Protein 1N0X (pdb70)

Secondary structure (DSSP, 8-state):
--EEEEPPPEEE-TT--EEEEEEEESS-GGGS-EEEEEE-TTS--EEEEEE-TTT--EEE-TTTTTTEEEEEEGGGTEEEEEE-S--GGG-EEEEEEE-----TTS-TTTT-S--EE---EEEEE-S---B--EEEEE-----EEEEEEEEEEBSS--EEEEGGGTB-TTEEEPPPEE-TTS-EEEEEEEEE-GGGTTTS--EEEEEEGGGTEEEEEE----/--EEEEPPPEEE-TT--EEEEEEEESS-GGGS-EEEEEE-TTS--EEEEEE-TTT--EEE-GGGTTTEEEEEETTTTEEEEEE-S--GGG-EEEEEEE-----TTSPTTTT-S--EE---EEEEE-S---BPPEEEEE----EEEEEEEEEEEBSS--EEEEGGGTB-TTEEEPPPEE-TTS-EEEEEEEEEEGGGTTTS--EEEEEEGGGTEEEEEE------/---EEEE-SEEEE-TT--EEEEEEESS--TT--EEEEEE-TTS--EEEEETTTEEPTT--TTEEEEEETTEEEEEESS--GGG-EEEEEEE-STT---B---EEEEE----BPPEEEEEPPPHHHHTTTEEEEEEEEEEEBSS--EEEEEETTEEP-SSEEEEEPPPPTTT--EEEEEEEEEEHHHHHT--EEEEEEE-TT-SS-EEEEEESS--/---EEEE-SEEEE-TTS-EEEEEEESS--TT--EEEEEE-TTS--EEEEETTTEEPTT--TTEEEEEETTEEEEEESS--GGG-EEEEEEE-STT--EE---EEEEE----BPPEEEEEPPPHHHHHHTEEEEEEEEEEEBSS--EEEEEETTEEP-SSEEEEEPPPPTTT--EEEEEEEEEEHHHHHT--EEEEEEE-TT-SS-EEEEEETT--/----EEEETTTTEEEE----/--S-EEEETTTTEEEE---

Radius of gyration: 42.95 Å; Cα contacts (8 Å, |Δi|>4): 2392; chains: 6; bounding box: 89×122×101 Å

Sequence (915 aa):
EIVLTQSPGTLSLSPGERATFSCRSSHSIRSRRVAWYQHKPGQAPRLVIHGVSNRASGISDRFSGSGSGTDFTLTITRVEPEDFALYYCQVYGASSYTFGQGTKLERKRTVAAPSVFIFPPSDEQLKSGTASVVCLLNNFYPREAKVQWKVDNALQSGNSQESVTEQDSKDSTYSLSSTLTLSKADYEKHKVYACEVTHQGLRSPVTKSFNRGECQVQLVQSGAEVKKPGASVKVSCQASGYRFSNFVIHWVRQAPGQRFEWMGWINPYNGNKEFSAKFQDRVTFTADTSANTAYMELRSLRSADTAVYYCARVGPYSWDDSPQDNYYMDVWGKGTTVIVSSASTKGPSVFPLAPSSTAALGCLVKDYFPEPVTVSWNSGALTSGVHTFPAVLQSSGLYSLSSVVTVPSSSLGTQTYICNVNHKPSNTKVDKKVEPKEIVLTQSPGTLSLSPGERATFSCRSSHSIRSRRVAWYQHKPGQAPRLVIHGVSNRASGISDRFSGSGSGTDFTLTITRVEPEDFALYYCQVYGASSYTFGQGTKLERKRTVAAPSVFIFPPSDEQLKSGTASVVCLLNNFYPREAKVQWKVDNALQSGNSQESVTEQDSKDSTYSLSSTLTLSKADYEKHKVYACEVTHQGLRSPVTKSFNRGECQVQLVQSGAEVKKPGASVKVSCQASGYRFSNFVIHWVRQAPGQRFEWMGWINPYNGNKEFSAKFQDRVTFTADTSANTAYMELRSLRSADTAVYYCARVGPYSWDDSPQDNYYMDVWGKGTTVIVSSASTKGPSVFPLAPSGTAALGCLVKDYFPEPVTVSWNSGALTSGVHTFPAVLQSSGLYSLSSVVTVPSSSLGTQTYICNVNHKPSNTKVDKKVEPKSCHERSYMFSDLENRCIAAEKKHERSYMFSDLENRCIAAEK

Structure (mmCIF, N/CA/C/O backbone):
data_1N0X
#
_entry.id   1N0X
#
_cell.length_a   51.621
_cell.length_b   184.358
_cell.length_c   56.173
_cell.angle_alpha   90.00
_cell.angle_beta   103.05
_cell.angle_gamma   90.00
#
_symmetry.space_group_name_H-M   'P 1 21 1'
#
loop_
_entity.id
_entity.type
_entity.pdbx_description
1 polymer 'IMMUNOGLOBULIN LIGHT CHAIN'
2 polymer 'IMMUNOGLOBULIN HEAVY CHAIN'
3 polymer 'B2.1 peptide'
4 non-polymer GLYCEROL
5 non-polymer 'SULFATE ION'
6 non-polymer '3-CYCLOHEXYL-1-PROPYLSULFONIC ACID'
7 non-polymer 'POTASSIUM ION'
8 water water
#
loop_
_atom_site.group_PDB
_atom_site.id
_atom_site.type_symbol
_atom_site.label_atom_id
_atom_site.label_alt_id
_atom_site.label_comp_id
_atom_site.label_asym_id
_atom_site.label_entity_id
_atom_site.label_seq_id
_atom_site.pdbx_PDB_ins_code
_atom_site.Cartn_x
_atom_site.Cartn_y
_atom_site.Cartn_z
_atom_site.occupancy
_atom_site.B_iso_or_equiv
_atom_site.auth_seq_id
_atom_site.auth_comp_id
_atom_site.auth_asym_id
_atom_site.auth_atom_id
_atom_site.pdbx_PDB_model_num
ATOM 1 N N . GLU A 1 1 ? -4.398 101.131 25.990 1.00 44.70 1 GLU L N 1
ATOM 2 C CA . GLU A 1 1 ? -3.223 101.524 26.816 1.00 43.20 1 GLU L CA 1
ATOM 3 C C . GLU A 1 1 ? -2.154 102.176 25.952 1.00 41.74 1 GLU L C 1
ATOM 4 O O . GLU A 1 1 ? -2.026 101.865 24.766 1.00 42.27 1 GLU L O 1
ATOM 10 N N . ILE A 1 2 ? -1.393 103.092 26.542 1.00 37.52 2 ILE L N 1
ATOM 11 C CA . ILE A 1 2 ? -0.315 103.748 25.816 1.00 34.71 2 ILE L CA 1
ATOM 12 C C . ILE A 1 2 ? 0.889 102.813 25.893 1.00 36.66 2 ILE L C 1
ATOM 13 O O . ILE A 1 2 ? 1.197 102.277 26.958 1.00 39.09 2 ILE L O 1
ATOM 18 N N . VAL A 1 3 ? 1.561 102.608 24.766 1.00 36.42 3 VAL L N 1
ATOM 19 C CA . VAL A 1 3 ? 2.725 101.730 24.727 1.00 34.91 3 VAL L CA 1
ATOM 20 C C . VAL A 1 3 ? 3.987 102.506 24.380 1.00 33.43 3 VAL L C 1
ATOM 21 O O . VAL A 1 3 ? 4.036 103.219 23.376 1.00 33.52 3 VAL L O 1
ATOM 25 N N . LEU A 1 4 ? 5.005 102.371 25.225 1.00 31.15 4 LEU L N 1
ATOM 26 C CA . LEU A 1 4 ? 6.273 103.053 25.014 1.00 29.17 4 LEU L CA 1
ATOM 27 C C . LEU A 1 4 ? 7.371 102.081 24.615 1.00 31.48 4 LEU L C 1
ATOM 28 O O . LEU A 1 4 ? 7.580 101.061 25.272 1.00 31.74 4 LEU L O 1
ATOM 33 N N . THR A 1 5 ? 8.074 102.407 23.539 1.00 30.88 5 THR L N 1
ATOM 34 C CA . THR A 1 5 ? 9.159 101.565 23.061 1.00 32.21 5 THR L CA 1
ATOM 35 C C . THR A 1 5 ? 10.475 102.335 23.087 1.00 32.85 5 THR L C 1
ATOM 36 O O . THR A 1 5 ? 10.625 103.365 22.425 1.00 33.31 5 THR L O 1
ATOM 40 N N . GLN A 1 6 ? 11.425 101.835 23.868 1.00 32.16 6 GLN L N 1
ATOM 41 C CA . GLN A 1 6 ? 12.721 102.475 23.977 1.00 31.37 6 GLN L CA 1
ATOM 42 C C . GLN A 1 6 ? 13.763 101.843 23.064 1.00 34.43 6 GLN L C 1
ATOM 43 O O . GLN A 1 6 ? 13.747 100.637 22.813 1.00 34.40 6 GLN L O 1
ATOM 49 N N . SER A 1 7 ? 14.667 102.679 22.568 1.00 34.24 7 SER L N 1
ATOM 50 C CA . SER A 1 7 ? 15.734 102.241 21.685 1.00 36.68 7 SER L CA 1
ATOM 51 C C . SER A 1 7 ? 16.981 103.058 21.992 1.00 37.99 7 SER L C 1
ATOM 52 O O . SER A 1 7 ? 16.890 104.254 22.281 1.00 37.62 7 SER L O 1
ATOM 55 N N . PRO A 1 8 ? 18.159 102.413 21.980 1.00 36.11 8 PRO L N 1
ATOM 56 C CA . PRO A 1 8 ? 18.333 100.985 21.698 1.00 37.57 8 PRO L CA 1
ATOM 57 C C . PRO A 1 8 ? 18.179 100.177 22.991 1.00 35.69 8 PRO L C 1
ATOM 58 O O . PRO A 1 8 ? 17.920 100.744 24.053 1.00 37.81 8 PRO L O 1
ATOM 62 N N . GLY A 1 9 ? 18.334 98.860 22.905 1.00 35.11 9 GLY L N 1
ATOM 63 C CA . GLY A 1 9 ? 18.217 98.031 24.094 1.00 32.54 9 GLY L CA 1
ATOM 64 C C . GLY A 1 9 ? 19.386 98.267 25.033 1.00 33.96 9 GLY L C 1
ATOM 65 O O . GLY A 1 9 ? 19.227 98.322 26.257 1.00 33.92 9 GLY L O 1
ATOM 66 N N . THR A 1 10 ? 20.571 98.407 24.449 1.00 30.79 10 THR L N 1
ATOM 67 C CA . THR A 1 10 ? 21.788 98.651 25.211 1.00 33.16 10 THR L CA 1
ATOM 68 C C . THR A 1 10 ? 22.603 99.739 24.530 1.00 33.79 10 THR L C 1
ATOM 69 O O . THR A 1 10 ? 22.625 99.833 23.305 1.00 34.98 10 THR L O 1
ATOM 73 N N . LEU A 1 11 ? 23.260 100.571 25.331 1.00 32.47 11 LEU L N 1
ATOM 74 C CA . LEU A 1 11 ? 24.084 101.643 24.805 1.00 32.56 11 LEU L CA 1
ATOM 75 C C . LEU A 1 11 ? 25.462 101.511 25.447 1.00 34.36 11 LEU L C 1
ATOM 76 O O . LEU A 1 11 ? 25.631 101.780 26.635 1.00 35.32 11 LEU L O 1
ATOM 81 N N . SER A 1 12 ? 26.440 101.081 24.655 1.00 34.61 12 SER L N 1
ATOM 82 C CA . SER A 1 12 ? 27.801 100.896 25.146 1.00 35.78 12 SER L CA 1
ATOM 83 C C . SER A 1 12 ? 28.657 102.110 24.831 1.00 34.90 12 SER L C 1
ATOM 84 O O . SER A 1 12 ? 28.964 102.380 23.671 1.00 37.88 12 SER L O 1
ATOM 87 N N . LEU A 1 13 ? 29.054 102.836 25.870 1.00 31.25 13 LEU L N 1
ATOM 88 C CA . LEU A 1 13 ? 29.850 104.037 25.680 1.00 30.87 13 LEU L CA 1
ATOM 89 C C . LEU A 1 13 ? 30.969 104.176 26.691 1.00 32.07 13 LEU L C 1
ATOM 90 O O . LEU A 1 13 ? 30.921 103.595 27.776 1.00 30.06 13 LEU L O 1
ATOM 95 N N . SER A 1 14 ? 31.973 104.964 26.324 1.00 32.60 14 SER L N 1
ATOM 96 C CA . SER A 1 14 ? 33.108 105.228 27.191 1.00 36.22 14 SER L CA 1
ATOM 97 C C . SER A 1 14 ? 32.920 106.623 27.768 1.00 35.79 14 SER L C 1
ATOM 98 O O . SER A 1 14 ? 32.310 107.486 27.138 1.00 34.42 14 SER L O 1
ATOM 101 N N . PRO A 1 15 ? 33.430 106.859 28.985 1.00 35.26 15 PRO L N 1
ATOM 102 C CA . PRO A 1 15 ? 33.304 108.170 29.621 1.00 36.24 15 PRO L CA 1
ATOM 103 C C . PRO A 1 15 ? 33.715 109.280 28.663 1.00 36.81 15 PRO L C 1
ATOM 104 O O . PRO A 1 15 ? 34.717 109.161 27.955 1.00 36.27 15 PRO L O 1
ATOM 108 N N . GLY A 1 16 ? 32.933 110.354 28.643 1.00 36.09 16 GLY L N 1
ATOM 109 C CA . GLY A 1 16 ? 33.229 111.471 27.767 1.00 34.86 16 GLY L CA 1
ATOM 110 C C . GLY A 1 16 ? 32.330 111.505 26.546 1.00 33.89 16 GLY L C 1
ATOM 111 O O . GLY A 1 16 ? 32.083 112.572 25.990 1.00 36.16 16 GLY L O 1
ATOM 112 N N . GLU A 1 17 ? 31.834 110.342 26.131 1.00 33.28 17 GLU L N 1
ATOM 113 C CA . GLU A 1 17 ? 30.963 110.247 24.961 1.00 33.99 17 GLU L CA 1
ATOM 114 C C . GLU A 1 17 ? 29.552 110.765 25.196 1.00 35.28 17 GLU L C 1
ATOM 115 O O . GLU A 1 17 ? 29.093 110.879 26.335 1.00 33.04 17 GLU L O 1
ATOM 121 N N . ARG A 1 18 ? 28.864 111.047 24.094 1.00 33.56 18 ARG L N 1
ATOM 122 C CA . ARG A 1 18 ? 27.499 111.554 24.122 1.00 34.28 18 ARG L CA 1
ATOM 123 C C . ARG A 1 18 ? 26.526 110.385 24.088 1.00 34.64 18 ARG L C 1
ATOM 124 O O . ARG A 1 18 ? 26.676 109.468 23.281 1.00 34.24 18 ARG L O 1
ATOM 132 N N . ALA A 1 19 ? 25.534 110.419 24.971 1.00 33.41 19 ALA L N 1
ATOM 133 C CA . ALA A 1 19 ? 24.528 109.367 25.036 1.00 33.98 19 ALA L CA 1
ATOM 134 C C . ALA A 1 19 ? 23.177 109.911 24.592 1.00 34.49 19 ALA L C 1
ATOM 135 O O . ALA A 1 19 ? 22.740 110.961 25.052 1.00 29.98 19 ALA L O 1
ATOM 137 N N . THR A 1 20 ? 22.521 109.193 23.690 1.00 32.94 20 THR L N 1
ATOM 138 C CA . THR A 1 20 ? 21.211 109.605 23.208 1.00 33.52 20 THR L CA 1
ATOM 139 C C . THR A 1 20 ? 20.236 108.445 23.338 1.00 32.71 20 THR L C 1
ATOM 140 O O . THR A 1 20 ? 20.407 107.413 22.685 1.00 33.29 20 THR L O 1
ATOM 144 N N . PHE A 1 21 ? 19.226 108.611 24.192 1.00 29.91 21 PHE L N 1
ATOM 145 C CA . PHE A 1 21 ? 18.213 107.578 24.398 1.00 27.56 21 PHE L CA 1
ATOM 146 C C . PHE A 1 21 ? 16.924 107.952 23.675 1.00 29.17 21 PHE L C 1
ATOM 147 O O . PHE A 1 21 ? 16.484 109.102 23.735 1.00 28.48 21 PHE L O 1
ATOM 155 N N . SER A 1 22 ? 16.312 106.979 23.010 1.00 28.74 22 SER L N 1
ATOM 156 C CA . SER A 1 22 ? 15.068 107.228 22.296 1.00 33.12 22 SER L CA 1
ATOM 157 C C . SER A 1 22 ? 13.894 106.500 22.938 1.00 34.05 22 SER L C 1
ATOM 158 O O . SER A 1 22 ? 14.050 105.419 23.505 1.00 32.32 22 SER L O 1
ATOM 161 N N . CYS A 1 23 ? 12.718 107.112 22.846 1.00 33.92 23 CYS L N 1
ATOM 162 C CA . CYS A 1 23 ? 11.492 106.559 23.406 1.00 36.29 23 CYS L CA 1
ATOM 163 C C . CYS A 1 23 ? 10.337 106.921 22.476 1.00 35.92 23 CYS L C 1
ATOM 164 O O . CYS A 1 23 ? 10.050 108.101 22.264 1.00 36.61 23 CYS L O 1
ATOM 167 N N . ARG A 1 24 ? 9.687 105.904 21.917 1.00 36.41 24 ARG L N 1
ATOM 168 C CA . ARG A 1 24 ? 8.559 106.109 21.009 1.00 37.25 24 ARG L CA 1
ATOM 169 C C . ARG A 1 24 ? 7.246 105.705 21.675 1.00 36.44 24 ARG L C 1
ATOM 170 O O . ARG A 1 24 ? 7.145 104.628 22.262 1.00 35.63 24 ARG L O 1
ATOM 178 N N . SER A 1 25 ? 6.242 106.572 21.569 1.00 34.94 25 SER L N 1
ATOM 179 C CA . SER A 1 25 ? 4.931 106.327 22.161 1.00 34.97 25 SER L CA 1
ATOM 180 C C . SER A 1 25 ? 3.891 105.934 21.116 1.00 36.59 25 SER L C 1
ATOM 181 O O . SER A 1 25 ? 3.957 106.373 19.967 1.00 36.78 25 SER L O 1
ATOM 184 N N . SER A 1 26 ? 2.921 105.121 21.523 1.00 33.42 26 SER L N 1
ATOM 185 C CA . SER A 1 26 ? 1.865 104.695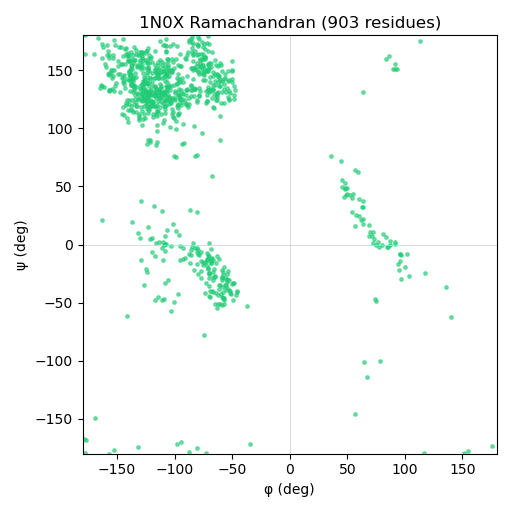 20.609 1.00 36.31 26 SER L CA 1
ATOM 186 C C . SER A 1 26 ? 0.852 105.824 20.425 1.00 38.70 26 SER L C 1
ATOM 187 O O . SER A 1 26 ? 0.216 105.942 19.378 1.00 36.48 26 SER L O 1
ATOM 190 N N . HIS A 1 27 ? 0.712 106.653 21.454 1.00 38.85 27 HIS L N 1
ATOM 191 C CA . HIS A 1 27 ? -0.216 107.773 21.420 1.00 37.60 27 HIS L CA 1
ATOM 192 C C . HIS A 1 27 ? 0.535 109.095 21.470 1.00 37.24 27 HIS L C 1
ATOM 193 O O . HIS A 1 27 ? 1.627 109.186 22.037 1.00 34.70 27 HIS L O 1
ATOM 200 N N . SER A 1 28 ? -0.061 110.123 20.879 1.00 34.89 28 SER L N 1
ATOM 201 C CA . SER A 1 28 ? 0.529 111.450 20.888 1.00 35.86 28 SER L CA 1
ATOM 202 C C . SER A 1 28 ? 0.396 111.978 22.313 1.00 31.94 28 SER L C 1
ATOM 203 O O . SER A 1 28 ? -0.690 111.953 22.881 1.00 33.25 28 SER L O 1
ATOM 206 N N . ILE A 1 29 A 1.496 112.444 22.897 1.00 30.33 28 ILE L N 1
ATOM 207 C CA . ILE A 1 29 A 1.460 112.955 24.263 1.00 29.66 28 ILE L CA 1
ATOM 208 C C . ILE A 1 29 A 1.369 114.484 24.277 1.00 30.64 28 ILE L C 1
ATOM 209 O O . ILE A 1 29 A 2.346 115.180 24.558 1.00 32.65 28 ILE L O 1
ATOM 214 N N . ARG A 1 30 ? 0.181 114.996 23.982 1.00 32.31 29 ARG L N 1
ATOM 215 C CA . ARG A 1 30 ? -0.050 116.437 23.930 1.00 34.41 29 ARG L CA 1
ATOM 216 C C . ARG A 1 30 ? 0.120 117.117 25.281 1.00 35.11 29 ARG L C 1
ATOM 217 O O . ARG A 1 30 ? 0.468 118.294 25.354 1.00 32.91 29 ARG L O 1
ATOM 225 N N . SER A 1 31 ? -0.132 116.369 26.348 1.00 32.35 30 SER L N 1
ATOM 226 C CA . SER A 1 31 ? -0.032 116.898 27.701 1.00 29.74 30 SER L CA 1
ATOM 227 C C . SER A 1 31 ? 1.410 117.138 28.124 1.00 27.75 30 SER L C 1
ATOM 228 O O . SER A 1 31 ? 1.668 117.871 29.074 1.00 28.00 30 SER L O 1
ATOM 231 N N . ARG A 1 32 ? 2.340 116.510 27.415 1.00 28.24 31 ARG L N 1
ATOM 232 C CA . ARG A 1 32 ? 3.764 116.615 27.716 1.00 29.46 31 ARG L CA 1
ATOM 233 C C . ARG A 1 32 ? 4.111 115.912 29.033 1.00 26.05 31 ARG L C 1
ATOM 234 O O . ARG A 1 32 ? 5.171 116.151 29.604 1.00 25.42 31 ARG L O 1
ATOM 242 N N . ARG A 1 33 ? 3.221 115.055 29.517 1.00 28.79 32 ARG L N 1
ATOM 243 C CA . ARG A 1 33 ? 3.492 114.334 30.756 1.00 25.63 32 ARG L CA 1
ATOM 244 C C . ARG A 1 33 ? 4.374 113.104 30.483 1.00 26.68 32 ARG L C 1
ATOM 245 O O . ARG A 1 33 ? 3.904 111.963 30.462 1.00 25.82 32 ARG L O 1
ATOM 253 N N . VAL A 1 34 ? 5.659 113.368 30.265 1.00 25.77 33 VAL L N 1
ATOM 254 C CA . VAL A 1 34 ? 6.660 112.340 29.994 1.00 24.73 33 VAL L CA 1
ATOM 255 C C . VAL A 1 34 ? 7.833 112.550 30.946 1.00 24.81 33 VAL L C 1
ATOM 256 O O . VAL A 1 34 ? 8.312 113.669 31.114 1.00 22.48 33 VAL L O 1
ATOM 260 N N . ALA A 1 35 ? 8.293 111.469 31.564 1.00 23.57 34 ALA L N 1
ATOM 261 C CA . ALA A 1 35 ? 9.406 111.544 32.501 1.00 24.21 34 ALA L CA 1
ATOM 262 C C . ALA A 1 35 ? 10.454 110.490 32.163 1.00 20.96 34 ALA L C 1
ATOM 263 O O . ALA A 1 35 ? 10.153 109.492 31.517 1.00 19.27 34 ALA L O 1
ATOM 265 N N . TRP A 1 36 ? 11.683 110.730 32.604 1.00 21.47 35 TRP L N 1
ATOM 266 C CA . TRP A 1 36 ? 12.782 109.794 32.398 1.00 22.31 35 TRP L CA 1
ATOM 267 C C . TRP A 1 36 ? 13.357 109.476 33.757 1.00 21.08 35 TRP L C 1
ATOM 268 O O . TRP A 1 36 ? 13.508 110.374 34.579 1.00 22.20 35 TRP L O 1
ATOM 279 N N . TYR A 1 37 ? 13.693 108.206 33.979 1.00 18.34 36 TYR L N 1
ATOM 280 C CA . TYR A 1 37 ? 14.261 107.783 35.260 1.00 21.72 36 TYR L CA 1
ATOM 281 C C . TYR A 1 37 ? 15.569 107.033 35.078 1.00 20.12 36 TYR L C 1
ATOM 282 O O . TYR A 1 37 ? 15.793 106.395 34.051 1.00 23.31 36 TYR L O 1
ATOM 291 N N . GLN A 1 38 ? 16.423 107.125 36.094 1.00 22.74 37 GLN L N 1
ATOM 292 C CA . GLN A 1 38 ? 17.713 106.448 36.107 1.00 19.96 37 GLN L CA 1
ATOM 293 C C . GLN A 1 38 ? 17.616 105.380 37.195 1.00 21.29 37 GLN L C 1
ATOM 294 O O . GLN A 1 38 ? 17.118 105.643 38.291 1.00 21.38 37 GLN L O 1
ATOM 300 N N . HIS A 1 39 ? 18.075 104.174 36.900 1.00 22.44 38 HIS L N 1
ATOM 301 C CA . HIS A 1 39 ? 18.015 103.126 37.904 1.00 23.75 38 HIS L CA 1
ATOM 302 C C . HIS A 1 39 ? 19.288 102.294 37.967 1.00 22.82 38 HIS L C 1
ATOM 303 O O . HIS A 1 39 ? 19.643 101.623 37.004 1.00 24.31 38 HIS L O 1
ATOM 310 N N . LYS A 1 40 ? 19.978 102.361 39.102 1.00 27.42 39 LYS L N 1
ATOM 311 C CA . LYS A 1 40 ? 21.192 101.582 39.302 1.00 29.92 39 LYS L CA 1
ATOM 312 C C . LYS A 1 40 ? 20.778 100.364 40.124 1.00 31.15 39 LYS L C 1
ATOM 313 O O . LYS A 1 40 ? 20.066 100.488 41.116 1.00 28.38 39 LYS L O 1
ATOM 319 N N . PRO A 1 41 ? 21.203 99.166 39.707 1.00 37.10 40 PRO L N 1
ATOM 320 C CA . PRO A 1 41 ? 20.840 97.954 40.446 1.00 38.20 40 PRO L CA 1
ATOM 321 C C . PRO A 1 41 ? 21.074 98.092 41.946 1.00 37.07 40 PRO L C 1
ATOM 322 O O . PRO A 1 41 ? 22.151 98.496 42.377 1.00 38.52 40 PRO L O 1
ATOM 326 N N . GLY A 1 42 ? 20.052 97.768 42.733 1.00 37.81 41 GLY L N 1
ATOM 327 C CA . GLY A 1 42 ? 20.171 97.851 44.179 1.00 36.85 41 GLY L CA 1
ATOM 328 C C . GLY A 1 42 ? 19.891 99.206 44.805 1.00 36.37 41 GLY L C 1
ATOM 329 O O . GLY A 1 42 ? 19.934 99.341 46.028 1.00 37.76 41 GLY L O 1
ATOM 330 N N . GLN A 1 43 ? 19.605 100.213 43.985 1.00 32.67 42 GLN L N 1
ATOM 331 C CA . GLN A 1 43 ? 19.329 101.551 44.505 1.00 30.98 42 GLN L CA 1
ATOM 332 C C . GLN A 1 43 ? 17.958 102.043 44.055 1.00 29.01 42 GLN L C 1
ATOM 333 O O . GLN A 1 43 ? 17.408 101.557 43.070 1.00 27.96 42 GLN L O 1
ATOM 339 N N . ALA A 1 44 ? 17.421 103.019 44.778 1.00 23.77 43 ALA L N 1
ATOM 340 C CA . ALA A 1 44 ? 16.118 103.577 44.452 1.00 23.89 43 ALA L CA 1
ATOM 341 C C . ALA A 1 44 ? 16.197 104.299 43.122 1.00 22.37 43 ALA L C 1
ATOM 342 O O . ALA A 1 44 ? 17.168 105.002 42.855 1.00 21.90 43 ALA L O 1
ATOM 344 N N . PRO A 1 45 ? 15.186 104.115 42.258 1.00 22.80 44 PRO L N 1
ATOM 345 C CA . PRO A 1 45 ? 15.225 104.808 40.969 1.00 21.57 44 PRO L CA 1
ATOM 346 C C . PRO A 1 45 ? 15.256 106.305 41.240 1.00 19.30 44 PRO L C 1
ATOM 347 O O . PRO A 1 45 ? 14.827 106.750 42.298 1.00 22.30 44 PRO L O 1
ATOM 351 N N . ARG A 1 46 ? 15.770 107.074 40.289 1.00 20.28 45 ARG L N 1
ATOM 352 C CA . ARG A 1 46 ? 15.858 108.512 40.451 1.00 20.99 45 ARG L CA 1
ATOM 353 C C . ARG A 1 46 ? 15.236 109.249 39.266 1.00 19.48 45 ARG L C 1
ATOM 354 O O . ARG A 1 46 ? 15.455 108.891 38.112 1.00 20.16 45 ARG L O 1
ATOM 362 N N . LEU A 1 47 ? 14.453 110.279 39.558 1.00 20.73 46 LEU L N 1
ATOM 363 C CA . LEU A 1 47 ? 13.836 111.061 38.494 1.00 22.19 46 LEU L CA 1
ATOM 364 C C . LEU A 1 47 ? 14.927 111.883 37.807 1.00 22.58 46 LEU L C 1
ATOM 365 O O . LEU A 1 47 ? 15.746 112.513 38.472 1.00 26.16 46 LEU L O 1
ATOM 370 N N . VAL A 1 48 ? 14.942 111.876 36.480 1.00 21.01 47 VAL L N 1
ATOM 371 C CA . VAL A 1 48 ? 15.935 112.643 35.739 1.00 22.23 47 VAL L CA 1
ATOM 372 C C . VAL A 1 48 ? 15.269 113.829 35.051 1.00 23.28 47 VAL L C 1
ATOM 373 O O . VAL A 1 48 ? 15.750 114.955 35.124 1.00 24.19 47 VAL L O 1
ATOM 377 N N . ILE A 1 49 ? 14.149 113.554 34.395 1.00 23.57 48 ILE L N 1
ATOM 378 C CA . ILE A 1 49 ? 13.398 114.567 33.666 1.00 23.32 48 ILE L CA 1
ATOM 379 C C . ILE A 1 49 ? 11.900 114.403 33.884 1.00 24.91 48 ILE L C 1
ATOM 380 O O . ILE A 1 49 ? 11.406 113.283 34.010 1.00 21.09 48 ILE L O 1
ATOM 385 N N . HIS A 1 50 ? 11.176 115.517 33.936 1.00 23.80 49 HIS L N 1
ATOM 386 C CA . HIS A 1 50 ? 9.725 115.457 34.043 1.00 24.61 49 HIS L CA 1
ATOM 387 C C . HIS A 1 50 ? 9.167 116.514 33.092 1.00 25.18 49 HIS L C 1
ATOM 388 O O . HIS A 1 50 ? 9.857 117.478 32.758 1.00 27.70 49 HIS L O 1
ATOM 395 N N . GLY A 1 51 ? 7.942 116.311 32.623 1.00 25.58 50 GLY L N 1
ATOM 396 C CA . GLY A 1 51 ? 7.343 117.265 31.705 1.00 27.58 50 GLY L CA 1
ATOM 397 C C . GLY A 1 51 ? 8.114 117.358 30.401 1.00 29.11 50 GLY L C 1
ATOM 398 O O . GLY A 1 51 ? 8.174 118.422 29.781 1.00 30.19 50 GLY L O 1
ATOM 399 N N . VAL A 1 52 ? 8.712 116.239 29.996 1.00 27.98 51 VAL L N 1
ATOM 400 C CA . VAL A 1 52 ? 9.493 116.144 28.762 1.00 25.92 51 VAL L CA 1
ATOM 401 C C . VAL A 1 52 ? 10.890 116.788 28.779 1.00 26.60 51 VAL L C 1
ATOM 402 O O . VAL A 1 52 ? 11.867 116.158 28.372 1.00 24.65 51 VAL L O 1
ATOM 406 N N . SER A 1 53 ? 10.996 118.028 29.250 1.00 27.40 52 SER L N 1
ATOM 407 C CA . SER A 1 53 ? 12.284 118.712 29.249 1.00 26.92 52 SER L CA 1
ATOM 408 C C . SER A 1 53 ? 12.729 119.374 30.549 1.00 28.02 52 SER L C 1
ATOM 409 O O . SER A 1 53 ? 13.759 120.043 30.568 1.00 31.45 52 SER L O 1
ATOM 412 N N . ASN A 1 54 ? 11.978 119.197 31.631 1.00 29.01 53 ASN L N 1
ATOM 413 C CA . ASN A 1 54 ? 12.361 119.811 32.900 1.00 26.16 53 ASN L CA 1
ATOM 414 C C . ASN A 1 54 ? 13.285 118.899 33.693 1.00 26.53 53 ASN L C 1
ATOM 415 O O . ASN A 1 54 ? 12.902 117.787 34.061 1.00 25.37 53 ASN L O 1
ATOM 420 N N . ARG A 1 55 ? 14.501 119.372 33.950 1.00 26.89 54 ARG L N 1
ATOM 421 C CA . ARG A 1 55 ? 15.473 118.602 34.721 1.00 29.74 54 ARG L CA 1
ATOM 422 C C . ARG A 1 55 ? 15.098 118.574 36.198 1.00 29.05 54 ARG L C 1
ATOM 423 O O . ARG A 1 55 ? 14.784 119.605 36.795 1.00 26.16 54 ARG L O 1
ATOM 431 N N . ALA A 1 56 ? 15.125 117.383 36.782 1.00 25.32 55 ALA L N 1
ATOM 432 C CA . ALA A 1 56 ? 14.796 117.216 38.185 1.00 29.68 55 ALA L CA 1
ATOM 433 C C . ALA A 1 56 ? 15.886 117.866 39.031 1.00 30.81 55 ALA L C 1
ATOM 434 O O . ALA A 1 56 ? 17.018 118.034 38.579 1.00 33.64 55 ALA L O 1
ATOM 436 N N . SER A 1 57 ? 15.540 118.243 40.254 1.00 34.89 56 SER L N 1
ATOM 437 C CA . SER A 1 57 ? 16.501 118.873 41.147 1.00 36.82 56 SER L CA 1
ATOM 438 C C . SER A 1 57 ? 17.722 117.980 41.345 1.00 37.62 56 SER L C 1
ATOM 439 O O . SER A 1 57 ? 17.601 116.760 41.486 1.00 37.93 56 SER L O 1
ATOM 442 N N . GLY A 1 58 ? 18.899 118.595 41.343 1.00 36.17 57 GLY L N 1
ATOM 443 C CA . GLY A 1 58 ? 20.125 117.845 41.537 1.00 37.40 57 GLY L CA 1
ATOM 444 C C . GLY A 1 58 ? 20.674 117.210 40.276 1.00 36.35 57 GLY L C 1
ATOM 445 O O . GLY A 1 58 ? 21.731 116.576 40.307 1.00 38.66 57 GLY L O 1
ATOM 446 N N . ILE A 1 59 ? 19.965 117.372 39.165 1.00 35.48 58 ILE L N 1
ATOM 447 C CA . ILE A 1 59 ? 20.408 116.796 37.900 1.00 33.77 58 ILE L CA 1
ATOM 448 C C . ILE A 1 59 ? 21.306 117.758 37.129 1.00 35.12 58 ILE L C 1
ATOM 449 O O . ILE A 1 59 ? 20.960 118.923 36.919 1.00 32.92 58 ILE L O 1
ATOM 454 N N . SER A 1 60 ? 22.464 117.257 36.711 1.00 35.16 59 SER L N 1
ATOM 455 C CA . SER A 1 60 ? 23.432 118.049 35.963 1.00 36.46 59 SER L CA 1
ATOM 456 C C . SER A 1 60 ? 22.864 118.515 34.633 1.00 36.03 59 SER L C 1
ATOM 457 O O . SER A 1 60 ? 21.968 117.885 34.075 1.00 33.55 59 SER L O 1
ATOM 460 N N . ASP A 1 61 ? 23.394 119.627 34.132 1.00 36.74 60 ASP L N 1
ATOM 461 C CA . ASP A 1 61 ? 22.955 120.177 32.861 1.00 36.44 60 ASP L CA 1
ATOM 462 C C . ASP A 1 61 ? 23.369 119.273 31.705 1.00 35.44 60 ASP L C 1
ATOM 463 O O . ASP A 1 61 ? 22.850 119.406 30.596 1.00 35.39 60 ASP L O 1
ATOM 468 N N . ARG A 1 62 ? 24.300 118.354 31.949 1.00 32.44 61 ARG L N 1
ATOM 469 C CA . ARG A 1 62 ? 24.720 117.459 30.875 1.00 30.28 61 ARG L CA 1
ATOM 470 C C . ARG A 1 62 ? 23.546 116.585 30.441 1.00 29.63 61 ARG L C 1
ATOM 471 O O . ARG A 1 62 ? 23.571 115.983 29.367 1.00 28.56 61 ARG L O 1
ATOM 479 N N . PHE A 1 63 ? 22.509 116.538 31.275 1.00 28.67 62 PHE L N 1
ATOM 480 C CA . PHE A 1 63 ? 21.304 115.774 30.965 1.00 28.34 62 PHE L CA 1
ATOM 481 C C . PHE A 1 63 ? 20.263 116.732 30.408 1.00 28.15 62 PHE L C 1
ATOM 482 O O . PHE A 1 63 ? 20.100 117.835 30.917 1.00 30.26 62 PHE L O 1
ATOM 490 N N . SER A 1 64 ? 19.554 116.311 29.370 1.00 29.33 63 SER L N 1
ATOM 491 C CA . SER A 1 64 ? 18.529 117.160 28.790 1.00 30.88 63 SER L CA 1
ATOM 492 C C . SER A 1 64 ? 17.483 116.306 28.093 1.00 31.56 63 SER L C 1
ATOM 493 O O . SER A 1 64 ? 17.812 115.373 27.357 1.00 30.57 63 SER L O 1
ATOM 496 N N . GLY A 1 65 ? 16.220 116.628 28.343 1.00 29.53 64 GLY L N 1
ATOM 497 C CA . GLY A 1 65 ? 15.135 115.891 27.730 1.00 28.88 64 GLY L CA 1
ATOM 498 C C . GLY A 1 65 ? 14.479 116.732 26.659 1.00 30.88 64 GLY L C 1
ATOM 499 O O . GLY A 1 65 ? 14.386 117.954 26.790 1.00 28.80 64 GLY L O 1
ATOM 500 N N . SER A 1 66 ? 14.021 116.084 25.597 1.00 28.79 65 SER L N 1
ATOM 501 C CA . SER A 1 66 ? 13.377 116.800 24.508 1.00 32.24 65 SER L CA 1
ATOM 502 C C . SER A 1 66 ? 12.394 115.905 23.778 1.00 32.07 65 SER L C 1
ATOM 503 O O . SER A 1 66 ? 12.176 114.754 24.160 1.00 28.88 65 SER L O 1
ATOM 506 N N . GLY A 1 67 ? 11.794 116.444 22.724 1.00 33.05 66 GLY L N 1
ATOM 507 C CA . GLY A 1 67 ? 10.842 115.672 21.952 1.00 34.96 66 GLY L CA 1
ATOM 508 C C . GLY A 1 67 ? 9.444 116.248 21.984 1.00 36.35 66 GLY L C 1
ATOM 509 O O . GLY A 1 67 ? 9.195 117.273 22.615 1.00 37.09 66 GLY L O 1
ATOM 510 N N . SER A 1 68 ? 8.529 115.575 21.296 1.00 37.10 67 SER L N 1
ATOM 511 C CA . SER A 1 68 ? 7.141 115.999 21.225 1.00 35.40 67 SER L CA 1
ATOM 512 C C . SER A 1 68 ? 6.362 114.979 20.411 1.00 34.79 67 SER L C 1
ATOM 513 O O . SER A 1 68 ? 6.949 114.163 19.705 1.00 33.96 67 SER L O 1
ATOM 516 N N . GLY A 1 69 ? 5.039 115.026 20.520 1.00 34.45 68 GLY L N 1
ATOM 517 C CA . GLY A 1 69 ? 4.206 114.103 19.774 1.00 37.64 68 GLY L CA 1
ATOM 518 C C . GLY A 1 69 ? 4.372 112.642 20.145 1.00 38.26 68 GLY L C 1
ATOM 519 O O . GLY A 1 69 ? 3.828 112.184 21.153 1.00 41.71 68 GLY L O 1
ATOM 520 N N . THR A 1 70 ? 5.125 111.913 19.327 1.00 37.43 69 THR L N 1
ATOM 521 C CA . THR A 1 70 ? 5.353 110.485 19.540 1.00 38.52 69 THR L CA 1
ATOM 522 C C . THR A 1 70 ? 6.818 110.122 19.788 1.00 35.52 69 THR L C 1
ATOM 523 O O . THR A 1 70 ? 7.129 108.987 20.158 1.00 35.84 69 THR L O 1
ATOM 527 N N . ASP A 1 71 ? 7.717 111.078 19.592 1.00 34.11 70 ASP L N 1
ATOM 528 C CA . ASP A 1 71 ? 9.140 110.814 19.775 1.00 36.40 70 ASP L CA 1
ATOM 529 C C . ASP A 1 71 ? 9.779 111.678 20.853 1.00 36.17 70 ASP L C 1
ATOM 530 O O . ASP A 1 71 ? 9.794 112.905 20.755 1.00 35.04 70 ASP L O 1
ATOM 535 N N . PHE A 1 72 ? 10.320 111.024 21.876 1.00 32.19 71 PHE L N 1
ATOM 536 C CA . PHE A 1 72 ? 10.963 111.729 22.975 1.00 29.70 71 PHE L CA 1
ATOM 537 C C . PHE A 1 72 ? 12.398 111.248 23.145 1.00 28.65 71 PHE L C 1
ATOM 538 O O . PHE A 1 72 ? 12.703 110.085 22.882 1.00 28.90 71 PHE L O 1
ATOM 546 N N . THR A 1 73 ? 13.273 112.142 23.596 1.00 29.81 72 THR L N 1
ATOM 547 C CA . THR A 1 73 ? 14.685 111.812 23.745 1.00 29.23 72 THR L CA 1
ATOM 548 C C . THR A 1 73 ? 15.361 112.311 25.020 1.00 29.10 72 THR L C 1
ATOM 549 O O . THR A 1 73 ? 15.071 113.401 25.514 1.00 28.46 72 THR L O 1
ATOM 553 N N . LEU A 1 74 ? 16.278 111.496 25.541 1.00 27.57 73 LEU L N 1
ATOM 554 C CA . LEU A 1 74 ? 17.065 111.855 26.717 1.00 28.13 73 LEU L CA 1
ATOM 555 C C . LEU A 1 74 ? 18.500 111.907 26.208 1.00 27.71 73 LEU L C 1
ATOM 556 O O . LEU A 1 74 ? 18.962 110.971 25.549 1.00 29.04 73 LEU L O 1
ATOM 561 N N . THR A 1 75 ? 19.205 112.993 26.502 1.00 26.11 74 THR L N 1
ATOM 562 C CA . THR A 1 75 ? 20.577 113.150 26.040 1.00 29.22 74 THR L CA 1
ATOM 563 C C . THR A 1 75 ? 21.543 113.498 27.165 1.00 29.86 74 THR L C 1
ATOM 564 O O . THR A 1 75 ? 21.224 114.304 28.033 1.00 30.93 74 THR L O 1
ATOM 568 N N . ILE A 1 76 ? 22.716 112.869 27.148 1.00 30.01 75 ILE L N 1
ATOM 569 C CA . ILE A 1 76 ? 23.769 113.146 28.120 1.00 29.15 75 ILE L CA 1
ATOM 570 C C . ILE A 1 76 ? 24.922 113.641 27.251 1.00 29.90 75 ILE L C 1
ATOM 571 O O . ILE A 1 76 ? 25.471 112.881 26.455 1.00 33.24 75 ILE L O 1
ATOM 576 N N . THR A 1 77 ? 25.274 114.916 27.381 1.00 32.44 76 THR L N 1
ATOM 577 C CA . THR A 1 77 ? 26.344 115.486 26.570 1.00 34.97 76 THR L CA 1
ATOM 578 C C . THR A 1 77 ? 27.673 114.763 26.750 1.00 34.34 76 THR L C 1
ATOM 579 O O . THR A 1 77 ? 28.304 114.361 25.776 1.00 35.19 76 THR L O 1
ATOM 583 N N . ARG A 1 78 ? 28.098 114.609 27.999 1.00 32.82 77 ARG L N 1
ATOM 584 C CA . ARG A 1 78 ? 29.352 113.925 28.298 1.00 33.71 77 ARG L CA 1
ATOM 585 C C . ARG A 1 78 ? 29.115 112.884 29.381 1.00 30.82 77 ARG L C 1
ATOM 586 O O . ARG A 1 78 ? 28.883 113.224 30.538 1.00 29.35 77 ARG L O 1
ATOM 594 N N . VAL A 1 79 ? 29.171 111.613 28.995 1.00 30.27 78 VAL L N 1
ATOM 595 C CA . VAL A 1 79 ? 28.956 110.523 29.933 1.00 28.60 78 VAL L CA 1
ATOM 596 C C . VAL A 1 79 ? 30.018 110.474 31.029 1.00 30.24 78 VAL L C 1
ATOM 597 O O . VAL A 1 79 ? 31.218 110.524 30.759 1.00 29.98 78 VAL L O 1
ATOM 601 N N . GLU A 1 80 ? 29.557 110.411 32.273 1.00 28.82 79 GLU L N 1
ATOM 602 C CA . GLU A 1 80 ? 30.442 110.322 33.429 1.00 30.87 79 GLU L CA 1
ATOM 603 C C . GLU A 1 80 ? 30.278 108.908 33.990 1.00 29.64 79 GLU L C 1
ATOM 604 O O . GLU A 1 80 ? 29.223 108.299 33.843 1.00 31.20 79 GLU L O 1
ATOM 610 N N . PRO A 1 81 ? 31.316 108.368 34.645 1.00 32.63 80 PRO L N 1
ATOM 611 C CA . PRO A 1 81 ? 31.191 107.012 35.191 1.00 31.67 80 PRO L CA 1
ATOM 612 C C . PRO A 1 81 ? 29.972 106.795 36.082 1.00 34.28 80 PRO L C 1
ATOM 613 O O . PRO A 1 81 ? 29.422 105.690 36.137 1.00 33.43 80 PRO L O 1
ATOM 617 N N . GLU A 1 82 ? 29.544 107.853 36.766 1.00 31.79 81 GLU L N 1
ATOM 618 C CA . GLU A 1 82 ? 28.394 107.779 37.661 1.00 32.20 81 GLU L CA 1
ATOM 619 C C . GLU A 1 82 ? 27.070 107.631 36.909 1.00 31.99 81 GLU L C 1
ATOM 620 O O . GLU A 1 82 ? 26.039 107.332 37.515 1.00 30.75 81 GLU L O 1
ATOM 626 N N . ASP A 1 83 ? 27.110 107.832 35.593 1.00 27.77 82 ASP L N 1
ATOM 627 C CA . ASP A 1 83 ? 25.915 107.759 34.756 1.00 27.48 82 ASP L CA 1
ATOM 628 C C . ASP A 1 83 ? 25.537 106.376 34.241 1.00 26.53 82 ASP L C 1
ATOM 629 O O . ASP A 1 83 ? 24.420 106.177 33.769 1.00 25.33 82 ASP L O 1
ATOM 634 N N . PHE A 1 84 ? 26.460 105.428 34.316 1.00 26.59 83 PHE L N 1
ATOM 635 C CA . PHE A 1 84 ? 26.163 104.057 33.823 1.00 25.87 83 PHE L CA 1
ATOM 636 C C . PHE A 1 84 ? 25.046 103.478 34.641 1.00 26.15 83 PHE L C 1
ATOM 637 O O . PHE A 1 84 ? 25.057 103.488 35.882 1.00 29.56 83 PHE L O 1
ATOM 645 N N . ALA A 1 85 ? 24.147 103.074 33.940 1.00 25.99 84 ALA L N 1
ATOM 646 C CA . ALA A 1 85 ? 22.944 102.542 34.525 1.00 26.37 84 ALA L CA 1
ATOM 647 C C . ALA A 1 85 ? 22.044 101.856 33.527 1.00 24.24 84 ALA L C 1
ATOM 648 O O . ALA A 1 85 ? 22.115 102.050 32.325 1.00 27.66 84 ALA L O 1
ATOM 650 N N . LEU A 1 86 ? 20.565 102.095 34.117 1.00 25.64 85 LEU L N 1
ATOM 651 C CA . LEU A 1 86 ? 19.345 101.797 33.384 1.00 25.87 85 LEU L CA 1
ATOM 652 C C . LEU A 1 86 ? 18.544 103.092 33.299 1.00 27.65 85 LEU L C 1
ATOM 653 O O . LEU A 1 86 ? 18.428 103.822 34.285 1.00 26.46 85 LEU L O 1
ATOM 658 N N . TYR A 1 87 ? 17.994 103.368 32.122 1.00 23.77 86 TYR L N 1
ATOM 659 C CA . TYR A 1 87 ? 17.192 104.564 31.908 1.00 24.16 86 TYR L CA 1
ATOM 660 C C . TYR A 1 87 ? 15.826 104.172 31.354 1.00 25.24 86 TYR L C 1
ATOM 661 O O . TYR A 1 87 ? 15.728 103.385 30.407 1.00 26.16 86 TYR L O 1
ATOM 670 N N . TYR A 1 88 ? 14.776 104.723 31.961 1.00 21.37 87 TYR L N 1
ATOM 671 C CA . TYR A 1 88 ? 13.400 104.433 31.577 1.00 20.43 87 TYR L CA 1
ATOM 672 C C . TYR A 1 88 ? 12.577 105.684 31.285 1.00 22.27 87 TYR L C 1
ATOM 673 O O . TYR A 1 88 ? 12.746 106.700 31.944 1.00 22.63 87 TYR L O 1
ATOM 682 N N . CYS A 1 89 ? 11.678 105.598 30.307 1.00 22.97 88 CYS L N 1
ATOM 683 C CA . CYS A 1 89 ? 10.790 106.715 30.013 1.00 24.17 88 CYS L CA 1
ATOM 684 C C . CYS A 1 89 ? 9.421 106.274 30.494 1.00 25.33 88 CYS L C 1
ATOM 685 O O . CYS A 1 89 ? 9.145 105.075 30.603 1.00 24.60 88 CYS L O 1
ATOM 688 N N . GLN A 1 90 ? 8.566 107.234 30.810 1.00 22.29 89 GLN L N 1
ATOM 689 C CA . GLN A 1 90 ? 7.239 106.905 31.297 1.00 21.87 89 GLN L CA 1
ATOM 690 C C . GLN A 1 90 ? 6.266 108.036 31.012 1.00 20.33 89 GLN L C 1
ATOM 691 O O . GLN A 1 90 ? 6.664 109.193 30.923 1.00 21.59 89 GLN L O 1
ATOM 697 N N . VAL A 1 91 ? 5.000 107.682 30.830 1.00 22.61 90 VAL L N 1
ATOM 698 C CA . VAL A 1 91 ? 3.965 108.687 30.676 1.00 23.67 90 VAL L CA 1
ATOM 699 C C . VAL A 1 91 ? 3.208 108.589 31.994 1.00 24.65 90 VAL L C 1
ATOM 700 O O . VAL A 1 91 ? 3.107 107.513 32.582 1.00 26.06 90 VAL L O 1
ATOM 704 N N . TYR A 1 92 ? 2.699 109.711 32.482 1.00 21.23 91 TYR L N 1
ATOM 705 C CA . TYR A 1 92 ? 1.985 109.706 33.745 1.00 21.99 91 TYR L CA 1
ATOM 706 C C . TYR A 1 92 ? 0.788 110.648 33.713 1.00 24.10 91 TYR L C 1
ATOM 707 O O . TYR A 1 92 ? 0.636 111.438 32.779 1.00 25.41 91 TYR L O 1
ATOM 716 N N . GLY A 1 93 ? -0.055 110.546 34.738 1.00 26.22 92 GLY L N 1
ATOM 717 C CA . GLY A 1 93 ? -1.237 111.388 34.834 1.00 26.40 92 GLY L CA 1
ATOM 718 C C . GLY A 1 93 ? -2.417 110.859 34.039 1.00 24.24 92 GLY L C 1
ATOM 719 O O . GLY A 1 93 ? -2.250 110.057 33.119 1.00 24.98 92 GLY L O 1
ATOM 720 N N . ALA A 1 94 ? -3.613 111.308 34.401 1.00 27.85 93 ALA L N 1
ATOM 721 C CA . ALA A 1 94 ? -4.840 110.912 33.711 1.00 27.78 93 ALA L CA 1
ATOM 722 C C . ALA A 1 94 ? -4.999 109.414 33.471 1.00 29.11 93 ALA L C 1
ATOM 723 O O . ALA A 1 94 ? -5.320 108.989 32.363 1.00 29.01 93 ALA L O 1
ATOM 725 N N . SER A 1 95 ? -4.766 108.612 34.504 1.00 29.27 94 SER L N 1
ATOM 726 C CA . SER A 1 95 ? -4.922 107.162 34.400 1.00 30.68 94 SER L CA 1
ATOM 727 C C . SER A 1 95 ? -4.021 106.419 33.406 1.00 31.87 94 SER L C 1
ATOM 728 O O . SER A 1 95 ? -4.356 105.310 32.986 1.00 32.62 94 SER L O 1
ATOM 731 N N . SER A 1 96 ? -2.894 107.017 33.026 1.00 28.76 95 SER L N 1
ATOM 732 C CA . SER A 1 96 ? -1.943 106.373 32.114 1.00 30.32 95 SER L CA 1
ATOM 733 C C . SER A 1 96 ? -0.547 106.492 32.718 1.00 31.12 95 SER L C 1
ATOM 734 O O . SER A 1 96 ? 0.041 107.576 32.716 1.00 32.67 95 SER L O 1
ATOM 737 N N . TYR A 1 97 ? -0.019 105.377 33.220 1.00 28.86 96 TYR L N 1
ATOM 738 C CA . TYR A 1 97 ? 1.298 105.365 33.864 1.00 26.25 96 TYR L CA 1
ATOM 739 C C . TYR A 1 97 ? 2.263 104.292 33.359 1.00 29.25 96 TYR L C 1
ATOM 740 O O . TYR A 1 97 ? 3.038 103.732 34.142 1.00 32.79 96 TYR L O 1
ATOM 749 N N . THR A 1 98 ? 2.242 104.027 32.059 1.00 29.06 97 THR L N 1
ATOM 750 C CA . THR A 1 98 ? 3.096 103.004 31.463 1.00 28.19 97 THR L CA 1
ATOM 751 C C . THR A 1 98 ? 4.558 103.419 31.318 1.00 25.85 97 THR L C 1
ATOM 752 O O . THR A 1 98 ? 4.868 104.585 31.087 1.00 22.90 97 THR L O 1
ATOM 756 N N . PHE A 1 99 ? 5.459 102.447 31.457 1.00 22.47 98 PHE L N 1
ATOM 757 C CA . PHE A 1 99 ? 6.893 102.702 31.330 1.00 20.75 98 PHE L CA 1
ATOM 758 C C . PHE A 1 99 ? 7.449 102.011 30.080 1.00 22.65 98 PHE L C 1
ATOM 759 O O . PHE A 1 99 ? 6.854 101.061 29.572 1.00 21.60 98 PHE L O 1
ATOM 767 N N . GLY A 1 100 ? 8.595 102.490 29.600 1.00 23.76 99 GLY L N 1
ATOM 768 C CA . GLY A 1 100 ? 9.243 101.856 28.464 1.00 27.96 99 GLY L CA 1
ATOM 769 C C . GLY A 1 100 ? 9.982 100.656 29.042 1.00 26.50 99 GLY L C 1
ATOM 770 O O . GLY A 1 100 ? 10.038 100.523 30.264 1.00 25.38 99 GLY L O 1
ATOM 771 N N . GLN A 1 101 ? 10.559 99.795 28.204 1.00 28.29 100 GLN L N 1
ATOM 772 C CA . GLN A 1 101 ? 11.254 98.614 28.722 1.00 28.70 100 GLN L CA 1
ATOM 773 C C . GLN A 1 101 ? 12.651 98.930 29.240 1.00 30.03 100 GLN L C 1
ATOM 774 O O . GLN A 1 101 ? 13.314 98.074 29.835 1.00 28.50 100 GLN L O 1
ATOM 780 N N . GLY A 1 102 ? 13.090 100.163 29.003 1.00 28.84 101 GLY L N 1
ATOM 781 C CA . GLY A 1 102 ? 14.391 100.598 29.470 1.00 31.05 101 GLY L CA 1
ATOM 782 C C . GLY A 1 102 ? 15.552 100.410 28.518 1.00 29.22 101 GLY L C 1
ATOM 783 O O . GLY A 1 102 ? 15.528 99.553 27.634 1.00 30.65 101 GLY L O 1
ATOM 784 N N . THR A 1 103 ? 16.574 101.236 28.708 1.00 29.23 102 THR L N 1
ATOM 785 C CA . THR A 1 103 ? 17.792 101.175 27.913 1.00 29.27 102 THR L CA 1
ATOM 786 C C . THR A 1 103 ? 18.949 101.121 28.893 1.00 29.36 102 THR L C 1
ATOM 787 O O . THR A 1 103 ? 19.034 101.934 29.812 1.00 25.08 102 THR L O 1
ATOM 791 N N . LYS A 1 104 ? 19.832 100.149 28.707 1.00 29.44 103 LYS L N 1
ATOM 792 C CA . LYS A 1 104 ? 20.973 100.007 29.591 1.00 27.43 103 LYS L CA 1
ATOM 793 C C . LYS A 1 104 ? 22.167 100.806 29.074 1.00 27.97 103 LYS L C 1
ATOM 794 O O . LYS A 1 104 ? 22.624 100.598 27.950 1.00 30.92 103 LYS L O 1
ATOM 800 N N . LEU A 1 105 ? 22.651 101.743 29.883 1.00 29.64 104 LEU L N 1
ATOM 801 C CA . LEU A 1 105 ? 23.826 102.513 29.504 1.00 28.05 104 LEU L CA 1
ATOM 802 C C . LEU A 1 105 ? 24.981 101.743 30.117 1.00 27.62 104 LEU L C 1
ATOM 803 O O . LEU A 1 105 ? 25.203 101.798 31.330 1.00 24.63 104 LEU L O 1
ATOM 808 N N . GLU A 1 106 ? 25.694 101.007 29.269 1.00 28.57 105 GLU L N 1
ATOM 809 C CA . GLU A 1 106 ? 26.820 100.172 29.683 1.00 32.63 105 GLU L CA 1
ATOM 810 C C . GLU A 1 106 ? 28.168 100.773 29.302 1.00 31.93 105 GLU L C 1
ATOM 811 O O . GLU A 1 106 ? 28.307 101.392 28.247 1.00 32.68 105 GLU L O 1
ATOM 817 N N . ARG A 1 107 ? 29.171 100.563 30.149 1.00 32.19 106 ARG L N 1
ATOM 818 C CA . ARG A 1 107 ? 30.497 101.101 29.883 1.00 30.03 106 ARG L CA 1
ATOM 819 C C . ARG A 1 107 ? 31.285 100.247 28.904 1.00 30.70 106 ARG L C 1
ATOM 820 O O . ARG A 1 107 ? 31.509 99.058 29.133 1.00 28.02 106 ARG L O 1
ATOM 828 N N . LYS A 1 108 ? 31.711 100.862 27.807 1.00 30.75 107 LYS L N 1
ATOM 829 C CA . LYS A 1 108 ? 32.478 100.141 26.809 1.00 33.40 107 LYS L CA 1
ATOM 830 C C . LYS A 1 108 ? 33.952 100.109 27.189 1.00 34.09 107 LYS L C 1
ATOM 831 O O . LYS A 1 108 ? 34.491 101.069 27.734 1.00 34.70 107 LYS L O 1
ATOM 837 N N . ARG A 1 109 ? 34.587 98.978 26.917 1.00 32.74 108 ARG L N 1
ATOM 838 C CA . ARG A 1 109 ? 36.001 98.791 27.193 1.00 30.01 108 ARG L CA 1
ATOM 839 C C . ARG A 1 109 ? 36.517 97.922 26.067 1.00 31.28 108 ARG L C 1
ATOM 840 O O . ARG A 1 109 ? 35.744 97.494 25.216 1.00 29.93 108 ARG L O 1
ATOM 848 N N . THR A 1 110 ? 37.818 97.665 26.063 1.00 31.41 109 THR L N 1
ATOM 849 C CA . THR A 1 110 ? 38.431 96.825 25.041 1.00 33.13 109 THR L CA 1
ATOM 850 C C . THR A 1 110 ? 37.886 95.406 25.167 1.00 33.07 109 THR L C 1
ATOM 851 O O . THR A 1 110 ? 37.588 94.949 26.270 1.00 31.54 109 THR L O 1
ATOM 855 N N . VAL A 1 111 ? 37.761 94.710 24.043 1.00 32.10 110 VAL L N 1
ATOM 856 C CA . VAL A 1 111 ? 37.268 93.341 24.074 1.00 32.09 110 VAL L CA 1
ATOM 857 C C . VAL A 1 111 ? 38.214 92.503 24.923 1.00 30.82 110 VAL L C 1
ATOM 858 O O . VAL A 1 111 ? 39.429 92.709 24.899 1.00 32.76 110 VAL L O 1
ATOM 862 N N . ALA A 1 112 ? 37.649 91.573 25.687 1.00 29.95 111 ALA L N 1
ATOM 863 C CA . ALA A 1 112 ? 38.433 90.686 26.533 1.00 28.83 111 ALA L CA 1
ATOM 864 C C . ALA A 1 112 ? 37.823 89.293 26.441 1.00 31.96 111 ALA L C 1
ATOM 865 O O . ALA A 1 112 ? 36.630 89.108 26.679 1.00 27.60 111 ALA L O 1
ATOM 867 N N . ALA A 1 113 ? 38.644 88.319 26.069 1.00 31.57 112 ALA L N 1
ATOM 868 C CA . ALA A 1 113 ? 38.182 86.945 25.943 1.00 31.25 112 ALA L CA 1
ATOM 869 C C . ALA A 1 113 ? 37.978 86.363 27.329 1.00 26.98 112 ALA L C 1
ATOM 870 O O . ALA A 1 113 ? 38.650 86.741 28.284 1.00 28.74 112 ALA L O 1
ATOM 872 N N . PRO A 1 114 ? 37.031 85.432 27.463 1.00 28.94 113 PRO L N 1
ATOM 873 C CA . PRO A 1 114 ? 36.802 84.841 28.778 1.00 28.42 113 PRO L CA 1
ATOM 874 C C . PRO A 1 114 ? 37.826 83.770 29.115 1.00 29.50 113 PRO L C 1
ATOM 875 O O . PRO A 1 114 ? 38.341 83.099 28.229 1.00 30.77 113 PRO L O 1
ATOM 879 N N . SER A 1 115 ? 38.137 83.639 30.396 1.00 28.10 114 SER L N 1
ATOM 880 C CA . SER A 1 115 ? 39.029 82.587 30.853 1.00 30.94 114 SER L CA 1
ATOM 881 C C . SER A 1 115 ? 37.990 81.503 31.148 1.00 27.46 114 SER L C 1
ATOM 882 O O . SER A 1 115 ? 37.060 81.747 31.905 1.00 29.04 114 SER L O 1
ATOM 885 N N . VAL A 1 116 ? 38.127 80.325 30.545 1.00 27.18 115 VAL L N 1
ATOM 886 C CA . VAL A 1 116 ? 37.144 79.258 30.759 1.00 26.30 115 VAL L CA 1
ATOM 887 C C . VAL A 1 116 ? 37.616 78.126 31.672 1.00 26.25 115 VAL L C 1
ATOM 888 O O . VAL A 1 116 ? 38.754 77.673 31.569 1.00 27.87 115 VAL L O 1
ATOM 892 N N . PHE A 1 117 ? 36.732 77.682 32.565 1.00 24.20 116 PHE L N 1
ATOM 893 C CA . PHE A 1 117 ? 37.031 76.596 33.498 1.00 23.70 116 PHE L CA 1
ATOM 894 C C . PHE A 1 117 ? 35.856 75.632 33.619 1.00 24.12 116 PHE L C 1
ATOM 895 O O . PHE A 1 117 ? 34.706 76.055 33.665 1.00 25.10 116 PHE L O 1
ATOM 903 N N . ILE A 1 118 ? 36.140 74.336 33.670 1.00 22.98 117 ILE L N 1
ATOM 904 C CA . ILE A 1 118 ? 35.071 73.363 33.819 1.00 24.53 117 ILE L CA 1
ATOM 905 C C . ILE A 1 118 ? 35.280 72.576 35.111 1.00 23.78 117 ILE L C 1
ATOM 906 O O . ILE A 1 118 ? 36.410 72.222 35.475 1.00 24.72 117 ILE L O 1
ATOM 911 N N . PHE A 1 119 ? 34.181 72.319 35.809 1.00 20.97 118 PHE L N 1
ATOM 912 C CA . PHE A 1 119 ? 34.209 71.601 37.077 1.00 24.34 118 PHE L CA 1
ATOM 913 C C . PHE A 1 119 ? 33.341 70.356 37.055 1.00 24.45 118 PHE L C 1
ATOM 914 O O . PHE A 1 119 ? 32.175 70.410 36.654 1.00 22.79 118 PHE L O 1
ATOM 922 N N . PRO A 1 120 ? 33.893 69.212 37.486 1.00 22.69 119 PRO L N 1
ATOM 923 C CA . PRO A 1 120 ? 33.080 67.990 37.489 1.00 23.68 119 PRO L CA 1
ATOM 924 C C . PRO A 1 120 ? 32.245 67.996 38.757 1.00 23.43 119 PRO L C 1
ATOM 925 O O . PRO A 1 120 ? 32.503 68.778 39.677 1.00 27.49 119 PRO L O 1
ATOM 929 N N . PRO A 1 121 ? 31.231 67.125 38.834 1.00 25.76 120 PRO L N 1
ATOM 930 C CA . PRO A 1 121 ? 30.413 67.099 40.045 1.00 27.11 120 PRO L CA 1
ATOM 931 C C . PRO A 1 121 ? 31.246 66.497 41.170 1.00 30.57 120 PRO L C 1
ATOM 932 O O . PRO A 1 121 ? 32.147 65.690 40.914 1.00 26.75 120 PRO L O 1
ATOM 936 N N . SER A 1 122 ? 30.962 66.892 42.405 1.00 28.96 121 SER L N 1
ATOM 937 C CA . SER A 1 122 ? 31.700 66.369 43.543 1.00 31.96 121 SER L CA 1
ATOM 938 C C . SER A 1 122 ? 31.179 64.975 43.873 1.00 34.27 121 SER L C 1
ATOM 939 O O . SER A 1 122 ? 30.033 64.650 43.567 1.00 31.09 121 SER L O 1
ATOM 942 N N . ASP A 1 123 ? 32.014 64.140 44.481 1.00 36.34 122 ASP L N 1
ATOM 943 C CA . ASP A 1 123 ? 31.561 62.801 44.835 1.00 37.26 122 ASP L CA 1
ATOM 944 C C . ASP A 1 123 ? 30.489 62.948 45.900 1.00 36.52 122 ASP L C 1
ATOM 945 O O . ASP A 1 123 ? 29.566 62.140 45.991 1.00 38.66 122 ASP L O 1
ATOM 950 N N . GLU A 1 124 ? 30.615 64.005 46.696 1.00 36.96 123 GLU L N 1
ATOM 951 C CA . GLU A 1 124 ? 29.659 64.293 47.754 1.00 36.07 123 GLU L CA 1
ATOM 952 C C . GLU A 1 124 ? 28.267 64.453 47.152 1.00 33.39 123 GLU L C 1
ATOM 953 O O . GLU A 1 124 ? 27.293 63.912 47.671 1.00 32.97 123 GLU L O 1
ATOM 959 N N . GLN A 1 125 ? 28.176 65.201 46.056 1.00 32.10 124 GLN L N 1
ATOM 960 C CA . GLN A 1 125 ? 26.890 65.409 45.401 1.00 30.51 124 GLN L CA 1
ATOM 961 C C . GLN A 1 125 ? 26.397 64.123 44.742 1.00 31.12 124 GLN L C 1
ATOM 962 O O . GLN A 1 125 ? 25.228 63.760 44.869 1.00 33.23 124 GLN L O 1
ATOM 968 N N . LEU A 1 126 ? 27.291 63.433 44.042 1.00 32.91 125 LEU L N 1
ATOM 969 C CA . LEU A 1 126 ? 26.926 62.191 43.368 1.00 38.12 125 LEU L CA 1
ATOM 970 C C . LEU A 1 126 ? 26.284 61.178 44.309 1.00 40.61 125 LEU L C 1
ATOM 971 O O . LEU A 1 126 ? 25.513 60.322 43.875 1.00 41.04 125 LEU L O 1
ATOM 976 N N . LYS A 1 127 ? 26.597 61.283 45.595 1.00 42.37 126 LYS L N 1
ATOM 977 C CA . LYS A 1 127 ? 26.055 60.363 46.586 1.00 44.21 126 LYS L CA 1
ATOM 978 C C . LYS A 1 127 ? 24.575 60.581 46.874 1.00 45.19 126 LYS L C 1
ATOM 979 O O . LYS A 1 127 ? 23.964 59.786 47.588 1.00 44.99 126 LYS L O 1
ATOM 985 N N . SER A 1 128 ? 23.991 61.644 46.323 1.00 42.48 127 SER L N 1
ATOM 986 C CA . SER A 1 128 ? 22.579 61.915 46.569 1.00 41.72 127 SER L CA 1
ATOM 987 C C . SER A 1 128 ? 21.653 61.728 45.369 1.00 41.46 127 SER L C 1
ATOM 988 O O . SER A 1 128 ? 20.435 61.874 45.498 1.00 43.07 127 SER L O 1
ATOM 991 N N . GLY A 1 129 ? 22.217 61.408 44.207 1.00 38.69 128 GLY L N 1
ATOM 992 C CA . GLY A 1 129 ? 21.377 61.177 43.043 1.00 40.84 128 GLY L CA 1
ATOM 993 C C . GLY A 1 129 ? 21.529 62.085 41.838 1.00 40.39 128 GLY L C 1
ATOM 994 O O . GLY A 1 129 ? 21.205 61.682 40.721 1.00 39.98 128 GLY L O 1
ATOM 995 N N . THR A 1 130 ? 22.012 63.306 42.044 1.00 40.37 129 THR L N 1
ATOM 996 C CA . THR A 1 130 ? 22.176 64.234 40.931 1.00 38.28 129 THR L CA 1
ATOM 997 C C . THR A 1 130 ? 23.621 64.673 40.729 1.00 35.81 129 THR L C 1
ATOM 998 O O . THR A 1 130 ? 24.436 64.618 41.649 1.00 34.17 129 THR L O 1
ATOM 1002 N N . ALA A 1 131 ? 23.926 65.103 39.509 1.00 31.55 130 ALA L N 1
ATOM 1003 C CA . ALA A 1 131 ? 25.259 65.563 39.153 1.00 28.65 130 ALA L CA 1
ATOM 1004 C C . ALA A 1 131 ? 25.196 66.927 38.474 1.00 27.62 130 ALA L C 1
ATOM 1005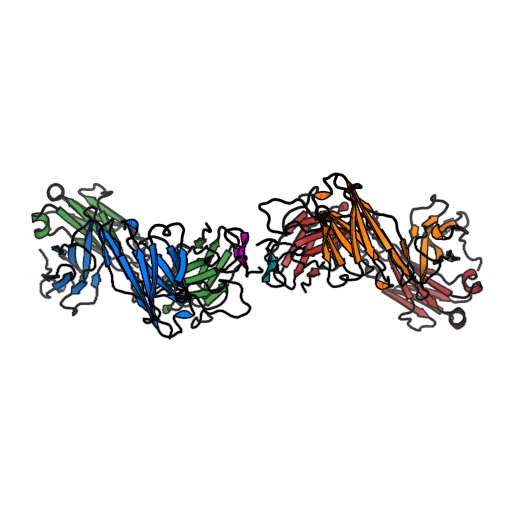 O O . ALA A 1 131 ? 24.505 67.097 37.468 1.00 27.41 130 ALA L O 1
ATOM 1007 N N . SER A 1 132 ? 25.925 67.890 39.027 1.00 26.16 131 SER L N 1
ATOM 1008 C CA . SER A 1 132 ? 25.971 69.234 38.466 1.00 23.16 131 SER L CA 1
ATOM 1009 C C . SER A 1 132 ? 27.337 69.453 37.834 1.00 23.52 131 SER L C 1
ATOM 1010 O O . SER A 1 132 ? 28.359 69.308 38.498 1.00 23.51 131 SER L O 1
ATOM 1013 N N . VAL A 1 133 ? 27.356 69.790 36.552 1.00 22.46 132 VAL L N 1
ATOM 1014 C CA . VAL A 1 133 ? 28.608 70.062 35.874 1.00 21.51 132 VAL L CA 1
ATOM 1015 C C . VAL A 1 133 ? 28.613 71.565 35.651 1.00 21.81 132 VAL L C 1
ATOM 1016 O O . VAL A 1 133 ? 27.689 72.113 35.052 1.00 26.37 132 VAL L O 1
ATOM 1020 N N . VAL A 1 134 ? 29.657 72.228 36.131 1.00 20.82 133 VAL L N 1
ATOM 1021 C CA . VAL A 1 134 ? 29.737 73.681 36.018 1.00 21.00 133 VAL L CA 1
ATOM 1022 C C . VAL A 1 134 ? 30.818 74.219 35.097 1.00 22.82 133 VAL L C 1
ATOM 1023 O O . VAL A 1 134 ? 31.948 73.731 35.092 1.00 21.83 133 VAL L O 1
ATOM 1027 N N . CYS A 1 135 ? 30.455 75.240 34.321 1.00 21.30 134 CYS L N 1
ATOM 1028 C CA . CYS A 1 135 ? 31.383 75.882 33.405 1.00 25.32 134 CYS L CA 1
ATOM 1029 C C . CYS A 1 135 ? 31.470 77.347 33.797 1.00 26.91 134 CYS L C 1
ATOM 1030 O O . CYS A 1 135 ? 30.445 77.993 34.015 1.00 25.23 134 CYS L O 1
ATOM 1033 N N . LEU A 1 136 ? 32.692 77.864 33.886 1.00 27.76 135 LEU L N 1
ATOM 1034 C CA . LEU A 1 136 ? 32.917 79.252 34.263 1.00 26.24 135 LEU L CA 1
ATOM 1035 C C . LEU A 1 136 ? 33.584 80.062 33.153 1.00 27.92 135 LEU L C 1
ATOM 1036 O O . LEU A 1 136 ? 34.582 79.635 32.579 1.00 25.81 135 LEU L O 1
ATOM 1041 N N . LEU A 1 137 ? 33.004 81.221 32.845 1.00 24.18 136 LEU L N 1
ATOM 1042 C CA . LEU A 1 137 ? 33.538 82.143 31.843 1.00 23.76 136 LEU L CA 1
ATOM 1043 C C . LEU A 1 137 ? 33.906 83.361 32.667 1.00 26.70 136 LEU L C 1
ATOM 1044 O O . LEU A 1 137 ? 33.030 84.070 33.164 1.00 23.22 136 LEU L O 1
ATOM 1049 N N . ASN A 1 138 ? 35.203 83.600 32.803 1.00 24.34 137 ASN L N 1
ATOM 1050 C CA . ASN A 1 138 ? 35.704 84.679 33.637 1.00 28.84 137 ASN L CA 1
ATOM 1051 C C . ASN A 1 138 ? 36.139 85.959 32.932 1.00 27.14 137 ASN L C 1
ATOM 1052 O O . ASN A 1 138 ? 36.785 85.930 31.882 1.00 25.92 137 ASN L O 1
ATOM 1057 N N . ASN A 1 139 ? 35.748 87.080 33.532 1.00 26.56 138 ASN L N 1
ATOM 1058 C CA . ASN A 1 139 ? 36.093 88.419 33.062 1.00 25.93 138 ASN L CA 1
ATOM 1059 C C . ASN A 1 139 ? 36.169 88.640 31.559 1.00 26.89 138 ASN L C 1
ATOM 1060 O O . ASN A 1 139 ? 37.257 88.758 31.004 1.00 29.28 138 ASN L O 1
ATOM 1065 N N . PHE A 1 140 ? 35.018 88.731 30.901 1.00 23.27 139 PHE L N 1
ATOM 1066 C CA . PHE A 1 140 ? 35.006 88.952 29.470 1.00 24.15 139 PHE L CA 1
ATOM 1067 C C . PHE A 1 140 ? 34.204 90.185 29.073 1.00 24.51 139 PHE L C 1
ATOM 1068 O O . PHE A 1 140 ? 33.465 90.752 29.875 1.00 23.93 139 PHE L O 1
ATOM 1076 N N . TYR A 1 141 ? 34.378 90.600 27.827 1.00 24.54 140 TYR L N 1
ATOM 1077 C CA . TYR A 1 141 ? 33.668 91.747 27.288 1.00 28.02 140 TYR L CA 1
ATOM 1078 C C . TYR A 1 141 ? 33.775 91.672 25.770 1.00 29.49 140 TYR L C 1
ATOM 1079 O O . TYR A 1 141 ? 34.839 91.374 25.234 1.00 34.04 140 TYR L O 1
ATOM 1088 N N . PRO A 1 142 ? 32.668 91.927 25.054 1.00 30.16 141 PRO L N 1
ATOM 1089 C CA . PRO A 1 142 ? 31.346 92.275 25.579 1.00 29.58 141 PRO L CA 1
ATOM 1090 C C . PRO A 1 142 ? 30.581 91.131 26.245 1.00 28.90 141 PRO L C 1
ATOM 1091 O O . PRO A 1 142 ? 31.055 89.993 26.313 1.00 24.39 141 PRO L O 1
ATOM 1095 N N . ARG A 1 143 ? 29.380 91.450 26.716 1.00 27.74 142 ARG L N 1
ATOM 1096 C CA . ARG A 1 143 ? 28.518 90.502 27.414 1.00 28.03 142 ARG L CA 1
ATOM 1097 C C . ARG A 1 143 ? 28.092 89.283 26.601 1.00 27.09 142 ARG L C 1
ATOM 1098 O O . ARG A 1 143 ? 27.944 88.198 27.147 1.00 28.11 142 ARG L O 1
ATOM 1106 N N . GLU A 1 144 ? 27.884 89.465 25.303 1.00 29.18 143 GLU L N 1
ATOM 1107 C CA . GLU A 1 144 ? 27.452 88.370 24.444 1.00 30.71 143 GLU L CA 1
ATOM 1108 C C . GLU A 1 144 ? 28.421 87.192 24.482 1.00 29.88 143 GLU L C 1
ATOM 1109 O O . GLU A 1 144 ? 29.590 87.338 24.171 1.00 27.58 143 GLU L O 1
ATOM 1115 N N . ALA A 1 145 ? 27.919 86.026 24.869 1.00 28.28 144 ALA L N 1
ATOM 1116 C CA . ALA A 1 145 ? 28.738 84.823 24.935 1.00 29.11 144 ALA L CA 1
ATOM 1117 C C . ALA A 1 145 ? 27.821 83.619 24.803 1.00 27.74 144 ALA L C 1
ATOM 1118 O O . ALA A 1 145 ? 26.665 83.657 25.229 1.00 26.82 144 ALA L O 1
ATOM 1120 N N . LYS A 1 146 ? 28.332 82.557 24.197 1.00 26.81 145 LYS L N 1
ATOM 1121 C CA . LYS A 1 146 ? 27.547 81.348 24.020 1.00 30.22 145 LYS L CA 1
ATOM 1122 C C . LYS A 1 146 ? 28.270 80.154 24.609 1.00 26.71 145 LYS L C 1
ATOM 1123 O O . LYS A 1 146 ? 29.455 79.959 24.363 1.00 29.16 145 LYS L O 1
ATOM 1129 N N . VAL A 1 147 ? 27.552 79.368 25.399 1.00 26.87 146 VAL L N 1
ATOM 1130 C CA . VAL A 1 147 ? 28.115 78.171 26.003 1.00 27.32 146 VAL L CA 1
ATOM 1131 C C . VAL A 1 147 ? 27.365 76.979 25.437 1.00 28.46 146 VAL L C 1
ATOM 1132 O O . VAL A 1 147 ? 26.134 76.966 25.399 1.00 27.27 146 VAL L O 1
ATOM 1136 N N . GLN A 1 148 ? 28.110 75.987 24.977 1.00 27.60 147 GLN L N 1
ATOM 1137 C CA . GLN A 1 148 ? 27.497 74.787 24.438 1.00 29.06 147 GLN L CA 1
ATOM 1138 C C . GLN A 1 148 ? 28.048 73.601 25.210 1.00 26.64 147 GLN L C 1
ATOM 1139 O O . GLN A 1 148 ? 29.261 73.427 25.309 1.00 26.38 147 GLN L O 1
ATOM 1145 N N . TRP A 1 149 ? 27.153 72.805 25.782 1.00 27.16 148 TRP L N 1
ATOM 1146 C CA . TRP A 1 149 ? 27.560 71.626 26.531 1.00 23.47 148 TRP L CA 1
ATOM 1147 C C . TRP A 1 149 ? 27.505 70.395 25.648 1.00 23.49 148 TRP L C 1
ATOM 1148 O O . TRP A 1 149 ? 26.577 70.237 24.860 1.00 22.07 148 TRP L O 1
ATOM 1159 N N . LYS A 1 150 ? 28.499 69.525 25.793 1.00 25.29 149 LYS L N 1
ATOM 1160 C CA . LYS A 1 150 ? 28.546 68.278 25.041 1.00 26.91 149 LYS L CA 1
ATOM 1161 C C . LYS A 1 150 ? 28.943 67.139 25.970 1.00 26.30 149 LYS L C 1
ATOM 1162 O O . LYS A 1 150 ? 29.833 67.288 26.801 1.00 24.67 149 LYS L O 1
ATOM 1168 N N . VAL A 1 151 ? 28.255 66.011 25.844 1.00 25.45 150 VAL L N 1
ATOM 1169 C CA . VAL A 1 151 ? 28.555 64.829 26.646 1.00 21.65 150 VAL L CA 1
ATOM 1170 C C . VAL A 1 151 ? 28.798 63.749 25.596 1.00 27.86 150 VAL L C 1
ATOM 1171 O O . VAL A 1 151 ? 27.899 63.417 24.824 1.00 25.09 150 VAL L O 1
ATOM 1175 N N . ASP A 1 152 ? 30.025 63.232 25.562 1.00 27.91 151 ASP L N 1
ATOM 1176 C CA . ASP A 1 152 ? 30.435 62.237 24.579 1.00 30.93 151 ASP L CA 1
ATOM 1177 C C . ASP A 1 152 ? 30.042 62.701 23.178 1.00 30.78 151 ASP L C 1
ATOM 1178 O O . ASP A 1 152 ? 29.533 61.932 22.361 1.00 30.58 151 ASP L O 1
ATOM 1183 N N . ASN A 1 153 ? 30.285 63.988 22.936 1.00 28.87 152 ASN L N 1
ATOM 1184 C CA . ASN A 1 153 ? 30.020 64.656 21.665 1.00 29.56 152 ASN L CA 1
ATOM 1185 C C . ASN A 1 153 ? 28.556 64.964 21.365 1.00 27.35 152 ASN L C 1
ATOM 1186 O O . ASN A 1 153 ? 28.239 65.534 20.320 1.00 29.86 152 ASN L O 1
ATOM 1191 N N . ALA A 1 154 ? 27.667 64.592 22.275 1.00 24.28 153 ALA L N 1
ATOM 1192 C CA . ALA A 1 154 ? 26.245 64.859 22.095 1.00 25.30 153 ALA L CA 1
ATOM 1193 C C . ALA A 1 154 ? 25.928 66.249 22.645 1.00 23.69 153 ALA L C 1
ATOM 1194 O O . ALA A 1 154 ? 26.161 66.530 23.822 1.00 21.64 153 ALA L O 1
ATOM 1196 N N . LEU A 1 155 ? 25.418 67.118 21.783 1.00 22.52 154 LEU L N 1
ATOM 1197 C CA . LEU A 1 155 ? 25.062 68.477 22.182 1.00 23.97 154 LEU L CA 1
ATOM 1198 C C . LEU A 1 155 ? 23.881 68.436 23.146 1.00 25.73 154 LEU L C 1
ATOM 1199 O O . LEU A 1 155 ? 22.847 67.847 22.849 1.00 23.02 154 LEU L O 1
ATOM 1204 N N . GLN A 1 156 ? 24.045 69.069 24.302 1.00 20.35 155 GLN L N 1
ATOM 1205 C CA . GLN A 1 156 ? 23.004 69.108 25.316 1.00 20.98 155 GLN L CA 1
ATOM 1206 C C . GLN A 1 156 ? 22.094 70.309 25.092 1.00 23.20 155 GLN L C 1
ATOM 1207 O O . GLN A 1 156 ? 22.565 71.420 24.866 1.00 24.94 155 GLN L O 1
ATOM 1213 N N . SER A 1 157 ? 20.789 70.086 25.147 1.00 23.05 156 SER L N 1
ATOM 1214 C CA . SER A 1 157 ? 19.856 71.183 24.950 1.00 24.35 156 SER L CA 1
ATOM 1215 C C . SER A 1 157 ? 18.655 71.052 25.866 1.00 24.06 156 SER L C 1
ATOM 1216 O O . SER A 1 157 ? 17.937 70.055 25.821 1.00 24.56 156 SER L O 1
ATOM 1219 N N . GLY A 1 158 ? 18.459 72.059 26.713 1.00 24.46 157 GLY L N 1
ATOM 1220 C CA . GLY A 1 158 ? 17.330 72.052 27.622 1.00 19.85 157 GLY L CA 1
ATOM 1221 C C . GLY A 1 158 ? 17.632 71.673 29.058 1.00 23.96 157 GLY L C 1
ATOM 1222 O O . GLY A 1 158 ? 16.761 71.800 29.912 1.00 26.05 157 GLY L O 1
ATOM 1223 N N . ASN A 1 159 ? 18.850 71.218 29.345 1.00 20.84 158 ASN L N 1
ATOM 1224 C CA . ASN A 1 159 ? 19.171 70.805 30.708 1.00 20.19 158 ASN L CA 1
ATOM 1225 C C . ASN A 1 159 ? 20.272 71.596 31.394 1.00 22.85 158 ASN L C 1
ATOM 1226 O O . ASN A 1 159 ? 21.029 71.055 32.200 1.00 19.11 158 ASN L O 1
ATOM 1231 N N . SER A 1 160 ? 20.363 72.882 31.084 1.00 19.48 159 SER L N 1
ATOM 1232 C CA . SER A 1 160 ? 21.379 73.713 31.723 1.00 19.63 159 SER L CA 1
ATOM 1233 C C . SER A 1 160 ? 20.782 75.071 32.037 1.00 22.79 159 SER L C 1
ATOM 1234 O O . SER A 1 160 ? 19.779 75.464 31.449 1.00 22.87 159 SER L O 1
ATOM 1237 N N . GLN A 1 161 ? 21.395 75.779 32.975 1.00 20.50 160 GLN L N 1
ATOM 1238 C CA . GLN A 1 161 ? 20.949 77.113 33.357 1.00 20.86 160 GLN L CA 1
ATOM 1239 C C . GLN A 1 161 ? 22.206 77.941 33.552 1.00 22.69 160 GLN L C 1
ATOM 1240 O O . GLN A 1 161 ? 23.243 77.418 33.972 1.00 21.28 160 GLN L O 1
ATOM 1246 N N . GLU A 1 162 ? 22.136 79.223 33.235 1.00 21.86 161 GLU L N 1
ATOM 1247 C CA . GLU A 1 162 ? 23.306 80.067 33.406 1.00 21.89 161 GLU L CA 1
ATOM 1248 C C . GLU A 1 162 ? 22.902 81.368 34.065 1.00 22.52 161 GLU L C 1
ATOM 1249 O O . GLU A 1 162 ? 21.728 81.746 34.045 1.00 20.25 161 GLU L O 1
ATOM 1255 N N . SER A 1 163 ? 23.883 82.030 34.670 1.00 21.87 162 SER L N 1
ATOM 1256 C CA . SER A 1 163 ? 23.677 83.292 35.364 1.00 23.60 162 SER L CA 1
ATOM 1257 C C . SER A 1 163 ? 24.859 84.180 35.005 1.00 23.83 162 SER L C 1
ATOM 1258 O O . SER A 1 163 ? 25.964 83.687 34.812 1.00 19.82 162 SER L O 1
ATOM 1261 N N . VAL A 1 164 ? 24.634 85.488 34.920 1.00 22.23 163 VAL L N 1
ATOM 1262 C CA . VAL A 1 164 ? 25.711 86.404 34.573 1.00 22.52 163 VAL L CA 1
ATOM 1263 C C . VAL A 1 164 ? 25.803 87.530 35.596 1.00 25.53 163 VAL L C 1
ATOM 1264 O O . VAL A 1 164 ? 24.788 88.067 36.029 1.00 24.14 163 VAL L O 1
ATOM 1268 N N . THR A 1 165 ? 27.022 87.882 35.985 1.00 21.01 164 THR L N 1
ATOM 1269 C CA . THR A 1 165 ? 27.222 88.947 36.956 1.00 23.63 164 THR L CA 1
ATOM 1270 C C . THR A 1 165 ? 26.947 90.300 36.305 1.00 23.43 164 THR L C 1
ATOM 1271 O O . THR A 1 165 ? 26.925 90.417 35.082 1.00 22.18 164 THR L O 1
ATOM 1275 N N . GLU A 1 166 ? 26.721 91.321 37.126 1.00 25.73 165 GLU L N 1
ATOM 1276 C CA . GLU A 1 166 ? 26.510 92.658 36.592 1.00 27.32 165 GLU L CA 1
ATOM 1277 C C . GLU A 1 166 ? 27.889 93.103 36.136 1.00 27.20 165 GLU L C 1
ATOM 1278 O O . GLU A 1 166 ? 28.893 92.544 36.574 1.00 26.15 165 GLU L O 1
ATOM 1284 N N . GLN A 1 167 ? 27.952 94.092 35.255 1.00 23.92 166 GLN L N 1
ATOM 1285 C CA . GLN A 1 167 ? 29.242 94.568 34.783 1.00 25.09 166 GLN L CA 1
ATOM 1286 C C . GLN A 1 167 ? 30.065 95.044 35.977 1.00 27.35 166 GLN L C 1
ATOM 1287 O O . GLN A 1 167 ? 29.581 95.794 36.826 1.00 25.15 166 GLN L O 1
ATOM 1293 N N . ASP A 1 168 ? 31.309 94.585 36.043 1.00 26.51 167 ASP L N 1
ATOM 1294 C CA . ASP A 1 168 ? 32.199 94.942 37.139 1.00 28.32 167 ASP L CA 1
ATOM 1295 C C . ASP A 1 168 ? 32.463 96.443 37.113 1.00 27.67 167 ASP L C 1
ATOM 1296 O O . ASP A 1 168 ? 32.843 96.994 36.084 1.00 30.72 167 ASP L O 1
ATOM 1301 N N . SER A 1 169 ? 32.250 97.099 38.249 1.00 32.49 168 SER L N 1
ATOM 1302 C CA . SER A 1 169 ? 32.446 98.543 38.349 1.00 35.41 168 SER L CA 1
ATOM 1303 C C . SER A 1 169 ? 33.904 98.964 38.249 1.00 36.28 168 SER L C 1
ATOM 1304 O O . SER A 1 169 ? 34.195 100.139 38.024 1.00 36.91 168 SER L O 1
ATOM 1307 N N . LYS A 1 170 ? 34.818 98.012 38.420 1.00 34.29 169 LYS L N 1
ATOM 1308 C CA . LYS A 1 170 ? 36.245 98.308 38.361 1.00 35.87 169 LYS L CA 1
ATOM 1309 C C . LYS A 1 170 ? 36.914 98.023 37.023 1.00 35.85 169 LYS L C 1
ATOM 1310 O O . LYS A 1 170 ? 37.733 98.818 36.566 1.00 36.02 169 LYS L O 1
ATOM 1316 N N . ASP A 1 171 ? 36.590 96.896 36.392 1.00 32.92 170 ASP L N 1
ATOM 1317 C CA . ASP A 1 171 ? 37.213 96.580 35.111 1.00 31.97 170 ASP L CA 1
ATOM 1318 C C . ASP A 1 171 ? 36.235 96.434 33.947 1.00 27.24 170 ASP L C 1
ATOM 1319 O O . ASP A 1 171 ? 36.630 96.076 32.846 1.00 28.31 170 ASP L O 1
ATOM 1324 N N . SER A 1 172 ? 34.964 96.720 34.208 1.00 28.67 171 SER L N 1
ATOM 1325 C CA . SER A 1 172 ? 33.913 96.676 33.193 1.00 26.83 171 SER L CA 1
ATOM 1326 C C . SER A 1 172 ? 33.716 95.344 32.471 1.00 24.64 171 SER L C 1
ATOM 1327 O O . SER A 1 172 ? 33.224 95.311 31.345 1.00 23.62 171 SER L O 1
ATOM 1330 N N . THR A 1 173 ? 34.090 94.245 33.110 1.00 22.57 172 THR L N 1
ATOM 1331 C CA . THR A 1 173 ? 33.920 92.943 32.479 1.00 20.93 172 THR L CA 1
ATOM 1332 C C . THR A 1 173 ? 32.727 92.213 33.080 1.00 23.53 172 THR L C 1
ATOM 1333 O O . THR A 1 173 ? 32.169 92.633 34.094 1.00 22.84 172 THR L O 1
ATOM 1337 N N . TYR A 1 174 ? 32.364 91.106 32.442 1.00 20.75 173 TYR L N 1
ATOM 1338 C CA . TYR A 1 174 ? 31.270 90.252 32.873 1.00 23.13 173 TYR L CA 1
ATOM 1339 C C . TYR A 1 174 ? 31.840 88.866 33.138 1.00 23.17 173 TYR L C 1
ATOM 1340 O O . TYR A 1 174 ? 32.936 88.533 32.677 1.00 24.99 173 TYR L O 1
ATOM 1349 N N . SER A 1 175 ? 31.099 88.068 33.895 1.00 23.71 174 SER L N 1
ATOM 1350 C CA . SER A 1 175 ? 31.488 86.689 34.178 1.00 21.10 174 SER L CA 1
ATOM 1351 C C . SER A 1 175 ? 30.202 85.890 34.074 1.00 22.76 174 SER L C 1
ATOM 1352 O O . SER A 1 175 ? 29.121 86.413 34.332 1.00 19.63 174 SER L O 1
ATOM 1355 N N . LEU A 1 176 ? 30.310 84.628 33.693 1.00 23.37 175 LEU L N 1
ATOM 1356 C CA . LEU A 1 176 ? 29.120 83.807 33.529 1.00 23.27 175 LEU L CA 1
ATOM 1357 C C . LEU A 1 176 ? 29.333 82.415 34.083 1.00 23.53 175 LEU L C 1
ATOM 1358 O O . LEU A 1 176 ? 30.435 81.885 34.026 1.00 23.74 175 LEU L O 1
ATOM 1363 N N . SER A 1 177 ? 28.274 81.827 34.625 1.00 22.29 176 SER L N 1
ATOM 1364 C CA . SER A 1 177 ? 28.354 80.475 35.154 1.00 23.00 176 SER L CA 1
ATOM 1365 C C . SER A 1 177 ? 27.212 79.674 34.555 1.00 22.53 176 SER L C 1
ATOM 1366 O O . SER A 1 177 ? 26.065 80.122 34.563 1.00 22.50 176 SER L O 1
ATOM 1369 N N . SER A 1 178 ? 27.532 78.500 34.016 1.00 20.88 177 SER L N 1
ATOM 1370 C CA . SER A 1 178 ? 26.522 77.628 33.415 1.00 23.73 177 SER L CA 1
ATOM 1371 C C . SER A 1 178 ? 26.555 76.294 34.141 1.00 23.92 177 SER L C 1
ATOM 1372 O O . SER A 1 178 ? 27.629 75.749 34.378 1.00 22.48 177 SER L O 1
ATOM 1375 N N . THR A 1 179 ? 25.390 75.778 34.514 1.00 17.78 178 THR L N 1
ATOM 1376 C CA . THR A 1 179 ? 25.334 74.504 35.202 1.00 21.14 178 THR L CA 1
ATOM 1377 C C . THR A 1 179 ? 24.537 73.490 34.397 1.00 21.61 178 THR L C 1
ATOM 1378 O O . THR A 1 179 ? 23.381 73.726 34.060 1.00 21.38 178 THR L O 1
ATOM 1382 N N . LEU A 1 180 ? 25.176 72.369 34.082 1.00 20.81 179 LEU L N 1
ATOM 1383 C CA . LEU A 1 180 ? 24.538 71.286 33.346 1.00 23.39 179 LEU L CA 1
ATOM 1384 C C . LEU A 1 180 ? 24.074 70.301 34.402 1.00 24.20 179 LEU L C 1
ATOM 1385 O O . LEU A 1 180 ? 24.862 69.868 35.240 1.00 25.29 179 LEU L O 1
ATOM 1390 N N . THR A 1 181 ? 22.799 69.934 34.360 1.00 24.05 180 THR L N 1
ATOM 1391 C CA . THR A 1 181 ? 22.261 69.015 35.345 1.00 26.23 180 THR L CA 1
ATOM 1392 C C . THR A 1 181 ? 21.937 67.647 34.765 1.00 28.05 180 THR L C 1
ATOM 1393 O O . THR A 1 181 ? 21.265 67.541 33.739 1.00 23.20 180 THR L O 1
ATOM 1397 N N . LEU A 1 182 ? 22.426 66.607 35.439 1.00 28.16 181 LEU L N 1
ATOM 1398 C CA . LEU A 1 182 ? 22.212 65.221 35.031 1.00 28.99 181 LEU L CA 1
ATOM 1399 C C . LEU A 1 182 ? 21.934 64.345 36.246 1.00 31.62 181 LEU L C 1
ATOM 1400 O O . LEU A 1 182 ? 22.287 64.694 37.373 1.00 29.39 181 LEU L O 1
ATOM 1405 N N . SER A 1 183 ? 21.297 63.201 36.018 1.00 28.55 182 SER L N 1
ATOM 1406 C CA . SER A 1 183 ? 21.038 62.282 37.115 1.00 27.15 182 SER L CA 1
ATOM 1407 C C . SER A 1 183 ? 22.371 61.585 37.337 1.00 24.20 182 SER L C 1
ATOM 1408 O O . SER A 1 183 ? 23.219 61.568 36.445 1.00 26.72 182 SER L O 1
ATOM 1411 N N . LYS A 1 184 ? 22.559 61.014 38.518 1.00 29.80 183 LYS L N 1
ATOM 1412 C CA . LYS A 1 184 ? 23.796 60.302 38.813 1.00 30.60 183 LYS L CA 1
ATOM 1413 C C . LYS A 1 184 ? 23.968 59.159 37.818 1.00 28.82 183 LYS L C 1
ATOM 1414 O O . LYS A 1 184 ? 25.058 58.927 37.315 1.00 28.59 183 LYS L O 1
ATOM 1420 N N . ALA A 1 185 ? 22.878 58.452 37.538 1.00 30.55 184 ALA L N 1
ATOM 1421 C CA . ALA A 1 185 ? 22.918 57.326 36.612 1.00 32.94 184 ALA L CA 1
ATOM 1422 C C . ALA A 1 185 ? 23.441 57.718 35.235 1.00 31.86 184 ALA L C 1
ATOM 1423 O O . ALA A 1 185 ? 24.314 57.047 34.696 1.00 35.28 184 ALA L O 1
ATOM 1425 N N . ASP A 1 186 ? 22.923 58.805 34.665 1.00 33.11 185 ASP L N 1
ATOM 1426 C CA . ASP A 1 186 ? 23.381 59.240 33.347 1.00 32.46 185 ASP L CA 1
ATOM 1427 C C . ASP A 1 186 ? 24.829 59.706 33.333 1.00 32.86 185 ASP L C 1
ATOM 1428 O O . ASP A 1 186 ? 25.572 59.406 32.398 1.00 32.72 185 ASP L O 1
ATOM 1433 N N . TYR A 1 187 ? 25.230 60.444 34.363 1.00 31.31 186 TYR L N 1
ATOM 1434 C CA . TYR A 1 187 ? 26.594 60.944 34.447 1.00 34.08 186 TYR L CA 1
ATOM 1435 C C . TYR A 1 187 ? 27.613 59.805 34.380 1.00 35.26 186 TYR L C 1
ATOM 1436 O O . TYR A 1 187 ? 28.603 59.891 33.656 1.00 36.51 186 TYR L O 1
ATOM 1445 N N . GLU A 1 188 ? 27.368 58.743 35.141 1.00 39.87 187 GLU L N 1
ATOM 1446 C CA . GLU A 1 188 ? 28.269 57.592 35.174 1.00 42.40 187 GLU L CA 1
ATOM 1447 C C . GLU A 1 188 ? 28.275 56.803 33.867 1.00 41.83 187 GLU L C 1
ATOM 1448 O O . GLU A 1 188 ? 29.153 55.972 33.645 1.00 41.96 187 GLU L O 1
ATOM 1454 N N . LYS A 1 189 ? 27.292 57.064 33.012 1.00 43.23 188 LYS L N 1
ATOM 1455 C CA . LYS A 1 189 ? 27.168 56.371 31.734 1.00 43.44 188 LYS L CA 1
ATOM 1456 C C . LYS A 1 189 ? 27.993 56.998 30.616 1.00 42.12 188 LYS L C 1
ATOM 1457 O O . LYS A 1 189 ? 28.118 56.422 29.533 1.00 42.90 188 LYS L O 1
ATOM 1463 N N . HIS A 1 190 ? 28.558 58.172 30.871 1.00 37.44 189 HIS L N 1
ATOM 1464 C CA . HIS A 1 190 ? 29.343 58.850 29.850 1.00 33.79 189 HIS L CA 1
ATOM 1465 C C . HIS A 1 190 ? 30.745 59.226 30.294 1.00 33.51 189 HIS L C 1
ATOM 1466 O O . HIS A 1 190 ? 31.023 59.341 31.485 1.00 32.25 189 HIS L O 1
ATOM 1473 N N . LYS A 1 191 ? 31.616 59.435 29.314 1.00 33.00 190 LYS L N 1
ATOM 1474 C CA . LYS A 1 191 ? 33.019 59.735 29.563 1.00 35.29 190 LYS L CA 1
ATOM 1475 C C . LYS A 1 191 ? 33.483 61.179 29.410 1.00 32.26 190 LYS L C 1
ATOM 1476 O O . LYS A 1 191 ? 34.028 61.760 30.347 1.00 32.73 190 LYS L O 1
ATOM 1482 N N . VAL A 1 192 ? 33.281 61.750 28.228 1.00 31.94 191 VAL L N 1
ATOM 1483 C CA . VAL A 1 192 ? 33.740 63.103 27.957 1.00 30.90 191 VAL L CA 1
ATOM 1484 C C . VAL A 1 192 ? 32.710 64.206 28.171 1.00 30.19 191 VAL L C 1
ATOM 1485 O O . VAL A 1 192 ? 31.664 64.233 27.521 1.00 25.22 191 VAL L O 1
ATOM 1489 N N . TYR A 1 193 ? 33.038 65.118 29.083 1.00 28.01 192 TYR L N 1
ATOM 1490 C CA . TYR A 1 193 ? 32.192 66.258 29.418 1.00 27.46 192 TYR L CA 1
ATOM 1491 C C . TYR A 1 193 ? 32.899 67.516 28.952 1.00 28.34 192 TYR L C 1
ATOM 1492 O O . TYR A 1 193 ? 34.000 67.820 29.407 1.00 27.57 192 TYR L O 1
ATOM 1501 N N . ALA A 1 194 ? 32.274 68.244 28.035 1.00 27.54 193 ALA L N 1
ATOM 1502 C CA . ALA A 1 194 ? 32.897 69.437 27.503 1.00 24.41 193 ALA L CA 1
ATOM 1503 C C . ALA A 1 194 ? 32.005 70.670 27.520 1.00 26.57 193 ALA L C 1
ATOM 1504 O O . ALA A 1 194 ? 30.781 70.576 27.476 1.00 25.83 193 ALA L O 1
ATOM 1506 N N . CYS A 1 195 ? 32.658 71.824 27.588 1.00 27.97 194 CYS L N 1
ATOM 1507 C CA . CYS A 1 195 ? 32.003 73.122 27.586 1.00 30.18 194 CYS L CA 1
ATOM 1508 C C . CYS A 1 195 ? 32.671 73.916 26.471 1.00 29.51 194 CYS L C 1
ATOM 1509 O O . CYS A 1 195 ? 33.858 74.241 26.557 1.00 32.98 194 CYS L O 1
ATOM 1512 N N . GLU A 1 196 ? 31.924 74.203 25.413 1.00 28.67 195 GLU L N 1
ATOM 1513 C CA . GLU A 1 196 ? 32.463 74.964 24.298 1.00 30.20 195 GLU L CA 1
ATOM 1514 C C . GLU A 1 196 ? 31.947 76.385 24.386 1.00 27.59 195 GLU L C 1
ATOM 1515 O O . GLU A 1 196 ? 30.744 76.606 24.440 1.00 28.54 195 GLU L O 1
ATOM 1521 N N . VAL A 1 197 ? 32.860 77.347 24.377 1.00 29.32 196 VAL L N 1
ATOM 1522 C CA . VAL A 1 197 ? 32.493 78.752 24.482 1.00 28.85 196 VAL L CA 1
ATOM 1523 C C . VAL A 1 197 ? 32.785 79.567 23.225 1.00 30.33 196 VAL L C 1
ATOM 1524 O O . VAL A 1 197 ? 33.873 79.489 22.653 1.00 29.22 196 VAL L O 1
ATOM 1528 N N . THR A 1 198 ? 31.799 80.352 22.809 1.00 28.54 197 THR L N 1
ATOM 1529 C CA . THR A 1 198 ? 31.931 81.215 21.645 1.00 30.37 197 THR L CA 1
ATOM 1530 C C . THR A 1 198 ? 31.856 82.656 22.145 1.00 30.09 197 THR L C 1
ATOM 1531 O O . THR A 1 198 ? 30.945 83.014 22.887 1.00 29.01 197 THR L O 1
ATOM 1535 N N . HIS A 1 199 ? 32.831 83.470 21.758 1.00 30.69 198 HIS L N 1
ATOM 1536 C CA . HIS A 1 199 ? 32.873 84.870 22.163 1.00 32.46 198 HIS L CA 1
ATOM 1537 C C . HIS A 1 199 ? 33.667 85.678 21.138 1.00 36.22 198 HIS L C 1
ATOM 1538 O O . HIS A 1 199 ? 34.582 85.157 20.497 1.00 37.79 198 HIS L O 1
ATOM 1545 N N . GLN A 1 200 ? 33.315 86.951 20.988 1.00 36.37 199 GLN L N 1
ATOM 1546 C CA . GLN A 1 200 ? 33.984 87.830 20.034 1.00 37.77 199 GLN L CA 1
ATOM 1547 C C . GLN A 1 200 ? 35.489 87.925 20.289 1.00 37.36 199 GLN L C 1
ATOM 1548 O O . GLN A 1 200 ? 36.263 88.231 19.383 1.00 39.96 199 GLN L O 1
ATOM 1554 N N . GLY A 1 201 ? 35.900 87.658 21.523 1.00 35.31 200 GLY L N 1
ATOM 1555 C CA . GLY A 1 201 ? 37.310 87.729 21.865 1.00 37.32 200 GLY L CA 1
ATOM 1556 C C . GLY A 1 201 ? 38.083 86.467 21.530 1.00 40.17 200 GLY L C 1
ATOM 1557 O O . GLY A 1 201 ? 39.283 86.383 21.799 1.00 37.63 200 GLY L O 1
ATOM 1558 N N . LEU A 1 202 ? 37.393 85.487 20.949 1.00 43.01 201 LEU L N 1
ATOM 1559 C CA . LEU A 1 202 ? 37.994 84.211 20.561 1.00 45.97 201 LEU L CA 1
ATOM 1560 C C . LEU A 1 202 ? 37.765 83.990 19.066 1.00 49.41 201 LEU L C 1
ATOM 1561 O O . LEU A 1 202 ? 36.628 83.797 18.633 1.00 49.47 201 LEU L O 1
ATOM 1566 N N . ARG A 1 203 ? 38.838 84.009 18.279 1.00 53.70 202 ARG L N 1
ATOM 1567 C CA . ARG A 1 203 ? 38.722 83.818 16.833 1.00 55.48 202 ARG L CA 1
ATOM 1568 C C . ARG A 1 203 ? 38.301 82.395 16.477 1.00 54.54 202 ARG L C 1
ATOM 1569 O O . ARG A 1 203 ? 38.082 82.072 15.310 1.00 53.67 202 ARG L O 1
ATOM 1577 N N . SER A 1 204 ? 38.193 81.551 17.497 1.00 52.90 203 SER L N 1
ATOM 1578 C CA . SER A 1 204 ? 37.777 80.163 17.331 1.00 50.67 203 SER L CA 1
ATOM 1579 C C . SER A 1 204 ? 37.216 79.677 18.662 1.00 47.51 203 SER L C 1
ATOM 1580 O O . SER A 1 204 ? 37.817 79.899 19.714 1.00 44.88 203 SER L O 1
ATOM 1583 N N . PRO A 1 205 ? 36.050 79.014 18.634 1.00 43.88 204 PRO L N 1
ATOM 1584 C CA . PRO A 1 205 ? 35.423 78.506 19.857 1.00 42.08 204 PRO L CA 1
ATOM 1585 C C . PRO A 1 205 ? 36.403 77.755 20.750 1.00 40.00 204 PRO L C 1
ATOM 1586 O O . PRO A 1 205 ? 37.168 76.914 20.282 1.00 41.48 204 PRO L O 1
ATOM 1590 N N . VAL A 1 206 ? 36.373 78.072 22.039 1.00 38.62 205 VAL L N 1
ATOM 1591 C CA . VAL A 1 206 ? 37.252 77.437 23.015 1.00 35.95 205 VAL L CA 1
ATOM 1592 C C . VAL A 1 206 ? 36.536 76.300 23.729 1.00 36.87 205 VAL L C 1
ATOM 1593 O O . VAL A 1 206 ? 35.435 76.476 24.246 1.00 37.61 205 VAL L O 1
ATOM 1597 N N . THR A 1 207 ? 37.163 75.130 23.756 1.00 34.86 206 THR L N 1
ATOM 1598 C CA . THR A 1 207 ? 36.566 73.983 24.421 1.00 33.33 206 THR L CA 1
ATOM 1599 C C . THR A 1 207 ? 37.385 73.550 25.623 1.00 33.76 206 THR L C 1
ATOM 1600 O O . THR A 1 207 ? 38.609 73.437 25.550 1.00 35.40 206 THR L O 1
ATOM 1604 N N . LYS A 1 208 ? 36.694 73.329 26.732 1.00 29.57 207 LYS L N 1
ATOM 1605 C CA . LYS A 1 208 ? 37.306 72.862 27.968 1.00 31.55 207 LYS L CA 1
ATOM 1606 C C . LYS A 1 208 ? 36.550 71.592 28.317 1.00 33.62 207 LYS L C 1
ATOM 1607 O O . LYS A 1 208 ? 35.330 71.535 28.167 1.00 32.55 207 LYS L O 1
ATOM 1613 N N . SER A 1 209 ? 37.258 70.570 28.778 1.00 33.76 208 SER L N 1
ATOM 1614 C CA . SER A 1 209 ? 36.586 69.327 29.103 1.00 35.12 208 SER L CA 1
ATOM 1615 C C . SER A 1 209 ? 37.367 68.455 30.060 1.00 34.40 208 SER L C 1
ATOM 1616 O O . SER A 1 209 ? 38.514 68.742 30.391 1.00 32.55 208 SER L O 1
ATOM 1619 N N . PHE A 1 210 ? 36.716 67.391 30.509 1.00 32.39 209 PHE L N 1
ATOM 1620 C CA . PHE A 1 210 ? 37.330 66.426 31.405 1.00 32.06 209 PHE L CA 1
ATOM 1621 C C . PHE A 1 210 ? 36.737 65.050 31.140 1.00 31.80 209 PHE L C 1
ATOM 1622 O O . PHE A 1 210 ? 35.613 64.928 30.650 1.00 30.75 209 PHE L O 1
ATOM 1630 N N . ASN A 1 211 ? 37.509 64.017 31.446 1.00 32.36 210 ASN L N 1
ATOM 1631 C CA . ASN A 1 211 ? 37.056 62.642 31.279 1.00 35.53 210 ASN L CA 1
ATOM 1632 C C . ASN A 1 211 ? 36.623 62.173 32.660 1.00 36.97 210 ASN L C 1
ATOM 1633 O O . ASN A 1 211 ? 37.398 62.248 33.613 1.00 37.78 210 ASN L O 1
ATOM 1638 N N . ARG A 1 212 ? 35.387 61.704 32.778 1.00 39.27 211 ARG L N 1
ATOM 1639 C CA . ARG A 1 212 ? 34.894 61.231 34.063 1.00 45.09 211 ARG L CA 1
ATOM 1640 C C . ARG A 1 212 ? 35.869 60.186 34.588 1.00 52.80 211 ARG L C 1
ATOM 1641 O O . ARG A 1 212 ? 36.508 59.483 33.808 1.00 51.27 211 ARG L O 1
ATOM 1649 N N . GLY A 1 213 ? 35.986 60.090 35.908 1.00 62.01 212 GLY L N 1
ATOM 1650 C CA . GLY A 1 213 ? 36.899 59.124 36.488 1.00 73.92 212 GLY L CA 1
ATOM 1651 C C . GLY A 1 213 ? 38.333 59.614 36.438 1.00 81.93 212 GLY L C 1
ATOM 1652 O O . GLY A 1 213 ? 38.744 60.421 37.271 1.00 83.54 212 GLY L O 1
ATOM 1653 N N . GLU A 1 214 ? 39.096 59.134 35.459 1.00 90.21 213 GLU L N 1
ATOM 1654 C CA . GLU A 1 214 ? 40.491 59.538 35.321 1.00 98.47 213 GLU L CA 1
ATOM 1655 C C . GLU A 1 214 ? 40.627 61.042 35.105 1.00 101.92 213 GLU L C 1
ATOM 1656 O O . GLU A 1 214 ? 40.618 61.523 33.972 1.00 102.51 213 GLU L O 1
ATOM 1662 N N . CYS A 1 215 ? 40.753 61.780 36.204 1.00 105.48 214 CYS L N 1
ATOM 1663 C CA . CYS A 1 215 ? 40.895 63.231 36.150 1.00 108.76 214 CYS L CA 1
ATOM 1664 C C . CYS A 1 215 ? 39.838 63.862 35.247 1.00 109.93 214 CYS L C 1
ATOM 1665 O O . CYS A 1 215 ? 40.220 64.516 34.253 1.00 110.70 214 CYS L O 1
ATOM 1669 N N . GLN B 2 1 ? 16.237 115.781 53.904 1.00 42.74 1 GLN H N 1
ATOM 1670 C CA . GLN B 2 1 ? 15.561 115.895 52.579 1.00 43.09 1 GLN H CA 1
ATOM 1671 C C . GLN B 2 1 ? 14.377 114.928 52.519 1.00 39.86 1 GLN H C 1
ATOM 1672 O O . GLN B 2 1 ? 14.036 114.290 53.513 1.00 40.38 1 GLN H O 1
ATOM 1678 N N . VAL B 2 2 ? 13.741 114.829 51.358 1.00 37.96 2 VAL H N 1
ATOM 1679 C CA . VAL B 2 2 ? 12.602 113.933 51.198 1.00 35.77 2 VAL H CA 1
ATOM 1680 C C . VAL B 2 2 ? 13.071 112.478 51.196 1.00 31.75 2 VAL H C 1
ATOM 1681 O O . VAL B 2 2 ? 13.913 112.095 50.391 1.00 35.20 2 VAL H O 1
ATOM 1685 N N . GLN B 2 3 ? 12.529 111.679 52.108 1.00 31.45 3 GLN H N 1
ATOM 1686 C CA . GLN B 2 3 ? 12.891 110.267 52.216 1.00 33.20 3 GLN H CA 1
ATOM 1687 C C . GLN B 2 3 ? 11.675 109.354 52.365 1.00 28.10 3 GLN H C 1
ATOM 1688 O O . GLN B 2 3 ? 10.670 109.728 52.958 1.00 27.73 3 GLN H O 1
ATOM 1694 N N . LEU B 2 4 ? 11.793 108.145 51.830 1.00 29.21 4 LEU H N 1
ATOM 1695 C CA . LEU B 2 4 ? 10.740 107.136 51.901 1.00 27.02 4 LEU H CA 1
ATOM 1696 C C . LEU B 2 4 ? 11.424 105.845 52.320 1.00 25.95 4 LEU H C 1
ATOM 1697 O O . LEU B 2 4 ? 12.241 105.334 51.575 1.00 31.63 4 LEU H O 1
ATOM 1702 N N . VAL B 2 5 ? 11.107 105.336 53.509 1.00 27.49 5 VAL H N 1
ATOM 1703 C CA . VAL B 2 5 ? 11.712 104.096 54.001 1.00 26.37 5 VAL H CA 1
ATOM 1704 C C . VAL B 2 5 ? 10.675 102.984 53.958 1.00 23.43 5 VAL H C 1
ATOM 1705 O O . VAL B 2 5 ? 9.597 103.110 54.528 1.00 22.76 5 VAL H O 1
ATOM 1709 N N . GLN B 2 6 ? 11.004 101.898 53.271 1.00 24.46 6 GLN H N 1
ATOM 1710 C CA . GLN B 2 6 ? 10.073 100.790 53.137 1.00 24.29 6 GLN H CA 1
ATOM 1711 C C . GLN B 2 6 ? 10.401 99.630 54.058 1.00 25.64 6 GLN H C 1
ATOM 1712 O O . GLN B 2 6 ? 11.529 99.504 54.528 1.00 26.67 6 GLN H O 1
ATOM 1718 N N . SER B 2 7 ? 9.402 98.792 54.309 1.00 24.21 7 SER H N 1
ATOM 1719 C CA . SER B 2 7 ? 9.563 97.629 55.167 1.00 25.64 7 SER H CA 1
ATOM 1720 C C . SER B 2 7 ? 10.417 96.560 54.489 1.00 24.97 7 SER H C 1
ATOM 1721 O O . SER B 2 7 ? 10.664 96.623 53.288 1.00 25.82 7 SER H O 1
ATOM 1724 N N . GLY B 2 8 ? 10.860 95.575 55.268 1.00 28.53 8 GLY H N 1
ATOM 1725 C CA . GLY B 2 8 ? 11.722 94.527 54.743 1.00 27.76 8 GLY H CA 1
ATOM 1726 C C . GLY B 2 8 ? 11.130 93.458 53.841 1.00 28.66 8 GLY H C 1
ATOM 1727 O O . GLY B 2 8 ? 9.914 93.317 53.729 1.00 28.40 8 GLY H O 1
ATOM 1728 N N . ALA B 2 9 ? 12.017 92.693 53.209 1.00 26.86 9 ALA H N 1
ATOM 1729 C CA . ALA B 2 9 ? 11.637 91.625 52.289 1.00 28.00 9 ALA H CA 1
ATOM 1730 C C . ALA B 2 9 ? 10.600 90.676 52.869 1.00 27.81 9 ALA H C 1
ATOM 1731 O O . ALA B 2 9 ? 10.556 90.442 54.079 1.00 27.62 9 ALA H O 1
ATOM 1733 N N . GLU B 2 10 ? 9.768 90.122 51.994 1.00 25.25 10 GLU H N 1
ATOM 1734 C CA . GLU B 2 10 ? 8.725 89.199 52.417 1.00 23.77 10 GLU H CA 1
ATOM 1735 C C . GLU B 2 10 ? 8.722 87.943 51.557 1.00 22.81 10 GLU H C 1
ATOM 1736 O O . GLU B 2 10 ? 9.170 87.958 50.412 1.00 21.16 10 GLU H O 1
ATOM 1742 N N . VAL B 2 11 ? 8.241 86.847 52.134 1.00 23.02 11 VAL H N 1
ATOM 1743 C CA . VAL B 2 11 ? 8.137 85.584 51.421 1.00 24.26 11 VAL H CA 1
ATOM 1744 C C . VAL B 2 11 ? 6.746 85.060 51.754 1.00 22.80 11 VAL H C 1
ATOM 1745 O O . VAL B 2 11 ? 6.388 84.928 52.925 1.00 23.60 11 VAL H O 1
ATOM 1749 N N . LYS B 2 12 ? 5.959 84.768 50.728 1.00 22.34 12 LYS H N 1
ATOM 1750 C CA . LYS B 2 12 ? 4.590 84.313 50.944 1.00 25.63 12 LYS H CA 1
ATOM 1751 C C . LYS B 2 12 ? 4.222 83.131 50.065 1.00 22.32 12 LYS H C 1
ATOM 1752 O O . LYS B 2 12 ? 4.852 82.884 49.034 1.00 26.54 12 LYS H O 1
ATOM 1758 N N . LYS B 2 13 ? 3.196 82.398 50.480 1.00 23.47 13 LYS H N 1
ATOM 1759 C CA . LYS B 2 13 ? 2.725 81.264 49.706 1.00 24.54 13 LYS H CA 1
ATOM 1760 C C . LYS B 2 13 ? 1.587 81.788 48.836 1.00 25.44 13 LYS H C 1
ATOM 1761 O O . LYS B 2 13 ? 0.945 82.771 49.186 1.00 25.63 13 LYS H O 1
ATOM 1767 N N . PRO B 2 14 ? 1.337 81.153 47.685 1.00 24.88 14 PRO H N 1
ATOM 1768 C CA . PRO B 2 14 ? 0.249 81.618 46.812 1.00 26.15 14 PRO H CA 1
ATOM 1769 C C . PRO B 2 14 ? -1.084 81.616 47.567 1.00 25.87 14 PRO H C 1
ATOM 1770 O O . PRO B 2 14 ? -1.347 80.727 48.376 1.00 26.56 14 PRO H O 1
ATOM 1774 N N . GLY B 2 15 ? -1.924 82.610 47.304 1.00 27.86 15 GLY H N 1
ATOM 1775 C CA . GLY B 2 15 ? -3.203 82.683 47.982 1.00 28.75 15 GLY H CA 1
ATOM 1776 C C . GLY B 2 15 ? -3.174 83.576 49.207 1.00 28.77 15 GLY H C 1
ATOM 1777 O O . GLY B 2 15 ? -4.213 84.069 49.651 1.00 29.27 15 GLY H O 1
ATOM 1778 N N . ALA B 2 16 ? -1.986 83.796 49.762 1.00 25.36 16 ALA H N 1
ATOM 1779 C CA . ALA B 2 16 ? -1.848 84.643 50.948 1.00 27.05 16 ALA H CA 1
ATOM 1780 C C . ALA B 2 16 ? -1.858 86.121 50.571 1.00 26.83 16 ALA H C 1
ATOM 1781 O O . ALA B 2 16 ? -2.052 86.470 49.411 1.00 24.06 16 ALA H O 1
ATOM 1783 N N . SER B 2 17 ? -1.642 86.985 51.558 1.00 23.78 17 SER H N 1
ATOM 1784 C CA . SER B 2 17 ? -1.597 88.424 51.301 1.00 25.98 17 SER H CA 1
ATOM 1785 C C . SER B 2 17 ? -0.323 88.992 51.906 1.00 26.92 17 SER H C 1
ATOM 1786 O O . SER B 2 17 ? 0.288 88.366 52.775 1.00 28.27 17 SER H O 1
ATOM 1789 N N . VAL B 2 18 ? 0.076 90.171 51.442 1.00 22.85 18 VAL H N 1
ATOM 1790 C CA . VAL B 2 18 ? 1.276 90.827 51.938 1.00 25.05 18 VAL H CA 1
ATOM 1791 C C . VAL B 2 18 ? 0.998 92.313 52.124 1.00 25.59 18 VAL H C 1
ATOM 1792 O O . VAL B 2 18 ? 0.269 92.919 51.339 1.00 21.24 18 VAL H O 1
ATOM 1796 N N . LYS B 2 19 ? 1.563 92.894 53.174 1.00 26.15 19 LYS H N 1
ATOM 1797 C CA . LYS B 2 19 ? 1.375 94.314 53.436 1.00 25.01 19 LYS H CA 1
ATOM 1798 C C . LYS B 2 19 ? 2.743 94.980 53.550 1.00 28.07 19 LYS H C 1
ATOM 1799 O O . LYS B 2 19 ? 3.570 94.608 54.387 1.00 27.38 19 LYS H O 1
ATOM 1805 N N . VAL B 2 20 ? 2.982 95.947 52.673 1.00 23.97 20 VAL H N 1
ATOM 1806 C CA . VAL B 2 20 ? 4.242 96.686 52.640 1.00 24.56 20 VAL H CA 1
ATOM 1807 C C . VAL B 2 20 ? 3.999 98.093 53.158 1.00 26.71 20 VAL H C 1
ATOM 1808 O O . VAL B 2 20 ? 2.965 98.695 52.859 1.00 23.52 20 VAL H O 1
ATOM 1812 N N . SER B 2 21 ? 4.947 98.611 53.935 1.00 25.10 21 SER H N 1
ATOM 1813 C CA . SER B 2 21 ? 4.824 99.950 54.494 1.00 25.91 21 SER H CA 1
ATOM 1814 C C . SER B 2 21 ? 5.836 100.887 53.851 1.00 26.19 21 SER H C 1
ATOM 1815 O O . SER B 2 21 ? 6.880 100.464 53.365 1.00 23.95 21 SER H O 1
ATOM 1818 N N . CYS B 2 22 ? 5.509 102.170 53.859 1.00 24.05 22 CYS H N 1
ATOM 1819 C CA . CYS B 2 22 ? 6.356 103.194 53.273 1.00 25.04 22 CYS H CA 1
ATOM 1820 C C . CYS B 2 22 ? 6.260 104.388 54.207 1.00 27.03 22 CYS H C 1
ATOM 1821 O O . CYS B 2 22 ? 5.215 105.039 54.287 1.00 23.58 22 CYS H O 1
ATOM 1824 N N . GLN B 2 23 ? 7.342 104.656 54.935 1.00 28.08 23 GLN H N 1
ATOM 1825 C CA . GLN B 2 23 ? 7.363 105.770 55.875 1.00 26.89 23 GLN H CA 1
ATOM 1826 C C . GLN B 2 23 ? 8.112 106.969 55.307 1.00 25.70 23 GLN H C 1
ATOM 1827 O O . GLN B 2 23 ? 9.283 106.869 54.926 1.00 24.18 23 GLN H O 1
ATOM 1833 N N . ALA B 2 24 ? 7.429 108.108 55.282 1.00 23.76 24 ALA H N 1
ATOM 1834 C CA . ALA B 2 24 ? 7.990 109.332 54.735 1.00 26.62 24 ALA H CA 1
ATOM 1835 C C . ALA B 2 24 ? 8.499 110.301 55.786 1.00 29.42 24 ALA H C 1
ATOM 1836 O O . ALA B 2 24 ? 8.013 110.325 56.918 1.00 27.12 24 ALA H O 1
ATOM 1838 N N . SER B 2 25 ? 9.486 111.096 55.389 1.00 28.82 25 SER H N 1
ATOM 1839 C CA . SER B 2 25 ? 10.066 112.113 56.255 1.00 30.81 25 SER H CA 1
ATOM 1840 C C . SER B 2 25 ? 10.638 113.214 55.373 1.00 31.70 25 SER H C 1
ATOM 1841 O O . SER B 2 25 ? 10.830 113.019 54.171 1.00 29.79 25 SER H O 1
ATOM 1844 N N . GLY B 2 26 ? 10.892 114.378 55.960 1.00 28.09 26 GLY H N 1
ATOM 1845 C CA . GLY B 2 26 ? 11.471 115.459 55.189 1.00 29.34 26 GLY H CA 1
ATOM 1846 C C . GLY B 2 26 ? 10.502 116.361 54.456 1.00 28.74 26 GLY H C 1
ATOM 1847 O O . GLY B 2 26 ? 10.928 117.262 53.737 1.00 30.50 26 GLY H O 1
ATOM 1848 N N . TYR B 2 27 ? 9.205 116.129 54.620 1.00 28.81 27 TYR H N 1
ATOM 1849 C CA . TYR B 2 27 ? 8.206 116.966 53.964 1.00 31.31 27 TYR H CA 1
ATOM 1850 C C . TYR B 2 27 ? 6.847 116.764 54.621 1.00 31.96 27 TYR H C 1
ATOM 1851 O O . TYR B 2 27 ? 6.695 115.885 55.466 1.00 33.94 27 TYR H O 1
ATOM 1860 N N . ARG B 2 28 ? 5.865 117.577 54.235 1.00 35.04 28 ARG H N 1
ATOM 1861 C CA . ARG B 2 28 ? 4.516 117.467 54.791 1.00 35.48 28 ARG H CA 1
ATOM 1862 C C . ARG B 2 28 ? 3.787 116.275 54.171 1.00 35.39 28 ARG H C 1
ATOM 1863 O O . ARG B 2 28 ? 3.200 116.380 53.094 1.00 33.37 28 ARG H O 1
ATOM 1871 N N . PHE B 2 29 ? 3.825 115.145 54.872 1.00 33.32 29 PHE H N 1
ATOM 1872 C CA . PHE B 2 29 ? 3.208 113.901 54.416 1.00 32.99 29 PHE H CA 1
ATOM 1873 C C . PHE B 2 29 ? 1.788 114.017 53.854 1.00 32.72 29 PHE H C 1
ATOM 1874 O O . PHE B 2 29 ? 1.460 113.366 52.864 1.00 29.53 29 PHE H O 1
ATOM 1882 N N . SER B 2 30 ? 0.950 114.844 54.468 1.00 31.66 30 SER H N 1
ATOM 1883 C CA . SER B 2 30 ? -0.427 114.990 54.009 1.00 33.97 30 SER H CA 1
ATOM 1884 C C . SER B 2 30 ? -0.618 115.844 52.759 1.00 30.96 30 SER H C 1
ATOM 1885 O O . SER B 2 30 ? -1.723 115.915 52.221 1.00 34.19 30 SER H O 1
ATOM 1888 N N . ASN B 2 31 ? 0.449 116.477 52.284 1.00 30.95 31 ASN H N 1
ATOM 1889 C CA . ASN B 2 31 ? 0.359 117.334 51.101 1.00 29.63 31 ASN H CA 1
ATOM 1890 C C . ASN B 2 31 ? 0.734 116.670 49.774 1.00 30.60 31 ASN H C 1
ATOM 1891 O O . ASN B 2 31 ? 0.649 117.305 48.724 1.00 31.06 31 ASN H O 1
ATOM 1896 N N . PHE B 2 32 ? 1.131 115.401 49.802 1.00 26.56 32 PHE H N 1
ATOM 1897 C CA . PHE B 2 32 ? 1.546 114.735 48.565 1.00 23.06 32 PHE H CA 1
ATOM 1898 C C . PHE B 2 32 ? 0.962 113.346 48.333 1.00 24.93 32 PHE H C 1
ATOM 1899 O O . PHE B 2 32 ? 0.929 112.514 49.238 1.00 25.09 32 PHE H O 1
ATOM 1907 N N . VAL B 2 33 ? 0.509 113.095 47.109 1.00 21.82 33 VAL H N 1
ATOM 1908 C CA . VAL B 2 33 ? -0.022 111.777 46.771 1.00 22.11 33 VAL H CA 1
ATOM 1909 C C . VAL B 2 33 ? 1.155 110.801 46.719 1.00 20.37 33 VAL H C 1
ATOM 1910 O O . VAL B 2 33 ? 2.290 111.199 46.464 1.00 20.31 33 VAL H O 1
ATOM 1914 N N . ILE B 2 34 ? 0.873 109.524 46.953 1.00 18.51 34 ILE H N 1
ATOM 1915 C CA . ILE B 2 34 ? 1.889 108.482 46.933 1.00 20.55 34 ILE H CA 1
ATOM 1916 C C . ILE B 2 34 ? 1.504 107.389 45.947 1.00 20.90 34 ILE H C 1
ATOM 1917 O O . ILE B 2 34 ? 0.405 106.833 46.030 1.00 23.12 34 ILE H O 1
ATOM 1922 N N . HIS B 2 35 ? 2.418 107.088 45.027 1.00 20.48 35 HIS H N 1
ATOM 1923 C CA . HIS B 2 35 ? 2.221 106.037 44.028 1.00 20.88 35 HIS H CA 1
ATOM 1924 C C . HIS B 2 35 ? 2.845 104.731 44.500 1.00 23.08 35 HIS H C 1
ATOM 1925 O O . HIS B 2 35 ? 3.795 104.739 45.285 1.00 21.57 35 HIS H O 1
ATOM 1932 N N . TRP B 2 36 ? 2.307 103.620 44.009 1.00 20.08 36 TRP H N 1
ATOM 1933 C CA . TRP B 2 36 ? 2.861 102.297 44.285 1.00 20.37 36 TRP H CA 1
ATOM 1934 C C . TRP B 2 36 ? 3.122 101.688 42.915 1.00 19.19 36 TRP H C 1
ATOM 1935 O O . TRP B 2 36 ? 2.234 101.656 42.064 1.00 19.82 36 TRP H O 1
ATOM 1946 N N . VAL B 2 37 ? 4.347 101.214 42.712 1.00 18.31 37 VAL H N 1
ATOM 1947 C CA . VAL B 2 37 ? 4.777 100.647 41.437 1.00 18.88 37 VAL H CA 1
ATOM 1948 C C . VAL B 2 37 ? 5.616 99.412 41.723 1.00 22.16 37 VAL H C 1
ATOM 1949 O O . VAL B 2 37 ? 6.340 99.363 42.716 1.00 23.69 37 VAL H O 1
ATOM 1953 N N . ARG B 2 38 ? 5.524 98.407 40.868 1.00 19.21 38 ARG H N 1
ATOM 1954 C CA . ARG B 2 38 ? 6.331 97.215 41.107 1.00 18.84 38 ARG H CA 1
ATOM 1955 C C . ARG B 2 38 ? 7.111 96.837 39.870 1.00 20.87 38 ARG H C 1
ATOM 1956 O O . ARG B 2 38 ? 6.846 97.338 38.779 1.00 21.43 38 ARG H O 1
ATOM 1964 N N . GLN B 2 39 ? 8.105 95.973 40.050 1.00 19.48 39 GLN H N 1
ATOM 1965 C CA . GLN B 2 39 ? 8.866 95.491 38.918 1.00 19.25 39 GLN H CA 1
ATOM 1966 C C . GLN B 2 39 ? 9.261 94.053 39.166 1.00 19.59 39 GLN H C 1
ATOM 1967 O O . GLN B 2 39 ? 10.050 93.755 40.069 1.00 20.81 39 GLN H O 1
ATOM 1973 N N . ALA B 2 40 ? 8.684 93.168 38.366 1.00 22.60 40 ALA H N 1
ATOM 1974 C CA . ALA B 2 40 ? 8.959 91.742 38.446 1.00 26.50 40 ALA H CA 1
ATOM 1975 C C . ALA B 2 40 ? 10.206 91.469 37.627 1.00 29.04 40 ALA H C 1
ATOM 1976 O O . ALA B 2 40 ? 10.494 92.182 36.669 1.00 29.83 40 ALA H O 1
ATOM 1978 N N . PRO B 2 41 ? 10.965 90.425 37.987 1.00 32.72 41 PRO H N 1
ATOM 1979 C CA . PRO B 2 41 ? 12.190 90.080 37.259 1.00 34.28 41 PRO H CA 1
ATOM 1980 C C . PRO B 2 41 ? 11.952 89.943 35.758 1.00 32.88 41 PRO H C 1
ATOM 1981 O O . PRO B 2 41 ? 11.082 89.187 35.323 1.00 30.44 41 PRO H O 1
ATOM 1985 N N . GLY B 2 42 ? 12.720 90.694 34.974 1.00 34.01 42 GLY H N 1
ATOM 1986 C CA . GLY B 2 42 ? 12.590 90.637 33.529 1.00 35.02 42 GLY H CA 1
ATOM 1987 C C . GLY B 2 42 ? 11.399 91.385 32.961 1.00 36.00 42 GLY H C 1
ATOM 1988 O O . GLY B 2 42 ? 11.223 91.428 31.744 1.00 36.35 42 GLY H O 1
ATOM 1989 N N . GLN B 2 43 ? 10.579 91.975 33.827 1.00 33.68 43 GLN H N 1
ATOM 1990 C CA . GLN B 2 43 ? 9.405 92.711 33.367 1.00 32.11 43 GLN H CA 1
ATOM 1991 C C . GLN B 2 43 ? 9.562 94.222 33.516 1.00 30.18 43 GLN H C 1
ATOM 1992 O O . GLN B 2 43 ? 10.479 94.702 34.182 1.00 26.31 43 GLN H O 1
ATOM 1998 N N . ARG B 2 44 ? 8.663 94.965 32.876 1.00 28.33 44 ARG H N 1
ATOM 1999 C CA . ARG B 2 44 ? 8.683 96.422 32.936 1.00 26.10 44 ARG H CA 1
ATOM 2000 C C . ARG B 2 44 ? 8.093 96.903 34.255 1.00 26.74 44 ARG H C 1
ATOM 2001 O O . ARG B 2 44 ? 7.300 96.195 34.875 1.00 24.05 44 ARG H O 1
ATOM 2009 N N . PHE B 2 45 ? 8.481 98.102 34.684 1.00 22.81 45 PHE H N 1
ATOM 2010 C CA . PHE B 2 45 ? 7.908 98.671 35.898 1.00 26.05 45 PHE H CA 1
ATOM 2011 C C . PHE B 2 45 ? 6.409 98.673 35.635 1.00 25.27 45 PHE H C 1
ATOM 2012 O O . PHE B 2 45 ? 5.975 98.932 34.512 1.00 28.17 45 PHE H O 1
ATOM 2020 N N . GLU B 2 46 ? 5.630 98.399 36.672 1.00 23.16 46 GLU H N 1
ATOM 2021 C CA . GLU B 2 46 ? 4.185 98.322 36.554 1.00 26.21 46 GLU H CA 1
ATOM 2022 C C . GLU B 2 46 ? 3.473 99.144 37.629 1.00 24.91 46 GLU H C 1
ATOM 2023 O O . GLU B 2 46 ? 3.526 98.812 38.804 1.00 22.20 46 GLU H O 1
ATOM 2029 N N . TRP B 2 47 ? 2.808 100.223 37.220 1.00 25.09 47 TRP H N 1
ATOM 2030 C CA . TRP B 2 47 ? 2.075 101.082 38.152 1.00 24.59 47 TRP H CA 1
ATOM 2031 C C . TRP B 2 47 ? 0.872 100.348 38.759 1.00 24.24 47 TRP H C 1
ATOM 2032 O O . TRP B 2 47 ? 0.106 99.700 38.043 1.00 24.77 47 TRP H O 1
ATOM 2043 N N . MET B 2 48 ? 0.695 100.455 40.074 1.00 21.05 48 MET H N 1
ATOM 2044 C CA . MET B 2 48 ? -0.412 99.779 40.742 1.00 21.99 48 MET H CA 1
ATOM 2045 C C . MET B 2 48 ? -1.540 100.714 41.162 1.00 22.94 48 MET H C 1
ATOM 2046 O O . MET B 2 48 ? -2.692 100.307 41.215 1.00 22.37 48 MET H O 1
ATOM 2051 N N . GLY B 2 49 ? -1.201 101.962 41.467 1.00 20.16 49 GLY H N 1
ATOM 2052 C CA . GLY B 2 49 ? -2.208 102.921 41.885 1.00 19.66 49 GLY H CA 1
ATOM 2053 C C . GLY B 2 49 ? -1.626 103.979 42.801 1.00 22.78 49 GLY H C 1
ATOM 2054 O O . GLY B 2 49 ? -0.425 103.980 43.071 1.00 21.29 49 GLY H O 1
ATOM 2055 N N . TRP B 2 50 ? -2.459 104.905 43.262 1.00 22.83 50 TRP H N 1
ATOM 2056 C CA . TRP B 2 50 ? -1.973 105.926 44.173 1.00 22.41 50 TRP H CA 1
ATOM 2057 C C . TRP B 2 50 ? -2.979 106.205 45.265 1.00 22.72 50 TRP H C 1
ATOM 2058 O O . TRP B 2 50 ? -4.151 105.831 45.160 1.00 22.12 50 TRP H O 1
ATOM 2069 N N . ILE B 2 51 ? -2.503 106.827 46.337 1.00 24.01 51 ILE H N 1
ATOM 2070 C CA . ILE B 2 51 ? -3.366 107.182 47.442 1.00 25.26 51 ILE H CA 1
ATOM 2071 C C . ILE B 2 51 ? -3.034 108.584 47.923 1.00 26.39 51 ILE H C 1
ATOM 2072 O O . ILE B 2 51 ? -1.873 108.997 47.920 1.00 23.32 51 ILE H O 1
ATOM 2077 N N . ASN B 2 52 ? -4.072 109.321 48.298 1.00 25.74 52 ASN H N 1
ATOM 2078 C CA . ASN B 2 52 ? -3.914 110.666 48.820 1.00 25.85 52 ASN H CA 1
ATOM 2079 C C . ASN B 2 52 ? -3.992 110.441 50.327 1.00 24.22 52 ASN H C 1
ATOM 2080 O O . ASN B 2 52 ? -5.065 110.185 50.854 1.00 22.37 52 ASN H O 1
ATOM 2085 N N . PRO B 2 53 A -2.854 110.523 51.031 1.00 24.78 52 PRO H N 1
ATOM 2086 C CA . PRO B 2 53 A -2.829 110.310 52.485 1.00 27.45 52 PRO H CA 1
ATOM 2087 C C . PRO B 2 53 A -3.728 111.228 53.303 1.00 28.86 52 PRO H C 1
ATOM 2088 O O . PRO B 2 53 A -4.167 110.872 54.399 1.00 29.94 52 PRO H O 1
ATOM 2092 N N . TYR B 2 54 ? -4.006 112.408 52.771 1.00 29.10 53 TYR H N 1
ATOM 2093 C CA . TYR B 2 54 ? -4.850 113.363 53.477 1.00 31.97 53 TYR H CA 1
ATOM 2094 C C . TYR B 2 54 ? -6.288 112.896 53.668 1.00 33.21 53 TYR H C 1
ATOM 2095 O O . TYR B 2 54 ? -6.815 112.939 54.781 1.00 34.68 53 TYR H O 1
ATOM 2104 N N . ASN B 2 55 ? -6.919 112.462 52.578 1.00 32.07 54 ASN H N 1
ATOM 2105 C CA . ASN B 2 55 ? -8.313 112.025 52.619 1.00 32.16 54 ASN H CA 1
ATOM 2106 C C . ASN B 2 55 ? -8.554 110.555 52.285 1.00 31.49 54 ASN H C 1
ATOM 2107 O O . ASN B 2 55 ? -9.697 110.097 52.256 1.00 34.89 54 ASN H O 1
ATOM 2112 N N . GLY B 2 56 ? -7.490 109.813 52.018 1.00 31.92 55 GLY H N 1
ATOM 2113 C CA . GLY B 2 56 ? -7.664 108.408 51.702 1.00 31.77 55 GLY H CA 1
ATOM 2114 C C . GLY B 2 56 ? -8.170 108.141 50.297 1.00 31.08 55 GLY H C 1
ATOM 2115 O O . GLY B 2 56 ? -8.413 106.989 49.935 1.00 31.43 55 GLY H O 1
ATOM 2116 N N . ASN B 2 57 ? -8.346 109.190 49.503 1.00 29.51 56 ASN H N 1
ATOM 2117 C CA . ASN B 2 57 ? -8.796 109.008 48.125 1.00 31.26 56 ASN H CA 1
ATOM 2118 C C . ASN B 2 57 ? -7.728 108.233 47.355 1.00 29.42 56 ASN H C 1
ATOM 2119 O O . ASN B 2 57 ? -6.552 108.271 47.705 1.00 27.69 56 ASN H O 1
ATOM 2124 N N . LYS B 2 58 ? -8.129 107.538 46.299 1.00 30.21 57 LYS H N 1
ATOM 2125 C CA . LYS B 2 58 ? -7.166 106.769 45.536 1.00 31.30 57 LYS H CA 1
ATOM 2126 C C . LYS B 2 58 ? -7.626 106.382 44.145 1.00 29.47 57 LYS H C 1
ATOM 2127 O O . LYS B 2 58 ? -8.789 106.553 43.782 1.00 27.93 57 LYS H O 1
ATOM 2133 N N . GLU B 2 59 ? -6.678 105.873 43.370 1.00 26.85 58 GLU H N 1
ATOM 2134 C CA . GLU B 2 59 ? -6.932 105.413 42.019 1.00 24.07 58 GLU H CA 1
ATOM 2135 C C . GLU B 2 59 ? -6.161 104.117 41.869 1.00 27.08 58 GLU H C 1
ATOM 2136 O O . GLU B 2 59 ? -5.037 103.997 42.366 1.00 24.04 58 GLU H O 1
ATOM 2142 N N . PHE B 2 60 ? -6.758 103.153 41.178 1.00 24.16 59 PHE H N 1
ATOM 2143 C CA . PHE B 2 60 ? -6.114 101.865 40.981 1.00 25.14 59 PHE H CA 1
ATOM 2144 C C . PHE B 2 60 ? -5.963 101.519 39.513 1.00 28.14 59 PHE H C 1
ATOM 2145 O O . PHE B 2 60 ? -6.753 101.949 38.670 1.00 23.73 59 PHE H O 1
ATOM 2153 N N . SER B 2 61 ? -4.929 100.741 39.222 1.00 22.64 60 SER H N 1
ATOM 2154 C CA . SER B 2 61 ? -4.697 100.244 37.880 1.00 26.69 60 SER H CA 1
ATOM 2155 C C . SER B 2 61 ? -5.768 99.163 37.752 1.00 26.04 60 SER H C 1
ATOM 2156 O O . SER B 2 61 ? -6.093 98.496 38.737 1.00 22.35 60 SER H O 1
ATOM 2159 N N . ALA B 2 62 ? -6.313 98.984 36.557 1.00 28.12 61 ALA H N 1
ATOM 2160 C CA . ALA B 2 62 ? -7.346 97.973 36.350 1.00 28.62 61 ALA H CA 1
ATOM 2161 C C . ALA B 2 62 ? -6.833 96.583 36.723 1.00 28.04 61 ALA H C 1
ATOM 2162 O O . ALA B 2 62 ? -7.590 95.730 37.183 1.00 30.18 61 ALA H O 1
ATOM 2164 N N . LYS B 2 63 ? -5.535 96.371 36.546 1.00 26.33 62 LYS H N 1
ATOM 2165 C CA . LYS B 2 63 ? -4.919 95.082 36.841 1.00 30.19 62 LYS H CA 1
ATOM 2166 C C . LYS B 2 63 ? -4.908 94.673 38.313 1.00 28.60 62 LYS H C 1
ATOM 2167 O O . LYS B 2 63 ? -4.922 93.482 38.620 1.00 32.47 62 LYS H O 1
ATOM 2173 N N . PHE B 2 64 ? -4.891 95.643 39.221 1.00 26.13 63 PHE H N 1
ATOM 2174 C CA . PHE B 2 64 ? -4.852 95.327 40.650 1.00 28.02 63 PHE H CA 1
ATOM 2175 C C . PHE B 2 64 ? -6.031 95.830 41.477 1.00 25.83 63 PHE H C 1
ATOM 2176 O O . PHE B 2 64 ? -6.143 95.508 42.660 1.00 26.57 63 PHE H O 1
ATOM 2184 N N . GLN B 2 65 ? -6.917 96.606 40.866 1.00 25.20 64 GLN H N 1
ATOM 2185 C CA . GLN B 2 65 ? -8.047 97.174 41.590 1.00 28.39 64 GLN H CA 1
ATOM 2186 C C . GLN B 2 65 ? -8.853 96.185 42.429 1.00 30.33 64 GLN H C 1
ATOM 2187 O O . GLN B 2 65 ? -9.367 96.545 43.484 1.00 29.72 64 GLN H O 1
ATOM 2193 N N . ASP B 2 66 ? -8.957 94.940 41.972 1.00 28.19 65 ASP H N 1
ATOM 2194 C CA . ASP B 2 66 ? -9.739 93.939 42.695 1.00 33.64 65 ASP H CA 1
ATOM 2195 C C . ASP B 2 66 ? -9.038 93.280 43.884 1.00 31.53 65 ASP H C 1
ATOM 2196 O O . ASP B 2 66 ? -9.699 92.666 44.727 1.00 30.86 65 ASP H O 1
ATOM 2201 N N . ARG B 2 67 ? -7.715 93.385 43.969 1.00 27.05 66 ARG H N 1
ATOM 2202 C CA . ARG B 2 67 ? -7.031 92.738 45.088 1.00 26.42 66 ARG H CA 1
ATOM 2203 C C . ARG B 2 67 ? -5.935 93.536 45.779 1.00 25.63 66 ARG H C 1
ATOM 2204 O O . ARG B 2 67 ? -5.097 92.967 46.470 1.00 27.13 66 ARG H O 1
ATOM 2212 N N . VAL B 2 68 ? -5.933 94.849 45.604 1.00 23.50 67 VAL H N 1
ATOM 2213 C CA . VAL B 2 68 ? -4.924 95.655 46.280 1.00 26.23 67 VAL H CA 1
ATOM 2214 C C . VAL B 2 68 ? -5.658 96.662 47.156 1.00 28.59 67 VAL H C 1
ATOM 2215 O O . VAL B 2 68 ? -6.728 97.157 46.787 1.00 28.90 67 VAL H O 1
ATOM 2219 N N . THR B 2 69 ? -5.092 96.938 48.327 1.00 29.17 68 THR H N 1
ATOM 2220 C CA . THR B 2 69 ? -5.682 97.875 49.270 1.00 28.75 68 THR H CA 1
ATOM 2221 C C . THR B 2 69 ? -4.650 98.923 49.684 1.00 30.69 68 THR H C 1
ATOM 2222 O O . THR B 2 69 ? -3.544 98.585 50.103 1.00 29.03 68 THR H O 1
ATOM 2226 N N . PHE B 2 70 ? -5.016 100.194 49.551 1.00 27.49 69 PHE H N 1
ATOM 2227 C CA . PHE B 2 70 ? -4.132 101.292 49.913 1.00 27.60 69 PHE H CA 1
ATOM 2228 C C . PHE B 2 70 ? -4.667 101.979 51.166 1.00 27.31 69 PHE H C 1
ATOM 2229 O O . PHE B 2 70 ? -5.856 102.291 51.253 1.00 25.15 69 PHE H O 1
ATOM 2237 N N . THR B 2 71 ? -3.793 102.194 52.141 1.00 24.13 70 THR H N 1
ATOM 2238 C CA . THR B 2 71 ? -4.178 102.874 53.373 1.00 26.66 70 THR H CA 1
ATOM 2239 C C . THR B 2 71 ? -3.052 103.803 53.808 1.00 27.52 70 THR H C 1
ATOM 2240 O O . THR B 2 71 ? -1.922 103.699 53.330 1.00 25.99 70 THR H O 1
ATOM 2244 N N . ALA B 2 72 ? -3.364 104.719 54.714 1.00 28.40 71 ALA H N 1
ATOM 2245 C CA . ALA B 2 72 ? -2.361 105.641 55.203 1.00 29.69 71 ALA H CA 1
ATOM 2246 C C . ALA B 2 72 ? -2.620 105.998 56.657 1.00 33.39 71 ALA H C 1
ATOM 2247 O O . ALA B 2 72 ? -3.769 106.060 57.101 1.00 31.99 71 ALA H O 1
ATOM 2249 N N . ASP B 2 73 ? -1.535 106.216 57.392 1.00 34.51 72 ASP H N 1
ATOM 2250 C CA . ASP B 2 73 ? -1.600 106.582 58.799 1.00 34.77 72 ASP H CA 1
ATOM 2251 C C . ASP B 2 73 ? -0.848 107.898 58.926 1.00 34.77 72 ASP H C 1
ATOM 2252 O O . ASP B 2 73 ? 0.360 107.908 59.160 1.00 36.24 72 ASP H O 1
ATOM 2257 N N . THR B 2 74 ? -1.563 109.005 58.768 1.00 35.52 73 THR H N 1
ATOM 2258 C CA . THR B 2 74 ? -0.944 110.322 58.838 1.00 40.80 73 THR H CA 1
ATOM 2259 C C . THR B 2 74 ? -0.192 110.601 60.134 1.00 40.84 73 THR H C 1
ATOM 2260 O O . THR B 2 74 ? 0.839 111.272 60.119 1.00 43.70 73 THR H O 1
ATOM 2264 N N . SER B 2 75 ? -0.690 110.086 61.253 1.00 42.58 74 SER H N 1
ATOM 2265 C CA . SER B 2 75 ? -0.020 110.313 62.530 1.00 43.19 74 SER H CA 1
ATOM 2266 C C . SER B 2 75 ? 1.342 109.631 62.566 1.00 43.03 74 SER H C 1
ATOM 2267 O O . SER B 2 75 ? 2.156 109.903 63.445 1.00 46.52 74 SER H O 1
ATOM 2270 N N . ALA B 2 76 ? 1.590 108.747 61.606 1.00 41.10 75 ALA H N 1
ATOM 2271 C CA . ALA B 2 76 ? 2.861 108.035 61.540 1.00 39.73 75 ALA H CA 1
ATOM 2272 C C . ALA B 2 76 ? 3.569 108.293 60.216 1.00 37.59 75 ALA H C 1
ATOM 2273 O O . ALA B 2 76 ? 4.618 107.708 59.942 1.00 37.68 75 ALA H O 1
ATOM 2275 N N . ASN B 2 77 ? 2.990 109.175 59.404 1.00 36.84 76 ASN H N 1
ATOM 2276 C CA . ASN B 2 77 ? 3.546 109.513 58.099 1.00 34.71 76 ASN H CA 1
ATOM 2277 C C . ASN B 2 77 ? 3.884 108.245 57.323 1.00 31.63 76 ASN H C 1
ATOM 2278 O O . ASN B 2 77 ? 4.928 108.159 56.678 1.00 31.47 76 ASN H O 1
ATOM 2283 N N . THR B 2 78 ? 2.988 107.265 57.381 1.00 31.07 77 THR H N 1
ATOM 2284 C CA . THR B 2 78 ? 3.212 105.998 56.696 1.00 31.05 77 THR H CA 1
ATOM 2285 C C . THR B 2 78 ? 2.061 105.616 55.769 1.00 28.82 77 THR H C 1
ATOM 2286 O O . THR B 2 78 ? 0.890 105.826 56.089 1.00 28.98 77 THR H O 1
ATOM 2290 N N . ALA B 2 79 ? 2.411 105.064 54.610 1.00 29.17 78 ALA H N 1
ATOM 2291 C CA . ALA B 2 79 ? 1.427 104.611 53.633 1.00 26.05 78 ALA H CA 1
ATOM 2292 C C . ALA B 2 79 ? 1.598 103.100 53.529 1.00 23.19 78 ALA H C 1
ATOM 2293 O O . ALA B 2 79 ? 2.714 102.594 53.653 1.00 22.94 78 ALA H O 1
ATOM 2295 N N . TYR B 2 80 ? 0.502 102.382 53.308 1.00 24.15 79 TYR H N 1
ATOM 2296 C CA . TYR B 2 80 ? 0.562 100.931 53.202 1.00 23.98 79 TYR H CA 1
ATOM 2297 C C . TYR B 2 80 ? -0.086 100.410 51.935 1.00 24.00 79 TYR H C 1
ATOM 2298 O O . TYR B 2 80 ? -1.061 100.975 51.445 1.00 24.71 79 TYR H O 1
ATOM 2307 N N . MET B 2 81 ? 0.460 99.314 51.426 1.00 21.90 80 MET H N 1
ATOM 2308 C CA . MET B 2 81 ? -0.063 98.664 50.234 1.00 22.94 80 MET H CA 1
ATOM 2309 C C . MET B 2 81 ? -0.242 97.198 50.612 1.00 22.19 80 MET H C 1
ATOM 2310 O O . MET B 2 81 ? 0.698 96.556 51.069 1.00 24.60 80 MET H O 1
ATOM 2315 N N . GLU B 2 82 ? -1.455 96.681 50.461 1.00 24.06 81 GLU H N 1
ATOM 2316 C CA . GLU B 2 82 ? -1.704 95.280 50.769 1.00 24.55 81 GLU H CA 1
ATOM 2317 C C . GLU B 2 82 ? -2.187 94.609 49.497 1.00 27.86 81 GLU H C 1
ATOM 2318 O O . GLU B 2 82 ? -3.167 95.037 48.891 1.00 31.00 81 GLU H O 1
ATOM 2324 N N . LEU B 2 83 ? -1.475 93.572 49.077 1.00 26.34 82 LEU H N 1
ATOM 2325 C CA . LEU B 2 83 ? -1.845 92.839 47.874 1.00 24.99 82 LEU H CA 1
ATOM 2326 C C . LEU B 2 83 ? -2.324 91.470 48.340 1.00 23.63 82 LEU H C 1
ATOM 2327 O O . LEU B 2 83 ? -1.623 90.772 49.077 1.00 22.28 82 LEU H O 1
ATOM 2332 N N . ARG B 2 84 A -3.525 91.103 47.907 1.00 22.61 82 ARG H N 1
ATOM 2333 C CA . ARG B 2 84 A -4.152 89.849 48.302 1.00 19.86 82 ARG H CA 1
ATOM 2334 C C . ARG B 2 84 A -4.187 88.795 47.200 1.00 21.95 82 ARG H C 1
ATOM 2335 O O . ARG B 2 84 A -3.865 89.077 46.047 1.00 21.10 82 ARG H O 1
ATOM 2343 N N . SER B 2 85 B -4.580 87.577 47.572 1.00 24.20 82 SER H N 1
ATOM 2344 C CA . SER B 2 85 B -4.676 86.463 46.625 1.00 23.96 82 SER H CA 1
ATOM 2345 C C . SER B 2 85 B -3.398 86.391 45.797 1.00 24.11 82 SER H C 1
ATOM 2346 O O . SER B 2 85 B -3.430 86.368 44.567 1.00 22.47 82 SER H O 1
ATOM 2349 N N . LEU B 2 86 C -2.266 86.350 46.491 1.00 21.94 82 LEU H N 1
ATOM 2350 C CA . LEU B 2 86 C -0.967 86.328 45.843 1.00 22.66 82 LEU H CA 1
ATOM 2351 C C . LEU B 2 86 C -0.727 85.144 44.933 1.00 23.44 82 LEU H C 1
ATOM 2352 O O . LEU B 2 86 C -1.115 84.011 45.236 1.00 21.03 82 LEU H O 1
ATOM 2357 N N . ARG B 2 87 ? -0.078 85.431 43.810 1.00 21.21 83 ARG H N 1
ATOM 2358 C CA . ARG B 2 87 ? 0.265 84.422 42.818 1.00 27.22 83 ARG H CA 1
ATOM 2359 C C . ARG B 2 87 ? 1.754 84.542 42.495 1.00 27.38 83 ARG H C 1
ATOM 2360 O O . ARG B 2 87 ? 2.391 85.549 42.831 1.00 24.20 83 ARG H O 1
ATOM 2368 N N . SER B 2 88 ? 2.307 83.522 41.842 1.00 28.15 84 SER H N 1
ATOM 2369 C CA . SER B 2 88 ? 3.728 83.510 41.494 1.00 28.25 84 SER H CA 1
ATOM 2370 C C . SER B 2 88 ? 4.194 84.771 40.780 1.00 31.33 84 SER H C 1
ATOM 2371 O O . SER B 2 88 ? 5.262 85.302 41.082 1.00 27.80 84 SER H O 1
ATOM 2374 N N . ALA B 2 89 ? 3.387 85.246 39.838 1.00 29.87 85 ALA H N 1
ATOM 2375 C CA . ALA B 2 89 ? 3.710 86.444 39.069 1.00 28.77 85 ALA H CA 1
ATOM 2376 C C . ALA B 2 89 ? 3.835 87.693 39.931 1.00 27.79 85 ALA H C 1
ATOM 2377 O O . ALA B 2 89 ? 4.299 88.732 39.458 1.00 27.86 85 ALA H O 1
ATOM 2379 N N . ASP B 2 90 ? 3.406 87.606 41.186 1.00 23.88 86 ASP H N 1
ATOM 2380 C CA . ASP B 2 90 ? 3.500 88.749 42.080 1.00 24.68 86 ASP H CA 1
ATOM 2381 C C . ASP B 2 90 ? 4.891 88.869 42.699 1.00 25.74 86 ASP H C 1
ATOM 2382 O O . ASP B 2 90 ? 5.164 89.804 43.455 1.00 26.02 86 ASP H O 1
ATOM 2387 N N . THR B 2 91 ? 5.765 87.915 42.391 1.00 21.37 87 THR H N 1
ATOM 2388 C CA . THR B 2 91 ? 7.135 87.974 42.901 1.00 20.40 87 THR H CA 1
ATOM 2389 C C . THR B 2 91 ? 7.784 89.191 42.240 1.00 18.57 87 THR H C 1
ATOM 2390 O O . THR B 2 91 ? 7.901 89.253 41.020 1.00 19.88 87 THR H O 1
ATOM 2394 N N . ALA B 2 92 ? 8.195 90.167 43.039 1.00 19.23 88 ALA H N 1
ATOM 2395 C CA . ALA B 2 92 ? 8.770 91.376 42.464 1.00 21.24 88 ALA H CA 1
ATOM 2396 C C . ALA B 2 92 ? 9.221 92.358 43.533 1.00 17.98 88 ALA H C 1
ATOM 2397 O O . ALA B 2 92 ? 9.080 92.106 44.719 1.00 22.14 88 ALA H O 1
ATOM 2399 N N . VAL B 2 93 ? 9.761 93.489 43.088 1.00 21.80 89 VAL H N 1
ATOM 2400 C CA . VAL B 2 93 ? 10.172 94.543 44.003 1.00 19.22 89 VAL H CA 1
ATOM 2401 C C . VAL B 2 93 ? 9.044 95.570 43.966 1.00 20.36 89 VAL H C 1
ATOM 2402 O O . VAL B 2 93 ? 8.641 96.016 42.888 1.00 17.38 89 VAL H O 1
ATOM 2406 N N . TYR B 2 94 ? 8.516 95.919 45.137 1.00 18.42 90 TYR H N 1
ATOM 2407 C CA . TYR B 2 94 ? 7.435 96.892 45.234 1.00 19.91 90 TYR H CA 1
ATOM 2408 C C . TYR B 2 94 ? 7.965 98.219 45.755 1.00 21.65 90 TYR H C 1
ATOM 2409 O O . TYR B 2 94 ? 8.567 98.282 46.822 1.00 21.33 90 TYR H O 1
ATOM 2418 N N . TYR B 2 95 ? 7.725 99.284 44.998 1.00 21.72 91 TYR H N 1
ATOM 2419 C CA . TYR B 2 95 ? 8.204 100.608 45.376 1.00 19.17 91 TYR H CA 1
ATOM 2420 C C . TYR B 2 95 ? 7.081 101.599 45.654 1.00 21.37 91 TYR H C 1
ATOM 2421 O O . TYR B 2 95 ? 5.998 101.504 45.079 1.00 17.84 91 TYR H O 1
ATOM 2430 N N . CYS B 2 96 ? 7.352 102.557 46.535 1.00 23.62 92 CYS H N 1
ATOM 2431 C CA . CYS B 2 96 ? 6.394 103.626 46.775 1.00 21.36 92 CYS H CA 1
ATOM 2432 C C . CYS B 2 96 ? 7.134 104.845 46.256 1.00 21.34 92 CYS H C 1
ATOM 2433 O O . CYS B 2 96 ? 8.360 104.905 46.326 1.00 21.19 92 CYS H O 1
ATOM 2436 N N . ALA B 2 97 ? 6.406 105.809 45.715 1.00 19.78 93 ALA H N 1
ATOM 2437 C CA . ALA B 2 97 ? 7.049 107.009 45.210 1.00 21.36 93 ALA H CA 1
ATOM 2438 C C . ALA B 2 97 ? 6.141 108.197 45.451 1.00 21.14 93 ALA H C 1
ATOM 2439 O O . ALA B 2 97 ? 4.931 108.089 45.292 1.00 22.73 93 ALA H O 1
ATOM 2441 N N . ARG B 2 98 ? 6.723 109.328 45.846 1.00 19.35 94 ARG H N 1
ATOM 2442 C CA . ARG B 2 98 ? 5.935 110.532 46.090 1.00 20.34 94 ARG H CA 1
ATOM 2443 C C . ARG B 2 98 ? 5.817 111.347 44.800 1.00 20.75 94 ARG H C 1
ATOM 2444 O O . ARG B 2 98 ? 6.751 111.388 44.006 1.00 19.64 94 ARG H O 1
ATOM 2452 N N . VAL B 2 99 ? 4.673 111.995 44.594 1.00 21.37 95 VAL H N 1
ATOM 2453 C CA . VAL B 2 99 ? 4.494 112.814 43.403 1.00 21.90 95 VAL H CA 1
ATOM 2454 C C . VAL B 2 99 ? 5.308 114.090 43.605 1.00 23.97 95 VAL H C 1
ATOM 2455 O O . VAL B 2 99 ? 5.860 114.323 44.686 1.00 23.89 95 VAL H O 1
ATOM 2459 N N . GLY B 2 100 ? 5.393 114.910 42.565 1.00 24.54 96 GLY H N 1
ATOM 2460 C CA . GLY B 2 100 ? 6.159 116.139 42.675 1.00 23.50 96 GLY H CA 1
ATOM 2461 C C . GLY B 2 100 ? 5.361 117.307 43.217 1.00 22.88 96 GLY H C 1
ATOM 2462 O O . GLY B 2 100 ? 4.166 117.188 43.464 1.00 22.06 96 GLY H O 1
ATOM 2463 N N . PRO B 2 101 ? 6.014 118.457 43.435 1.00 23.11 97 PRO H N 1
ATOM 2464 C CA . PRO B 2 101 ? 5.323 119.637 43.950 1.00 24.70 97 PRO H CA 1
ATOM 2465 C C . PRO B 2 101 ? 4.532 120.232 42.789 1.00 26.47 97 PRO H C 1
ATOM 2466 O O . PRO B 2 101 ? 4.642 119.754 41.666 1.00 23.75 97 PRO H O 1
ATOM 2470 N N . TYR B 2 102 ? 3.733 121.257 43.048 1.00 28.51 98 TYR H N 1
ATOM 2471 C CA . TYR B 2 102 ? 2.967 121.866 41.970 1.00 30.47 98 TYR H CA 1
ATOM 2472 C C . TYR B 2 102 ? 2.924 123.376 42.122 1.00 30.99 98 TYR H C 1
ATOM 2473 O O . TYR B 2 102 ? 3.215 123.904 43.193 1.00 29.19 98 TYR H O 1
ATOM 2482 N N . SER B 2 103 ? 2.569 124.056 41.037 1.00 29.23 99 SER H N 1
ATOM 2483 C CA . SER B 2 103 ? 2.441 125.512 41.023 1.00 31.79 99 SER H CA 1
ATOM 2484 C C . SER B 2 103 ? 0.960 125.814 40.809 1.00 30.75 99 SER H C 1
ATOM 2485 O O . SER B 2 103 ? 0.247 125.034 40.176 1.00 29.09 99 SER H O 1
ATOM 2488 N N . TRP B 2 104 ? 0.498 126.951 41.319 1.00 29.16 100 TRP H N 1
ATOM 2489 C CA . TRP B 2 104 ? -0.911 127.306 41.208 1.00 25.06 100 TRP H CA 1
ATOM 2490 C C . TRP B 2 104 ? -1.464 127.305 39.790 1.00 25.83 100 TRP H C 1
ATOM 2491 O O . TRP B 2 104 ? -2.645 127.028 39.587 1.00 25.73 100 TRP H O 1
ATOM 2502 N N . ASP B 2 105 A -0.617 127.591 38.808 1.00 26.30 100 ASP H N 1
ATOM 2503 C CA . ASP B 2 105 A -1.084 127.649 37.427 1.00 29.75 100 ASP H CA 1
ATOM 2504 C C . ASP B 2 105 A -0.854 126.417 36.555 1.00 30.36 100 ASP H C 1
ATOM 2505 O O . ASP B 2 105 A -1.039 126.477 35.339 1.00 30.56 100 ASP H O 1
ATOM 2510 N N . ASP B 2 106 B -0.464 125.298 37.160 1.00 29.41 100 ASP H N 1
ATOM 2511 C CA . ASP B 2 106 B -0.252 124.075 36.383 1.00 26.77 100 ASP H CA 1
ATOM 2512 C C . ASP B 2 106 B -1.605 123.447 36.092 1.00 26.64 100 ASP H C 1
ATOM 2513 O O . ASP B 2 106 B -2.632 123.958 36.526 1.00 24.18 100 ASP H O 1
ATOM 2518 N N . SER B 2 107 C -1.608 122.351 35.338 1.00 25.05 100 SER H N 1
ATOM 2519 C CA . SER B 2 107 C -2.841 121.629 35.051 1.00 2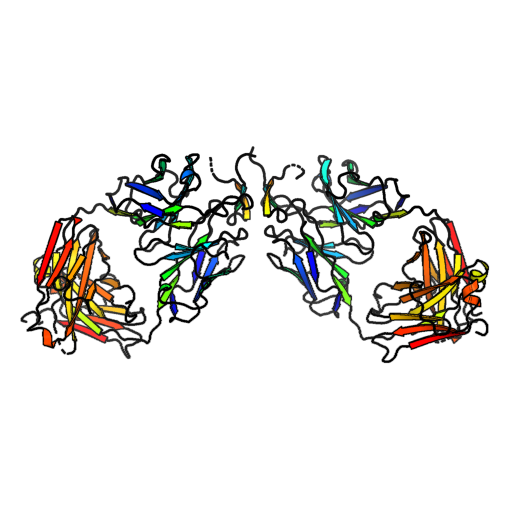4.85 100 SER H CA 1
ATOM 2520 C C . SER B 2 107 C -2.869 120.449 36.028 1.00 23.66 100 SER H C 1
ATOM 2521 O O . SER B 2 107 C -1.833 120.060 36.566 1.00 22.57 100 SER H O 1
ATOM 2524 N N . PRO B 2 108 D -4.054 119.877 36.277 1.00 22.88 100 PRO H N 1
ATOM 2525 C CA . PRO B 2 108 D -4.195 118.746 37.200 1.00 21.97 100 PRO H CA 1
ATOM 2526 C C . PRO B 2 108 D -3.100 117.570 36.817 1.00 23.30 100 PRO H C 1
ATOM 2527 O O . PRO B 2 108 D -3.232 117.196 35.645 1.00 21.60 100 PRO H O 1
ATOM 2531 N N . GLN B 2 109 E -2.632 117.012 37.819 1.00 19.64 100 GLN H N 1
ATOM 2532 C CA . GLN B 2 109 E -1.746 115.864 37.641 1.00 19.63 100 GLN H CA 1
ATOM 2533 C C . GLN B 2 109 E -0.482 116.056 36.788 1.00 22.17 100 GLN H C 1
ATOM 2534 O O . GLN B 2 109 E 0.166 115.084 36.384 1.00 21.48 100 GLN H O 1
ATOM 2540 N N . ASP B 2 110 F -0.115 117.310 36.539 1.00 18.98 100 ASP H N 1
ATOM 2541 C CA . ASP B 2 110 F 1.108 117.621 35.793 1.00 20.15 100 ASP H CA 1
ATOM 2542 C C . ASP B 2 110 F 2.280 117.132 36.657 1.00 21.58 100 ASP H C 1
ATOM 2543 O O . ASP B 2 110 F 3.350 116.801 36.154 1.00 21.61 100 ASP H O 1
ATOM 2548 N N . ASN B 2 111 G 2.045 117.096 37.967 1.00 21.77 100 ASN H N 1
ATOM 2549 C CA . ASN B 2 111 G 3.061 116.708 38.941 1.00 20.88 100 ASN H CA 1
ATOM 2550 C C . ASN B 2 111 G 2.993 115.242 39.355 1.00 24.81 100 ASN H C 1
ATOM 2551 O O . ASN B 2 111 G 3.706 114.827 40.268 1.00 23.08 100 ASN H O 1
ATOM 2556 N N . TYR B 2 112 H 2.155 114.457 38.686 1.00 20.20 100 TYR H N 1
ATOM 2557 C CA . TYR B 2 112 H 1.998 113.061 39.072 1.00 21.25 100 TYR H CA 1
ATOM 2558 C C . TYR B 2 112 H 3.043 112.064 38.597 1.00 20.28 100 TYR H C 1
ATOM 2559 O O . TYR B 2 112 H 2.754 110.879 38.423 1.00 24.03 100 TYR H O 1
ATOM 2568 N N . TYR B 2 113 I 4.262 112.541 38.385 1.00 20.65 100 TYR H N 1
ATOM 2569 C CA . TYR B 2 113 I 5.351 111.653 38.009 1.00 21.44 100 TYR H CA 1
ATOM 2570 C C . TYR B 2 113 I 5.886 111.098 39.334 1.00 22.70 100 TYR H C 1
ATOM 2571 O O . TYR B 2 113 I 5.370 111.445 40.398 1.00 18.25 100 TYR H O 1
ATOM 2580 N N . MET B 2 114 J 6.890 110.228 39.273 1.00 21.16 100 MET H N 1
ATOM 2581 C CA . MET B 2 114 J 7.470 109.641 40.488 1.00 24.02 100 MET H CA 1
ATOM 2582 C C . MET B 2 114 J 8.658 110.504 40.895 1.00 19.58 100 MET H C 1
ATOM 2583 O O . MET B 2 114 J 9.798 110.212 40.530 1.00 21.70 100 MET H O 1
ATOM 2588 N N . ASP B 2 115 ? 8.381 111.557 41.659 1.00 24.57 101 ASP H N 1
ATOM 2589 C CA . ASP B 2 115 ? 9.398 112.511 42.100 1.00 22.72 101 ASP H CA 1
ATOM 2590 C C . ASP B 2 115 ? 10.518 111.903 42.947 1.00 20.95 101 ASP H C 1
ATOM 2591 O O . ASP B 2 115 ? 11.690 112.116 42.663 1.00 22.13 101 ASP H O 1
ATOM 2596 N N . VAL B 2 116 ? 10.157 111.155 43.984 1.00 22.53 102 VAL H N 1
ATOM 2597 C CA . VAL B 2 116 ? 11.158 110.526 44.851 1.00 20.83 102 VAL H CA 1
ATOM 2598 C C . VAL B 2 116 ? 10.711 109.093 45.118 1.00 18.66 102 VAL H C 1
ATOM 2599 O O . VAL B 2 116 ? 9.559 108.864 45.468 1.00 20.75 102 VAL H O 1
ATOM 2603 N N . TRP B 2 117 ? 11.625 108.141 44.948 1.00 17.99 103 TRP H N 1
ATOM 2604 C CA . TRP B 2 117 ? 11.307 106.727 45.144 1.00 22.82 103 TRP H CA 1
ATOM 2605 C C . TRP B 2 117 ? 11.896 106.109 46.406 1.00 23.04 103 TRP H C 1
ATOM 2606 O O . TRP B 2 117 ? 12.957 106.518 46.873 1.00 21.75 103 TRP H O 1
ATOM 2617 N N . GLY B 2 118 ? 11.212 105.092 46.921 1.00 25.22 104 GLY H N 1
ATOM 2618 C CA . GLY B 2 118 ? 11.712 104.358 48.068 1.00 25.02 104 GLY H CA 1
ATOM 2619 C C . GLY B 2 118 ? 12.640 103.340 47.427 1.00 24.39 104 GLY H C 1
ATOM 2620 O O . GLY B 2 118 ? 12.614 103.189 46.209 1.00 20.18 104 GLY H O 1
ATOM 2621 N N . LYS B 2 119 ? 13.454 102.629 48.201 1.00 22.81 105 LYS H N 1
ATOM 2622 C CA . LYS B 2 119 ? 14.366 101.680 47.580 1.00 23.12 105 LYS H CA 1
ATOM 2623 C C . LYS B 2 119 ? 13.729 100.350 47.201 1.00 25.07 105 LYS H C 1
ATOM 2624 O O . LYS B 2 119 ? 14.377 99.491 46.600 1.00 23.46 105 LYS H O 1
ATOM 2630 N N . GLY B 2 120 ? 12.455 100.199 47.536 1.00 24.83 106 GLY H N 1
ATOM 2631 C CA . GLY B 2 120 ? 11.743 98.985 47.188 1.00 23.85 106 GLY H CA 1
ATOM 2632 C C . GLY B 2 120 ? 11.770 97.878 48.218 1.00 26.96 106 GLY H C 1
ATOM 2633 O O . GLY B 2 120 ? 12.709 97.754 49.000 1.00 25.30 106 GLY H O 1
ATOM 2634 N N . THR B 2 121 ? 10.717 97.071 48.211 1.00 24.34 107 THR H N 1
ATOM 2635 C CA . THR B 2 121 ? 10.595 95.940 49.117 1.00 25.05 107 THR H CA 1
ATOM 2636 C C . THR B 2 121 ? 10.443 94.699 48.243 1.00 25.54 107 THR H C 1
ATOM 2637 O O . THR B 2 121 ? 9.611 94.672 47.339 1.00 21.72 107 THR H O 1
ATOM 2641 N N . THR B 2 122 ? 11.255 93.682 48.504 1.00 23.43 108 THR H N 1
ATOM 2642 C CA . THR B 2 122 ? 11.188 92.452 47.734 1.00 25.33 108 THR H CA 1
ATOM 2643 C C . THR B 2 122 ? 10.118 91.542 48.312 1.00 26.05 108 THR H C 1
ATOM 2644 O O . THR B 2 122 ? 10.035 91.358 49.530 1.00 22.54 108 THR H O 1
ATOM 2648 N N . VAL B 2 123 ? 9.283 90.999 47.432 1.00 24.63 109 VAL H N 1
ATOM 2649 C CA . VAL B 2 123 ? 8.234 90.078 47.840 1.00 24.06 109 VAL H CA 1
ATOM 2650 C C . VAL B 2 123 ? 8.380 88.830 46.995 1.00 22.62 109 VAL H C 1
ATOM 2651 O O . VAL B 2 123 ? 8.394 88.904 45.768 1.00 23.28 109 VAL H O 1
ATOM 2655 N N . ILE B 2 124 ? 8.506 87.683 47.651 1.00 22.23 110 ILE H N 1
ATOM 2656 C CA . ILE B 2 124 ? 8.625 86.425 46.938 1.00 19.35 110 ILE H CA 1
ATOM 2657 C C . ILE B 2 124 ? 7.367 85.604 47.181 1.00 16.94 110 ILE H C 1
ATOM 2658 O O . ILE B 2 124 ? 6.932 85.454 48.328 1.00 21.31 110 ILE H O 1
ATOM 2663 N N . VAL B 2 125 ? 6.772 85.084 46.110 1.00 17.91 111 VAL H N 1
ATOM 2664 C CA . VAL B 2 125 ? 5.571 84.265 46.256 1.00 16.98 111 VAL H CA 1
ATOM 2665 C C . VAL B 2 125 ? 5.900 82.908 45.667 1.00 18.00 111 VAL H C 1
ATOM 2666 O O . VAL B 2 125 ? 6.214 82.790 44.484 1.00 21.54 111 VAL H O 1
ATOM 2670 N N . SER B 2 126 ? 5.829 81.881 46.501 1.00 21.38 112 SER H N 1
ATOM 2671 C CA . SER B 2 126 ? 6.159 80.542 46.054 1.00 24.80 112 SER H CA 1
ATOM 2672 C C . SER B 2 126 ? 5.553 79.504 46.982 1.00 25.55 112 SER H C 1
ATOM 2673 O O . SER B 2 126 ? 5.322 79.762 48.161 1.00 23.01 112 SER H O 1
ATOM 2676 N N . SER B 2 127 ? 5.285 78.326 46.441 1.00 27.67 113 SER H N 1
ATOM 2677 C CA . SER B 2 127 ? 4.723 77.264 47.257 1.00 30.17 113 SER H CA 1
ATOM 2678 C C . SER B 2 127 ? 5.862 76.507 47.944 1.00 31.44 113 SER H C 1
ATOM 2679 O O . SER B 2 127 ? 5.625 75.612 48.753 1.00 31.42 113 SER H O 1
ATOM 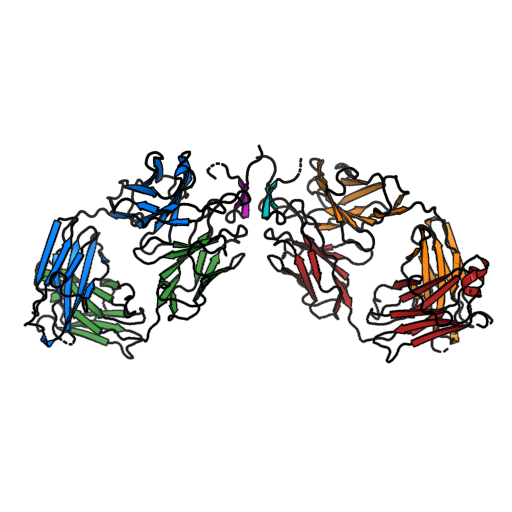2682 N N . ALA B 2 128 ? 7.101 76.869 47.620 1.00 27.76 114 ALA H N 1
ATOM 2683 C CA . ALA B 2 128 ? 8.258 76.210 48.225 1.00 30.39 114 ALA H CA 1
ATOM 2684 C C . ALA B 2 128 ? 8.310 76.492 49.726 1.00 30.84 114 ALA H C 1
ATOM 2685 O O . ALA B 2 128 ? 7.715 77.458 50.209 1.00 32.68 114 ALA H O 1
ATOM 2687 N N . SER B 2 129 ? 9.018 75.638 50.458 1.00 31.67 115 SER H N 1
ATOM 2688 C CA . SER B 2 129 ? 9.172 75.784 51.903 1.00 30.65 115 SER H CA 1
ATOM 2689 C C . SER B 2 129 ? 10.642 76.076 52.235 1.00 27.73 115 SER H C 1
ATOM 2690 O O . SER B 2 129 ? 11.537 75.712 51.475 1.00 27.68 115 SER H O 1
ATOM 2693 N N . THR B 2 130 ? 10.878 76.738 53.361 1.00 27.65 116 THR H N 1
ATOM 2694 C CA . THR B 2 130 ? 12.237 77.087 53.773 1.00 31.27 116 THR H CA 1
ATOM 2695 C C . THR B 2 130 ? 13.134 75.856 53.817 1.00 31.70 116 THR H C 1
ATOM 2696 O O . THR B 2 130 ? 12.737 74.806 54.321 1.00 32.16 116 THR H O 1
ATOM 2700 N N . LYS B 2 131 ? 14.339 75.985 53.272 1.00 31.52 117 LYS H N 1
ATOM 2701 C CA . LYS B 2 131 ? 15.280 74.870 53.242 1.00 29.54 117 LYS H CA 1
ATOM 2702 C C . LYS B 2 131 ? 16.717 75.369 53.132 1.00 30.46 117 LYS H C 1
ATOM 2703 O O . LYS B 2 131 ? 17.020 76.235 52.311 1.00 24.21 117 LYS H O 1
ATOM 2709 N N . GLY B 2 132 ? 17.594 74.812 53.966 1.00 28.07 118 GLY H N 1
ATOM 2710 C CA . GLY B 2 132 ? 18.993 75.195 53.953 1.00 28.01 118 GLY H CA 1
ATOM 2711 C C . GLY B 2 132 ? 19.707 74.608 52.754 1.00 28.18 118 GLY H C 1
ATOM 2712 O O . GLY B 2 132 ? 19.322 73.553 52.263 1.00 29.04 118 GLY H O 1
ATOM 2713 N N . PRO B 2 133 ? 20.766 75.263 52.263 1.00 26.79 119 PRO H N 1
ATOM 2714 C CA . PRO B 2 133 ? 21.485 74.744 51.103 1.00 28.11 119 PRO H CA 1
ATOM 2715 C C . PRO B 2 133 ? 22.464 73.616 51.402 1.00 30.82 119 PRO H C 1
ATOM 2716 O O . PRO B 2 133 ? 22.827 73.377 52.555 1.00 28.91 119 PRO H O 1
ATOM 2720 N N . SER B 2 134 ? 22.866 72.927 50.341 1.00 30.15 120 SER H N 1
ATOM 2721 C CA . SER B 2 134 ? 23.872 71.879 50.413 1.00 32.10 120 SER H CA 1
ATOM 2722 C C . SER B 2 134 ? 25.046 72.585 49.738 1.00 32.05 120 SER H C 1
ATOM 2723 O O . SER B 2 134 ? 24.870 73.204 48.692 1.00 30.27 120 SER H O 1
ATOM 2726 N N . VAL B 2 135 ? 26.230 72.528 50.334 1.00 27.70 121 VAL H N 1
ATOM 2727 C CA . VAL B 2 135 ? 27.381 73.194 49.738 1.00 27.07 121 VAL H CA 1
ATOM 2728 C C . VAL B 2 135 ? 28.358 72.181 49.160 1.00 27.67 121 VAL H C 1
ATOM 2729 O O . VAL B 2 135 ? 28.895 71.352 49.886 1.00 26.38 121 VAL H O 1
ATOM 2733 N N . PHE B 2 136 ? 28.587 72.259 47.853 1.00 24.05 122 PHE H N 1
ATOM 2734 C CA . PHE B 2 136 ? 29.485 71.341 47.176 1.00 26.72 122 PHE H CA 1
ATOM 2735 C C . PHE B 2 136 ? 30.710 72.050 46.634 1.00 27.01 122 PHE H C 1
ATOM 2736 O O . PHE B 2 136 ? 30.641 73.189 46.178 1.00 26.42 122 PHE H O 1
ATOM 2744 N N . PRO B 2 137 ? 31.859 71.370 46.662 1.00 25.84 123 PRO H N 1
ATOM 2745 C CA . PRO B 2 137 ? 33.073 71.993 46.157 1.00 25.40 123 PRO H CA 1
ATOM 2746 C C . PRO B 2 137 ? 33.153 72.008 44.638 1.00 26.84 123 PRO H C 1
ATOM 2747 O O . PRO B 2 137 ? 32.619 71.125 43.959 1.00 26.67 123 PRO H O 1
ATOM 2751 N N . LEU B 2 138 ? 33.795 73.044 44.116 1.00 24.77 124 LEU H N 1
ATOM 2752 C CA . LEU B 2 138 ? 34.053 73.167 42.688 1.00 23.41 124 LEU H CA 1
ATOM 2753 C C . LEU B 2 138 ? 35.584 73.086 42.706 1.00 27.11 124 LEU H C 1
ATOM 2754 O O . LEU B 2 138 ? 36.279 74.091 42.835 1.00 24.70 124 LEU H O 1
ATOM 2759 N N . ALA B 2 139 ? 36.092 71.859 42.629 1.00 29.03 125 ALA H N 1
ATOM 2760 C CA . ALA B 2 139 ? 37.526 71.588 42.698 1.00 32.16 125 ALA H CA 1
ATOM 2761 C C . ALA B 2 139 ? 38.395 72.090 41.556 1.00 36.15 125 ALA H C 1
ATOM 2762 O O . ALA B 2 139 ? 38.079 71.900 40.385 1.00 39.09 125 ALA H O 1
ATOM 2764 N N . PRO B 2 140 ? 39.527 72.729 41.894 1.00 42.26 126 PRO H N 1
ATOM 2765 C CA . PRO B 2 140 ? 40.484 73.274 40.928 1.00 47.29 126 PRO H CA 1
ATOM 2766 C C . PRO B 2 140 ? 41.380 72.171 40.368 1.00 52.66 126 PRO H C 1
ATOM 2767 O O . PRO B 2 140 ? 41.372 71.045 40.868 1.00 53.22 126 PRO H O 1
ATOM 2771 N N . SER B 2 141 ? 42.156 72.501 39.341 1.00 59.81 127 SER H N 1
ATOM 2772 C CA . SER B 2 141 ? 43.065 71.537 38.726 1.00 66.19 127 SER H CA 1
ATOM 2773 C C . SER B 2 141 ? 44.121 72.231 37.866 1.00 69.23 127 SER H C 1
ATOM 2774 O O . SER B 2 141 ? 44.722 71.612 36.985 1.00 71.57 127 SER H O 1
ATOM 2777 N N . SER B 2 142 ? 44.342 73.516 38.127 1.00 71.69 128 SER H N 1
ATOM 2778 C CA . SER B 2 142 ? 45.323 74.295 37.377 1.00 75.04 128 SER H CA 1
ATOM 2779 C C . SER B 2 142 ? 44.930 74.399 35.906 1.00 76.27 128 SER H C 1
ATOM 2780 O O . SER B 2 142 ? 44.812 75.495 35.359 1.00 76.97 128 SER H O 1
ATOM 2783 N N . THR B 2 149 ? 45.796 81.278 35.349 1.00 45.39 137 THR H N 1
ATOM 2784 C CA . THR B 2 149 ? 45.706 80.908 36.756 1.00 43.80 137 THR H CA 1
ATOM 2785 C C . THR B 2 149 ? 44.743 79.738 36.925 1.00 41.23 137 THR H C 1
ATOM 2786 O O . THR B 2 149 ? 44.297 79.145 35.946 1.00 43.03 137 THR H O 1
ATOM 2790 N N . ALA B 2 150 ? 44.428 79.408 38.172 1.00 36.69 138 ALA H N 1
ATOM 2791 C CA . ALA B 2 150 ? 43.508 78.319 38.455 1.00 35.98 138 ALA H CA 1
ATOM 2792 C C . ALA B 2 150 ? 42.196 78.905 38.962 1.00 35.00 138 ALA H C 1
ATOM 2793 O O . ALA B 2 150 ? 42.096 80.105 39.209 1.00 33.90 138 ALA H O 1
ATOM 2795 N N . ALA B 2 151 ? 41.184 78.059 39.106 1.00 32.23 139 ALA H N 1
ATOM 2796 C CA . ALA B 2 151 ? 39.893 78.516 39.593 1.00 30.87 139 ALA H CA 1
ATOM 2797 C C . ALA B 2 151 ? 39.243 77.427 40.429 1.00 28.64 139 ALA H C 1
ATOM 2798 O O . ALA B 2 151 ? 39.393 76.241 40.145 1.00 27.29 139 ALA H O 1
ATOM 2800 N N . LEU B 2 152 ? 38.549 77.843 41.479 1.00 26.79 140 LEU H N 1
ATOM 2801 C CA . LEU B 2 152 ? 37.852 76.925 42.370 1.00 27.61 140 LEU H CA 1
ATOM 2802 C C . LEU B 2 152 ? 36.618 77.650 42.895 1.00 28.03 140 LEU H C 1
ATOM 2803 O O . LEU B 2 152 ? 36.462 78.849 42.675 1.00 26.59 140 LEU H O 1
ATOM 2808 N N . GLY B 2 153 ? 35.730 76.930 43.571 1.00 26.85 141 GLY H N 1
ATOM 2809 C CA . GLY B 2 153 ? 34.535 77.569 44.080 1.00 25.76 141 GLY H CA 1
ATOM 2810 C C . GLY B 2 153 ? 33.644 76.656 44.889 1.00 24.56 141 GLY H C 1
ATOM 2811 O O . GLY B 2 153 ? 34.038 75.550 45.266 1.00 24.07 141 GLY H O 1
ATOM 2812 N N . CYS B 2 154 ? 32.433 77.128 45.161 1.00 23.30 142 CYS H N 1
ATOM 2813 C CA . CYS B 2 154 ? 31.461 76.364 45.920 1.00 25.23 142 CYS H CA 1
ATOM 2814 C C . CYS B 2 154 ? 30.095 76.453 45.263 1.00 25.74 142 CYS H C 1
ATOM 2815 O O . CYS B 2 154 ? 29.685 77.519 44.807 1.00 21.68 142 CYS H O 1
ATOM 2818 N N . LEU B 2 155 ? 29.404 75.321 45.202 1.00 23.62 143 LEU H N 1
ATOM 2819 C CA . LEU B 2 155 ? 28.062 75.271 44.631 1.00 26.72 143 LEU H CA 1
ATOM 2820 C C . LEU B 2 155 ? 27.096 75.235 45.804 1.00 26.72 143 LEU H C 1
ATOM 2821 O O . LEU B 2 155 ? 27.083 74.279 46.578 1.00 27.01 143 LEU H O 1
ATOM 2826 N N . VAL B 2 156 ? 26.310 76.299 45.952 1.00 23.59 144 VAL H N 1
ATOM 2827 C CA . VAL B 2 156 ? 25.335 76.387 47.025 1.00 22.10 144 VAL H CA 1
ATOM 2828 C C . VAL B 2 156 ? 24.024 76.000 46.361 1.00 25.71 144 VAL H C 1
ATOM 2829 O O . VAL B 2 156 ? 23.383 76.816 45.695 1.00 21.35 144 VAL H O 1
ATOM 2833 N N . LYS B 2 157 ? 23.634 74.747 46.562 1.00 27.33 145 LYS H N 1
ATOM 2834 C CA . LYS B 2 157 ? 22.455 74.202 45.907 1.00 27.88 145 LYS H CA 1
ATOM 2835 C C . LYS B 2 157 ? 21.230 73.847 46.740 1.00 28.34 145 LYS H C 1
ATOM 2836 O O . LYS B 2 157 ? 21.324 73.440 47.898 1.00 30.50 145 LYS H O 1
ATOM 2842 N N . ASP B 2 158 ? 20.072 74.004 46.103 1.00 25.13 146 ASP H N 1
ATOM 2843 C CA . ASP B 2 158 ? 18.772 73.683 46.683 1.00 25.23 146 ASP H CA 1
ATOM 2844 C C . ASP B 2 158 ? 18.387 74.348 47.993 1.00 25.51 146 ASP H C 1
ATOM 2845 O O . ASP B 2 158 ? 18.203 73.676 49.011 1.00 23.51 146 ASP H O 1
ATOM 2850 N N . TYR B 2 159 ? 18.245 75.667 47.970 1.00 22.56 147 TYR H N 1
ATOM 2851 C CA . TYR B 2 159 ? 17.833 76.385 49.160 1.00 21.54 147 TYR H CA 1
ATOM 2852 C C . TYR B 2 159 ? 16.651 77.271 48.817 1.00 20.84 147 TYR H C 1
ATOM 2853 O O . TYR B 2 159 ? 16.390 77.555 47.647 1.00 21.50 147 TYR H O 1
ATOM 2862 N N . PHE B 2 160 ? 15.944 77.696 49.854 1.00 22.58 148 PHE H N 1
ATOM 2863 C CA . PHE B 2 160 ? 14.803 78.595 49.706 1.00 21.77 148 PHE H CA 1
ATOM 2864 C C . PHE B 2 160 ? 14.534 79.223 51.058 1.00 22.54 148 PHE H C 1
ATOM 2865 O O . PHE B 2 160 ? 14.539 78.538 52.069 1.00 23.30 148 PHE H O 1
ATOM 2873 N N . PRO B 2 161 ? 14.290 80.541 51.096 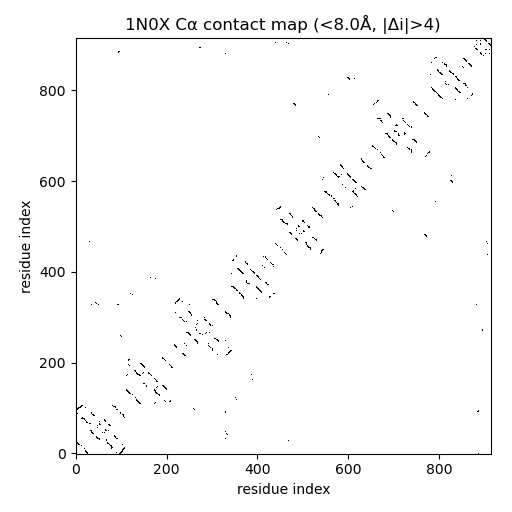1.00 22.86 149 PRO H N 1
ATOM 2874 C CA . PRO B 2 161 ? 14.264 81.446 49.947 1.00 25.38 149 PRO H CA 1
ATOM 2875 C C . PRO B 2 161 ? 15.602 82.172 49.832 1.00 26.86 149 PRO H C 1
ATOM 2876 O O . PRO B 2 161 ? 16.559 81.846 50.533 1.00 23.45 149 PRO H O 1
ATOM 2880 N N . GLU B 2 162 ? 15.673 83.148 48.937 1.00 26.29 150 GLU H N 1
ATOM 2881 C CA . GLU B 2 162 ? 16.882 83.941 48.830 1.00 28.69 150 GLU H CA 1
ATOM 2882 C C . GLU B 2 162 ? 16.800 84.821 50.072 1.00 30.69 150 GLU H C 1
ATOM 2883 O O . GLU B 2 162 ? 15.721 84.987 50.638 1.00 32.48 150 GLU H O 1
ATOM 2889 N N . PRO B 2 163 ? 17.928 85.397 50.515 1.00 31.40 151 PRO H N 1
ATOM 2890 C CA . PRO B 2 163 ? 19.249 85.254 49.910 1.00 30.10 151 PRO H CA 1
ATOM 2891 C C . PRO B 2 163 ? 20.177 84.375 50.740 1.00 30.00 151 PRO H C 1
ATOM 2892 O O . PRO B 2 163 ? 19.831 83.912 51.827 1.00 29.34 151 PRO H O 1
ATOM 2896 N N . VAL B 2 164 ? 21.367 84.166 50.202 1.00 31.48 152 VAL H N 1
ATOM 2897 C CA . VAL B 2 164 ? 22.409 83.409 50.871 1.00 30.22 152 VAL H CA 1
ATOM 2898 C C . VAL B 2 164 ? 23.631 84.295 50.668 1.00 29.68 152 VAL H C 1
ATOM 2899 O O . VAL B 2 164 ? 23.751 84.958 49.634 1.00 28.60 152 VAL H O 1
ATOM 2903 N N . THR B 2 165 ? 24.515 84.340 51.656 1.00 27.09 153 THR H N 1
ATOM 2904 C CA . THR B 2 165 ? 25.722 85.147 51.533 1.00 27.38 153 THR H CA 1
ATOM 2905 C C . THR B 2 165 ? 26.922 84.219 51.439 1.00 26.78 153 THR H C 1
ATOM 2906 O O . THR B 2 165 ? 26.946 83.174 52.082 1.00 26.51 153 THR H O 1
ATOM 2910 N N . VAL B 2 166 ? 27.903 84.592 50.624 1.00 25.30 154 VAL H N 1
ATOM 2911 C CA . VAL B 2 166 ? 29.112 83.789 50.477 1.00 26.43 154 VAL H CA 1
ATOM 2912 C C . VAL B 2 166 ? 30.358 84.668 50.523 1.00 29.11 154 VAL H C 1
ATOM 2913 O O . VAL B 2 166 ? 30.452 85.671 49.812 1.00 28.74 154 VAL H O 1
ATOM 2917 N N . SER B 2 167 ? 31.304 84.299 51.382 1.00 26.67 156 SER H N 1
ATOM 2918 C CA . SER B 2 167 ? 32.564 85.023 51.491 1.00 26.31 156 SER H CA 1
ATOM 2919 C C . SER B 2 167 ? 33.658 83.966 51.408 1.00 26.06 156 SER H C 1
ATOM 2920 O O . SER B 2 167 ? 33.376 82.772 51.548 1.00 23.60 156 SER H O 1
ATOM 2923 N N . TRP B 2 168 ? 34.889 84.392 51.143 1.00 22.54 157 TRP H N 1
ATOM 2924 C CA . TRP B 2 168 ? 35.998 83.451 51.062 1.00 23.00 157 TRP H CA 1
ATOM 2925 C C . TRP B 2 168 ? 37.026 83.746 52.147 1.00 24.96 157 TRP H C 1
ATOM 2926 O O . TRP B 2 168 ? 37.363 84.904 52.401 1.00 22.27 157 TRP H O 1
ATOM 2937 N N . ASN B 2 169 ? 37.509 82.684 52.784 1.00 26.10 162 ASN H N 1
ATOM 2938 C CA . ASN B 2 169 ? 38.477 82.798 53.868 1.00 29.19 162 ASN H CA 1
ATOM 2939 C C . ASN B 2 169 ? 38.069 83.890 54.852 1.00 31.40 162 ASN H C 1
ATOM 2940 O O . ASN B 2 169 ? 38.862 84.765 55.200 1.00 33.95 162 ASN H O 1
ATOM 2945 N N . SER B 2 170 ? 36.812 83.828 55.283 1.00 33.07 163 SER H N 1
ATOM 2946 C CA . SER B 2 170 ? 36.259 84.780 56.241 1.00 36.22 163 SER H CA 1
ATOM 2947 C C . SER B 2 170 ? 36.290 86.232 55.776 1.00 38.30 163 SER H C 1
ATOM 2948 O O . SER B 2 170 ? 36.282 87.152 56.596 1.00 39.43 163 SER H O 1
ATOM 2951 N N . GLY B 2 171 ? 36.319 86.441 54.465 1.00 37.32 164 GLY H N 1
ATOM 2952 C CA . GLY B 2 171 ? 36.343 87.796 53.950 1.00 39.62 164 GLY H CA 1
ATOM 2953 C C . GLY B 2 171 ? 37.745 88.283 53.639 1.00 39.53 164 GLY H C 1
ATOM 2954 O O . GLY B 2 171 ? 37.917 89.351 53.049 1.00 40.08 164 GLY H O 1
ATOM 2955 N N . ALA B 2 172 ? 38.749 87.504 54.031 1.00 37.69 165 ALA H N 1
ATOM 2956 C CA . ALA B 2 172 ? 40.134 87.871 53.774 1.00 36.53 165 ALA H CA 1
ATOM 2957 C C . ALA B 2 172 ? 40.460 87.775 52.284 1.00 34.58 165 ALA H C 1
ATOM 2958 O O . ALA B 2 172 ? 41.321 88.496 51.783 1.00 34.28 165 ALA H O 1
ATOM 2960 N N . LEU B 2 173 ? 39.778 86.881 51.573 1.00 32.30 166 LEU H N 1
ATOM 2961 C CA . LEU B 2 173 ? 40.013 86.722 50.140 1.00 30.02 166 LEU H CA 1
ATOM 2962 C C . LEU B 2 173 ? 38.902 87.404 49.345 1.00 30.48 166 LEU H C 1
ATOM 2963 O O . LEU B 2 173 ? 37.753 86.967 49.375 1.00 27.50 166 LEU H O 1
ATOM 2968 N N . THR B 2 174 ? 39.246 88.479 48.640 1.00 29.69 167 THR H N 1
ATOM 2969 C CA . THR B 2 174 ? 38.263 89.209 47.848 1.00 30.71 167 THR H CA 1
ATOM 2970 C C . THR B 2 174 ? 38.687 89.304 46.391 1.00 29.68 167 THR H C 1
ATOM 2971 O O . THR B 2 174 ? 37.854 89.460 45.500 1.00 31.42 167 THR H O 1
ATOM 2975 N N . SER B 2 175 ? 39.988 89.198 46.151 1.00 28.07 168 SER H N 1
ATOM 2976 C CA . SER B 2 175 ? 40.517 89.268 44.801 1.00 27.75 168 SER H CA 1
ATOM 2977 C C . SER B 2 175 ? 40.111 88.045 43.989 1.00 29.33 168 SER H C 1
ATOM 2978 O O . SER B 2 175 ? 40.213 86.917 44.470 1.00 29.01 168 SER H O 1
ATOM 2981 N N . GLY B 2 176 ? 39.650 88.284 42.763 1.00 28.27 169 GLY H N 1
ATOM 2982 C CA . GLY B 2 176 ? 39.249 87.203 41.878 1.00 29.35 169 GLY H CA 1
ATOM 2983 C C . GLY B 2 176 ? 37.941 86.505 42.205 1.00 30.14 169 GLY H C 1
ATOM 2984 O O . GLY B 2 176 ? 37.579 85.531 41.546 1.00 32.74 169 GLY H O 1
ATOM 2985 N N . VAL B 2 177 ? 37.234 87.002 43.214 1.00 25.10 171 VAL H N 1
ATOM 2986 C CA . VAL B 2 177 ? 35.965 86.424 43.649 1.00 23.74 171 VAL H CA 1
ATOM 2987 C C . VAL B 2 177 ? 34.748 86.858 42.830 1.00 26.09 171 VAL H C 1
ATOM 2988 O O . VAL B 2 177 ? 34.572 88.032 42.532 1.00 22.66 171 VAL H O 1
ATOM 2992 N N . HIS B 2 178 ? 33.912 85.894 42.463 1.00 25.57 172 HIS H N 1
ATOM 2993 C CA . HIS B 2 178 ? 32.688 86.182 41.724 1.00 27.10 172 HIS H CA 1
ATOM 2994 C C . HIS B 2 178 ? 31.566 85.323 42.271 1.00 26.65 172 HIS H C 1
ATOM 2995 O O . HIS B 2 178 ? 31.626 84.096 42.190 1.00 27.22 172 HIS H O 1
ATOM 3002 N N . THR B 2 179 ? 30.555 85.957 42.852 1.00 26.33 173 THR H N 1
ATOM 3003 C CA . THR B 2 179 ? 29.407 85.217 43.360 1.00 22.80 173 THR H CA 1
ATOM 3004 C C . THR B 2 179 ? 28.259 85.537 42.408 1.00 25.38 173 THR H C 1
ATOM 3005 O O . THR B 2 179 ? 27.839 86.688 42.274 1.00 25.52 173 THR H O 1
ATOM 3009 N N . PHE B 2 180 ? 27.774 84.499 41.735 1.00 21.86 174 PHE H N 1
ATOM 3010 C CA . PHE B 2 180 ? 26.725 84.637 40.731 1.00 21.26 174 PHE H CA 1
ATOM 3011 C C . PHE B 2 180 ? 25.301 84.735 41.229 1.00 21.79 174 PHE H C 1
ATOM 3012 O O . PHE B 2 180 ? 24.974 84.305 42.337 1.00 21.48 174 PHE H O 1
ATOM 3020 N N . PRO B 2 181 ? 24.426 85.344 40.413 1.00 22.88 175 PRO H N 1
ATOM 3021 C CA . PRO B 2 181 ? 23.018 85.481 40.779 1.00 24.10 175 PRO H CA 1
ATOM 3022 C C . PRO B 2 181 ? 22.442 84.072 40.832 1.00 24.16 175 PRO H C 1
ATOM 3023 O O . PRO B 2 181 ? 22.785 83.225 40.009 1.00 24.66 175 PRO H O 1
ATOM 3027 N N . ALA B 2 182 ? 21.579 83.805 41.797 1.00 22.21 176 ALA H N 1
ATOM 3028 C CA . ALA B 2 182 ? 21.001 82.472 41.897 1.00 24.08 176 ALA H CA 1
ATOM 3029 C C . ALA B 2 182 ? 20.031 82.220 40.742 1.00 28.23 176 ALA H C 1
ATOM 3030 O O . ALA B 2 182 ? 19.454 83.159 40.189 1.00 25.11 176 ALA H O 1
ATOM 3032 N N . VAL B 2 183 ? 19.889 80.956 40.360 1.00 29.31 177 VAL H N 1
ATOM 3033 C CA . VAL B 2 183 ? 18.955 80.574 39.310 1.00 29.06 177 VAL H CA 1
ATOM 3034 C C . VAL B 2 183 ? 17.906 79.748 40.032 1.00 28.37 177 VAL H C 1
ATOM 3035 O O . VAL B 2 183 ? 18.224 79.024 40.974 1.00 28.43 177 VAL H O 1
ATOM 3039 N N . LEU B 2 184 ? 16.652 79.878 39.612 1.00 28.28 178 LEU H N 1
ATOM 3040 C CA . LEU B 2 184 ? 15.562 79.139 40.235 1.00 28.70 178 LEU H CA 1
ATOM 3041 C C . LEU B 2 184 ? 15.328 77.854 39.453 1.00 28.53 178 LEU H C 1
ATOM 3042 O O . LEU B 2 184 ? 15.122 77.885 38.239 1.00 31.14 178 LEU H O 1
ATOM 3047 N N . GLN B 2 185 ? 15.364 76.725 40.150 1.00 30.18 179 GLN H N 1
ATOM 3048 C CA . GLN B 2 185 ? 15.162 75.428 39.513 1.00 31.56 179 GLN H CA 1
ATOM 3049 C C . GLN B 2 185 ? 13.684 75.038 39.467 1.00 31.65 179 GLN H C 1
ATOM 3050 O O . GLN B 2 185 ? 12.853 75.645 40.147 1.00 27.81 179 GLN H O 1
ATOM 3056 N N . SER B 2 186 ? 13.370 74.024 38.661 1.00 35.04 180 SER H N 1
ATOM 3057 C CA . SER B 2 186 ? 11.999 73.535 38.503 1.00 37.89 180 SER H CA 1
ATOM 3058 C C . SER B 2 186 ? 11.435 73.088 39.841 1.00 35.30 180 SER H C 1
ATOM 3059 O O . SER B 2 186 ? 10.223 73.127 40.072 1.00 36.16 180 SER H O 1
ATOM 3062 N N . SER B 2 187 ? 12.327 72.656 40.719 1.00 32.00 182 SER H N 1
ATOM 3063 C CA . SER B 2 187 ? 11.933 72.187 42.038 1.00 27.80 182 SER H CA 1
ATOM 3064 C C . SER B 2 187 ? 11.421 73.322 42.897 1.00 26.99 182 SER H C 1
ATOM 3065 O O . SER B 2 187 ? 10.842 73.084 43.955 1.00 27.06 182 SER H O 1
ATOM 3068 N N . GLY B 2 188 ? 11.648 74.554 42.450 1.00 25.68 183 GLY H N 1
ATOM 3069 C CA . GLY B 2 188 ? 11.224 75.708 43.221 1.00 24.89 183 GLY H CA 1
ATOM 3070 C C . GLY B 2 188 ? 12.342 76.152 44.156 1.00 23.96 183 GLY H C 1
ATOM 3071 O O . GLY B 2 188 ? 12.189 77.109 44.915 1.00 24.95 183 GLY H O 1
ATOM 3072 N N . LEU B 2 189 ? 13.471 75.449 44.100 1.00 25.15 184 LEU H N 1
ATOM 3073 C CA . LEU B 2 189 ? 14.622 75.764 44.947 1.00 23.32 184 LEU H CA 1
ATOM 3074 C C . LEU B 2 189 ? 15.689 76.513 44.165 1.00 22.56 184 LEU H C 1
ATOM 3075 O O . LEU B 2 189 ? 15.847 76.316 42.953 1.00 22.51 184 LEU H O 1
ATOM 3080 N N . TYR B 2 190 ? 16.422 77.379 44.859 1.00 25.03 185 TYR H N 1
ATOM 3081 C CA . TYR B 2 190 ? 17.477 78.147 44.212 1.00 22.82 185 TYR H CA 1
ATOM 3082 C C . TYR B 2 190 ? 18.817 77.422 44.235 1.00 24.13 185 TYR H C 1
ATOM 3083 O O . TYR B 2 190 ? 19.025 76.474 44.997 1.00 22.43 185 TYR H O 1
ATOM 3092 N N . SER B 2 191 ? 19.718 77.890 43.381 1.00 24.24 186 SER H N 1
ATOM 3093 C CA . SER B 2 191 ? 21.059 77.346 43.288 1.00 26.12 186 SER H CA 1
ATOM 3094 C C . SER B 2 191 ? 21.963 78.475 42.822 1.00 26.76 186 SER H C 1
ATOM 3095 O O . SER B 2 191 ? 21.573 79.283 41.976 1.00 26.25 186 SER H O 1
ATOM 3098 N N . LEU B 2 192 ? 23.152 78.572 43.406 1.00 21.53 187 LEU H N 1
ATOM 3099 C CA . LEU B 2 192 ? 24.083 79.596 42.975 1.00 24.31 187 LEU H CA 1
ATOM 3100 C C . LEU B 2 192 ? 25.491 79.094 43.159 1.00 24.81 187 LEU H C 1
ATOM 3101 O O . LEU B 2 192 ? 25.733 78.188 43.957 1.00 23.42 187 LEU H O 1
ATOM 3106 N N . SER B 2 193 ? 26.413 79.688 42.412 1.00 23.59 188 SER H N 1
ATOM 3107 C CA . SER B 2 193 ? 27.814 79.317 42.498 1.00 24.33 188 SER H CA 1
ATOM 3108 C C . SER B 2 193 ? 28.634 80.545 42.852 1.00 24.84 188 SER H C 1
ATOM 3109 O O . SER B 2 193 ? 28.258 81.671 42.531 1.00 20.28 188 SER H O 1
ATOM 3112 N N . SER B 2 194 ? 29.735 80.313 43.555 1.00 21.68 189 SER H N 1
ATOM 3113 C CA . SER B 2 194 ? 30.659 81.372 43.934 1.00 21.31 189 SER H CA 1
ATOM 3114 C C . SER B 2 194 ? 32.024 80.817 43.557 1.00 23.68 189 SER H C 1
ATOM 3115 O O . SER B 2 194 ? 32.382 79.706 43.965 1.00 24.12 189 SER H O 1
ATOM 3118 N N . VAL B 2 195 ? 32.768 81.572 42.755 1.00 21.01 190 VAL H N 1
ATOM 3119 C CA . VAL B 2 195 ? 34.082 81.143 42.310 1.00 23.95 190 VAL H CA 1
ATOM 3120 C C . VAL B 2 195 ? 35.170 82.146 42.670 1.00 27.13 190 VAL H C 1
ATOM 3121 O O . VAL B 2 195 ? 34.893 83.273 43.090 1.00 27.58 190 VAL H O 1
ATOM 3125 N N . VAL B 2 196 ? 36.412 81.713 42.500 1.00 27.09 191 VAL H N 1
ATOM 3126 C CA . VAL B 2 196 ? 37.562 82.558 42.767 1.00 25.88 191 VAL H CA 1
ATOM 3127 C C . VAL B 2 196 ? 38.757 82.033 41.974 1.00 27.23 191 VAL H C 1
ATOM 3128 O O . VAL B 2 196 ? 39.019 80.828 41.949 1.00 26.85 191 VAL H O 1
ATOM 3132 N N . THR B 2 197 ? 39.446 82.935 41.282 1.00 27.21 192 THR H N 1
ATOM 3133 C CA . THR B 2 197 ? 40.621 82.567 40.512 1.00 27.22 192 THR H CA 1
ATOM 3134 C C . THR B 2 197 ? 41.784 82.713 41.482 1.00 28.89 192 THR H C 1
ATOM 3135 O O . THR B 2 197 ? 41.891 83.708 42.205 1.00 24.84 192 THR H O 1
ATOM 3139 N N . VAL B 2 198 ? 42.647 81.712 41.500 1.00 27.78 193 VAL H N 1
ATOM 3140 C CA . VAL B 2 198 ? 43.760 81.691 42.432 1.00 30.20 193 VAL H CA 1
ATOM 3141 C C . VAL B 2 198 ? 45.057 81.234 41.773 1.00 29.69 193 VAL H C 1
ATOM 3142 O O . VAL B 2 198 ? 45.035 80.628 40.701 1.00 26.83 193 VAL H O 1
ATOM 3146 N N . PRO B 2 199 ? 46.210 81.559 42.388 1.00 30.21 194 PRO H N 1
ATOM 3147 C CA . PRO B 2 199 ? 47.481 81.129 41.801 1.00 29.60 194 PRO H CA 1
ATOM 3148 C C . PRO B 2 199 ? 47.529 79.603 41.781 1.00 29.99 194 PRO H C 1
ATOM 3149 O O . PRO B 2 199 ? 47.249 78.953 42.792 1.00 27.08 194 PRO H O 1
ATOM 3153 N N . SER B 2 200 ? 47.883 79.036 40.633 1.00 30.02 195 SER H N 1
ATOM 3154 C CA . SER B 2 200 ? 47.960 77.589 40.506 1.00 33.57 195 SER H CA 1
ATOM 3155 C C . SER B 2 200 ? 48.937 76.997 41.523 1.00 35.04 195 SER H C 1
ATOM 3156 O O . SER B 2 200 ? 48.702 75.925 42.071 1.00 34.61 195 SER H O 1
ATOM 3159 N N . SER B 2 201 ? 50.024 77.713 41.784 1.00 36.30 196 SER H N 1
ATOM 3160 C CA . SER B 2 201 ? 51.038 77.253 42.724 1.00 38.56 196 SER H CA 1
ATOM 3161 C C . SER B 2 201 ? 50.596 77.263 44.186 1.00 38.45 196 SER H C 1
ATOM 3162 O O . SER B 2 201 ? 51.293 76.726 45.045 1.00 37.68 196 SER H O 1
ATOM 3165 N N . SER B 2 202 ? 49.446 77.869 44.475 1.00 34.69 197 SER H N 1
ATOM 3166 C CA . SER B 2 202 ? 48.957 77.915 45.850 1.00 34.07 197 SER H CA 1
ATOM 3167 C C . SER B 2 202 ? 48.053 76.728 46.180 1.00 33.63 197 SER H C 1
ATOM 3168 O O . SER B 2 202 ? 47.735 76.490 47.342 1.00 29.27 197 SER H O 1
ATOM 3171 N N . LEU B 2 203 ? 47.638 75.981 45.161 1.00 33.22 198 LEU H N 1
ATOM 3172 C CA . LEU B 2 203 ? 46.774 74.831 45.395 1.00 34.93 198 LEU H CA 1
ATOM 3173 C C . LEU B 2 203 ? 47.527 73.807 46.229 1.00 39.21 198 LEU H C 1
ATOM 3174 O O . LEU B 2 203 ? 48.616 73.381 45.857 1.00 41.58 198 LEU H O 1
ATOM 3179 N N . GLY B 2 204 ? 46.948 73.425 47.361 1.00 43.43 199 GLY H N 1
ATOM 3180 C CA . GLY B 2 204 ? 47.592 72.447 48.219 1.00 47.98 199 GLY H CA 1
ATOM 3181 C C . GLY B 2 204 ? 48.405 73.058 49.345 1.00 48.92 199 GLY H C 1
ATOM 3182 O O . GLY B 2 204 ? 48.782 72.361 50.288 1.00 51.92 199 GLY H O 1
ATOM 3183 N N . THR B 2 205 ? 48.682 74.355 49.254 1.00 49.00 200 THR H N 1
ATOM 3184 C CA . THR B 2 205 ? 49.457 75.037 50.286 1.00 48.06 200 THR H CA 1
ATOM 3185 C C . THR B 2 205 ? 48.592 76.072 50.999 1.00 44.47 200 THR H C 1
ATOM 3186 O O . THR B 2 205 ? 48.601 76.171 52.224 1.00 43.93 200 THR H O 1
ATOM 3190 N N . GLN B 2 206 ? 47.843 76.841 50.219 1.00 40.79 203 GLN H N 1
ATOM 3191 C CA . GLN B 2 206 ? 46.962 77.864 50.765 1.00 35.34 203 GLN H CA 1
ATOM 3192 C C . GLN B 2 206 ? 45.570 77.283 50.954 1.00 35.02 203 GLN H C 1
ATOM 3193 O O . GLN B 2 206 ? 45.017 76.676 50.038 1.00 33.96 203 GLN H O 1
ATOM 3199 N N . THR B 2 207 ? 45.002 77.470 52.140 1.00 30.24 205 THR H N 1
ATOM 3200 C CA . THR B 2 207 ? 43.671 76.958 52.416 1.00 30.41 205 THR H CA 1
ATOM 3201 C C . THR B 2 207 ? 42.618 77.916 51.870 1.00 27.97 205 THR H C 1
ATOM 3202 O O . THR B 2 207 ? 42.720 79.130 52.048 1.00 28.95 205 THR H O 1
ATOM 3206 N N . TYR B 2 208 ? 41.627 77.357 51.182 1.00 26.40 206 TYR H N 1
ATOM 3207 C CA . TYR B 2 208 ? 40.527 78.126 50.602 1.00 23.96 206 TYR H CA 1
ATOM 3208 C C . TYR B 2 208 ? 39.218 77.595 51.173 1.00 22.95 206 TYR H C 1
ATOM 3209 O O . TYR B 2 208 ? 38.867 76.427 50.988 1.00 25.29 206 TYR H O 1
ATOM 3218 N N . ILE B 2 209 ? 38.514 78.462 51.889 1.00 23.74 207 ILE H N 1
ATOM 3219 C CA . ILE B 2 209 ? 37.260 78.099 52.526 1.00 25.94 207 ILE H CA 1
ATOM 3220 C C . ILE B 2 209 ? 36.150 79.069 52.143 1.00 24.91 207 ILE H C 1
ATOM 3221 O O . ILE B 2 209 ? 36.306 80.285 52.264 1.00 23.03 207 ILE H O 1
ATOM 3226 N N . CYS B 2 210 ? 35.036 78.534 51.659 1.00 25.48 208 CYS H N 1
ATOM 3227 C CA . CYS B 2 210 ? 33.915 79.391 51.315 1.00 24.64 208 CYS H CA 1
ATOM 3228 C C . CYS B 2 210 ? 32.993 79.376 52.521 1.00 23.71 208 CYS H C 1
ATOM 3229 O O . CYS B 2 210 ? 32.646 78.312 53.041 1.00 24.79 208 CYS H O 1
ATOM 3232 N N . ASN B 2 211 ? 32.623 80.567 52.979 1.00 20.77 209 ASN H N 1
ATOM 3233 C CA . ASN B 2 211 ? 31.756 80.716 54.134 1.00 20.56 209 ASN H CA 1
ATOM 3234 C C . ASN B 2 211 ? 30.349 81.014 53.641 1.00 20.19 209 ASN H C 1
ATOM 3235 O O . ASN B 2 211 ? 30.089 82.091 53.114 1.00 21.94 209 ASN H O 1
ATOM 3240 N N . VAL B 2 212 ? 29.451 80.052 53.812 1.00 20.31 210 VAL H N 1
ATOM 3241 C CA . VAL B 2 212 ? 28.074 80.208 53.360 1.00 23.28 210 VAL H CA 1
ATOM 3242 C C . VAL B 2 212 ? 27.111 80.418 54.521 1.00 23.03 210 VAL H C 1
ATOM 3243 O O . VAL B 2 212 ? 27.141 79.687 55.512 1.00 27.21 210 VAL H O 1
ATOM 3247 N N . ASN B 2 213 ? 26.252 81.424 54.391 1.00 24.50 211 ASN H N 1
ATOM 3248 C CA . ASN B 2 213 ? 25.267 81.719 55.423 1.00 25.96 211 ASN H CA 1
ATOM 3249 C C . ASN B 2 213 ? 23.905 81.938 54.776 1.00 26.92 211 ASN H C 1
ATOM 3250 O O . ASN B 2 213 ? 23.762 82.788 53.900 1.00 27.12 211 ASN H O 1
ATOM 3255 N N . HIS B 2 214 ? 22.929 81.144 55.206 1.00 26.91 212 HIS H N 1
ATOM 3256 C CA . HIS B 2 214 ? 21.555 81.228 54.727 1.00 27.30 212 HIS H CA 1
ATOM 3257 C C . HIS B 2 214 ? 20.727 81.486 55.979 1.00 24.87 212 HIS H C 1
ATOM 3258 O O . HIS B 2 214 ? 20.249 80.554 56.621 1.00 30.43 212 HIS H O 1
ATOM 3265 N N . LYS B 2 215 ? 20.576 82.760 56.323 1.00 28.57 213 LYS H N 1
ATOM 3266 C CA . LYS B 2 215 ? 19.845 83.162 57.521 1.00 30.44 213 LYS H CA 1
ATOM 3267 C C . LYS B 2 215 ? 18.415 82.647 57.653 1.00 31.60 213 LYS H C 1
ATOM 3268 O O . LYS B 2 215 ? 17.992 82.276 58.747 1.00 33.18 213 LYS H O 1
ATOM 3274 N N . PRO B 2 216 ? 17.652 82.605 56.544 1.00 33.74 214 PRO H N 1
ATOM 3275 C CA . PRO B 2 216 ? 16.273 82.115 56.625 1.00 32.59 214 PRO H CA 1
ATOM 3276 C C . PRO B 2 216 ? 16.143 80.743 57.292 1.00 34.78 214 PRO H C 1
ATOM 3277 O O . PRO B 2 216 ? 15.206 80.508 58.055 1.00 36.96 214 PRO H O 1
ATOM 3281 N N . SER B 2 217 ? 17.083 79.843 57.011 1.00 34.66 215 SER H N 1
ATOM 3282 C CA . SER B 2 217 ? 17.051 78.501 57.595 1.00 34.36 215 SER H CA 1
ATOM 3283 C C . SER B 2 217 ? 18.114 78.309 58.675 1.00 35.42 215 SER H C 1
ATOM 3284 O O . SER B 2 217 ? 18.369 77.182 59.098 1.00 33.98 215 SER H O 1
ATOM 3287 N N . ASN B 2 218 ? 18.724 79.403 59.121 1.00 35.35 216 ASN H N 1
ATOM 3288 C CA . ASN B 2 218 ? 19.776 79.336 60.134 1.00 38.86 216 ASN H CA 1
ATOM 3289 C C . ASN B 2 218 ? 20.798 78.262 59.776 1.00 39.33 216 ASN H C 1
ATOM 3290 O O . ASN B 2 218 ? 21.155 77.419 60.606 1.00 40.42 216 ASN H O 1
ATOM 3295 N N . THR B 2 219 ? 21.257 78.298 58.530 1.00 36.51 217 THR H N 1
ATOM 3296 C CA . THR B 2 219 ? 22.237 77.340 58.034 1.00 34.32 217 THR H CA 1
ATOM 3297 C C . THR B 2 219 ? 23.550 78.029 57.686 1.00 33.84 217 THR H C 1
ATOM 3298 O O . THR B 2 219 ? 23.603 78.855 56.776 1.00 32.12 217 THR H O 1
ATOM 3302 N N . LYS B 2 220 ? 24.602 77.696 58.427 1.00 31.58 218 LYS H N 1
ATOM 3303 C CA . LYS B 2 220 ? 25.927 78.257 58.178 1.00 28.79 218 LYS H CA 1
ATOM 3304 C C . LYS B 2 220 ? 26.875 77.099 57.938 1.00 27.78 218 LYS H C 1
ATOM 3305 O O . LYS B 2 220 ? 26.883 76.130 58.694 1.00 26.65 218 LYS H O 1
ATOM 3311 N N . VAL B 2 221 ? 27.653 77.199 56.868 1.00 26.70 219 VAL H N 1
ATOM 3312 C CA . VAL B 2 221 ? 28.610 76.168 56.500 1.00 28.93 219 VAL H CA 1
ATOM 3313 C C . VAL B 2 221 ? 29.925 76.792 56.047 1.00 31.57 219 VAL H C 1
ATOM 3314 O O . VAL B 2 221 ? 29.933 77.781 55.317 1.00 29.15 219 VAL H O 1
ATOM 3318 N N . ASP B 2 222 ? 31.032 76.208 56.499 1.00 30.92 220 ASP H N 1
ATOM 3319 C CA . ASP B 2 222 ? 32.367 76.652 56.118 1.00 31.98 220 ASP H CA 1
ATOM 3320 C C . ASP B 2 222 ? 32.985 75.447 55.416 1.00 30.77 220 ASP H C 1
ATOM 3321 O O . ASP B 2 222 ? 33.272 74.439 56.054 1.00 31.24 220 ASP H O 1
ATOM 3326 N N . LYS B 2 223 ? 33.173 75.540 54.104 1.00 25.49 221 LYS H N 1
ATOM 3327 C CA . LYS B 2 223 ? 33.726 74.412 53.365 1.00 29.48 221 LYS H CA 1
ATOM 3328 C C . LYS B 2 223 ? 35.072 74.663 52.702 1.00 28.58 221 LYS H C 1
ATOM 3329 O O . LYS B 2 223 ? 35.253 75.627 51.962 1.00 22.82 221 LYS H O 1
ATOM 3335 N N . LYS B 2 224 ? 36.016 73.769 52.972 1.00 27.88 222 LYS H N 1
ATOM 3336 C CA . LYS B 2 224 ? 37.346 73.865 52.400 1.00 28.21 222 LYS H CA 1
ATOM 3337 C C . LYS B 2 224 ? 37.331 73.249 51.010 1.00 26.59 222 LYS H C 1
ATOM 3338 O O . LYS B 2 224 ? 36.883 72.116 50.823 1.00 28.98 222 LYS H O 1
ATOM 3344 N N . VAL B 2 225 ? 37.817 74.000 50.033 1.00 24.27 225 VAL H N 1
ATOM 3345 C CA . VAL B 2 225 ? 37.856 73.518 48.668 1.00 24.52 225 VAL H CA 1
ATOM 3346 C C . VAL B 2 225 ? 39.289 73.208 48.290 1.00 30.43 225 VAL H C 1
ATOM 3347 O O . VAL B 2 225 ? 40.156 74.080 48.327 1.00 29.82 225 VAL H O 1
ATOM 3351 N N . GLU B 2 226 ? 39.536 71.955 47.939 1.00 33.94 226 GLU H N 1
ATOM 3352 C CA . GLU B 2 226 ? 40.872 71.535 47.556 1.00 43.06 226 GLU H CA 1
ATOM 3353 C C . GLU B 2 226 ? 40.787 70.511 46.434 1.00 45.51 226 GLU H C 1
ATOM 3354 O O . GLU B 2 226 ? 39.768 69.841 46.273 1.00 44.90 226 GLU H O 1
ATOM 3360 N N . PRO B 2 227 ? 41.854 70.385 45.632 1.00 50.08 227 PRO H N 1
ATOM 3361 C CA . PRO B 2 227 ? 41.882 69.431 44.519 1.00 54.81 227 PRO H CA 1
ATOM 3362 C C . PRO B 2 227 ? 41.461 68.030 44.957 1.00 58.87 227 PRO H C 1
ATOM 3363 O O . PRO B 2 227 ? 41.539 67.698 46.139 1.00 58.81 227 PRO H O 1
ATOM 3367 N N . LYS B 2 228 ? 41.012 67.219 44.004 1.00 64.61 228 LYS H N 1
ATOM 3368 C CA . LYS B 2 228 ? 40.581 65.853 44.296 1.00 71.20 228 LYS H CA 1
ATOM 3369 C C . LYS B 2 228 ? 41.749 65.011 44.812 1.00 72.71 228 LYS H C 1
ATOM 3370 O O . LYS B 2 228 ? 42.194 64.097 44.085 1.00 74.32 228 LYS H O 1
ATOM 3376 N N . GLU C 1 1 ? -5.276 135.852 21.814 1.00 46.84 1 GLU M N 1
ATOM 3377 C CA . GLU C 1 1 ? -3.870 136.324 21.912 1.00 42.99 1 GLU M CA 1
ATOM 3378 C C . GLU C 1 1 ? -2.962 135.590 20.932 1.00 38.78 1 GLU M C 1
ATOM 3379 O O . GLU C 1 1 ? -1.830 136.002 20.710 1.00 40.06 1 GLU M O 1
ATOM 3385 N N . ILE C 1 2 ? -3.448 134.496 20.352 1.00 35.16 2 ILE M N 1
ATOM 3386 C CA . ILE C 1 2 ? -2.638 133.751 19.398 1.00 30.88 2 ILE M CA 1
ATOM 3387 C C . ILE C 1 2 ? -2.408 134.621 18.167 1.00 30.05 2 ILE M C 1
ATOM 3388 O O . ILE C 1 2 ? -3.344 135.192 17.614 1.00 34.04 2 ILE M O 1
ATOM 3393 N N . VAL C 1 3 ? -1.155 134.735 17.756 1.00 30.40 3 VAL M N 1
ATOM 3394 C CA . VAL C 1 3 ? -0.813 135.531 16.591 1.00 28.38 3 VAL M CA 1
ATOM 3395 C C . VAL C 1 3 ? -0.156 134.618 15.572 1.00 30.10 3 VAL M C 1
ATOM 3396 O O . VAL C 1 3 ? 0.770 133.877 15.895 1.00 25.39 3 VAL M O 1
ATOM 3400 N N . LEU C 1 4 ? -0.650 134.660 14.340 1.00 30.70 4 LEU M N 1
ATOM 3401 C CA . LEU C 1 4 ? -0.096 133.833 13.282 1.00 28.42 4 LEU M CA 1
ATOM 3402 C C . LEU C 1 4 ? 0.617 134.723 12.283 1.00 28.94 4 LEU M C 1
ATOM 3403 O O . LEU C 1 4 ? 0.066 135.723 11.827 1.00 24.64 4 LEU M O 1
ATOM 3408 N N . THR C 1 5 ? 1.846 134.357 11.952 1.00 26.72 5 THR M N 1
ATOM 3409 C CA . THR C 1 5 ? 2.639 135.134 11.010 1.00 27.73 5 THR M CA 1
ATOM 3410 C C . THR C 1 5 ? 3.000 134.256 9.835 1.00 26.79 5 THR M C 1
ATOM 3411 O O . THR C 1 5 ? 3.646 133.223 9.995 1.00 27.36 5 THR M O 1
ATOM 3415 N N . GLN C 1 6 ? 2.569 134.665 8.648 1.00 24.29 6 GLN M N 1
ATOM 3416 C CA . GLN C 1 6 ? 2.857 133.899 7.451 1.00 23.08 6 GLN M CA 1
ATOM 3417 C C . GLN C 1 6 ? 4.062 134.438 6.697 1.00 26.17 6 GLN M C 1
ATOM 3418 O O . GLN C 1 6 ? 4.401 135.612 6.800 1.00 27.28 6 GLN M O 1
ATOM 3424 N N . SER C 1 7 ? 4.710 133.560 5.942 1.00 26.65 7 SER M N 1
ATOM 3425 C CA . SER C 1 7 ? 5.875 133.944 5.155 1.00 28.38 7 SER M CA 1
ATOM 3426 C C . SER C 1 7 ? 6.022 132.942 4.022 1.00 28.14 7 SER M C 1
ATOM 3427 O O . SER C 1 7 ? 5.697 131.768 4.177 1.00 28.70 7 SER M O 1
ATOM 3430 N N . PRO C 1 8 ? 6.496 133.399 2.855 1.00 28.55 8 PRO M N 1
ATOM 3431 C CA . PRO C 1 8 ? 6.873 134.785 2.570 1.00 27.87 8 PRO M CA 1
ATOM 3432 C C . PRO C 1 8 ? 5.615 135.590 2.274 1.00 29.96 8 PRO M C 1
ATOM 3433 O O . PRO C 1 8 ? 4.514 135.037 2.279 1.00 29.98 8 PRO M O 1
ATOM 3437 N N . GLY C 1 9 ? 5.774 136.886 2.023 1.00 29.08 9 GLY M N 1
ATOM 3438 C CA . GLY C 1 9 ? 4.624 137.718 1.720 1.00 26.34 9 GLY M CA 1
ATOM 3439 C C . GLY C 1 9 ? 4.083 137.349 0.349 1.00 25.71 9 GLY M C 1
ATOM 3440 O O . GLY C 1 9 ? 2.873 137.350 0.111 1.00 26.01 9 GLY M O 1
ATOM 3441 N N . THR C 1 10 ? 4.992 137.015 -0.554 1.00 26.78 10 THR M N 1
ATOM 3442 C CA . THR C 1 10 ? 4.618 136.638 -1.911 1.00 26.43 10 THR M CA 1
ATOM 3443 C C . THR C 1 10 ? 5.515 135.523 -2.418 1.00 27.79 10 THR M C 1
ATOM 3444 O O . THR C 1 10 ? 6.733 135.561 -2.235 1.00 28.18 10 THR M O 1
ATOM 3448 N N . LEU C 1 11 ? 4.900 134.520 -3.034 1.00 23.67 11 LEU M N 1
ATOM 3449 C CA . LEU C 1 11 ? 5.631 133.404 -3.620 1.00 27.48 11 LEU M CA 1
ATOM 3450 C C . LEU C 1 11 ? 5.450 133.552 -5.119 1.00 23.78 11 LEU M C 1
ATOM 3451 O O . LEU C 1 11 ? 4.326 133.590 -5.600 1.00 26.79 11 LEU M O 1
ATOM 3456 N N . SER C 1 12 ? 6.551 133.644 -5.850 1.00 21.47 12 SER M N 1
ATOM 3457 C CA . SER C 1 12 ? 6.495 133.784 -7.306 1.00 23.13 12 SER M CA 1
ATOM 3458 C C . SER C 1 12 ? 6.972 132.483 -7.931 1.00 22.77 12 SER M C 1
ATOM 3459 O O . SER C 1 12 ? 8.165 132.180 -7.907 1.00 25.69 12 SER M O 1
ATOM 3462 N N . LEU C 1 13 ? 6.046 131.718 -8.495 1.00 22.27 13 LEU M N 1
ATOM 3463 C CA . LEU C 1 13 ? 6.402 130.434 -9.093 1.00 23.53 13 LEU M CA 1
ATOM 3464 C C . LEU C 1 13 ? 5.725 130.208 -10.432 1.00 24.67 13 LEU M C 1
ATOM 3465 O O . LEU C 1 13 ? 4.675 130.783 -10.712 1.00 25.58 13 LEU M O 1
ATOM 3470 N N . SER C 1 14 ? 6.338 129.361 -11.252 1.00 25.81 14 SER M N 1
ATOM 3471 C CA . SER C 1 14 ? 5.789 129.012 -12.554 1.00 24.33 14 SER M CA 1
ATOM 3472 C C . SER C 1 14 ? 5.130 127.643 -12.401 1.00 26.82 14 SER M C 1
ATOM 3473 O O . SER C 1 14 ? 5.473 126.879 -11.498 1.00 28.53 14 SER M O 1
ATOM 3476 N N . PRO C 1 15 ? 4.171 127.313 -13.274 1.00 26.10 15 PRO M N 1
ATOM 3477 C CA . PRO C 1 15 ? 3.520 126.005 -13.147 1.00 26.89 15 PRO M CA 1
ATOM 3478 C C . PRO C 1 15 ? 4.524 124.851 -13.124 1.00 26.30 15 PRO M C 1
ATOM 3479 O O . PRO C 1 15 ? 5.521 124.867 -13.845 1.00 25.09 15 PRO M O 1
ATOM 3483 N N . GLY C 1 16 ? 4.263 123.859 -12.278 1.00 27.31 16 GLY M N 1
ATOM 3484 C CA . GLY C 1 16 ? 5.159 122.723 -12.187 1.00 27.73 16 GLY M CA 1
ATOM 3485 C C . GLY C 1 16 ? 6.112 122.782 -11.013 1.00 28.92 16 GLY M C 1
ATOM 3486 O O . GLY C 1 16 ? 6.672 121.764 -10.625 1.00 29.66 16 GLY M O 1
ATOM 3487 N N . GLU C 1 17 ? 6.315 123.969 -10.449 1.00 28.61 17 GLU M N 1
ATOM 3488 C CA . GLU C 1 17 ? 7.211 124.112 -9.306 1.00 27.96 17 GLU M CA 1
ATOM 3489 C C . GLU C 1 17 ? 6.461 123.796 -8.014 1.00 28.81 17 GLU M C 1
ATOM 3490 O O . GLU C 1 17 ? 5.232 123.716 -8.003 1.00 31.33 17 GLU M O 1
ATOM 3496 N N . ARG C 1 18 ? 7.200 123.596 -6.928 1.00 30.00 18 ARG M N 1
ATOM 3497 C CA . ARG C 1 18 ? 6.576 123.307 -5.646 1.00 31.62 18 ARG M CA 1
ATOM 3498 C C . ARG C 1 18 ? 6.439 124.569 -4.805 1.00 28.81 18 ARG M C 1
ATOM 3499 O O . ARG C 1 18 ? 7.375 125.355 -4.697 1.00 27.35 18 ARG M O 1
ATOM 3507 N N . ALA C 1 19 ? 5.262 124.756 -4.217 1.00 29.23 19 ALA M N 1
ATOM 3508 C CA . ALA C 1 19 ? 5.002 125.917 -3.374 1.00 28.71 19 ALA M CA 1
ATOM 3509 C C . ALA C 1 19 ? 4.978 125.497 -1.912 1.00 26.60 19 ALA M C 1
ATOM 3510 O O . ALA C 1 19 ? 4.287 124.553 -1.542 1.00 28.96 19 ALA M O 1
ATOM 3512 N N . THR C 1 20 ? 5.747 126.193 -1.087 1.00 29.16 20 THR M N 1
ATOM 3513 C CA . THR C 1 20 ? 5.778 125.901 0.338 1.00 30.02 20 THR M CA 1
ATOM 3514 C C . THR C 1 20 ? 5.415 127.174 1.101 1.00 28.43 20 THR M C 1
ATOM 3515 O O . THR C 1 20 ? 6.112 128.186 1.001 1.00 29.11 20 THR M O 1
ATOM 3519 N N . PHE C 1 21 ? 4.313 127.119 1.846 1.00 28.85 21 PHE M N 1
ATOM 3520 C CA . PHE C 1 21 ? 3.841 128.261 2.630 1.00 29.47 21 PHE M CA 1
ATOM 3521 C C . PHE C 1 21 ? 4.138 128.047 4.107 1.00 27.41 21 PHE M C 1
ATOM 3522 O O . PHE C 1 21 ? 3.891 126.970 4.636 1.00 28.44 21 PHE M O 1
ATOM 3530 N N . SER C 1 22 ? 4.639 129.081 4.770 1.00 31.71 22 SER M N 1
ATOM 3531 C CA . SER C 1 22 ? 4.955 128.985 6.191 1.00 31.62 22 SER M CA 1
ATOM 3532 C C . SER C 1 22 ? 4.002 129.790 7.062 1.00 30.51 22 SER M C 1
ATOM 3533 O O . SER C 1 22 ? 3.548 130.868 6.683 1.00 27.96 22 SER M O 1
ATOM 3536 N N . CYS C 1 23 ? 3.713 129.252 8.242 1.00 29.78 23 CYS M N 1
ATOM 3537 C CA . CYS C 1 23 ? 2.820 129.894 9.197 1.00 31.07 23 CYS M CA 1
ATOM 3538 C C . CYS C 1 23 ? 3.442 129.658 10.562 1.00 31.37 23 CYS M C 1
ATOM 3539 O O . CYS C 1 23 ? 3.579 128.518 10.996 1.00 29.94 23 CYS M O 1
ATOM 3542 N N . ARG C 1 24 ? 3.843 130.740 11.215 1.00 34.17 24 ARG M N 1
ATOM 3543 C CA . ARG C 1 24 ? 4.459 130.667 12.533 1.00 35.28 24 ARG M CA 1
ATOM 3544 C C . ARG C 1 24 ? 3.460 131.157 13.564 1.00 34.65 24 ARG M C 1
ATOM 3545 O O . ARG C 1 24 ? 2.913 132.248 13.432 1.00 33.76 24 ARG M O 1
ATOM 3553 N N . SER C 1 25 ? 3.227 130.347 14.592 1.00 33.53 25 SER M N 1
ATOM 3554 C CA . SER C 1 25 ? 2.296 130.709 15.646 1.00 31.65 25 SER M CA 1
ATOM 3555 C C . SER C 1 25 ? 3.044 131.157 16.897 1.00 33.18 25 SER M C 1
ATOM 3556 O O . SER C 1 25 ? 4.146 130.678 17.178 1.00 30.58 25 SER M O 1
ATOM 3559 N N . SER C 1 26 ? 2.443 132.079 17.641 1.00 30.16 26 SER M N 1
ATOM 3560 C CA . SER C 1 26 ? 3.049 132.573 18.872 1.00 33.94 26 SER M CA 1
ATOM 3561 C C . SER C 1 26 ? 2.868 131.555 20.004 1.00 33.27 26 SER M C 1
ATOM 3562 O O . SER C 1 26 ? 3.618 131.555 20.982 1.00 32.67 26 SER M O 1
ATOM 3565 N N . HIS C 1 27 ? 1.863 130.698 19.862 1.00 33.69 27 HIS M N 1
ATOM 3566 C CA . HIS C 1 27 ? 1.553 129.682 20.866 1.00 33.56 27 HIS M CA 1
ATOM 3567 C C . HIS C 1 27 ? 1.531 128.299 20.241 1.00 36.97 27 HIS M C 1
ATOM 3568 O O . HIS C 1 27 ? 0.878 128.091 19.217 1.00 36.92 27 HIS M O 1
ATOM 3575 N N . SER C 1 28 ? 2.237 127.351 20.849 1.00 34.67 28 SER M N 1
ATOM 3576 C CA . SER C 1 28 ? 2.251 125.991 20.326 1.00 35.11 28 SER M CA 1
ATOM 3577 C C . SER C 1 28 ? 0.806 125.506 20.215 1.00 34.62 28 SER M C 1
ATOM 3578 O O . SER C 1 28 ? 0.018 125.648 21.153 1.00 35.25 28 SER M O 1
ATOM 3581 N N . ILE C 1 29 A 0.458 124.946 19.063 1.00 32.80 28 ILE M N 1
ATOM 3582 C CA . ILE C 1 29 A -0.899 124.469 18.831 1.00 31.23 28 ILE M CA 1
ATOM 3583 C C . ILE C 1 29 A -0.972 122.956 19.007 1.00 35.32 28 ILE M C 1
ATOM 3584 O O . ILE C 1 29 A -1.041 122.207 18.032 1.00 32.94 28 ILE M O 1
ATOM 3589 N N . ARG C 1 30 ? -0.965 122.513 20.258 1.00 33.30 29 ARG M N 1
ATOM 3590 C CA . ARG C 1 30 ? -1.016 121.092 20.570 1.00 35.21 29 ARG M CA 1
ATOM 3591 C C . ARG C 1 30 ? -2.327 120.427 20.163 1.00 34.97 29 ARG M C 1
ATOM 3592 O O . ARG C 1 30 ? -2.387 119.209 19.991 1.00 35.28 29 ARG M O 1
ATOM 3600 N N . SER C 1 31 ? -3.370 121.231 20.000 1.00 34.42 30 SER M N 1
ATOM 3601 C CA . SER C 1 31 ? -4.687 120.733 19.616 1.00 35.01 30 SER M CA 1
ATOM 3602 C C . SER C 1 31 ? -4.768 120.341 18.138 1.00 33.67 30 SER M C 1
ATOM 3603 O O . SER C 1 31 ? -5.703 119.665 17.720 1.00 33.72 30 SER M O 1
ATOM 3606 N N . ARG C 1 32 ? -3.800 120.786 17.348 1.00 32.87 31 ARG M N 1
ATOM 3607 C CA . ARG C 1 32 ? -3.786 120.473 15.922 1.00 32.91 31 ARG M CA 1
ATOM 3608 C C . ARG C 1 32 ? -4.877 121.237 15.170 1.00 28.03 31 ARG M C 1
ATOM 3609 O O . ARG C 1 32 ? -5.104 120.994 13.984 1.00 28.68 31 ARG M O 1
ATOM 3617 N N . ARG C 1 33 ? -5.557 122.156 15.848 1.00 24.79 32 ARG M N 1
ATOM 3618 C CA . ARG C 1 33 ? -6.610 122.916 15.194 1.00 27.14 32 ARG M CA 1
ATOM 3619 C C . ARG C 1 33 ? -6.019 124.053 14.366 1.00 26.17 32 ARG M C 1
ATOM 3620 O O . ARG C 1 33 ? -6.033 125.214 14.776 1.00 22.34 32 ARG M O 1
ATOM 3628 N N . VAL C 1 34 ? -5.483 123.690 13.201 1.00 25.24 33 VAL M N 1
ATOM 3629 C CA . VAL C 1 34 ? -4.879 124.641 12.272 1.00 25.96 33 VAL M CA 1
ATOM 3630 C C . VAL C 1 34 ? -5.465 124.386 10.885 1.00 26.54 33 VAL M C 1
ATOM 3631 O O . VAL C 1 34 ? -5.561 123.240 10.454 1.00 25.00 33 VAL M O 1
ATOM 3635 N N . ALA C 1 35 ? -5.870 125.445 10.191 1.00 25.31 34 ALA M N 1
ATOM 3636 C CA . ALA C 1 35 ? -6.440 125.278 8.855 1.00 26.80 34 ALA M CA 1
ATOM 3637 C C . ALA C 1 35 ? -5.804 126.205 7.829 1.00 27.32 34 ALA M C 1
ATOM 3638 O O . ALA C 1 35 ? -5.199 127.219 8.178 1.00 26.47 34 ALA M O 1
ATOM 3640 N N . TRP C 1 36 ? -5.933 125.835 6.557 1.00 27.51 35 TRP M N 1
ATOM 3641 C CA . TRP C 1 36 ? -5.416 126.653 5.466 1.00 22.04 35 TRP M CA 1
ATOM 3642 C C . TRP C 1 36 ? -6.551 126.906 4.489 1.00 21.69 35 TRP M C 1
ATOM 3643 O O . TRP C 1 36 ? -7.362 126.015 4.222 1.00 20.92 35 TRP M O 1
ATOM 3654 N N . TYR C 1 37 ? -6.606 128.125 3.958 1.00 21.24 36 TYR M N 1
ATOM 3655 C CA . TYR C 1 37 ? -7.644 128.494 3.005 1.00 20.35 36 TYR M CA 1
ATOM 3656 C C . TYR C 1 37 ? -7.046 129.115 1.753 1.00 20.95 36 TYR M C 1
ATOM 3657 O O . TYR C 1 37 ? -5.950 129.669 1.779 1.00 19.79 36 TYR M O 1
ATOM 3666 N N . GLN C 1 38 ? -7.795 129.009 0.663 1.00 20.00 37 GLN M N 1
ATOM 3667 C CA . GLN C 1 38 ? -7.412 129.559 -0.631 1.00 19.81 37 GLN M CA 1
ATOM 3668 C C . GLN C 1 38 ? -8.456 130.617 -0.963 1.00 22.07 37 GLN M C 1
ATOM 3669 O O . GLN C 1 38 ? -9.651 130.374 -0.809 1.00 18.72 37 GLN M O 1
ATOM 3675 N N . HIS C 1 39 ? -8.022 131.788 -1.420 1.00 22.40 38 HIS M N 1
ATOM 3676 C CA . HIS C 1 39 ? -8.984 132.830 -1.754 1.00 23.79 38 HIS M CA 1
ATOM 3677 C C . HIS C 1 39 ? -8.621 133.539 -3.040 1.00 24.20 38 HIS M C 1
ATOM 3678 O O . HIS C 1 39 ? -7.561 134.155 -3.131 1.00 23.22 38 HIS M O 1
ATOM 3685 N N . LYS C 1 40 ? -9.510 133.454 -4.023 1.00 25.79 39 LYS M N 1
ATOM 3686 C CA . LYS C 1 40 ? -9.305 134.111 -5.308 1.00 28.57 39 LYS M CA 1
ATOM 3687 C C . LYS C 1 40 ? -10.250 135.306 -5.369 1.00 30.84 39 LYS M C 1
ATOM 3688 O O . LYS C 1 40 ? -11.346 135.261 -4.821 1.00 29.04 39 LYS M O 1
ATOM 3694 N N . PRO C 1 41 ? -9.837 136.388 -6.049 1.00 36.00 40 PRO M N 1
ATOM 3695 C CA . PRO C 1 41 ? -10.650 137.605 -6.181 1.00 36.98 40 PRO M CA 1
ATOM 3696 C C . PRO C 1 41 ? -12.097 137.362 -6.612 1.00 37.47 40 PRO M C 1
ATOM 3697 O O . PRO C 1 41 ? -12.356 136.717 -7.630 1.00 38.09 40 PRO M O 1
ATOM 3701 N N . GLY C 1 42 ? -13.036 137.874 -5.821 1.00 38.10 41 GLY M N 1
ATOM 3702 C CA . GLY C 1 42 ? -14.446 137.733 -6.145 1.00 37.03 41 GLY M CA 1
ATOM 3703 C C . GLY C 1 42 ? -15.058 136.358 -5.969 1.00 37.77 41 GLY M C 1
ATOM 3704 O O . GLY C 1 42 ? -16.182 136.122 -6.411 1.00 41.52 41 GLY M O 1
ATOM 3705 N N . GLN C 1 43 ? -14.332 135.445 -5.334 1.00 34.33 42 GLN M N 1
ATOM 3706 C CA . GLN C 1 43 ? -14.847 134.100 -5.113 1.00 32.27 42 GLN M CA 1
ATOM 3707 C C . GLN C 1 43 ? -14.840 133.804 -3.615 1.00 28.25 42 GLN M C 1
ATOM 3708 O O . GLN C 1 43 ? -14.088 134.414 -2.861 1.00 28.01 42 GLN M O 1
ATOM 3714 N N . ALA C 1 44 ? -15.683 132.877 -3.185 1.00 29.41 43 ALA M N 1
ATOM 3715 C CA . ALA C 1 44 ? -15.740 132.528 -1.774 1.00 28.36 43 ALA M CA 1
ATOM 3716 C C . ALA C 1 44 ? -14.457 131.808 -1.385 1.00 27.39 43 ALA M C 1
ATOM 3717 O O . ALA C 1 44 ? -13.939 130.994 -2.147 1.00 25.83 43 ALA M O 1
ATOM 3719 N N . PRO C 1 45 ? -13.913 132.111 -0.196 1.00 25.56 44 PRO M N 1
ATOM 3720 C CA . PRO C 1 45 ? -12.685 131.428 0.207 1.00 26.51 44 PRO M CA 1
ATOM 3721 C C . PRO C 1 45 ? -12.975 129.929 0.238 1.00 25.96 44 PRO M C 1
ATOM 3722 O O . PRO C 1 45 ? -14.119 129.523 0.405 1.00 25.45 44 PRO M O 1
ATOM 3726 N N . ARG C 1 46 ? -11.945 129.115 0.070 1.00 27.60 45 ARG M N 1
ATOM 3727 C CA . ARG C 1 46 ? -12.138 127.678 0.076 1.00 27.58 45 ARG M CA 1
ATOM 3728 C C . ARG C 1 46 ? -11.195 126.992 1.046 1.00 24.96 45 ARG M C 1
ATOM 3729 O O . ARG C 1 46 ? -10.004 127.292 1.086 1.00 20.91 45 ARG M O 1
ATOM 3737 N N . LEU C 1 47 ? -11.734 126.062 1.825 1.00 26.25 46 LEU M N 1
ATOM 3738 C CA . LEU C 1 47 ? -10.924 125.325 2.781 1.00 25.74 46 LEU M CA 1
ATOM 3739 C C . LEU C 1 47 ? -10.022 124.369 2.011 1.00 25.19 46 LEU M C 1
ATOM 3740 O O . LEU C 1 47 ? -10.480 123.665 1.107 1.00 28.66 46 LEU M O 1
ATOM 3745 N N . VAL C 1 48 ? -8.745 124.348 2.368 1.00 22.34 47 VAL M N 1
ATOM 3746 C CA . VAL C 1 48 ? -7.784 123.461 1.718 1.00 27.98 47 VAL M CA 1
ATOM 3747 C C . VAL C 1 48 ? -7.324 122.355 2.668 1.00 29.14 47 VAL M C 1
ATOM 3748 O O . VAL C 1 48 ? -7.293 121.174 2.307 1.00 26.58 47 VAL M O 1
ATOM 3752 N N . ILE C 1 49 ? -6.962 122.755 3.882 1.00 27.39 48 ILE M N 1
ATOM 3753 C CA . ILE C 1 49 ? -6.473 121.827 4.899 1.00 27.91 48 ILE M CA 1
ATOM 3754 C C . ILE C 1 49 ? -7.087 122.154 6.254 1.00 27.04 48 ILE M C 1
ATOM 3755 O O . ILE C 1 49 ? -7.253 123.321 6.588 1.00 23.40 48 ILE M O 1
ATOM 3760 N N . HIS C 1 50 ? -7.419 121.124 7.030 1.00 24.62 49 HIS M N 1
ATOM 3761 C CA . HIS C 1 50 ? -7.955 121.322 8.372 1.00 24.59 49 HIS M CA 1
ATOM 3762 C C . HIS C 1 50 ? -7.291 120.314 9.302 1.00 27.36 49 HIS M C 1
ATOM 3763 O O . HIS C 1 50 ? -6.832 119.269 8.853 1.00 26.25 49 HIS M O 1
ATOM 3770 N N . GLY C 1 51 ? -7.223 120.635 10.593 1.00 27.31 50 GLY M N 1
ATOM 3771 C CA . GLY C 1 51 ? -6.600 119.729 11.542 1.00 25.07 50 GLY M CA 1
ATOM 3772 C C . GLY C 1 51 ? -5.126 119.539 11.238 1.00 28.41 50 GLY M C 1
ATOM 3773 O O . GLY C 1 51 ? -4.565 118.462 11.458 1.00 25.86 50 GLY M O 1
ATOM 3774 N N . VAL C 1 52 ? -4.513 120.595 10.712 1.00 25.34 51 VAL M N 1
ATOM 3775 C CA . VAL C 1 52 ? -3.099 120.615 10.356 1.00 24.96 51 VAL M CA 1
ATOM 3776 C C . VAL C 1 52 ? -2.689 119.838 9.099 1.00 28.14 51 VAL M C 1
ATOM 3777 O O . VAL C 1 52 ? -1.962 120.363 8.256 1.00 27.10 51 VAL M O 1
ATOM 3781 N N . SER C 1 53 ? -3.160 118.601 8.969 1.00 27.35 52 SER M N 1
ATOM 3782 C CA . SER C 1 53 ? -2.770 117.759 7.847 1.00 28.68 52 SER M CA 1
ATOM 3783 C C . SER C 1 53 ? -3.883 117.047 7.089 1.00 29.43 52 SER M C 1
ATOM 3784 O O . SER C 1 53 ? -3.602 116.188 6.255 1.00 32.21 52 SER M O 1
ATOM 3787 N N . ASN C 1 54 ? -5.137 117.385 7.364 1.00 31.19 53 ASN M N 1
ATOM 3788 C CA . ASN C 1 54 ? -6.247 116.728 6.680 1.00 34.35 53 ASN M CA 1
ATOM 3789 C C . ASN C 1 54 ? -6.756 117.533 5.488 1.00 36.24 53 ASN M C 1
ATOM 3790 O O . ASN C 1 54 ? -7.194 118.672 5.641 1.00 35.34 53 ASN M O 1
ATOM 3795 N N . ARG C 1 55 ? -6.706 116.938 4.302 1.00 38.83 54 ARG M N 1
ATOM 3796 C CA . ARG C 1 55 ? -7.178 117.616 3.098 1.00 37.58 54 ARG M CA 1
ATOM 3797 C C . ARG C 1 55 ? -8.696 117.732 3.098 1.00 38.22 54 ARG M C 1
ATOM 3798 O O . ARG C 1 55 ? -9.402 116.775 3.418 1.00 38.12 54 ARG M O 1
ATOM 3806 N N . ALA C 1 56 ? -9.196 118.911 2.744 1.00 33.97 55 ALA M N 1
ATOM 3807 C CA . ALA C 1 56 ? -10.633 119.135 2.695 1.00 34.81 55 ALA M CA 1
ATOM 3808 C C . ALA C 1 56 ? -11.225 118.363 1.519 1.00 37.83 55 ALA M C 1
ATOM 3809 O O . ALA C 1 56 ? -10.491 117.795 0.710 1.00 33.74 55 ALA M O 1
ATOM 3811 N N . SER C 1 57 ? -12.550 118.342 1.425 1.00 40.73 56 SER M N 1
ATOM 3812 C CA . SER C 1 57 ? -13.217 117.625 0.348 1.00 44.61 56 SER M CA 1
ATOM 3813 C C . SER C 1 57 ? -13.004 118.300 -1.001 1.00 44.80 56 SER M C 1
ATOM 3814 O O . SER C 1 57 ? -12.957 119.530 -1.096 1.00 46.31 56 SER M O 1
ATOM 3817 N N . GLY C 1 58 ? -12.873 117.483 -2.042 1.00 45.44 57 GLY M N 1
ATOM 3818 C CA . GLY C 1 58 ? -12.679 118.008 -3.381 1.00 46.08 57 GLY M CA 1
ATOM 3819 C C . GLY C 1 58 ? -11.324 118.652 -3.590 1.00 45.44 57 GLY M C 1
ATOM 3820 O O . GLY C 1 58 ? -11.093 119.300 -4.610 1.00 46.34 57 GLY M O 1
ATOM 3821 N N . ILE C 1 59 ? -10.425 118.472 -2.628 1.00 42.59 58 ILE M N 1
ATOM 3822 C CA . ILE C 1 59 ? -9.088 119.046 -2.718 1.00 40.03 58 ILE M CA 1
ATOM 3823 C C . ILE C 1 59 ? -8.080 118.058 -3.287 1.00 41.57 58 ILE M C 1
ATOM 3824 O O . ILE C 1 59 ? -7.926 116.944 -2.784 1.00 42.27 58 ILE M O 1
ATOM 3829 N N . SER C 1 60 ? -7.390 118.484 -4.338 1.00 43.44 59 SER M N 1
ATOM 3830 C CA . SER C 1 60 ? -6.387 117.659 -4.999 1.00 46.18 59 SER M CA 1
ATOM 3831 C C . SER C 1 60 ? -5.315 117.192 -4.022 1.00 45.90 59 SER M C 1
ATOM 3832 O O . SER C 1 60 ? -4.966 117.904 -3.080 1.00 46.93 59 SER M O 1
ATOM 3835 N N . ASP C 1 61 ? -4.791 115.993 -4.250 1.00 45.42 60 ASP M N 1
ATOM 3836 C CA . ASP C 1 61 ? -3.748 115.453 -3.389 1.00 44.13 60 ASP M CA 1
ATOM 3837 C C . ASP C 1 61 ? -2.439 116.212 -3.588 1.00 40.69 60 ASP M C 1
ATOM 3838 O O . ASP C 1 61 ? -1.423 115.891 -2.970 1.00 36.29 60 ASP M O 1
ATOM 3843 N N . ARG C 1 62 ? -2.471 117.222 -4.456 1.00 37.20 61 ARG M N 1
ATOM 3844 C CA . ARG C 1 62 ? -1.296 118.050 -4.714 1.00 35.15 61 ARG M CA 1
ATOM 3845 C C . ARG C 1 62 ? -1.093 118.990 -3.532 1.00 32.28 61 ARG M C 1
ATOM 3846 O O . ARG C 1 62 ? -0.018 119.571 -3.368 1.00 31.45 61 ARG M O 1
ATOM 3854 N N . PHE C 1 63 ? -2.144 119.150 -2.728 1.00 33.48 62 PHE M N 1
ATOM 3855 C CA . PHE C 1 63 ? -2.106 120.013 -1.549 1.00 33.31 62 PHE M CA 1
ATOM 3856 C C . PHE C 1 63 ? -1.896 119.167 -0.304 1.00 33.90 62 PHE M C 1
ATOM 3857 O O . PHE C 1 63 ? -2.609 118.189 -0.089 1.00 35.13 62 PHE M O 1
ATOM 3865 N N . SER C 1 64 ? -0.932 119.547 0.524 1.00 32.96 63 SER M N 1
ATOM 3866 C CA . SER C 1 64 ? -0.676 118.801 1.749 1.00 32.55 63 SER M CA 1
ATOM 3867 C C . SER C 1 64 ? -0.268 119.731 2.884 1.00 31.45 63 SER M C 1
ATOM 3868 O O . SER C 1 64 ? 0.510 120.666 2.689 1.00 30.86 63 SER M O 1
ATOM 3871 N N . GLY C 1 65 ? -0.805 119.466 4.070 1.00 28.70 64 GLY M N 1
ATOM 3872 C CA . GLY C 1 65 ? -0.479 120.280 5.226 1.00 29.79 64 GLY M CA 1
ATOM 3873 C C . GLY C 1 65 ? 0.419 119.513 6.174 1.00 33.00 64 GLY M C 1
ATOM 3874 O O . GLY C 1 65 ? 0.339 118.288 6.252 1.00 32.48 64 GLY M O 1
ATOM 3875 N N . SER C 1 66 ? 1.282 120.219 6.893 1.00 33.39 65 SER M N 1
ATOM 3876 C CA . SER C 1 66 ? 2.174 119.553 7.830 1.00 35.91 65 SER M CA 1
ATOM 3877 C C . SER C 1 66 ? 2.653 120.503 8.916 1.00 34.42 65 SER M C 1
ATOM 3878 O O . SER C 1 66 ? 2.283 121.677 8.942 1.00 31.87 65 SER M O 1
ATOM 3881 N N . GLY C 1 67 ? 3.475 119.987 9.820 1.00 34.01 66 GLY M N 1
ATOM 3882 C CA . GLY C 1 67 ? 3.984 120.819 10.888 1.00 33.53 66 GLY M CA 1
ATOM 3883 C C . GLY C 1 67 ? 3.461 120.411 12.249 1.00 36.18 66 GLY M C 1
ATOM 3884 O O . GLY C 1 67 ? 2.616 119.519 12.369 1.00 37.60 66 GLY M O 1
ATOM 3885 N N . SER C 1 68 ? 3.969 121.074 13.279 1.00 35.94 67 SER M N 1
ATOM 3886 C CA . SER C 1 68 ? 3.568 120.794 14.649 1.00 37.64 67 SER M CA 1
ATOM 3887 C C . SER C 1 68 ? 4.145 121.876 15.541 1.00 36.44 67 SER M C 1
ATOM 3888 O O . SER C 1 68 ? 5.053 122.605 15.138 1.00 37.47 67 SER M O 1
ATOM 3891 N N . GLY C 1 69 ? 3.621 121.975 16.755 1.00 31.74 68 GLY M N 1
ATOM 3892 C CA . GLY C 1 69 ? 4.108 122.982 17.674 1.00 32.89 68 GLY M CA 1
ATOM 3893 C C . GLY C 1 69 ? 3.782 124.390 17.217 1.00 31.80 68 GLY M C 1
ATOM 3894 O O . GLY C 1 69 ? 2.618 124.775 17.146 1.00 30.49 68 GLY M O 1
ATOM 3895 N N . THR C 1 70 ? 4.815 125.154 16.886 1.00 32.48 69 THR M N 1
ATOM 3896 C CA . THR C 1 70 ? 4.634 126.536 16.464 1.00 34.38 69 THR M CA 1
ATOM 3897 C C . THR C 1 70 ? 4.875 126.781 14.974 1.00 35.26 69 THR M C 1
ATOM 3898 O O . THR C 1 70 ? 4.775 127.916 14.511 1.00 38.18 69 THR M O 1
ATOM 3902 N N . ASP C 1 71 ? 5.201 125.734 14.226 1.00 35.06 70 ASP M N 1
ATOM 3903 C CA . ASP C 1 71 ? 5.462 125.905 12.800 1.00 35.04 70 ASP M CA 1
ATOM 3904 C C . ASP C 1 71 ? 4.626 124.988 11.932 1.00 33.33 70 ASP M C 1
ATOM 3905 O O . ASP C 1 71 ? 4.613 123.771 12.112 1.00 34.47 70 ASP M O 1
ATOM 3910 N N . PHE C 1 72 ? 3.925 125.585 10.977 1.00 28.42 71 PHE M N 1
ATOM 3911 C CA . PHE C 1 72 ? 3.072 124.826 10.090 1.00 26.68 71 PHE M CA 1
ATOM 3912 C C . PHE C 1 72 ? 3.369 125.171 8.645 1.00 27.36 71 PHE M C 1
ATOM 3913 O O . PHE C 1 72 ? 3.807 126.284 8.337 1.00 26.66 71 PHE M O 1
ATOM 3921 N N . THR C 1 73 ? 3.138 124.200 7.773 1.00 27.25 72 THR M N 1
ATOM 3922 C CA . THR C 1 73 ? 3.414 124.358 6.356 1.00 29.50 72 THR M CA 1
ATOM 3923 C C . THR C 1 73 ? 2.305 123.842 5.451 1.00 29.70 72 THR M C 1
ATOM 3924 O O . THR C 1 73 ? 1.659 122.837 5.740 1.00 30.78 72 THR M O 1
ATOM 3928 N N . LEU C 1 74 ? 2.088 124.554 4.351 1.00 26.71 73 LEU M N 1
ATOM 3929 C CA . LEU C 1 74 ? 1.117 124.143 3.355 1.00 26.19 73 LEU M CA 1
ATOM 3930 C C . LEU C 1 74 ? 1.985 123.926 2.128 1.00 26.65 73 LEU M C 1
ATOM 3931 O O . LEU C 1 74 ? 2.777 124.792 1.768 1.00 25.21 73 LEU M O 1
ATOM 3936 N N . THR C 1 75 ? 1.859 122.772 1.489 1.00 28.33 74 THR M N 1
ATOM 3937 C CA . THR C 1 75 ? 2.682 122.519 0.324 1.00 28.24 74 THR M CA 1
ATOM 3938 C C . THR C 1 75 ? 1.869 122.133 -0.893 1.00 28.55 74 THR M C 1
ATOM 3939 O O . THR C 1 75 ? 0.896 121.387 -0.795 1.00 29.76 74 THR M O 1
ATOM 3943 N N . ILE C 1 76 ? 2.259 122.683 -2.038 1.00 28.19 75 ILE M N 1
ATOM 3944 C CA . ILE C 1 76 ? 1.611 122.366 -3.298 1.00 31.74 75 ILE M CA 1
ATOM 3945 C C . ILE C 1 76 ? 2.718 121.680 -4.096 1.00 36.14 75 ILE M C 1
ATOM 3946 O O . ILE C 1 76 ? 3.573 122.339 -4.682 1.00 36.06 75 ILE M O 1
ATOM 3951 N N . THR C 1 77 ? 2.709 120.349 -4.084 1.00 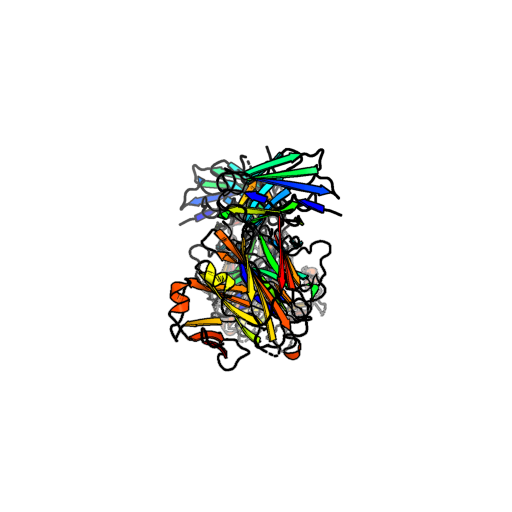38.28 76 THR M N 1
ATOM 3952 C CA . THR C 1 77 ? 3.719 119.549 -4.776 1.00 38.43 76 THR M CA 1
ATOM 3953 C C . THR C 1 77 ? 4.136 120.168 -6.102 1.00 36.51 76 THR M C 1
ATOM 3954 O O . THR C 1 77 ? 5.324 120.365 -6.363 1.00 38.40 76 THR M O 1
ATOM 3958 N N . ARG C 1 78 ? 3.152 120.460 -6.941 1.00 35.45 77 ARG M N 1
ATOM 3959 C CA . ARG C 1 78 ? 3.401 121.081 -8.235 1.00 36.39 77 ARG M CA 1
ATOM 3960 C C . ARG C 1 78 ? 2.295 122.093 -8.482 1.00 34.03 77 ARG M C 1
ATOM 3961 O O . ARG C 1 78 ? 1.114 121.760 -8.436 1.00 37.45 77 ARG M O 1
ATOM 3969 N N . VAL C 1 79 ? 2.682 123.337 -8.728 1.00 32.14 78 VAL M N 1
ATOM 3970 C CA . VAL C 1 79 ? 1.715 124.398 -8.962 1.00 30.62 78 VAL M CA 1
ATOM 3971 C C . VAL C 1 79 ? 1.042 124.321 -10.333 1.00 30.54 78 VAL M C 1
ATOM 3972 O O . VAL C 1 79 ? 1.673 123.975 -11.329 1.00 33.22 78 VAL M O 1
ATOM 3976 N N . GLU C 1 80 ? -0.247 124.640 -10.366 1.00 31.99 79 GLU M N 1
ATOM 3977 C CA . GLU C 1 80 ? -1.023 124.667 -11.600 1.00 32.95 79 GLU M CA 1
ATOM 3978 C C . GLU C 1 80 ? -1.620 126.067 -11.712 1.00 33.93 79 GLU M C 1
ATOM 3979 O O . GLU C 1 80 ? -1.765 126.761 -10.704 1.00 32.47 79 GLU M O 1
ATOM 3985 N N . PRO C 1 81 ? -1.972 126.502 -12.935 1.00 30.98 80 PRO M N 1
ATOM 3986 C CA . PRO C 1 81 ? -2.553 127.830 -13.177 1.00 31.52 80 PRO M CA 1
ATOM 3987 C C . PRO C 1 81 ? -3.725 128.164 -12.260 1.00 30.72 80 PRO M C 1
ATOM 3988 O O . PRO C 1 81 ? -3.924 129.317 -11.875 1.00 31.00 80 PRO M O 1
ATOM 3992 N N . GLU C 1 82 ? -4.499 127.149 -11.910 1.00 30.01 81 GLU M N 1
ATOM 3993 C CA . GLU C 1 82 ? -5.648 127.341 -11.044 1.00 30.50 81 GLU M CA 1
ATOM 3994 C C . GLU C 1 82 ? -5.254 127.623 -9.588 1.00 27.70 81 GLU M C 1
ATOM 3995 O O . GLU C 1 82 ? -6.094 128.046 -8.793 1.00 29.43 81 GLU M O 1
ATOM 4001 N N . ASP C 1 83 ? -3.985 127.406 -9.250 1.00 26.18 82 ASP M N 1
ATOM 4002 C CA . ASP C 1 83 ? -3.511 127.597 -7.876 1.00 26.80 82 ASP M CA 1
ATOM 4003 C C . ASP C 1 83 ? -3.146 129.010 -7.456 1.00 25.64 82 ASP M C 1
ATOM 4004 O O . ASP C 1 83 ? -3.120 129.313 -6.263 1.00 25.16 82 ASP M O 1
ATOM 4009 N N . PHE C 1 84 ? -2.841 129.866 -8.422 1.00 24.31 83 PHE M N 1
ATOM 4010 C CA . PHE C 1 84 ? -2.480 131.240 -8.108 1.00 22.32 83 PHE M CA 1
ATOM 4011 C C . PHE C 1 84 ? -3.626 131.910 -7.378 1.00 22.15 83 PHE M C 1
ATOM 4012 O O . PHE C 1 84 ? -4.759 131.966 -7.870 1.00 23.63 83 PHE M O 1
ATOM 4020 N N . ALA C 1 85 ? -3.317 132.389 -6.174 1.00 22.02 84 ALA M N 1
ATOM 4021 C CA . ALA C 1 85 ? -4.304 133.007 -5.307 1.00 20.10 84 ALA M CA 1
ATOM 4022 C C . ALA C 1 85 ? -3.653 133.341 -3.969 1.00 21.93 84 ALA M C 1
ATOM 4023 O O . ALA C 1 85 ? -2.442 133.209 -3.802 1.00 21.98 84 ALA M O 1
ATOM 4025 N N . LEU C 1 86 ? -4.470 133.782 -3.022 1.00 21.56 85 LEU M N 1
ATOM 4026 C CA . LEU C 1 86 ? -3.988 134.092 -1.680 1.00 24.05 85 LEU M CA 1
ATOM 4027 C C . LEU C 1 86 ? -4.233 132.865 -0.807 1.00 22.70 85 LEU M C 1
ATOM 4028 O O . LEU C 1 86 ? -5.247 132.189 -0.954 1.00 22.79 85 LEU M O 1
ATOM 4033 N N . TYR C 1 87 ? -3.300 132.578 0.094 1.00 21.71 86 TYR M N 1
ATOM 4034 C CA . TYR C 1 87 ? -3.444 131.448 0.999 1.00 21.71 86 TYR M CA 1
ATOM 4035 C C . TYR C 1 87 ? -3.280 131.950 2.420 1.00 19.91 86 TYR M C 1
ATOM 4036 O O . TYR C 1 87 ? -2.346 132.684 2.717 1.00 23.19 86 TYR M O 1
ATOM 4045 N N . TYR C 1 88 ? -4.208 131.548 3.281 1.00 19.68 87 TYR M N 1
ATOM 4046 C CA . TYR C 1 88 ? -4.216 131.950 4.685 1.00 20.06 87 TYR M CA 1
ATOM 4047 C C . TYR C 1 88 ? -4.227 130.750 5.623 1.00 21.82 87 TYR M C 1
ATOM 4048 O O . TYR C 1 88 ? -4.836 129.727 5.313 1.00 23.06 87 TYR M O 1
ATOM 4057 N N . CYS C 1 89 ? -3.560 130.884 6.767 1.00 21.47 88 CYS M N 1
ATOM 4058 C CA . CYS C 1 89 ? -3.586 129.837 7.779 1.00 25.33 88 CYS M CA 1
ATOM 4059 C C . CYS C 1 89 ? -4.476 130.413 8.876 1.00 25.45 88 CYS M C 1
ATOM 4060 O O . CYS C 1 89 ? -4.675 131.627 8.941 1.00 21.64 88 CYS M O 1
ATOM 4063 N N . GLN C 1 90 ? -5.023 129.550 9.723 1.00 25.08 89 GLN M N 1
ATOM 4064 C CA . GLN C 1 90 ? -5.914 130.000 10.779 1.00 25.92 89 GLN M CA 1
ATOM 4065 C C . GLN C 1 90 ? -5.961 128.986 11.910 1.00 26.26 89 GLN M C 1
ATOM 4066 O O . GLN C 1 90 ? -5.814 127.792 11.672 1.00 26.92 89 GLN M O 1
ATOM 4072 N N . VAL C 1 91 ? -6.141 129.469 13.136 1.00 25.53 90 VAL M N 1
ATOM 4073 C CA . VAL C 1 91 ? -6.317 128.570 14.266 1.00 23.41 90 VAL M CA 1
ATOM 4074 C C . VAL C 1 91 ? -7.798 128.728 14.603 1.00 23.58 90 VAL M C 1
ATOM 4075 O O . VAL C 1 91 ? -8.376 129.802 14.425 1.00 25.08 90 VAL M O 1
ATOM 4079 N N . TYR C 1 92 ? -8.427 127.660 15.067 1.00 19.61 91 TYR M N 1
ATOM 4080 C CA . TYR C 1 92 ? -9.840 127.723 15.391 1.00 20.66 91 TYR M CA 1
ATOM 4081 C C . TYR C 1 92 ? -10.153 126.885 16.624 1.00 23.11 91 TYR M C 1
ATOM 4082 O O . TYR C 1 92 ? -9.314 126.111 17.084 1.00 26.23 91 TYR M O 1
ATOM 4091 N N . GLY C 1 93 ? -11.360 127.064 17.148 1.00 24.38 92 GLY M N 1
ATOM 4092 C CA . GLY C 1 93 ? -11.804 126.321 18.314 1.00 27.60 92 GLY M CA 1
ATOM 4093 C C . GLY C 1 93 ? -11.416 126.942 19.643 1.00 28.30 92 GLY M C 1
ATOM 4094 O O . GLY C 1 93 ? -10.528 127.792 19.716 1.00 27.43 92 GLY M O 1
ATOM 4095 N N . ALA C 1 94 ? -12.094 126.507 20.698 1.00 31.30 93 ALA M N 1
ATOM 4096 C CA . ALA C 1 94 ? -11.831 126.980 22.051 1.00 31.32 93 ALA M CA 1
ATOM 4097 C C . ALA C 1 94 ? -11.724 128.493 22.172 1.00 33.04 93 ALA M C 1
ATOM 4098 O O . ALA C 1 94 ? -10.856 129.003 22.875 1.00 34.15 93 ALA M O 1
ATOM 4100 N N . SER C 1 95 ? -12.600 129.208 21.473 1.00 33.22 94 SER M N 1
ATOM 4101 C CA . SER C 1 95 ? -12.632 130.667 21.534 1.00 33.46 94 SER M CA 1
ATOM 4102 C C . SER C 1 95 ? -11.448 131.396 20.905 1.00 34.11 94 SER M C 1
ATOM 4103 O O . SER C 1 95 ? -11.329 132.615 21.031 1.00 32.36 94 SER M O 1
ATOM 4106 N N . SER C 1 96 ? -10.571 130.660 20.234 1.00 31.82 95 SER M N 1
ATOM 4107 C CA . SER C 1 96 ? -9.421 131.273 19.587 1.00 30.37 95 SER M CA 1
ATOM 4108 C C . SER C 1 96 ? -9.502 131.114 18.079 1.00 30.38 95 SER M C 1
ATOM 4109 O O . SER C 1 96 ? -9.235 130.042 17.541 1.00 27.16 95 SER M O 1
ATOM 4112 N N . TYR C 1 97 ? -9.882 132.196 17.408 1.00 28.71 96 TYR M N 1
ATOM 4113 C CA . TYR C 1 97 ? -10.005 132.207 15.962 1.00 29.25 96 TYR M CA 1
ATOM 4114 C C . TYR C 1 97 ? -9.225 133.394 15.443 1.00 29.54 96 TYR M C 1
ATOM 4115 O O . TYR C 1 97 ? -9.679 134.536 15.540 1.00 32.24 96 TYR M O 1
ATOM 4124 N N . THR C 1 98 ? -8.045 133.125 14.908 1.00 25.62 97 THR M N 1
ATOM 4125 C CA . THR C 1 98 ? -7.211 134.180 14.360 1.00 27.51 97 THR M CA 1
ATOM 4126 C C . THR C 1 98 ? -6.592 133.699 13.055 1.00 25.15 97 THR M C 1
ATOM 4127 O O . THR C 1 98 ? -6.272 132.516 12.908 1.00 23.55 97 THR M O 1
ATOM 4131 N N . PHE C 1 99 ? -6.436 134.618 12.106 1.00 24.74 98 PHE M N 1
ATOM 4132 C CA . PHE C 1 99 ? -5.877 134.296 10.795 1.00 23.62 98 PHE M CA 1
ATOM 4133 C C . PHE C 1 99 ? -4.504 134.902 10.56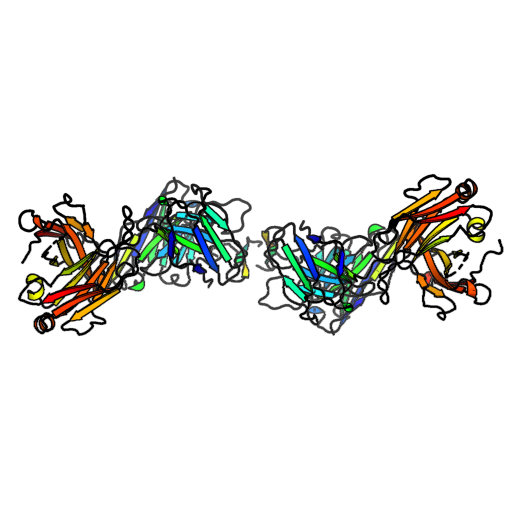0 1.00 26.04 98 PHE M C 1
ATOM 4134 O O . PHE C 1 99 ? -4.142 135.906 11.174 1.00 25.36 98 PHE M O 1
ATOM 4142 N N . GLY C 1 100 ? -3.757 134.298 9.640 1.00 25.15 99 GLY M N 1
ATOM 4143 C CA . GLY C 1 100 ? -2.459 134.832 9.271 1.00 23.17 99 GLY M CA 1
ATOM 4144 C C . GLY C 1 100 ? -2.751 135.976 8.304 1.00 22.85 99 GLY M C 1
ATOM 4145 O O . GLY C 1 100 ? -3.900 136.139 7.895 1.00 22.53 99 GLY M O 1
ATOM 4146 N N . GLN C 1 101 ? -1.745 136.765 7.932 1.00 20.20 100 GLN M N 1
ATOM 4147 C CA . GLN C 1 101 ? -1.974 137.890 7.025 1.00 22.88 100 GLN M CA 1
ATOM 4148 C C . GLN C 1 101 ? -2.053 137.464 5.568 1.00 24.90 100 GLN M C 1
ATOM 4149 O O . GLN C 1 101 ? -2.362 138.277 4.693 1.00 22.29 100 GLN M O 1
ATOM 4155 N N . GLY C 1 102 ? -1.773 136.188 5.317 1.00 20.00 101 GLY M N 1
ATOM 4156 C CA . GLY C 1 102 ? -1.834 135.665 3.965 1.00 22.70 101 GLY M CA 1
ATOM 4157 C C . GLY C 1 102 ? -0.560 135.742 3.147 1.00 22.10 101 GLY M C 1
ATOM 4158 O O . GLY C 1 102 ? 0.282 136.625 3.337 1.00 21.94 101 GLY M O 1
ATOM 4159 N N . THR C 1 103 ? -0.421 134.790 2.231 1.00 22.34 102 THR M N 1
ATOM 4160 C CA . THR C 1 103 ? 0.716 134.719 1.329 1.00 21.50 102 THR M CA 1
ATOM 4161 C C . THR C 1 103 ? 0.127 134.692 -0.068 1.00 20.33 102 THR M C 1
ATOM 4162 O O . THR C 1 103 ? -0.774 133.907 -0.342 1.00 20.38 102 THR M O 1
ATOM 4166 N N . LYS C 1 104 ? 0.635 135.543 -0.946 1.00 21.68 103 LYS M N 1
ATOM 4167 C CA . LYS C 1 104 ? 0.140 135.567 -2.314 1.00 21.54 103 LYS M CA 1
ATOM 4168 C C . LYS C 1 104 ? 1.000 134.675 -3.195 1.00 20.92 103 LYS M C 1
ATOM 4169 O O . LYS C 1 104 ? 2.220 134.837 -3.266 1.00 21.93 103 LYS M O 1
ATOM 4175 N N . LEU C 1 105 ? 0.370 133.701 -3.838 1.00 20.90 104 LEU M N 1
ATOM 4176 C CA . LEU C 1 105 ? 1.095 132.840 -4.751 1.00 22.75 104 LEU M CA 1
ATOM 4177 C C . LEU C 1 105 ? 0.828 133.465 -6.115 1.00 19.13 104 LEU M C 1
ATOM 4178 O O . LEU C 1 105 ? -0.306 133.463 -6.587 1.00 22.88 104 LEU M O 1
ATOM 4183 N N . GLU C 1 106 ? 1.861 134.036 -6.729 1.00 23.41 105 GLU M N 1
ATOM 4184 C CA . GLU C 1 106 ? 1.694 134.663 -8.039 1.00 21.04 105 GLU M CA 1
ATOM 4185 C C . GLU C 1 106 ? 2.538 133.945 -9.071 1.00 21.94 105 GLU M C 1
ATOM 4186 O O . GLU C 1 106 ? 3.415 133.151 -8.723 1.00 23.44 105 GLU M O 1
ATOM 4192 N N . ARG C 1 107 ? 2.274 134.222 -10.345 1.00 22.52 106 ARG M N 1
ATOM 4193 C CA . ARG C 1 107 ? 2.977 133.538 -11.419 1.00 22.27 106 ARG M CA 1
ATOM 4194 C C . ARG C 1 107 ? 4.263 134.166 -11.925 1.00 23.60 106 ARG M C 1
ATOM 4195 O O . ARG C 1 107 ? 4.286 135.303 -12.400 1.00 22.46 106 ARG M O 1
ATOM 4203 N N . LYS C 1 108 ? 5.341 133.395 -11.832 1.00 21.17 107 LYS M N 1
ATOM 4204 C CA . LYS C 1 108 ? 6.641 133.848 -12.290 1.00 21.07 107 LYS M CA 1
ATOM 4205 C C . LYS C 1 108 ? 6.712 133.817 -13.814 1.00 21.61 107 LYS M C 1
ATOM 4206 O O . LYS C 1 108 ? 6.164 132.921 -14.455 1.00 22.60 107 LYS M O 1
ATOM 4212 N N . ARG C 1 109 ? 7.365 134.825 -14.382 1.00 20.19 108 ARG M N 1
ATOM 4213 C CA . ARG C 1 109 ? 7.586 134.920 -15.823 1.00 21.65 108 ARG M CA 1
ATOM 4214 C C . ARG C 1 109 ? 8.863 135.732 -15.985 1.00 23.45 108 ARG M C 1
ATOM 4215 O O . ARG C 1 109 ? 9.421 136.196 -14.991 1.00 22.31 108 ARG M O 1
ATOM 4223 N N . THR C 1 110 ? 9.336 135.900 -17.218 1.00 24.45 109 THR M N 1
ATOM 4224 C CA . THR C 1 110 ? 10.548 136.681 -17.449 1.00 23.39 109 THR M CA 1
ATOM 4225 C C . THR C 1 110 ? 10.282 138.152 -17.142 1.00 24.82 109 THR M C 1
ATOM 4226 O O . THR C 1 110 ? 9.145 138.624 -17.242 1.00 26.01 109 THR M O 1
ATOM 4230 N N . VAL C 1 111 ? 11.335 138.867 -16.764 1.00 25.38 110 VAL M N 1
ATOM 4231 C CA . VAL C 1 111 ? 11.227 140.282 -16.440 1.00 27.10 110 VAL M CA 1
ATOM 4232 C C . VAL C 1 111 ? 10.730 141.067 -17.648 1.00 27.00 110 VAL M C 1
ATOM 4233 O O . VAL C 1 111 ? 11.168 140.835 -18.780 1.00 25.39 110 VAL M O 1
ATOM 4237 N N . ALA C 1 112 ? 9.797 141.985 -17.407 1.00 23.70 111 ALA M N 1
ATOM 4238 C CA . ALA C 1 112 ? 9.245 142.796 -18.478 1.00 24.25 111 ALA M CA 1
ATOM 4239 C C . ALA C 1 112 ? 9.190 144.240 -18.011 1.00 23.44 111 ALA M C 1
ATOM 4240 O O . ALA C 1 112 ? 8.545 144.546 -17.011 1.00 22.12 111 ALA M O 1
ATOM 4242 N N . ALA C 1 113 ? 9.870 145.122 -18.732 1.00 25.25 112 ALA M N 1
ATOM 4243 C CA . ALA C 1 113 ? 9.884 146.532 -18.368 1.00 22.76 112 ALA M CA 1
ATOM 4244 C C . ALA C 1 113 ? 8.543 147.151 -18.727 1.00 24.18 112 ALA M C 1
ATOM 4245 O O . ALA C 1 113 ? 7.896 146.744 -19.685 1.00 24.16 112 ALA M O 1
ATOM 4247 N N . PRO C 1 114 ? 8.103 148.151 -17.956 1.00 22.56 113 PRO M N 1
ATOM 4248 C CA . PRO C 1 114 ? 6.815 148.769 -18.272 1.00 21.88 113 PRO M CA 1
ATOM 4249 C C . PRO C 1 114 ? 6.918 149.851 -19.335 1.00 25.31 113 PRO M C 1
ATOM 4250 O O . PRO C 1 114 ? 7.955 150.499 -19.474 1.00 22.61 113 PRO M O 1
ATOM 4254 N N . SER C 1 115 ? 5.843 150.024 -20.095 1.00 23.76 114 SER M N 1
ATOM 4255 C CA . SER C 1 115 ? 5.778 151.098 -21.075 1.00 24.12 114 SER M CA 1
ATOM 4256 C C . SER C 1 115 ? 5.121 152.190 -20.231 1.00 23.27 114 SER M C 1
ATOM 4257 O O . SER C 1 115 ? 4.091 151.945 -19.602 1.00 26.00 114 SER M O 1
ATOM 4260 N N . VAL C 1 116 ? 5.713 153.379 -20.216 1.00 19.60 115 VAL M N 1
ATOM 4261 C CA . VAL C 1 116 ? 5.211 154.491 -19.409 1.00 19.86 115 VAL M CA 1
ATOM 4262 C C . VAL C 1 116 ? 4.536 155.575 -20.239 1.00 21.71 115 VAL M C 1
ATOM 4263 O O . VAL C 1 116 ? 5.001 155.922 -21.323 1.00 24.17 115 VAL M O 1
ATOM 4267 N N . PHE C 1 117 ? 3.440 156.106 -19.712 1.00 20.82 116 PHE M N 1
ATOM 4268 C CA . PHE C 1 117 ? 2.674 157.153 -20.380 1.00 21.37 116 PHE M CA 1
ATOM 4269 C C . PHE C 1 117 ? 2.234 158.174 -19.335 1.00 20.12 116 PHE M C 1
ATOM 4270 O O . PHE C 1 117 ? 1.888 157.813 -18.216 1.00 23.33 116 PHE M O 1
ATOM 4278 N N . ILE C 1 118 ? 2.256 159.455 -19.690 1.00 21.94 117 ILE M N 1
ATOM 4279 C CA . ILE C 1 118 ? 1.813 160.479 -18.752 1.00 19.17 117 ILE M CA 1
ATOM 4280 C C . ILE C 1 118 ? 0.670 161.248 -19.417 1.00 22.14 117 ILE M C 1
ATOM 4281 O O . ILE C 1 118 ? 0.717 161.520 -20.621 1.00 22.62 117 ILE M O 1
ATOM 4286 N N . PHE C 1 119 ? -0.359 161.562 -18.633 1.00 18.73 118 PHE M N 1
ATOM 4287 C CA . PHE C 1 119 ? -1.540 162.280 -19.116 1.00 19.95 118 PHE M CA 1
ATOM 4288 C C . PHE C 1 119 ? -1.813 163.545 -18.310 1.00 19.84 118 PHE M C 1
ATOM 4289 O O . PHE C 1 119 ? -2.000 163.488 -17.092 1.00 20.22 118 PHE M O 1
ATOM 4297 N N . PRO C 1 120 ? -1.854 164.707 -18.976 1.00 23.93 119 PRO M N 1
ATOM 4298 C CA . PRO C 1 120 ? -2.121 165.960 -18.263 1.00 21.32 119 PRO M CA 1
ATOM 4299 C C . PRO C 1 120 ? -3.610 166.021 -17.935 1.00 22.04 119 PRO M C 1
ATOM 4300 O O . PRO C 1 120 ? -4.405 165.272 -18.507 1.00 22.91 119 PRO M O 1
ATOM 4304 N N . PRO C 1 121 ? -4.010 166.903 -17.010 1.00 23.63 120 PRO M N 1
ATOM 4305 C CA . PRO C 1 121 ? -5.437 166.995 -16.691 1.00 24.91 120 PRO M CA 1
ATOM 4306 C C . PRO C 1 121 ? -6.151 167.536 -17.927 1.00 27.32 120 PRO M C 1
ATOM 4307 O O . PRO C 1 121 ? -5.575 168.315 -18.690 1.00 23.93 120 PRO M O 1
ATOM 4311 N N . SER C 1 122 ? -7.397 167.126 -18.127 1.00 23.49 121 SER M N 1
ATOM 4312 C CA . SER C 1 122 ? -8.159 167.574 -19.288 1.00 25.36 121 SER M CA 1
ATOM 4313 C C . SER C 1 122 ? -8.740 168.962 -19.071 1.00 27.06 121 SER M C 1
ATOM 4314 O O . SER C 1 122 ? -9.029 169.350 -17.939 1.00 22.95 121 SER M O 1
ATOM 4317 N N . ASP C 1 123 ? -8.905 169.715 -20.156 1.00 28.54 122 ASP M N 1
ATOM 4318 C CA . ASP C 1 123 ? -9.497 171.045 -20.060 1.00 33.15 122 ASP M CA 1
ATOM 4319 C C . ASP C 1 123 ? -10.839 170.902 -19.348 1.00 31.47 122 ASP M C 1
ATOM 4320 O O . ASP C 1 123 ? -11.229 171.753 -18.548 1.00 29.39 122 ASP M O 1
ATOM 4325 N N . GLU C 1 124 ? -11.538 169.808 -19.642 1.00 33.30 123 GLU M N 1
ATOM 4326 C CA . GLU C 1 124 ? -12.838 169.542 -19.037 1.00 34.75 123 GLU M CA 1
ATOM 4327 C C . GLU C 1 124 ? -12.762 169.508 -17.512 1.00 32.05 123 GLU M C 1
ATOM 4328 O O . GLU C 1 124 ? -13.535 170.185 -16.838 1.00 29.79 123 GLU M O 1
ATOM 4334 N N . GLN C 1 125 ? -11.834 168.726 -16.965 1.00 29.96 124 GLN M N 1
ATOM 4335 C CA . GLN C 1 125 ? -11.702 168.640 -15.512 1.00 26.68 124 GLN M CA 1
ATOM 4336 C C . GLN C 1 125 ? -11.303 169.988 -14.934 1.00 26.30 124 GLN M C 1
ATOM 4337 O O . GLN C 1 125 ? -11.806 170.397 -13.890 1.00 28.83 124 GLN M O 1
ATOM 4343 N N . LEU C 1 126 ? -10.382 170.667 -15.606 1.00 29.30 125 LEU M N 1
ATOM 4344 C CA . LEU C 1 126 ? -9.939 171.972 -15.139 1.00 32.16 125 LEU M CA 1
ATOM 4345 C C . LEU C 1 126 ? -11.130 172.924 -15.149 1.00 35.29 125 LEU M C 1
ATOM 4346 O O . LEU C 1 126 ? -11.337 173.677 -14.202 1.00 39.73 125 LEU M O 1
ATOM 4351 N N . LYS C 1 127 ? -11.926 172.876 -16.213 1.00 40.59 126 LYS M N 1
ATOM 4352 C CA . LYS C 1 127 ? -13.100 173.736 -16.295 1.00 43.74 126 LYS M CA 1
ATOM 4353 C C . LYS C 1 127 ? -14.047 173.423 -15.146 1.00 44.88 126 LYS M C 1
ATOM 4354 O O . LYS C 1 127 ? -14.705 174.316 -14.614 1.00 46.53 126 LYS M O 1
ATOM 4360 N N . SER C 1 128 ? -14.110 172.149 -14.767 1.00 46.00 127 SER M N 1
ATOM 4361 C CA . SER C 1 128 ? -14.988 171.718 -13.685 1.00 43.85 127 SER M CA 1
ATOM 4362 C C . SER C 1 128 ? -14.462 172.033 -12.284 1.00 42.47 127 SER M C 1
ATOM 4363 O O . SER C 1 128 ? -15.214 171.938 -11.318 1.00 45.86 127 SER M O 1
ATOM 4366 N N . GLY C 1 129 ? -13.185 172.392 -12.153 1.00 40.91 128 GLY M N 1
ATOM 4367 C CA . GLY C 1 129 ? -12.685 172.719 -10.824 1.00 42.04 128 GLY M CA 1
ATOM 4368 C C . GLY C 1 129 ? -11.344 172.226 -10.295 1.00 43.49 128 GLY M C 1
ATOM 4369 O O . GLY C 1 129 ? -10.686 172.967 -9.564 1.00 43.98 128 GLY M O 1
ATOM 4370 N N . THR C 1 130 ? -10.928 171.002 -10.620 1.00 43.08 129 THR M N 1
ATOM 4371 C CA . THR C 1 130 ? -9.646 170.494 -10.115 1.00 40.02 129 THR M CA 1
ATOM 4372 C C . THR C 1 130 ? -8.745 169.861 -11.181 1.00 33.52 129 THR M C 1
ATOM 4373 O O . THR C 1 130 ? -9.050 169.907 -12.367 1.00 27.61 129 THR M O 1
ATOM 4377 N N . ALA C 1 131 ? -7.627 169.278 -10.755 1.00 32.62 130 ALA M N 1
ATOM 4378 C CA . ALA C 1 131 ? -6.690 168.685 -11.701 1.00 28.01 130 ALA M CA 1
ATOM 4379 C C . ALA C 1 131 ? -6.090 167.348 -11.279 1.00 28.68 130 ALA M C 1
ATOM 4380 O O . ALA C 1 131 ? -5.606 167.189 -10.157 1.00 27.60 130 ALA M O 1
ATOM 4382 N N . SER C 1 132 ? -6.117 166.392 -12.199 1.00 21.44 131 SER M N 1
ATOM 4383 C CA . SER C 1 132 ? -5.548 165.071 -11.947 1.00 21.08 131 SER M CA 1
ATOM 4384 C C . SER C 1 132 ? -4.500 164.762 -13.010 1.00 20.26 131 SER M C 1
ATOM 4385 O O . SER C 1 132 ? -4.782 164.850 -14.208 1.00 23.28 131 SER M O 1
ATOM 4388 N N . VAL C 1 133 ? -3.292 164.404 -12.582 1.00 21.50 132 VAL M N 1
ATOM 4389 C CA . VAL C 1 133 ? -2.233 164.049 -13.522 1.00 18.87 132 VAL M CA 1
ATOM 4390 C C . VAL C 1 133 ? -2.070 162.542 -13.386 1.00 19.52 132 VAL M C 1
ATOM 4391 O O . VAL C 1 133 ? -1.904 162.031 -12.283 1.00 19.78 132 VAL M O 1
ATOM 4395 N N . VAL C 1 134 ? -2.110 161.835 -14.510 1.00 19.22 133 VAL M N 1
ATOM 4396 C CA . VAL C 1 134 ? -2.031 160.376 -14.482 1.00 20.77 133 VAL M CA 1
ATOM 4397 C C . VAL C 1 134 ? -0.812 159.797 -15.183 1.00 21.11 133 VAL M C 1
ATOM 4398 O O . VAL C 1 134 ? -0.443 160.220 -16.278 1.00 20.12 133 VAL M O 1
ATOM 4402 N N . CYS C 1 135 ? -0.187 158.821 -14.536 1.00 18.14 134 CYS M N 1
ATOM 4403 C CA . CYS C 1 135 ? 0.972 158.153 -15.105 1.00 20.75 134 CYS M CA 1
ATOM 4404 C C . CYS C 1 135 ? 0.596 156.681 -15.159 1.00 21.01 134 CYS M C 1
ATOM 4405 O O . CYS C 1 135 ? 0.132 156.113 -14.164 1.00 21.46 134 CYS M O 1
ATOM 4408 N N . LEU C 1 136 ? 0.777 156.080 -16.328 1.00 19.49 135 LEU M N 1
ATOM 4409 C CA . LEU C 1 136 ? 0.459 154.673 -16.531 1.00 17.71 135 LEU M CA 1
ATOM 4410 C C . LEU C 1 136 ? 1.721 153.869 -16.789 1.00 19.00 135 LEU M C 1
ATOM 4411 O O . LEU C 1 136 ? 2.564 154.276 -17.577 1.00 20.64 135 LEU M O 1
ATOM 4416 N N . LEU C 1 137 ? 1.833 152.731 -16.103 1.00 20.05 136 LEU M N 1
ATOM 4417 C CA . LEU C 1 137 ? 2.944 151.791 -16.260 1.00 19.04 136 LEU M CA 1
ATOM 4418 C C . LEU C 1 137 ? 2.221 150.569 -16.784 1.00 19.25 136 LEU M C 1
ATOM 4419 O O . LEU C 1 137 ? 1.434 149.958 -16.066 1.00 19.19 136 LEU M O 1
ATOM 4424 N N . ASN C 1 138 ? 2.490 150.222 -18.036 1.00 18.46 137 ASN M N 1
ATOM 4425 C CA . ASN C 1 138 ? 1.787 149.133 -18.690 1.00 20.34 137 ASN M CA 1
ATOM 4426 C C . ASN C 1 138 ? 2.559 147.837 -18.918 1.00 19.22 137 ASN M C 1
ATOM 4427 O O . ASN C 1 138 ? 3.713 147.847 -19.342 1.00 19.67 137 ASN M O 1
ATOM 4432 N N . ASN C 1 139 ? 1.878 146.729 -18.639 1.00 19.56 138 ASN M N 1
ATOM 4433 C CA . ASN C 1 139 ? 2.389 145.381 -18.834 1.00 19.95 138 ASN M CA 1
ATOM 4434 C C . ASN C 1 139 ? 3.823 145.130 -18.380 1.00 20.95 138 ASN M C 1
ATOM 4435 O O . ASN C 1 139 ? 4.719 144.931 -19.198 1.00 23.37 138 ASN M O 1
ATOM 4440 N N . PHE C 1 140 ? 4.036 145.102 -17.069 1.00 19.40 139 PHE M N 1
ATOM 4441 C CA . PHE C 1 140 ? 5.368 144.860 -16.542 1.00 18.27 139 PHE M CA 1
ATOM 4442 C C . PHE C 1 140 ? 5.417 143.683 -15.570 1.00 17.86 139 PHE M C 1
ATOM 4443 O O . PHE C 1 140 ? 4.384 143.183 -15.119 1.00 18.12 139 PHE M O 1
ATOM 4451 N N . TYR C 1 141 ? 6.631 143.237 -15.278 1.00 18.59 140 TYR M N 1
ATOM 4452 C CA . TYR C 1 141 ? 6.854 142.130 -14.347 1.00 19.07 140 TYR M CA 1
ATOM 4453 C C . TYR C 1 141 ? 8.321 142.150 -13.944 1.00 20.63 140 TYR M C 1
ATOM 4454 O O . TYR C 1 141 ? 9.191 142.337 -14.794 1.00 22.77 140 TYR M O 1
ATOM 4463 N N . PRO C 1 142 ? 8.620 141.942 -12.648 1.00 21.94 141 PRO M N 1
ATOM 4464 C CA . PRO C 1 142 ? 7.709 141.697 -11.525 1.00 23.32 141 PRO M CA 1
ATOM 4465 C C . PRO C 1 142 ? 6.883 142.898 -11.094 1.00 23.78 141 PRO M C 1
ATOM 4466 O O . PRO C 1 142 ? 7.008 143.990 -11.644 1.00 21.01 141 PRO M O 1
ATOM 4470 N N . ARG C 1 143 ? 6.046 142.682 -10.087 1.00 23.10 142 ARG M N 1
ATOM 4471 C CA . ARG C 1 143 ? 5.156 143.714 -9.572 1.00 25.07 142 ARG M CA 1
ATOM 4472 C C . ARG C 1 143 ? 5.841 144.950 -8.992 1.00 26.23 142 ARG M C 1
ATOM 4473 O O . ARG C 1 143 ? 5.352 146.066 -9.162 1.00 25.22 142 ARG M O 1
ATOM 4481 N N . GLU C 1 144 ? 6.958 144.747 -8.301 1.00 25.32 143 GLU M N 1
ATOM 4482 C CA . GLU C 1 144 ? 7.693 145.847 -7.682 1.00 26.87 143 GLU M CA 1
ATOM 4483 C C . GLU C 1 144 ? 8.010 146.963 -8.674 1.00 25.65 143 GLU M C 1
ATOM 4484 O O . GLU C 1 144 ? 8.610 146.725 -9.716 1.00 26.81 143 GLU M O 1
ATOM 4490 N N . ALA C 1 145 ? 7.589 148.181 -8.348 1.00 26.74 144 ALA M N 1
ATOM 4491 C CA . ALA C 1 145 ? 7.837 149.327 -9.211 1.00 26.02 144 ALA M CA 1
ATOM 4492 C C . ALA C 1 145 ? 7.765 150.604 -8.388 1.00 25.24 144 ALA M C 1
ATOM 4493 O O . ALA C 1 145 ? 7.001 150.692 -7.430 1.00 28.89 144 ALA M O 1
ATOM 4495 N N . LYS C 1 146 ? 8.568 151.590 -8.758 1.00 26.26 145 LYS M N 1
ATOM 4496 C CA . LYS C 1 146 ? 8.557 152.856 -8.040 1.00 28.05 145 LYS M CA 1
ATOM 4497 C C . LYS C 1 146 ? 8.202 153.991 -8.986 1.00 26.06 145 LYS M C 1
ATOM 4498 O O . LYS C 1 146 ? 8.756 154.100 -10.084 1.00 26.08 145 LYS M O 1
ATOM 4504 N N . VAL C 1 147 ? 7.250 154.817 -8.567 1.00 20.84 146 VAL M N 1
ATOM 4505 C CA . VAL C 1 147 ? 6.822 155.959 -9.362 1.00 22.94 146 VAL M CA 1
ATOM 4506 C C . VAL C 1 147 ? 7.075 157.193 -8.523 1.00 23.55 146 VAL M C 1
ATOM 4507 O O . VAL C 1 147 ? 6.604 157.288 -7.393 1.00 25.92 146 VAL M O 1
ATOM 4511 N N . GLN C 1 148 ? 7.833 158.128 -9.078 1.00 24.24 147 GLN M N 1
ATOM 4512 C CA . GLN C 1 148 ? 8.145 159.365 -8.379 1.00 23.32 147 GLN M CA 1
ATOM 4513 C C . GLN C 1 148 ? 7.663 160.548 -9.203 1.00 23.03 147 GLN M C 1
ATOM 4514 O O . GLN C 1 148 ? 8.057 160.708 -10.357 1.00 24.59 147 GLN M O 1
ATOM 4520 N N . TRP C 1 149 ? 6.805 161.367 -8.608 1.00 23.66 148 TRP M N 1
ATOM 4521 C CA . TRP C 1 149 ? 6.290 162.550 -9.291 1.00 23.75 148 TRP M CA 1
ATOM 4522 C C . TRP C 1 149 ? 7.149 163.759 -8.963 1.00 24.10 148 TRP M C 1
ATOM 4523 O O . TRP C 1 149 ? 7.555 163.945 -7.820 1.00 24.33 148 TRP M O 1
ATOM 4534 N N . LYS C 1 150 ? 7.389 164.581 -9.978 1.00 25.94 149 LYS M N 1
ATOM 4535 C CA . LYS C 1 150 ? 8.174 165.806 -9.856 1.00 28.24 149 LYS M CA 1
ATOM 4536 C C . LYS C 1 150 ? 7.397 166.934 -10.528 1.00 26.90 149 LYS M C 1
ATOM 4537 O O . LYS C 1 150 ? 6.947 166.782 -11.660 1.00 27.02 149 LYS M O 1
ATOM 4543 N N . VAL C 1 151 ? 7.226 168.053 -9.831 1.00 23.57 150 VAL M N 1
ATOM 4544 C CA . VAL C 1 151 ? 6.533 169.205 -10.399 1.00 21.16 150 VAL M CA 1
ATOM 4545 C C . VAL C 1 151 ? 7.518 170.373 -10.325 1.00 21.61 150 VAL M C 1
ATOM 4546 O O . VAL C 1 151 ? 7.896 170.790 -9.238 1.00 23.12 150 VAL M O 1
ATOM 4550 N N . ASP C 1 152 ? 7.954 170.909 -11.458 1.00 25.39 151 ASP M N 1
ATOM 4551 C CA . ASP C 1 152 ? 8.965 171.962 -11.473 1.00 32.47 151 ASP M CA 1
ATOM 4552 C C . ASP C 1 152 ? 10.181 171.512 -10.643 1.00 34.15 151 ASP M C 1
ATOM 4553 O O . ASP C 1 152 ? 10.725 172.276 -9.856 1.00 34.69 151 ASP M O 1
ATOM 4558 N N . ASN C 1 153 ? 10.569 170.260 -10.825 1.00 34.34 152 ASN M N 1
ATOM 4559 C CA . ASN C 1 153 ? 11.723 169.637 -10.132 1.00 35.75 152 ASN M CA 1
ATOM 4560 C C . ASN C 1 153 ? 11.476 169.341 -8.658 1.00 31.68 152 ASN M C 1
ATOM 4561 O O . ASN C 1 153 ? 12.373 168.855 -7.960 1.00 33.60 152 ASN M O 1
ATOM 4566 N N . ALA C 1 154 ? 10.297 169.635 -8.175 1.00 30.97 153 ALA M N 1
ATOM 4567 C CA . ALA C 1 154 ? 9.980 169.395 -6.763 1.00 25.02 153 ALA M CA 1
ATOM 4568 C C . ALA C 1 154 ? 9.448 167.968 -6.565 1.00 30.60 153 ALA M C 1
ATOM 4569 O O . ALA C 1 154 ? 8.479 167.560 -7.229 1.00 26.47 153 ALA M O 1
ATOM 4571 N N . LEU C 1 155 ? 10.050 167.233 -5.684 1.00 28.45 154 LEU M N 1
ATOM 4572 C CA . LEU C 1 155 ? 9.670 165.850 -5.400 1.00 28.62 154 LEU M CA 1
ATOM 4573 C C . LEU C 1 155 ? 8.337 165.824 -4.655 1.00 27.68 154 LEU M C 1
ATOM 4574 O O . LEU C 1 155 ? 8.212 166.423 -3.592 1.00 26.99 154 LEU M O 1
ATOM 4579 N N . GLN C 1 156 ? 7.349 165.120 -5.203 1.00 24.23 155 GLN M N 1
ATOM 4580 C CA . GLN C 1 156 ? 6.033 165.032 -4.574 1.00 25.44 155 GLN M CA 1
ATOM 4581 C C . GLN C 1 156 ? 5.934 163.791 -3.698 1.00 24.85 155 GLN M C 1
ATOM 4582 O O . GLN C 1 156 ? 6.319 162.703 -4.118 1.00 27.77 155 GLN M O 1
ATOM 4588 N N . SER C 1 157 ? 5.423 163.951 -2.483 1.00 25.31 156 SER M N 1
ATOM 4589 C CA . SER C 1 157 ? 5.275 162.813 -1.585 1.00 26.45 156 SER M CA 1
ATOM 4590 C C . SER C 1 157 ? 3.993 162.910 -0.772 1.00 27.73 156 SER M C 1
ATOM 4591 O O . SER C 1 157 ? 3.773 163.883 -0.052 1.00 31.72 156 SER M O 1
ATOM 4594 N N . GLY C 1 158 ? 3.141 161.898 -0.909 1.00 25.97 157 GLY M N 1
ATOM 4595 C CA . GLY C 1 158 ? 1.900 161.869 -0.166 1.00 25.65 157 GLY M CA 1
ATOM 4596 C C . GLY C 1 158 ? 0.657 162.365 -0.877 1.00 26.16 157 GLY M C 1
ATOM 4597 O O . GLY C 1 158 ? -0.447 162.184 -0.360 1.00 28.55 157 GLY M O 1
ATOM 4598 N N . ASN C 1 159 ? 0.809 162.968 -2.054 1.00 20.91 158 ASN M N 1
ATOM 4599 C CA . ASN C 1 159 ? -0.351 163.481 -2.774 1.00 23.98 158 ASN M CA 1
ATOM 4600 C C . ASN C 1 159 ? -0.689 162.714 -4.051 1.00 25.09 158 ASN M C 1
ATOM 4601 O O . ASN C 1 159 ? -1.246 163.277 -4.999 1.00 20.41 158 ASN M O 1
ATOM 4606 N N . SER C 1 160 ? -0.355 161.426 -4.067 1.00 22.89 159 SER M N 1
ATOM 4607 C CA . SER C 1 160 ? -0.652 160.576 -5.214 1.00 24.94 159 SER M CA 1
ATOM 4608 C C . SER C 1 160 ? -1.169 159.233 -4.718 1.00 25.99 159 SER M C 1
ATOM 4609 O O . SER C 1 160 ? -0.843 158.804 -3.610 1.00 26.94 159 SER M O 1
ATOM 4612 N N . GLN C 1 161 ? -1.991 158.577 -5.528 1.00 23.77 160 GLN M N 1
ATOM 4613 C CA . GLN C 1 161 ? -2.526 157.269 -5.160 1.00 23.34 160 GLN M CA 1
ATOM 4614 C C . GLN C 1 161 ? -2.244 156.303 -6.300 1.00 25.07 160 GLN M C 1
ATOM 4615 O O . GLN C 1 161 ? -2.367 156.673 -7.467 1.00 20.41 160 GLN M O 1
ATOM 4621 N N . GLU C 1 162 ? -1.835 155.080 -5.962 1.00 25.48 161 GLU M N 1
ATOM 4622 C CA . GLU C 1 162 ? -1.526 154.064 -6.975 1.00 24.38 161 GLU M CA 1
ATOM 4623 C C . GLU C 1 162 ? -2.585 152.966 -6.965 1.00 23.83 161 GLU M C 1
ATOM 4624 O O . GLU C 1 162 ? -3.148 152.646 -5.925 1.00 22.62 161 GLU M O 1
ATOM 4630 N N . SER C 1 163 ? -2.838 152.390 -8.132 1.00 19.16 162 SER M N 1
ATOM 4631 C CA . SER C 1 163 ? -3.798 151.308 -8.269 1.00 21.89 162 SER M CA 1
ATOM 4632 C C . SER C 1 163 ? -3.135 150.309 -9.209 1.00 22.25 162 SER M C 1
ATOM 4633 O O . SER C 1 163 ? -2.528 150.696 -10.207 1.00 18.77 162 SER M O 1
ATOM 4636 N N . VAL C 1 164 ? -3.235 149.024 -8.893 1.00 22.68 163 VAL M N 1
ATOM 4637 C CA . VAL C 1 164 ? -2.609 148.015 -9.728 1.00 23.16 163 VAL M CA 1
ATOM 4638 C C . VAL C 1 164 ? -3.624 146.966 -10.147 1.00 22.59 163 VAL M C 1
ATOM 4639 O O . VAL C 1 164 ? -4.509 146.608 -9.368 1.00 21.52 163 VAL M O 1
ATOM 4643 N N . THR C 1 165 ? -3.509 146.482 -11.382 1.00 16.74 164 THR M N 1
ATOM 4644 C CA . THR C 1 165 ? -4.430 145.452 -11.851 1.00 19.30 164 THR M CA 1
ATOM 4645 C C . THR C 1 165 ? -3.970 144.092 -11.328 1.00 21.89 164 THR M C 1
ATOM 4646 O O . THR C 1 165 ? -2.829 143.932 -10.890 1.00 21.98 164 THR M O 1
ATOM 4650 N N . GLU C 1 166 ? -4.872 143.118 -11.360 1.00 21.17 165 GLU M N 1
ATOM 4651 C CA . GLU C 1 166 ? -4.531 141.761 -10.951 1.00 25.04 165 GLU M CA 1
ATOM 4652 C C . GLU C 1 166 ? -3.601 141.230 -12.038 1.00 23.27 165 GLU M C 1
ATOM 4653 O O . GLU C 1 166 ? -3.628 141.703 -13.173 1.00 23.77 165 GLU M O 1
ATOM 4659 N N . GLN C 1 167 ? -2.771 140.251 -11.709 1.00 20.10 166 GLN M N 1
ATOM 4660 C CA . GLN C 1 167 ? -1.868 139.711 -12.712 1.00 20.73 166 GLN M CA 1
ATOM 4661 C C . GLN C 1 167 ? -2.674 139.199 -13.913 1.00 22.98 166 GLN M C 1
ATOM 4662 O O . GLN C 1 167 ? -3.680 138.516 -13.744 1.00 21.28 166 GLN M O 1
ATOM 4668 N N . ASP C 1 168 ? -2.239 139.554 -15.121 1.00 18.72 167 ASP M N 1
ATOM 4669 C CA . ASP C 1 168 ? -2.926 139.150 -16.352 1.00 26.35 167 ASP M CA 1
ATOM 4670 C C . ASP C 1 168 ? -2.921 137.628 -16.524 1.00 25.86 167 ASP M C 1
ATOM 4671 O O . ASP C 1 168 ? -1.884 136.988 -16.409 1.00 26.23 167 ASP M O 1
ATOM 4676 N N . SER C 1 169 ? -4.088 137.056 -16.801 1.00 31.75 168 SER M N 1
ATOM 4677 C CA . SER C 1 169 ? -4.210 135.606 -16.958 1.00 33.86 168 SER M CA 1
ATOM 4678 C C . SER C 1 169 ? -3.585 135.089 -18.245 1.00 34.95 168 SER M C 1
ATOM 4679 O O . SER C 1 169 ? -3.394 133.881 -18.408 1.00 38.42 168 SER M O 1
ATOM 4682 N N . LYS C 1 170 ? -3.268 136.001 -19.156 1.00 33.66 169 LYS M N 1
ATOM 4683 C CA . LYS C 1 170 ? -2.684 135.627 -20.436 1.00 35.87 169 LYS M CA 1
ATOM 4684 C C . LYS C 1 170 ? -1.169 135.813 -20.516 1.00 34.37 169 LYS M C 1
ATOM 4685 O O . LYS C 1 170 ? -0.460 134.897 -20.927 1.00 34.30 169 LYS M O 1
ATOM 4691 N N . ASP C 1 171 ? -0.667 136.986 -20.131 1.00 31.47 170 ASP M N 1
ATOM 4692 C CA . ASP C 1 171 ? 0.772 137.223 -20.207 1.00 27.80 170 ASP M CA 1
ATOM 4693 C C . ASP C 1 171 ? 1.469 137.383 -18.860 1.00 24.29 170 ASP M C 1
ATOM 4694 O O . ASP C 1 171 ? 2.667 137.622 -18.812 1.00 23.68 170 ASP M O 1
ATOM 4699 N N . SER C 1 172 ? 0.711 137.252 -17.779 1.00 20.21 171 SER M N 1
ATOM 4700 C CA . SER C 1 172 ? 1.250 137.329 -16.420 1.00 19.34 171 SER M CA 1
ATOM 4701 C C . SER C 1 172 ? 1.862 138.657 -16.003 1.00 17.97 171 SER M C 1
ATOM 4702 O O . SER C 1 172 ? 2.667 138.707 -15.072 1.00 20.36 171 SER M O 1
ATOM 4705 N N . THR C 1 173 ? 1.484 139.735 -16.674 1.00 19.14 172 THR M N 1
ATOM 4706 C CA . THR C 1 173 ? 2.035 141.032 -16.307 1.00 19.92 172 THR M CA 1
ATOM 4707 C C . THR C 1 173 ? 1.050 141.829 -15.472 1.00 20.07 172 THR M C 1
ATOM 4708 O O . THR C 1 173 ? -0.111 141.443 -15.293 1.00 18.93 172 THR M O 1
ATOM 4712 N N . TYR C 1 174 ? 1.545 142.953 -14.970 1.00 20.83 173 TYR M N 1
ATOM 4713 C CA . TYR C 1 174 ? 0.764 143.878 -14.168 1.00 20.70 173 TYR M CA 1
ATOM 4714 C C . TYR C 1 174 ? 0.778 145.235 -14.858 1.00 19.38 173 TYR M C 1
ATOM 4715 O O . TYR C 1 174 ? 1.635 145.512 -15.697 1.00 20.26 173 TYR M O 1
ATOM 4724 N N . SER C 1 175 ? -0.181 146.072 -14.492 1.00 19.38 174 SER M N 1
ATOM 4725 C CA . SER C 1 175 ? -0.251 147.429 -14.997 1.00 16.46 174 SER M CA 1
ATOM 4726 C C . SER C 1 175 ? -0.594 148.270 -13.779 1.00 15.52 174 SER M C 1
ATOM 4727 O O . SER C 1 175 ? -1.244 147.796 -12.849 1.00 18.93 174 SER M O 1
ATOM 4730 N N . LEU C 1 176 ? -0.155 149.516 -13.777 1.00 16.96 175 LEU M N 1
ATOM 4731 C CA . LEU C 1 176 ? -0.378 150.360 -12.624 1.00 15.94 175 LEU M CA 1
ATOM 4732 C C . LEU C 1 176 ? -0.639 151.783 -13.060 1.00 18.33 175 LEU M C 1
ATOM 4733 O O . LEU C 1 176 ? -0.096 152.244 -14.059 1.00 15.37 175 LEU M O 1
ATOM 4738 N N . SER C 1 177 ? -1.489 152.466 -12.311 1.00 18.84 176 SER M N 1
ATOM 4739 C CA . SER C 1 177 ? -1.770 153.858 -12.592 1.00 19.48 176 SER M CA 1
ATOM 4740 C C . SER C 1 177 ? -1.462 154.617 -11.318 1.00 22.03 176 SER M C 1
ATOM 4741 O O . SER C 1 177 ? -1.703 154.126 -10.210 1.00 22.03 176 SER M O 1
ATOM 4744 N N . SER C 1 178 ? -0.891 155.799 -11.478 1.00 21.97 177 SER M N 1
ATOM 4745 C CA . SER C 1 178 ? -0.590 156.652 -10.346 1.00 21.59 177 SER M CA 1
ATOM 4746 C C . SER C 1 178 ? -1.230 157.969 -10.698 1.00 22.39 177 SER M C 1
ATOM 4747 O O . SER C 1 178 ? -1.042 158.485 -11.802 1.00 19.85 177 SER M O 1
ATOM 4750 N N . THR C 1 179 ? -2.002 158.506 -9.765 1.00 19.74 178 THR M N 1
ATOM 4751 C CA . THR C 1 179 ? -2.692 159.760 -9.993 1.00 20.21 178 THR M CA 1
ATOM 4752 C C . THR C 1 179 ? -2.240 160.806 -8.987 1.00 21.14 178 THR M C 1
ATOM 4753 O O . THR C 1 179 ? -2.321 160.596 -7.775 1.00 19.67 178 THR M O 1
ATOM 4757 N N . LEU C 1 180 ? -1.743 161.919 -9.517 1.00 18.93 179 LEU M N 1
ATOM 4758 C CA . LEU C 1 180 ? -1.280 163.042 -8.712 1.00 19.92 179 LEU M CA 1
ATOM 4759 C C . LEU C 1 180 ? -2.439 164.017 -8.629 1.00 20.21 179 LEU M C 1
ATOM 4760 O O . LEU C 1 180 ? -2.965 164.447 -9.654 1.00 22.49 179 LEU M O 1
ATOM 4765 N N . THR C 1 181 ? -2.841 164.354 -7.411 1.00 21.87 180 THR M N 1
ATOM 4766 C CA . THR C 1 181 ? -3.939 165.284 -7.201 1.00 25.35 180 THR M CA 1
ATOM 4767 C C . THR C 1 181 ? -3.416 166.624 -6.724 1.00 24.25 180 THR M C 1
ATOM 4768 O O . THR C 1 181 ? -2.538 166.687 -5.868 1.00 25.74 180 THR M O 1
ATOM 4772 N N . LEU C 1 182 ? -3.948 167.694 -7.296 1.00 24.52 181 LEU M N 1
ATOM 4773 C CA . LEU C 1 182 ? -3.567 169.034 -6.886 1.00 28.13 181 LEU M CA 1
ATOM 4774 C C . LEU C 1 182 ? -4.696 169.970 -7.260 1.00 29.66 181 LEU M C 1
ATOM 4775 O O . LEU C 1 182 ? -5.538 169.640 -8.097 1.00 28.36 181 LEU M O 1
ATOM 4780 N N . SER C 1 183 ? -4.728 171.130 -6.623 1.00 30.56 182 SER M N 1
ATOM 4781 C CA . SER C 1 183 ? -5.766 172.100 -6.907 1.00 29.93 182 SER M CA 1
ATOM 4782 C C . SER C 1 183 ? -5.523 172.696 -8.288 1.00 31.08 182 SER M C 1
ATOM 4783 O O . SER C 1 183 ? -4.395 172.709 -8.778 1.00 30.49 182 SER M O 1
ATOM 4786 N N . LYS C 1 184 ? -6.583 173.190 -8.913 1.00 32.38 183 LYS M N 1
ATOM 4787 C CA . LYS C 1 184 ? -6.456 173.811 -10.222 1.00 31.24 183 LYS M CA 1
ATOM 4788 C C . LYS C 1 184 ? -5.461 174.962 -10.103 1.00 28.91 183 LYS M C 1
ATOM 4789 O O . LYS C 1 184 ? -4.625 175.170 -10.981 1.00 28.77 183 LYS M O 1
ATOM 4795 N N . ALA C 1 185 ? -5.559 175.699 -9.001 1.00 29.28 184 ALA M N 1
ATOM 4796 C CA . ALA C 1 185 ? -4.685 176.836 -8.739 1.00 31.57 184 ALA M CA 1
ATOM 4797 C C . ALA C 1 185 ? -3.209 176.437 -8.741 1.00 32.21 184 ALA M C 1
ATOM 4798 O O . ALA C 1 185 ? -2.381 177.117 -9.346 1.00 34.27 184 ALA M O 1
ATOM 4800 N N . ASP C 1 186 ? -2.881 175.343 -8.059 1.00 32.15 185 ASP M N 1
ATOM 4801 C CA . ASP C 1 186 ? -1.495 174.871 -8.007 1.00 34.20 185 ASP M CA 1
ATOM 4802 C C . ASP C 1 186 ? -1.025 174.377 -9.370 1.00 30.94 185 ASP M C 1
ATOM 4803 O O . ASP C 1 186 ? 0.111 174.630 -9.770 1.00 33.02 185 ASP M O 1
ATOM 4808 N N . TYR C 1 187 ? -1.896 173.676 -10.090 1.00 28.61 186 TYR M N 1
ATOM 4809 C CA . TYR C 1 187 ? -1.539 173.175 -11.412 1.00 27.74 186 TYR M CA 1
ATOM 4810 C C . TYR C 1 187 ? -1.118 174.313 -12.346 1.00 31.37 186 TYR M C 1
ATOM 4811 O O . TYR C 1 187 ? -0.115 174.215 -13.053 1.00 29.20 186 TYR M O 1
ATOM 4820 N N . GLU C 1 188 ? -1.894 175.392 -12.347 1.00 31.40 187 GLU M N 1
ATOM 4821 C CA . GLU C 1 188 ? -1.619 176.540 -13.205 1.00 35.96 187 GLU M CA 1
ATOM 4822 C C . GLU C 1 188 ? -0.391 177.319 -12.747 1.00 36.00 187 GLU M C 1
ATOM 4823 O O . GLU C 1 188 ? 0.221 178.046 -13.530 1.00 38.75 187 GLU M O 1
ATOM 4829 N N . LYS C 1 189 ? -0.034 177.151 -11.480 1.00 37.06 188 LYS M N 1
ATOM 4830 C CA . LYS C 1 189 ? 1.111 177.834 -10.897 1.00 39.31 188 LYS M CA 1
ATOM 4831 C C . LYS C 1 189 ? 2.445 177.177 -11.263 1.00 39.29 188 LYS M C 1
ATOM 4832 O O . LYS C 1 189 ? 3.509 177.732 -10.985 1.00 38.54 188 LYS M O 1
ATOM 4838 N N . HIS C 1 190 ? 2.397 175.999 -11.881 1.00 35.14 189 HIS M N 1
ATOM 4839 C CA . HIS C 1 190 ? 3.630 175.314 -12.268 1.00 32.89 189 HIS M CA 1
ATOM 4840 C C . HIS C 1 190 ? 3.624 174.890 -13.727 1.00 30.74 189 HIS M C 1
ATOM 4841 O O . HIS C 1 190 ? 2.577 174.887 -14.374 1.00 31.15 189 HIS M O 1
ATOM 4848 N N . LYS C 1 191 ? 4.795 174.527 -14.244 1.00 33.09 190 LYS M N 1
ATOM 4849 C CA . LYS C 1 191 ? 4.917 174.182 -15.654 1.00 31.06 190 LYS M CA 1
ATOM 4850 C C . LYS C 1 191 ? 5.327 172.765 -16.046 1.00 30.62 190 LYS M C 1
ATOM 4851 O O . LYS C 1 191 ? 4.708 172.164 -16.921 1.00 27.16 190 LYS M O 1
ATOM 4857 N N . VAL C 1 192 ? 6.371 172.236 -15.419 1.00 29.54 191 VAL M N 1
ATOM 4858 C CA . VAL C 1 192 ? 6.851 170.907 -15.773 1.00 27.63 191 VAL M CA 1
ATOM 4859 C C . VAL C 1 192 ? 6.359 169.795 -14.857 1.00 26.01 191 VAL M C 1
ATOM 4860 O O . VAL C 1 192 ? 6.632 169.793 -13.659 1.00 22.47 191 VAL M O 1
ATOM 4864 N N . TYR C 1 193 ? 5.643 168.844 -15.445 1.00 23.92 192 TYR M N 1
ATOM 4865 C CA . TYR C 1 193 ? 5.097 167.712 -14.708 1.00 24.05 192 TYR M CA 1
ATOM 4866 C C . TYR C 1 193 ? 5.786 166.461 -15.211 1.00 22.01 192 TYR M C 1
ATOM 4867 O O . TYR C 1 193 ? 5.897 166.248 -16.416 1.00 24.11 192 TYR M O 1
ATOM 4876 N N . ALA C 1 194 ? 6.267 165.634 -14.291 1.00 22.50 193 ALA M N 1
ATOM 4877 C CA . ALA C 1 194 ? 6.964 164.430 -14.715 1.00 22.08 193 ALA M CA 1
ATOM 4878 C C . ALA C 1 194 ? 6.847 163.244 -13.769 1.00 21.46 193 ALA M C 1
ATOM 4879 O O . ALA C 1 194 ? 6.753 163.409 -12.553 1.00 25.48 193 ALA M O 1
ATOM 4881 N N . CYS C 1 195 ? 6.831 162.044 -14.342 1.00 23.48 194 CYS M N 1
ATOM 4882 C CA . CYS C 1 195 ? 6.808 160.839 -13.529 1.00 23.93 194 CYS M CA 1
ATOM 4883 C C . CYS C 1 195 ? 8.019 160.009 -13.911 1.00 23.95 194 CYS M C 1
ATOM 4884 O O . CYS C 1 195 ? 8.249 159.706 -15.081 1.00 23.51 194 CYS M O 1
ATOM 4887 N N . GLU C 1 196 ? 8.809 159.689 -12.893 1.00 23.66 195 GLU M N 1
ATOM 4888 C CA . GLU C 1 196 ? 10.029 158.917 -13.037 1.00 24.65 195 GLU M CA 1
ATOM 4889 C C . GLU C 1 196 ? 9.740 157.510 -12.548 1.00 19.66 195 GLU M C 1
ATOM 4890 O O . GLU C 1 196 ? 9.339 157.316 -11.408 1.00 22.28 195 GLU M O 1
ATOM 4896 N N . VAL C 1 197 ? 9.958 156.534 -13.417 1.00 21.25 196 VAL M N 1
ATOM 4897 C CA . VAL C 1 197 ? 9.681 155.142 -13.093 1.00 17.08 196 VAL M CA 1
ATOM 4898 C C . VAL C 1 197 ? 10.934 154.286 -12.950 1.00 20.25 196 VAL M C 1
ATOM 4899 O O . VAL C 1 197 ? 11.791 154.286 -13.829 1.00 21.80 196 VAL M O 1
ATOM 4903 N N . THR C 1 198 ? 11.019 153.558 -11.839 1.00 19.83 197 THR M N 1
ATOM 4904 C CA . THR C 1 198 ? 12.145 152.669 -11.577 1.00 22.91 197 THR M CA 1
ATOM 4905 C C . THR C 1 198 ? 11.615 151.236 -11.583 1.00 20.68 197 THR M C 1
ATOM 4906 O O . THR C 1 198 ? 10.645 150.925 -10.898 1.00 22.16 197 THR M O 1
ATOM 4910 N N . HIS C 1 199 ? 12.249 150.375 -12.369 1.00 21.35 198 HIS M N 1
ATOM 4911 C CA . HIS C 1 199 ? 11.826 148.984 -12.457 1.00 21.63 198 HIS M CA 1
ATOM 4912 C C . HIS C 1 199 ? 13.015 148.108 -12.826 1.00 21.47 198 HIS M C 1
ATOM 4913 O O . HIS C 1 199 ? 13.928 148.542 -13.531 1.00 26.93 198 HIS M O 1
ATOM 4920 N N . GLN C 1 200 ? 12.982 146.865 -12.363 1.00 25.41 199 GLN M N 1
ATOM 4921 C CA . GLN C 1 200 ? 14.048 145.907 -12.623 1.00 26.89 199 GLN M CA 1
ATOM 4922 C C . GLN C 1 200 ? 14.339 145.741 -14.112 1.00 26.99 199 GLN M C 1
ATOM 4923 O O . GLN C 1 200 ? 15.478 145.489 -14.504 1.00 29.01 199 GLN M O 1
ATOM 4929 N N . GLY C 1 201 ? 13.307 145.877 -14.937 1.00 24.75 200 GLY M N 1
ATOM 4930 C CA . GLY C 1 201 ? 13.480 145.720 -16.371 1.00 24.36 200 GLY M CA 1
ATOM 4931 C C . GLY C 1 201 ? 14.064 146.936 -17.061 1.00 27.39 200 GLY M C 1
ATOM 4932 O O . GLY C 1 201 ? 14.340 146.904 -18.261 1.00 26.79 200 GLY M O 1
ATOM 4933 N N . LEU C 1 202 ? 14.244 148.012 -16.304 1.00 29.02 201 LEU M N 1
ATOM 4934 C CA . LEU C 1 202 ? 14.795 149.250 -16.843 1.00 31.82 201 LEU M CA 1
ATOM 4935 C C . LEU C 1 202 ? 16.246 149.448 -16.408 1.00 33.34 201 LEU M C 1
ATOM 4936 O O . LEU C 1 202 ? 16.537 149.516 -15.217 1.00 33.59 201 LEU M O 1
ATOM 4941 N N . ARG C 1 203 ? 17.141 149.540 -17.388 1.00 37.00 202 ARG M N 1
ATOM 4942 C CA . ARG C 1 203 ? 18.569 149.738 -17.143 1.00 40.68 202 ARG M CA 1
ATOM 4943 C C . ARG C 1 203 ? 18.745 150.939 -16.221 1.00 40.12 202 ARG M C 1
ATOM 4944 O O . ARG C 1 203 ? 19.564 150.925 -15.304 1.00 42.26 202 ARG M O 1
ATOM 4952 N N . SER C 1 204 ? 17.961 151.979 -16.478 1.00 39.55 203 SER M N 1
ATOM 4953 C CA . SER C 1 204 ? 17.986 153.191 -15.669 1.00 36.84 203 SER M CA 1
ATOM 4954 C C . SER C 1 204 ? 16.567 153.752 -15.634 1.00 36.19 203 SER M C 1
ATOM 4955 O O . SER C 1 204 ? 15.768 153.476 -16.524 1.00 31.61 203 SER M O 1
ATOM 4958 N N . PRO C 1 205 ? 16.226 154.523 -14.589 1.00 35.95 204 PRO M N 1
ATOM 4959 C CA . PRO C 1 205 ? 14.884 155.104 -14.475 1.00 34.90 204 PRO M CA 1
ATOM 4960 C C . PRO C 1 205 ? 14.434 155.824 -15.744 1.00 35.66 204 PRO M C 1
ATOM 4961 O O . PRO C 1 205 ? 15.229 156.504 -16.395 1.00 34.49 204 PRO M O 1
ATOM 4965 N N . VAL C 1 206 ? 13.157 155.659 -16.087 1.00 31.16 205 VAL M N 1
ATOM 4966 C CA . VAL C 1 206 ? 12.562 156.288 -17.265 1.00 31.66 205 VAL M CA 1
ATOM 4967 C C . VAL C 1 206 ? 11.660 157.421 -16.803 1.00 30.24 205 VAL M C 1
ATOM 4968 O O . VAL C 1 206 ? 10.894 157.263 -15.859 1.00 27.78 205 VAL M O 1
ATOM 4972 N N . THR C 1 207 ? 11.759 158.566 -17.466 1.00 26.45 206 THR M N 1
ATOM 4973 C CA . THR C 1 207 ? 10.943 159.708 -17.099 1.00 27.53 206 THR M CA 1
ATOM 4974 C C . THR C 1 207 ? 10.106 160.186 -18.272 1.00 26.44 206 THR M C 1
ATOM 4975 O O . THR C 1 207 ? 10.609 160.356 -19.387 1.00 28.75 206 THR M O 1
ATOM 4979 N N . LYS C 1 208 ? 8.822 160.387 -18.012 1.00 26.56 207 LYS M N 1
ATOM 4980 C CA . LYS C 1 208 ? 7.892 160.886 -19.014 1.00 23.39 207 LYS M CA 1
ATOM 4981 C C . LYS C 1 208 ? 7.391 162.197 -18.429 1.00 26.32 207 LYS M C 1
ATOM 4982 O O . LYS C 1 208 ? 7.086 162.266 -17.241 1.00 24.30 207 LYS M O 1
ATOM 4988 N N . SER C 1 209 ? 7.304 163.234 -19.251 1.00 24.56 208 SER M N 1
ATOM 4989 C CA . SER C 1 209 ? 6.849 164.523 -18.751 1.00 25.29 208 SER M CA 1
ATOM 4990 C C . SER C 1 209 ? 6.174 165.363 -19.817 1.00 23.90 208 SER M C 1
ATOM 4991 O O . SER C 1 209 ? 6.168 165.009 -20.995 1.00 25.64 208 SER M O 1
ATOM 4994 N N . PHE C 1 210 ? 5.587 166.472 -19.382 1.00 25.10 209 PHE M N 1
ATOM 4995 C CA . PHE C 1 210 ? 4.933 167.407 -20.284 1.00 26.21 209 PHE M CA 1
ATOM 4996 C C . PHE C 1 210 ? 4.969 168.786 -19.653 1.00 25.19 209 PHE M C 1
ATOM 4997 O O . PHE C 1 210 ? 5.144 168.927 -18.442 1.00 22.90 209 PHE M O 1
ATOM 5005 N N . ASN C 1 211 ? 4.797 169.803 -20.485 1.00 29.42 210 ASN M N 1
ATOM 5006 C CA . ASN C 1 211 ? 4.776 171.177 -20.015 1.00 29.67 210 ASN M CA 1
ATOM 5007 C C . ASN C 1 211 ? 3.341 171.698 -20.068 1.00 29.63 210 ASN M C 1
ATOM 5008 O O . ASN C 1 211 ? 2.685 171.641 -21.109 1.00 30.41 210 ASN M O 1
ATOM 5013 N N . ARG C 1 212 ? 2.854 172.181 -18.932 1.00 29.45 211 ARG M N 1
ATOM 5014 C CA . ARG C 1 212 ? 1.508 172.722 -18.844 1.00 34.77 211 ARG M CA 1
ATOM 5015 C C . ARG C 1 212 ? 1.399 173.897 -19.806 1.00 43.03 211 ARG M C 1
ATOM 5016 O O . ARG C 1 212 ? 2.009 174.940 -19.586 1.00 43.16 211 ARG M O 1
ATOM 5024 N N . GLY C 1 213 ? 0.636 173.722 -20.878 1.00 49.59 212 GLY M N 1
ATOM 5025 C CA . GLY C 1 213 ? 0.483 174.798 -21.839 1.00 61.89 212 GLY M CA 1
ATOM 5026 C C . GLY C 1 213 ? 0.487 174.324 -23.278 1.00 70.26 212 GLY M C 1
ATOM 5027 O O . GLY C 1 213 ? -0.498 174.502 -23.996 1.00 71.33 212 GLY M O 1
ATOM 5028 N N . GLU C 1 214 ? 1.593 173.726 -23.710 1.00 78.13 213 GLU M N 1
ATOM 5029 C CA . GLU C 1 214 ? 1.690 173.234 -25.077 1.00 87.42 213 GLU M CA 1
ATOM 5030 C C . GLU C 1 214 ? 1.692 171.713 -25.132 1.00 91.57 213 GLU M C 1
ATOM 5031 O O . GLU C 1 214 ? 2.693 171.069 -24.816 1.00 92.48 213 GLU M O 1
ATOM 5037 N N . CYS C 1 215 ? 0.558 171.150 -25.536 1.00 96.07 214 CYS M N 1
ATOM 5038 C CA . CYS C 1 215 ? 0.400 169.707 -25.655 1.00 100.29 214 CYS M CA 1
ATOM 5039 C C . CYS C 1 215 ? 0.852 168.993 -24.382 1.00 101.17 214 CYS M C 1
ATOM 5040 O O . CYS C 1 215 ? 1.782 168.164 -24.469 0.00 101.89 214 CYS M O 1
ATOM 5044 N N . GLN D 2 1 ? -23.857 118.887 -2.342 1.00 54.35 1 GLN K N 1
ATOM 5045 C CA . GLN D 2 1 ? -23.797 120.290 -2.834 1.00 52.01 1 GLN K CA 1
ATOM 5046 C C . GLN D 2 1 ? -24.027 121.274 -1.694 1.00 47.78 1 GLN K C 1
ATOM 5047 O O . GLN D 2 1 ? -24.978 122.059 -1.728 1.00 44.48 1 GLN K O 1
ATOM 5053 N N . VAL D 2 2 ? -23.164 121.226 -0.682 1.00 43.74 2 VAL K N 1
ATOM 5054 C CA . VAL D 2 2 ? -23.297 122.140 0.447 1.00 42.21 2 VAL K CA 1
ATOM 5055 C C . VAL D 2 2 ? -23.112 123.547 -0.095 1.00 39.60 2 VAL K C 1
ATOM 5056 O O . VAL D 2 2 ? -22.101 123.846 -0.725 1.00 38.91 2 VAL K O 1
ATOM 5060 N N . GLN D 2 3 ? -24.090 124.409 0.151 1.00 38.99 3 GLN K N 1
ATOM 5061 C CA . GLN D 2 3 ? -24.025 125.768 -0.361 1.00 40.04 3 GLN K CA 1
ATOM 5062 C C . GLN D 2 3 ? -24.635 126.804 0.572 1.00 37.16 3 GLN K C 1
ATOM 5063 O O . GLN D 2 3 ? -25.630 126.543 1.248 1.00 37.34 3 GLN K O 1
ATOM 5069 N N . LEU D 2 4 ? -24.018 127.981 0.596 1.00 34.51 4 LEU K N 1
ATOM 5070 C CA . LEU D 2 4 ? -24.467 129.098 1.416 1.00 33.94 4 LEU K CA 1
ATOM 5071 C C . LEU D 2 4 ? -24.634 130.322 0.519 1.00 31.60 4 LEU K C 1
ATOM 5072 O O . LEU D 2 4 ? -23.671 130.772 -0.102 1.00 36.61 4 LEU K O 1
ATOM 5077 N N . VAL D 2 5 ? -25.853 130.849 0.447 1.00 31.36 5 VAL K N 1
ATOM 5078 C CA . VAL D 2 5 ? -26.153 132.022 -0.381 1.00 30.54 5 VAL K CA 1
ATOM 5079 C C . VAL D 2 5 ? -26.493 133.222 0.498 1.00 28.75 5 VAL K C 1
ATOM 5080 O O . VAL D 2 5 ? -27.392 133.150 1.333 1.00 33.47 5 VAL K O 1
ATOM 5084 N N . GLN D 2 6 ? -25.788 134.329 0.283 1.00 28.62 6 GLN K N 1
ATOM 5085 C CA . GLN D 2 6 ? -25.973 135.536 1.087 1.00 30.50 6 GLN K CA 1
ATOM 5086 C C . GLN D 2 6 ? -26.714 136.675 0.401 1.00 32.77 6 GLN K C 1
ATOM 5087 O O . GLN D 2 6 ? -26.781 136.738 -0.826 1.00 32.35 6 GLN K O 1
ATOM 5093 N N . SER D 2 7 ? -27.259 137.583 1.208 1.00 32.25 7 SER K N 1
ATOM 5094 C CA . SER D 2 7 ? -27.982 138.734 0.682 1.00 31.36 7 SER K CA 1
ATOM 5095 C C . SER D 2 7 ? -27.020 139.670 -0.048 1.00 31.73 7 SER K C 1
ATOM 5096 O O . SER D 2 7 ? -25.802 139.552 0.091 1.00 31.65 7 SER K O 1
ATOM 5099 N N . GLY D 2 8 ? -27.572 140.596 -0.823 1.00 32.79 8 GLY K N 1
ATOM 5100 C CA . GLY D 2 8 ? -26.755 141.509 -1.606 1.00 32.63 8 GLY K CA 1
ATOM 5101 C C . GLY D 2 8 ? -26.066 142.647 -0.881 1.00 34.58 8 GLY K C 1
ATOM 5102 O O . GLY D 2 8 ? -26.335 142.917 0.292 1.00 34.00 8 GLY K O 1
ATOM 5103 N N . ALA D 2 9 ? -25.177 143.321 -1.605 1.00 34.44 9 ALA K N 1
ATOM 5104 C CA . ALA D 2 9 ? -24.411 144.446 -1.081 1.00 33.90 9 ALA K CA 1
ATOM 5105 C C . ALA D 2 9 ? -25.285 145.485 -0.394 1.00 34.95 9 ALA K C 1
ATOM 5106 O O . ALA D 2 9 ? -26.448 145.680 -0.757 1.00 34.91 9 ALA K O 1
ATOM 5108 N N . GLU D 2 10 ? -24.703 146.162 0.591 1.00 30.68 10 GLU K N 1
ATOM 5109 C CA . GLU D 2 10 ? -25.409 147.181 1.357 1.00 30.37 10 GLU K CA 1
ATOM 5110 C C . GLU D 2 10 ? -24.572 148.450 1.500 1.00 28.77 10 GLU K C 1
ATOM 5111 O O . GLU D 2 10 ? -23.344 148.403 1.478 1.00 28.28 10 GLU K O 1
ATOM 5117 N N . VAL D 2 11 ? -25.253 149.580 1.650 1.00 29.51 11 VAL K N 1
ATOM 5118 C CA . VAL D 2 11 ? -24.609 150.872 1.856 1.00 28.59 11 VAL K CA 1
ATOM 5119 C C . VAL D 2 11 ? -25.363 151.527 3.010 1.00 27.61 11 VAL K C 1
ATOM 5120 O O . VAL D 2 11 ? -26.561 151.779 2.916 1.00 29.19 11 VAL K O 1
ATOM 5124 N N . LYS D 2 12 ? -24.655 151.802 4.098 1.00 27.95 12 LYS K N 1
ATOM 5125 C CA . LYS D 2 12 ? -25.271 152.386 5.280 1.00 25.42 12 LYS K CA 1
ATOM 5126 C C . LYS D 2 12 ? -24.512 153.603 5.773 1.00 25.67 12 LYS K C 1
ATOM 5127 O O . LYS D 2 12 ? -23.312 153.727 5.543 1.00 25.87 12 LYS K O 1
ATOM 5133 N N . LYS D 2 13 ? -25.214 154.502 6.452 1.00 27.50 13 LYS K N 1
ATOM 5134 C CA . LYS D 2 13 ? -24.576 155.688 6.999 1.00 26.87 13 LYS K CA 1
ATOM 5135 C C . LYS D 2 13 ? -24.119 155.351 8.417 1.00 26.95 13 LYS K C 1
ATOM 5136 O O . LYS D 2 13 ? -24.598 154.396 9.015 1.00 23.97 13 LYS K O 1
ATOM 5142 N N . PRO D 2 14 ? -23.177 156.126 8.965 1.00 27.60 14 PRO K N 1
ATOM 5143 C CA . PRO D 2 14 ? -22.701 155.846 10.323 1.00 28.03 14 PRO K CA 1
ATOM 5144 C C . PRO D 2 14 ? -23.837 155.897 11.332 1.00 28.85 14 PRO K C 1
ATOM 5145 O O . PRO D 2 14 ? -24.724 156.749 11.238 1.00 25.51 14 PRO K O 1
ATOM 5149 N N . GLY D 2 15 ? -23.811 154.975 12.291 1.00 28.48 15 GLY K N 1
ATOM 5150 C CA . GLY D 2 15 ? -24.839 154.938 13.311 1.00 26.59 15 GLY K CA 1
ATOM 5151 C C . GLY D 2 15 ? -25.996 154.007 13.012 1.00 29.34 15 GLY K C 1
ATOM 5152 O O . GLY D 2 15 ? -26.755 153.651 13.912 1.00 32.17 15 GLY K O 1
ATOM 5153 N N . ALA D 2 16 ? -26.136 153.604 11.753 1.00 26.94 16 ALA K N 1
ATOM 5154 C CA . ALA D 2 16 ? -27.223 152.723 11.350 1.00 27.56 16 ALA K CA 1
ATOM 5155 C C . ALA D 2 16 ? -26.869 151.259 11.554 1.00 26.08 16 ALA K C 1
ATOM 5156 O O . ALA D 2 16 ? -25.761 150.931 11.959 1.00 28.65 16 ALA K O 1
ATOM 5158 N N . SER D 2 17 ? -27.817 150.377 11.269 1.00 27.56 17 SER K N 1
ATOM 5159 C CA . SER D 2 17 ? -27.573 148.954 11.425 1.00 30.05 17 SER K CA 1
ATOM 5160 C C . SER D 2 17 ? -27.794 148.237 10.106 1.00 30.65 17 SER K C 1
ATOM 5161 O O . SER D 2 17 ? -28.412 148.773 9.187 1.00 30.63 17 SER K O 1
ATOM 5164 N N . VAL D 2 18 ? -27.277 147.022 10.018 1.00 28.04 18 VAL K N 1
ATOM 5165 C CA . VAL D 2 18 ? -27.415 146.230 8.811 1.00 28.83 18 VAL K CA 1
ATOM 5166 C C . VAL D 2 18 ? -27.687 144.795 9.216 1.00 32.01 18 VAL K C 1
ATOM 5167 O O . VAL D 2 18 ? -27.245 144.344 10.272 1.00 28.33 18 VAL K O 1
ATOM 5171 N N . LYS D 2 19 ? -28.431 144.084 8.380 1.00 28.97 19 LYS K N 1
ATOM 5172 C CA . LYS D 2 19 ? -28.747 142.698 8.661 1.00 30.59 19 LYS K CA 1
ATOM 5173 C C . LYS D 2 19 ? -28.483 141.894 7.400 1.00 32.63 19 LYS K C 1
ATOM 5174 O O . LYS D 2 19 ? -29.076 142.148 6.350 1.00 34.23 19 LYS K O 1
ATOM 5180 N N . VAL D 2 20 ? -27.570 140.937 7.515 1.00 31.24 20 VAL K N 1
ATOM 5181 C CA . VAL D 2 20 ? -27.181 140.081 6.405 1.00 30.41 20 VAL K CA 1
ATOM 5182 C C . VAL D 2 20 ? -27.763 138.693 6.631 1.00 30.22 20 VAL K C 1
ATOM 5183 O O . VAL D 2 20 ? -27.851 138.226 7.766 1.00 24.52 20 VAL K O 1
ATOM 5187 N N . SER D 2 21 ? -28.171 138.038 5.550 1.00 28.50 21 SER K N 1
ATOM 5188 C CA . SER D 2 21 ? -28.742 136.708 5.659 1.00 31.01 21 SER K CA 1
ATOM 5189 C C . SER D 2 21 ? -27.855 135.677 4.976 1.00 31.98 21 SER K C 1
ATOM 5190 O O . SER D 2 21 ? -27.063 136.005 4.096 1.00 32.67 21 SER K O 1
ATOM 5193 N N . CYS D 2 22 ? -28.000 134.426 5.398 1.00 32.49 22 CYS K N 1
ATOM 5194 C CA . CYS D 2 22 ? -27.213 133.319 4.876 1.00 34.19 22 CYS K CA 1
ATOM 5195 C C . CYS D 2 22 ? -28.146 132.117 4.734 1.00 33.97 22 CYS K C 1
ATOM 5196 O O . CYS D 2 22 ? -28.526 131.504 5.730 1.00 35.74 22 CYS K O 1
ATOM 5199 N N . GLN D 2 23 ? -28.524 131.790 3.502 1.00 33.17 23 GLN K N 1
ATOM 5200 C CA . GLN D 2 23 ? -29.418 130.659 3.260 1.00 35.59 23 GLN K CA 1
ATOM 5201 C C . GLN D 2 23 ? -28.646 129.400 2.884 1.00 32.99 23 GLN K C 1
ATOM 5202 O O . GLN D 2 23 ? -27.944 129.370 1.879 1.00 35.01 23 GLN K O 1
ATOM 5208 N N . ALA D 2 24 ? -28.799 128.355 3.691 1.00 34.03 24 ALA K N 1
ATOM 5209 C CA . ALA D 2 24 ? -28.099 127.101 3.465 1.00 32.98 24 ALA K CA 1
ATOM 5210 C C . ALA D 2 24 ? -28.868 126.131 2.585 1.00 34.51 24 ALA K C 1
ATOM 5211 O O . ALA D 2 24 ? -30.082 126.237 2.440 1.00 34.33 24 ALA K O 1
ATOM 5213 N N . SER D 2 25 ? -28.140 125.183 2.005 1.00 36.47 25 SER K N 1
ATOM 5214 C CA . SER D 2 25 ? -28.722 124.160 1.146 1.00 36.88 25 SER K CA 1
ATOM 5215 C C . SER D 2 25 ? -27.739 123.011 0.993 1.00 34.98 25 SER K C 1
ATOM 5216 O O . SER D 2 25 ? -26.545 123.170 1.235 1.00 33.99 25 SER K O 1
ATOM 5219 N N . GLY D 2 26 ? -28.243 121.849 0.592 1.00 33.69 26 GLY K N 1
ATOM 5220 C CA . GLY D 2 26 ? -27.364 120.715 0.390 1.00 30.83 26 GLY K CA 1
ATOM 5221 C C . GLY D 2 26 ? -27.035 119.924 1.640 1.00 30.72 26 GLY K C 1
ATOM 5222 O O . GLY D 2 26 ? -26.203 119.015 1.595 1.00 27.60 26 GLY K O 1
ATOM 5223 N N . TYR D 2 27 ? -27.676 120.263 2.753 1.00 31.51 27 TYR K N 1
ATOM 5224 C CA . TYR D 2 27 ? -27.446 119.548 4.002 1.00 35.41 27 TYR K CA 1
ATOM 5225 C C . TYR D 2 27 ? -28.510 119.889 5.037 1.00 36.49 27 TYR K C 1
ATOM 5226 O O . TYR D 2 27 ? -29.402 120.698 4.784 1.00 37.98 27 TYR K O 1
ATOM 5235 N N . ARG D 2 28 ? -28.415 119.248 6.196 1.00 38.02 28 ARG K N 1
ATOM 5236 C CA . ARG D 2 28 ? -29.350 119.473 7.295 1.00 40.01 28 ARG K CA 1
ATOM 5237 C C . ARG D 2 28 ? -28.900 120.706 8.069 1.00 37.43 28 ARG K C 1
ATOM 5238 O O . ARG D 2 28 ? -27.965 120.648 8.870 1.00 36.50 28 ARG K O 1
ATOM 5246 N N . PHE D 2 29 ? -29.580 121.816 7.808 1.00 35.96 29 PHE K N 1
ATOM 5247 C CA . PHE D 2 29 ? -29.293 123.110 8.413 1.00 35.38 29 PHE K CA 1
ATOM 5248 C C . PHE D 2 29 ? -29.143 123.116 9.929 1.00 37.33 29 PHE K C 1
ATOM 5249 O O . PHE D 2 29 ? -28.195 123.690 10.464 1.00 35.37 29 PHE K O 1
ATOM 5257 N N . SER D 2 30 ? -30.087 122.487 10.617 1.00 37.83 30 SER K N 1
ATOM 5258 C CA . SER D 2 30 ? -30.087 122.450 12.075 1.00 39.72 30 SER K CA 1
ATOM 5259 C C . SER D 2 30 ? -28.955 121.656 12.717 1.00 37.68 30 SER K C 1
ATOM 5260 O O . SER D 2 30 ? -28.740 121.755 13.924 1.00 39.53 30 SER K O 1
ATOM 5263 N N . ASN D 2 31 ? -28.226 120.880 11.924 1.00 36.86 31 ASN K N 1
ATOM 5264 C CA . ASN D 2 31 ? -27.141 120.064 12.468 1.00 38.43 31 ASN K CA 1
ATOM 5265 C C . ASN D 2 31 ? -25.752 120.691 12.463 1.00 35.11 31 ASN K C 1
ATOM 5266 O O . ASN D 2 31 ? -24.804 120.089 12.963 1.00 35.79 31 ASN K O 1
ATOM 5271 N N . PHE D 2 32 ? -25.621 121.893 11.912 1.00 36.60 32 PHE K N 1
ATOM 5272 C CA . PHE D 2 32 ? -24.312 122.535 11.840 1.00 33.76 32 PHE K CA 1
ATOM 5273 C C . PHE D 2 32 ? -24.252 123.966 12.347 1.00 31.93 32 PHE K C 1
ATOM 5274 O O . PHE D 2 32 ? -25.124 124.781 12.057 1.00 30.68 32 PHE K O 1
ATOM 5282 N N . VAL D 2 33 ? -23.207 124.262 13.112 1.00 28.75 33 VAL K N 1
ATOM 5283 C CA . VAL D 2 33 ? -23.001 125.609 13.621 1.00 25.23 33 VAL K CA 1
ATOM 5284 C C . VAL D 2 33 ? -22.577 126.487 12.445 1.00 27.25 33 VAL K C 1
ATOM 5285 O O . VAL D 2 33 ? -21.951 126.005 11.500 1.00 25.74 33 VAL K O 1
ATOM 5289 N N . ILE D 2 34 ? -22.934 127.768 12.508 1.00 26.94 34 ILE K N 1
ATOM 5290 C CA . ILE D 2 34 ? -22.585 128.738 11.474 1.00 26.85 34 ILE K CA 1
ATOM 5291 C C . ILE D 2 34 ? -21.691 129.833 12.054 1.00 24.54 34 ILE K C 1
ATOM 5292 O O . ILE D 2 34 ? -22.005 130.406 13.100 1.00 27.74 34 ILE K O 1
ATOM 5297 N N . HIS D 2 35 ? -20.591 130.119 11.360 1.00 24.45 35 HIS K N 1
ATOM 5298 C CA . HIS D 2 35 ? -19.652 131.165 11.758 1.00 24.84 35 HIS K CA 1
ATOM 5299 C C . HIS D 2 35 ? -19.854 132.412 10.915 1.00 25.65 35 HIS K C 1
ATOM 5300 O O . HIS D 2 35 ? -20.262 132.340 9.753 1.00 24.53 35 HIS K O 1
ATOM 5307 N N . TRP D 2 36 ? -19.558 133.558 11.507 1.00 20.07 36 TRP K N 1
ATOM 5308 C CA . TRP D 2 36 ? -19.630 134.811 10.780 1.00 21.93 36 TRP K CA 1
ATOM 5309 C C . TRP D 2 36 ? -18.234 135.393 10.883 1.00 22.87 36 TRP K C 1
ATOM 5310 O O . TRP D 2 36 ? -17.661 135.466 11.970 1.00 22.68 36 TRP K O 1
ATOM 5321 N N . VAL D 2 37 ? -17.688 135.787 9.738 1.00 21.49 37 VAL K N 1
ATOM 5322 C CA . VAL D 2 37 ? -16.340 136.330 9.647 1.00 23.85 37 VAL K CA 1
ATOM 5323 C C . VAL D 2 37 ? -16.373 137.487 8.657 1.00 24.49 37 VAL K C 1
ATOM 5324 O O . VAL D 2 37 ? -17.154 137.471 7.707 1.00 27.30 37 VAL K O 1
ATOM 5328 N N . ARG D 2 38 ? -15.535 138.493 8.866 1.00 23.93 38 ARG K N 1
ATOM 5329 C CA . ARG D 2 38 ? -15.516 139.614 7.937 1.00 21.55 38 ARG K CA 1
ATOM 5330 C C . ARG D 2 38 ? -14.100 139.950 7.532 1.00 19.67 38 ARG K C 1
ATOM 5331 O O . ARG D 2 38 ? -13.144 139.514 8.167 1.00 20.12 38 ARG K O 1
ATOM 5339 N N . GLN D 2 39 ? -13.963 140.708 6.449 1.00 19.48 39 GLN K N 1
ATOM 5340 C CA . GLN D 2 39 ? -12.645 141.138 6.024 1.00 20.44 39 GLN K CA 1
ATOM 5341 C C . GLN D 2 39 ? -12.749 142.533 5.458 1.00 23.66 39 GLN K C 1
ATOM 5342 O O . GLN D 2 39 ? -13.357 142.746 4.409 1.00 21.98 39 GLN K O 1
ATOM 5348 N N . ALA D 2 40 ? -12.170 143.483 6.179 1.00 21.68 40 ALA K N 1
ATOM 5349 C CA . ALA D 2 40 ? -12.173 144.879 5.758 1.00 27.72 40 ALA K CA 1
ATOM 5350 C C . ALA D 2 40 ? -10.980 145.050 4.829 1.00 29.92 40 ALA K C 1
ATOM 5351 O O . ALA D 2 40 ? -9.986 144.337 4.952 1.00 29.51 40 ALA K O 1
ATOM 5353 N N . PRO D 2 41 ? -11.059 145.999 3.887 1.00 33.87 41 PRO K N 1
ATOM 5354 C CA . PRO D 2 41 ? -9.936 146.200 2.964 1.00 37.16 41 PRO K CA 1
ATOM 5355 C C . PRO D 2 41 ? -8.588 146.421 3.649 1.00 36.71 41 PRO K C 1
ATOM 5356 O O . PRO D 2 41 ? -8.451 147.281 4.517 1.00 34.82 41 PRO K O 1
ATOM 5360 N N . GLY D 2 42 ? -7.602 145.617 3.258 1.00 34.97 42 GLY K N 1
ATOM 5361 C CA . GLY D 2 42 ? -6.269 145.732 3.820 1.00 36.89 42 GLY K CA 1
ATOM 5362 C C . GLY D 2 42 ? -6.067 145.088 5.179 1.00 37.45 42 GLY K C 1
ATOM 5363 O O . GLY D 2 42 ? -4.962 145.126 5.726 1.00 38.54 42 GLY K O 1
ATOM 5364 N N . GLN D 2 43 ? -7.119 144.489 5.728 1.00 31.57 43 GLN K N 1
ATOM 5365 C CA . GLN D 2 43 ? -7.020 143.853 7.039 1.00 30.24 43 GLN K CA 1
ATOM 5366 C C . GLN D 2 43 ? -7.113 142.339 6.924 1.00 28.39 43 GLN K C 1
ATOM 5367 O O . GLN D 2 43 ? -7.409 141.801 5.862 1.00 26.24 43 GLN K O 1
ATOM 5373 N N . ARG D 2 44 ? -6.868 141.657 8.036 1.00 26.25 44 ARG K N 1
ATOM 5374 C CA . ARG D 2 44 ? -6.950 140.201 8.071 1.00 24.26 44 ARG K CA 1
ATOM 5375 C C . ARG D 2 44 ? -8.406 139.821 8.288 1.00 23.19 44 ARG K C 1
ATOM 5376 O O . ARG D 2 44 ? -9.215 140.659 8.695 1.00 24.12 44 ARG K O 1
ATOM 5384 N N . PHE D 2 45 ? -8.748 138.568 8.005 1.00 21.93 45 PHE K N 1
ATOM 5385 C CA . PHE D 2 45 ? -10.106 138.107 8.233 1.00 19.41 45 PHE K CA 1
ATOM 5386 C C . PHE D 2 45 ? -10.296 138.253 9.729 1.00 19.35 45 PHE K C 1
ATOM 5387 O O . PHE D 2 45 ? -9.351 138.066 10.480 1.00 20.15 45 PHE K O 1
ATOM 5395 N N . GLU D 2 46 ? -11.511 138.580 10.145 1.00 20.94 46 GLU K N 1
ATOM 5396 C CA . GLU D 2 46 ? -11.822 138.767 11.557 1.00 23.65 46 GLU K CA 1
ATOM 5397 C C . GLU D 2 46 ? -13.072 137.994 11.977 1.00 19.33 46 GLU K C 1
ATOM 5398 O O . GLU D 2 46 ? -14.185 138.310 11.566 1.00 22.81 46 GLU K O 1
ATOM 5404 N N . TRP D 2 47 ? -12.881 136.961 12.788 1.00 21.10 47 TRP K N 1
ATOM 5405 C CA . TRP D 2 47 ? -14.000 136.151 13.265 1.00 22.78 47 TRP K CA 1
ATOM 5406 C C . TRP D 2 47 ? -14.908 137.008 14.153 1.00 25.48 47 TRP K C 1
ATOM 5407 O O . TRP D 2 47 ? -14.426 137.788 14.974 1.00 26.01 47 TRP K O 1
ATOM 5418 N N . MET D 2 48 ? -16.219 136.867 13.982 1.00 21.99 48 MET K N 1
ATOM 5419 C CA . MET D 2 48 ? -17.179 137.642 14.766 1.00 26.55 48 MET K CA 1
ATOM 5420 C C . MET D 2 48 ? -17.913 136.788 15.796 1.00 25.19 48 MET K C 1
ATOM 5421 O O . MET D 2 48 ? -18.258 137.260 16.884 1.00 26.26 48 MET K O 1
ATOM 5426 N N . GLY D 2 49 ? -18.148 135.531 15.442 1.00 22.04 49 GLY K N 1
ATOM 5427 C CA . GLY D 2 49 ? -18.830 134.621 16.338 1.00 24.97 49 GLY K CA 1
ATOM 5428 C C . GLY D 2 49 ? -19.524 133.507 15.581 1.00 27.88 49 GLY K C 1
ATOM 5429 O O . GLY D 2 49 ? -19.423 133.419 14.354 1.00 25.86 49 GLY K O 1
ATOM 5430 N N . TRP D 2 50 ? -20.223 132.648 16.315 1.00 23.31 50 TRP K N 1
ATOM 5431 C CA . TRP D 2 50 ? -20.950 131.547 15.704 1.00 25.31 50 TRP K CA 1
ATOM 5432 C C . TRP D 2 50 ? -22.288 131.312 16.382 1.00 28.42 50 TRP K C 1
ATOM 5433 O O . TRP D 2 50 ? -22.532 131.780 17.500 1.00 27.88 50 TRP K O 1
ATOM 5444 N N . ILE D 2 51 ? -23.163 130.596 15.688 1.00 28.59 51 ILE K N 1
ATOM 5445 C CA . ILE D 2 51 ? -24.472 130.270 16.220 1.00 28.30 51 ILE K CA 1
ATOM 5446 C C . ILE D 2 51 ? -24.841 128.829 15.878 1.00 30.29 51 ILE K C 1
ATOM 5447 O O . ILE D 2 51 ? -24.527 128.334 14.797 1.00 26.12 51 ILE K O 1
ATOM 5452 N N . ASN D 2 52 ? -25.482 128.151 16.823 1.00 28.49 52 ASN K N 1
ATOM 5453 C CA . ASN D 2 52 ? -25.926 126.782 16.617 1.00 31.18 52 ASN K CA 1
ATOM 5454 C C . ASN D 2 52 ? -27.415 126.888 16.311 1.00 34.66 52 ASN K C 1
ATOM 5455 O O . ASN D 2 52 ? -28.216 127.196 17.192 1.00 34.14 52 ASN K O 1
ATOM 5460 N N . PRO D 2 53 A -27.805 126.638 15.048 1.00 37.95 52 PRO K N 1
ATOM 5461 C CA . PRO D 2 53 A -29.199 126.708 14.597 1.00 42.57 52 PRO K CA 1
ATOM 5462 C C . PRO D 2 53 A -30.176 125.845 15.394 1.00 45.98 52 PRO K C 1
ATOM 5463 O O . PRO D 2 53 A -31.331 126.225 15.592 1.00 45.66 52 PRO K O 1
ATOM 5467 N N . TYR D 2 54 ? -29.708 124.688 15.849 1.00 48.66 53 TYR K N 1
ATOM 5468 C CA . TYR D 2 54 ? -30.520 123.763 16.596 1.00 52.06 53 TYR K CA 1
ATOM 5469 C C . TYR D 2 54 ? -31.043 124.258 17.953 1.00 51.19 53 TYR K C 1
ATOM 5470 O O . TYR D 2 54 ? -32.245 124.240 18.221 1.00 52.56 53 TYR K O 1
ATOM 5479 N N . ASN D 2 55 ? -30.121 124.697 18.806 1.00 48.60 54 ASN K N 1
ATOM 5480 C CA . ASN D 2 55 ? -30.479 125.160 20.144 1.00 46.38 54 ASN K CA 1
ATOM 5481 C C . ASN D 2 55 ? -30.374 126.666 20.365 1.00 44.81 54 ASN K C 1
ATOM 5482 O O . ASN D 2 55 ? -30.746 127.167 21.427 1.00 46.31 54 ASN K O 1
ATOM 5487 N N . GLY D 2 56 ? -29.866 127.390 19.375 1.00 42.25 55 GLY K N 1
ATOM 5488 C CA . GLY D 2 56 ? -29.737 128.828 19.522 1.00 38.10 55 GLY K CA 1
ATOM 5489 C C . GLY D 2 56 ? -28.510 129.255 20.311 1.00 37.17 55 GLY K C 1
ATOM 5490 O O . GLY D 2 56 ? -28.368 130.428 20.658 1.00 36.36 55 GLY K O 1
ATOM 5491 N N . ASN D 2 57 ? -27.623 128.310 20.612 1.00 33.71 56 ASN K N 1
ATOM 5492 C CA . ASN D 2 57 ? -26.409 128.639 21.346 1.00 31.63 56 ASN K CA 1
ATOM 5493 C C . ASN D 2 57 ? -25.539 129.534 20.469 1.00 32.03 56 ASN K C 1
ATOM 5494 O O . ASN D 2 57 ? -25.513 129.378 19.245 1.00 31.39 56 ASN K O 1
ATOM 5499 N N . LYS D 2 58 ? -24.833 130.474 21.092 1.00 30.86 57 LYS K N 1
ATOM 5500 C CA . LYS D 2 58 ? -23.969 131.385 20.350 1.00 30.57 57 LYS K CA 1
ATOM 5501 C C . LYS D 2 58 ? -22.723 131.745 21.143 1.00 31.25 57 LYS K C 1
ATOM 5502 O O . LYS D 2 58 ? -22.715 131.691 22.371 1.00 31.15 57 LYS K O 1
ATOM 5508 N N . GLU D 2 59 ? -21.673 132.117 20.422 1.00 29.78 58 GLU K N 1
ATOM 5509 C CA . GLU D 2 59 ? -20.431 132.566 21.032 1.00 28.36 58 GLU K CA 1
ATOM 5510 C C . GLU D 2 59 ? -20.044 133.806 20.246 1.00 29.88 58 GLU K C 1
ATOM 5511 O O . GLU D 2 59 ? -20.151 133.819 19.023 1.00 28.14 58 GLU K O 1
ATOM 5517 N N . PHE D 2 60 ? -19.610 134.847 20.945 1.00 26.85 59 PHE K N 1
ATOM 5518 C CA . PHE D 2 60 ? -19.226 136.090 20.282 1.00 27.46 59 PHE K CA 1
ATOM 5519 C C . PHE D 2 60 ? -17.773 136.439 20.531 1.00 27.36 59 PHE K C 1
ATOM 5520 O O . PHE D 2 60 ? -17.227 136.142 21.593 1.00 24.84 59 PHE K O 1
ATOM 5528 N N . SER D 2 61 ? -17.151 137.077 19.547 1.00 27.39 60 SER K N 1
ATOM 5529 C CA . SER D 2 61 ? -15.780 137.532 19.702 1.00 25.68 60 SER K CA 1
ATOM 5530 C C . SER D 2 61 ? -15.958 138.683 20.686 1.00 29.48 60 SER K C 1
ATOM 5531 O O . SER D 2 61 ? -17.004 139.335 20.684 1.00 26.20 60 SER K O 1
ATOM 5534 N N . ALA D 2 62 ? -14.958 138.931 21.523 1.00 30.06 61 ALA K N 1
ATOM 5535 C CA . ALA D 2 62 ? -15.055 140.006 22.506 1.00 33.28 61 ALA K CA 1
ATOM 5536 C C . ALA D 2 62 ? -15.279 141.366 21.850 1.00 33.80 61 ALA K C 1
ATOM 5537 O O . ALA D 2 62 ? -15.893 142.253 22.438 1.00 37.76 61 ALA K O 1
ATOM 5539 N N . LYS D 2 63 ? -14.789 141.523 20.627 1.00 35.00 62 LYS K N 1
ATOM 5540 C CA . LYS D 2 63 ? -14.927 142.784 19.907 1.00 34.56 62 LYS K CA 1
ATOM 5541 C C . LYS D 2 63 ? -16.342 143.103 19.431 1.00 34.81 62 LYS K C 1
ATOM 5542 O O . LYS D 2 63 ? -16.653 144.261 19.155 1.00 33.16 62 LYS K O 1
ATOM 5548 N N . PHE D 2 64 ? -17.200 142.090 19.334 1.00 32.26 63 PHE K N 1
ATOM 5549 C CA . PHE D 2 64 ? -18.576 142.307 18.877 1.00 36.05 63 PHE K CA 1
ATOM 5550 C C . PHE D 2 64 ? -19.611 141.827 19.887 1.00 37.78 63 PHE K C 1
ATOM 5551 O O . PHE D 2 64 ? -20.789 141.681 19.562 1.00 38.51 63 PHE K O 1
ATOM 5559 N N . GLN D 2 65 ? -19.163 141.595 21.112 1.00 41.63 64 GLN K N 1
ATOM 5560 C CA . GLN D 2 65 ? -20.017 141.103 22.187 1.00 45.43 64 GLN K CA 1
ATOM 5561 C C . GLN D 2 65 ? -21.383 141.769 22.359 1.00 45.64 64 GLN K C 1
ATOM 5562 O O . GLN D 2 65 ? -22.376 141.084 22.601 1.00 50.52 64 GLN K O 1
ATOM 5568 N N . ASP D 2 66 ? -21.451 143.089 22.231 1.00 41.09 65 ASP K N 1
ATOM 5569 C CA . ASP D 2 66 ? -22.726 143.765 22.447 1.00 42.17 65 ASP K CA 1
ATOM 5570 C C . ASP D 2 66 ? -23.462 144.387 21.263 1.00 40.69 65 ASP K C 1
ATOM 5571 O O . ASP D 2 66 ? -24.639 144.726 21.396 1.00 42.60 65 ASP K O 1
ATOM 5576 N N . ARG D 2 67 ? -22.813 144.547 20.113 1.00 35.21 66 ARG K N 1
ATOM 5577 C CA . ARG D 2 67 ? -23.530 145.155 19.000 1.00 31.32 66 ARG K CA 1
ATOM 5578 C C . ARG D 2 67 ? -23.903 144.236 17.841 1.00 28.34 66 ARG K C 1
ATOM 5579 O O . ARG D 2 67 ? -24.396 144.695 16.818 1.00 23.68 66 ARG K O 1
ATOM 5587 N N . VAL D 2 68 ? -23.684 142.938 17.998 1.00 26.36 67 VAL K N 1
ATOM 5588 C CA . VAL D 2 68 ? -24.063 142.007 16.945 1.00 29.89 67 VAL K CA 1
ATOM 5589 C C . VAL D 2 68 ? -25.110 141.042 17.490 1.00 29.71 67 VAL K C 1
ATOM 5590 O O . VAL D 2 68 ? -25.064 140.650 18.661 1.00 27.61 67 VAL K O 1
ATOM 5594 N N . THR D 2 69 ? -26.065 140.683 16.642 1.00 26.73 68 THR K N 1
ATOM 5595 C CA . THR D 2 69 ? -27.125 139.759 17.008 1.00 30.43 68 THR K CA 1
ATOM 5596 C C . THR D 2 69 ? -27.154 138.630 15.991 1.00 31.05 68 THR K C 1
ATOM 5597 O O . THR D 2 69 ? -27.272 138.876 14.792 1.00 33.36 68 THR K O 1
ATOM 5601 N N . PHE D 2 70 ? -27.036 137.399 16.469 1.00 29.10 69 PHE K N 1
ATOM 5602 C CA . PHE D 2 70 ? -27.080 136.235 15.598 1.00 30.14 69 PHE K CA 1
ATOM 5603 C C . PHE D 2 70 ? -28.449 135.578 15.749 1.00 32.54 69 PHE K C 1
ATOM 5604 O O . PHE D 2 70 ? -28.928 135.385 16.866 1.00 30.54 69 PHE K O 1
ATOM 5612 N N . THR D 2 71 ? -29.083 135.252 14.629 1.00 29.13 70 THR K N 1
ATOM 5613 C CA . THR D 2 71 ? -30.381 134.587 14.661 1.00 32.09 70 THR K CA 1
ATOM 5614 C C . THR D 2 71 ? -30.450 133.526 13.571 1.00 31.61 70 THR K C 1
ATOM 5615 O O . THR D 2 71 ? -29.711 133.579 12.587 1.00 31.12 70 THR K O 1
ATOM 5619 N N . ALA D 2 72 ? -31.337 132.554 13.755 1.00 35.55 71 ALA K N 1
ATOM 5620 C CA . ALA D 2 72 ? -31.496 131.484 12.786 1.00 39.25 71 ALA K CA 1
ATOM 5621 C C . ALA D 2 72 ? -32.966 131.127 12.630 1.00 42.78 71 ALA K C 1
ATOM 5622 O O . ALA D 2 72 ? -33.722 131.135 13.600 1.00 44.62 71 ALA K O 1
ATOM 5624 N N . ASP D 2 73 ? -33.363 130.826 11.398 1.00 44.44 72 ASP K N 1
ATOM 5625 C CA . ASP D 2 73 ? -34.737 130.453 11.090 1.00 44.73 72 ASP K CA 1
ATOM 5626 C C . ASP D 2 73 ? -34.696 129.059 10.475 1.00 45.56 72 ASP K C 1
ATOM 5627 O O . ASP D 2 73 ? -34.571 128.916 9.260 1.00 43.61 72 ASP K O 1
ATOM 5632 N N . THR D 2 74 ? -34.793 128.033 11.317 1.00 45.57 73 THR K N 1
ATOM 5633 C CA . THR D 2 74 ? -34.745 126.651 10.848 1.00 47.56 73 THR K CA 1
ATOM 5634 C C . THR D 2 74 ? -35.820 126.341 9.814 1.00 47.96 73 THR K C 1
ATOM 5635 O O . THR D 2 74 ? -35.709 125.367 9.070 1.00 48.77 73 THR K O 1
ATOM 5639 N N . SER D 2 75 ? -36.858 127.170 9.770 1.00 49.25 74 SER K N 1
ATOM 5640 C CA . SER D 2 75 ? -37.950 126.985 8.821 1.00 50.15 74 SER K CA 1
ATOM 5641 C C . SER D 2 75 ? -37.515 127.337 7.405 1.00 49.72 74 SER K C 1
ATOM 5642 O O . SER D 2 75 ? -37.982 126.739 6.436 1.00 51.49 74 SER K O 1
ATOM 5645 N N . ALA D 2 76 ? -36.617 128.311 7.293 1.00 47.55 75 ALA K N 1
ATOM 5646 C CA . ALA D 2 76 ? -36.122 128.752 5.993 1.00 45.61 75 ALA K CA 1
ATOM 5647 C C . ALA D 2 76 ? -34.668 128.356 5.773 1.00 44.22 75 ALA K C 1
ATOM 5648 O O . ALA D 2 76 ? -34.082 128.675 4.739 1.00 44.08 75 ALA K O 1
ATOM 5650 N N . ASN D 2 77 ? -34.087 127.656 6.742 1.00 42.43 76 ASN K N 1
ATOM 5651 C CA . ASN D 2 77 ? -32.696 127.233 6.642 1.00 41.00 76 ASN K CA 1
ATOM 5652 C C . ASN D 2 77 ? -31.820 128.454 6.383 1.00 38.09 76 ASN K C 1
ATOM 5653 O O . ASN D 2 77 ? -30.912 128.421 5.555 1.00 39.74 76 ASN K O 1
ATOM 5658 N N . THR D 2 78 ? -32.109 129.529 7.104 1.00 37.55 77 THR K N 1
ATOM 5659 C CA . THR D 2 78 ? -31.373 130.775 6.962 1.00 36.15 77 THR K CA 1
ATOM 5660 C C . THR D 2 78 ? -30.863 131.281 8.309 1.00 34.76 77 THR K C 1
ATOM 5661 O O . THR D 2 78 ? -31.555 131.184 9.324 1.00 35.61 77 THR K O 1
ATOM 5665 N N . ALA D 2 79 ? -29.643 131.807 8.308 1.00 32.34 78 ALA K N 1
ATOM 5666 C CA . ALA D 2 79 ? -29.042 132.368 9.513 1.00 28.91 78 ALA K CA 1
ATOM 5667 C C . ALA D 2 79 ? -28.871 133.852 9.234 1.00 29.06 78 ALA K C 1
ATOM 5668 O O . ALA D 2 79 ? -28.649 134.239 8.087 1.00 28.69 78 ALA K O 1
ATOM 5670 N N . TYR D 2 80 ? -28.980 134.683 10.267 1.00 28.64 79 TYR K N 1
ATOM 5671 C CA . TYR D 2 80 ? -28.834 136.126 10.086 1.00 29.64 79 TYR K CA 1
ATOM 5672 C C . TYR D 2 80 ? -27.807 136.718 11.034 1.00 29.52 79 TYR K C 1
ATOM 5673 O O . TYR D 2 80 ? -27.497 136.144 12.076 1.00 29.82 79 TYR K O 1
ATOM 5682 N N . MET D 2 81 ? -27.291 137.881 10.660 1.00 29.78 80 MET K N 1
ATOM 5683 C CA . MET D 2 81 ? -26.310 138.591 11.466 1.00 29.22 80 MET K CA 1
ATOM 5684 C C . MET D 2 81 ? -26.684 140.063 11.392 1.00 27.07 80 MET K C 1
ATOM 5685 O O . MET D 2 81 ? -26.757 140.635 10.308 1.00 28.19 80 MET K O 1
ATOM 5690 N N . GLU D 2 82 ? -26.955 140.667 12.540 1.00 26.64 81 GLU K N 1
ATOM 5691 C CA . GLU D 2 82 ? -27.308 142.078 12.563 1.00 27.53 81 GLU K CA 1
ATOM 5692 C C . GLU D 2 82 ? -26.195 142.820 13.273 1.00 27.87 81 GLU K C 1
ATOM 5693 O O . GLU D 2 82 ? -25.814 142.456 14.382 1.00 27.99 81 GLU K O 1
ATOM 5699 N N . LEU D 2 83 ? -25.657 143.843 12.622 1.00 23.59 82 LEU K N 1
ATOM 5700 C CA . LEU D 2 83 ? -24.594 144.634 13.222 1.00 24.90 82 LEU K CA 1
ATOM 5701 C C . LEU D 2 83 ? -25.137 146.041 13.411 1.00 26.34 82 LEU K C 1
ATOM 5702 O O . LEU D 2 83 ? -25.509 146.694 12.444 1.00 26.39 82 LEU K O 1
ATOM 5707 N N . ARG D 2 84 A -25.202 146.491 14.662 1.00 24.41 82 ARG K N 1
ATOM 5708 C CA . ARG D 2 84 A -25.725 147.816 14.972 1.00 24.03 82 ARG K CA 1
ATOM 5709 C C . ARG D 2 84 A -24.637 148.869 15.154 1.00 23.17 82 ARG K C 1
ATOM 5710 O O . ARG D 2 84 A -23.451 148.552 15.222 1.00 22.63 82 ARG K O 1
ATOM 5718 N N . SER D 2 85 B -25.063 150.124 15.245 1.00 22.19 82 SER K N 1
ATOM 5719 C CA . SER D 2 85 B -24.155 151.253 15.438 1.00 25.45 82 SER K CA 1
ATOM 5720 C C . SER D 2 85 B -22.938 151.194 14.525 1.00 23.13 82 SER K C 1
ATOM 5721 O O . SER D 2 85 B -21.799 151.240 14.966 1.00 21.40 82 SER K O 1
ATOM 5724 N N . LEU D 2 86 C -23.193 151.107 13.231 1.00 22.40 82 LEU K N 1
ATOM 5725 C CA . LEU D 2 86 C -22.121 151.029 12.259 1.00 22.85 82 LEU K CA 1
ATOM 5726 C C . LEU D 2 86 C -21.217 152.257 12.231 1.00 22.37 82 LEU K C 1
ATOM 5727 O O . LEU D 2 86 C -21.665 153.391 12.430 1.00 25.75 82 LEU K O 1
ATOM 5732 N N . ARG D 2 87 ? -19.934 152.013 11.998 1.00 23.29 83 ARG K N 1
ATOM 5733 C CA . ARG D 2 87 ? -18.950 153.078 11.865 1.00 26.82 83 ARG K CA 1
ATOM 5734 C C . ARG D 2 87 ? -18.105 152.743 10.627 1.00 28.41 83 ARG K C 1
ATOM 5735 O O . ARG D 2 87 ? -18.147 151.616 10.130 1.00 26.63 83 ARG K O 1
ATOM 5743 N N . SER D 2 88 ? -17.360 153.715 10.112 1.00 29.86 84 SER K N 1
ATOM 5744 C CA . SER D 2 88 ? -16.564 153.502 8.898 1.00 29.79 84 SER K CA 1
ATOM 5745 C C . SER D 2 88 ? -15.742 152.217 8.851 1.00 30.59 84 SER K C 1
ATOM 5746 O O . SER D 2 88 ? -15.711 151.535 7.826 1.00 26.77 84 SER K O 1
ATOM 5749 N N . ALA D 2 89 ? -15.089 151.888 9.960 1.00 26.23 85 ALA K N 1
ATOM 5750 C CA . ALA D 2 89 ? -14.258 150.693 10.054 1.00 26.00 85 ALA K CA 1
ATOM 5751 C C . ALA D 2 89 ? -15.040 149.396 9.883 1.00 22.54 85 ALA K C 1
ATOM 5752 O O . ALA D 2 89 ? -14.449 148.325 9.781 1.00 25.50 85 ALA K O 1
ATOM 5754 N N . ASP D 2 90 ? -16.364 149.479 9.876 1.00 20.70 86 ASP K N 1
ATOM 5755 C CA . ASP D 2 90 ? -17.174 148.279 9.692 1.00 20.09 86 ASP K CA 1
ATOM 5756 C C . ASP D 2 90 ? -17.332 148.002 8.199 1.00 20.44 86 ASP K C 1
ATOM 5757 O O . ASP D 2 90 ? -17.966 147.025 7.797 1.00 19.04 86 ASP K O 1
ATOM 5762 N N . THR D 2 91 ? -16.765 148.883 7.382 1.00 22.76 87 THR K N 1
ATOM 5763 C CA . THR D 2 91 ? -16.818 148.699 5.933 1.00 22.94 87 THR K CA 1
ATOM 5764 C C . THR D 2 91 ? -16.015 147.447 5.616 1.00 20.48 87 THR K C 1
ATOM 5765 O O . THR D 2 91 ? -14.809 147.392 5.865 1.00 20.77 87 THR K O 1
ATOM 5769 N N . ALA D 2 92 ? -16.683 146.436 5.071 1.00 20.10 88 ALA K N 1
ATOM 5770 C CA . ALA D 2 92 ? -15.998 145.184 4.772 1.00 22.22 88 ALA K CA 1
ATOM 5771 C C . ALA D 2 92 ? -16.922 144.183 4.108 1.00 21.28 88 ALA K C 1
ATOM 5772 O O . ALA D 2 92 ? -18.095 144.465 3.865 1.00 23.63 88 ALA K O 1
ATOM 5774 N N . VAL D 2 93 ? -16.377 143.008 3.814 1.00 21.53 89 VAL K N 1
ATOM 5775 C CA . VAL D 2 93 ? -17.160 141.932 3.232 1.00 22.40 89 VAL K CA 1
ATOM 5776 C C . VAL D 2 93 ? -17.456 140.987 4.382 1.00 20.96 89 VAL K C 1
ATOM 5777 O O . VAL D 2 93 ? -16.537 140.542 5.070 1.00 25.13 89 VAL K O 1
ATOM 5781 N N . TYR D 2 94 ? -18.732 140.687 4.591 1.00 22.65 90 TYR K N 1
ATOM 5782 C CA . TYR D 2 94 ? -19.146 139.798 5.672 1.00 22.03 90 TYR K CA 1
ATOM 5783 C C . TYR D 2 94 ? -19.492 138.408 5.161 1.00 20.68 90 TYR K C 1
ATOM 5784 O O . TYR D 2 94 ? -20.381 138.250 4.330 1.00 26.19 90 TYR K O 1
ATOM 5793 N N . TYR D 2 95 ? -18.790 137.407 5.680 1.00 20.65 91 TYR K N 1
ATOM 5794 C CA . TYR D 2 95 ? -18.982 136.022 5.261 1.00 20.03 91 TYR K CA 1
ATOM 5795 C C . TYR D 2 95 ? -19.620 135.149 6.322 1.00 28.09 91 TYR K C 1
ATOM 5796 O O . TYR D 2 95 ? -19.416 135.355 7.519 1.00 26.69 91 TYR K O 1
ATOM 5805 N N . CYS D 2 96 ? -20.375 134.157 5.871 1.00 28.55 92 CYS K N 1
ATOM 5806 C CA . CYS D 2 96 ? -20.948 133.184 6.783 1.00 26.57 92 CYS K CA 1
ATOM 5807 C C . CYS D 2 96 ? -20.283 131.898 6.334 1.00 26.52 92 CYS K C 1
ATOM 5808 O O . CYS D 2 96 ? -19.882 131.772 5.173 1.00 25.26 92 CYS K O 1
ATOM 5811 N N . ALA D 2 97 ? -20.108 130.959 7.253 1.00 22.37 93 ALA K N 1
ATOM 5812 C CA . ALA D 2 97 ? -19.479 129.701 6.894 1.00 23.24 93 ALA K CA 1
ATOM 5813 C C . ALA D 2 97 ? -19.965 128.616 7.830 1.00 27.26 93 ALA K C 1
ATOM 5814 O O . ALA D 2 97 ? -20.215 128.863 9.007 1.00 23.67 93 ALA K O 1
ATOM 5816 N N . ARG D 2 98 ? -20.108 127.415 7.291 1.00 26.97 94 ARG K N 1
ATOM 5817 C CA . ARG D 2 98 ? -20.574 126.278 8.064 1.00 26.96 94 ARG K CA 1
ATOM 5818 C C . ARG D 2 98 ? -19.370 125.522 8.589 1.00 26.61 94 ARG K C 1
ATOM 5819 O O . ARG D 2 98 ? -18.355 125.414 7.903 1.00 27.16 94 ARG K O 1
ATOM 5827 N N . VAL D 2 99 ? -19.473 125.004 9.807 1.00 26.33 95 VAL K N 1
ATOM 5828 C CA . VAL D 2 99 ? -18.376 124.231 10.367 1.00 24.92 95 VAL K CA 1
ATOM 5829 C C . VAL D 2 99 ? -18.338 122.901 9.620 1.00 27.72 95 VAL K C 1
ATOM 5830 O O . VAL D 2 99 ? -19.233 122.608 8.824 1.00 24.99 95 VAL K O 1
ATOM 5834 N N . GLY D 2 100 ? -17.314 122.099 9.885 1.00 27.88 96 GLY K N 1
ATOM 5835 C CA . GLY D 2 100 ? -17.181 120.827 9.200 1.00 31.39 96 GLY K CA 1
ATOM 5836 C C . GLY D 2 100 ? -17.961 119.687 9.826 1.00 33.54 96 GLY K C 1
ATOM 5837 O O . GLY D 2 100 ? -18.554 119.845 10.894 1.00 28.89 96 GLY K O 1
ATOM 5838 N N . PRO D 2 101 ? -17.976 118.515 9.177 1.00 37.20 97 PRO K N 1
ATOM 5839 C CA . PRO D 2 101 ? -18.702 117.357 9.704 1.00 43.00 97 PRO K CA 1
ATOM 5840 C C . PRO D 2 101 ? -18.172 116.900 11.063 1.00 48.92 97 PRO K C 1
ATOM 5841 O O . PRO D 2 101 ? -16.971 116.974 11.333 1.00 47.74 97 PRO K O 1
ATOM 5845 N N . TYR D 2 102 ? -19.082 116.431 11.911 1.00 56.39 98 TYR K N 1
ATOM 5846 C CA . TYR D 2 102 ? -18.732 115.977 13.251 1.00 63.91 98 TYR K CA 1
ATOM 5847 C C . TYR D 2 102 ? -18.749 114.458 13.389 1.00 66.16 98 TYR K C 1
ATOM 5848 O O . TYR D 2 102 ? -19.400 113.755 12.617 1.00 65.84 98 TYR K O 1
ATOM 5857 N N . SER D 2 103 ? -18.018 113.970 14.385 1.00 69.19 99 SER K N 1
ATOM 5858 C CA . SER D 2 103 ? -17.933 112.548 14.691 1.00 72.45 99 SER K CA 1
ATOM 5859 C C . SER D 2 103 ? -17.762 112.442 16.203 1.00 74.34 99 SER K C 1
ATOM 5860 O O . SER D 2 103 ? -16.918 113.125 16.783 1.00 74.61 99 SER K O 1
ATOM 5863 N N . TRP D 2 104 ? -18.563 111.592 16.840 1.00 75.97 100 TRP K N 1
ATOM 5864 C CA . TRP D 2 104 ? -18.503 111.432 18.291 1.00 77.44 100 TRP K CA 1
ATOM 5865 C C . TRP D 2 104 ? -17.082 111.240 18.818 1.00 76.76 100 TRP K C 1
ATOM 5866 O O . TRP D 2 104 ? -16.762 111.680 19.923 1.00 77.49 100 TRP K O 1
ATOM 5877 N N . ASP D 2 105 A -16.233 110.581 18.033 1.00 75.13 100 ASP K N 1
ATOM 5878 C CA . ASP D 2 105 A -14.858 110.329 18.449 1.00 73.27 100 ASP K CA 1
ATOM 5879 C C . ASP D 2 105 A -14.007 111.595 18.469 1.00 70.01 100 ASP K C 1
ATOM 5880 O O . ASP D 2 105 A -13.007 111.663 19.183 1.00 70.88 100 ASP K O 1
ATOM 5885 N N . ASP D 2 106 B -14.398 112.594 17.684 1.00 65.19 100 ASP K N 1
ATOM 5886 C CA . ASP D 2 106 B -13.660 113.853 17.642 1.00 60.17 100 ASP K CA 1
ATOM 5887 C C . ASP D 2 106 B -13.883 114.640 18.925 1.00 54.99 100 ASP K C 1
ATOM 5888 O O . ASP D 2 106 B -14.935 114.533 19.556 1.00 51.59 100 ASP K O 1
ATOM 5893 N N . SER D 2 107 C -12.887 115.431 19.308 1.00 51.14 100 SER K N 1
ATOM 5894 C CA . SER D 2 107 C -12.987 116.247 20.509 1.00 46.08 100 SER K CA 1
ATOM 5895 C C . SER D 2 107 C -13.850 117.470 20.214 1.00 42.12 100 SER K C 1
ATOM 5896 O O . SER D 2 107 C -14.011 117.859 19.055 1.00 41.37 100 SER K O 1
ATOM 5899 N N . PRO D 2 108 D -14.413 118.096 21.260 1.00 37.78 100 PRO K N 1
ATOM 5900 C CA . PRO D 2 108 D -15.263 119.276 21.073 1.00 35.01 100 PRO K CA 1
ATOM 5901 C C . PRO D 2 108 D -14.620 120.373 20.226 1.00 33.54 100 PRO K C 1
ATOM 5902 O O . PRO D 2 108 D -13.474 120.769 20.453 1.00 28.16 100 PRO K O 1
ATOM 5906 N N . GLN D 2 109 E -15.380 120.839 19.241 1.00 32.17 100 GLN K N 1
ATOM 5907 C CA . GLN D 2 109 E -14.956 121.898 18.331 1.00 32.00 100 GLN K CA 1
ATOM 5908 C C . GLN D 2 109 E -13.760 121.601 17.423 1.00 30.82 100 GLN K C 1
ATOM 5909 O O . GLN D 2 109 E -13.151 122.517 16.873 1.00 31.28 100 GLN K O 1
ATOM 5915 N N . ASP D 2 110 F -13.429 120.324 17.255 1.00 31.95 100 ASP K N 1
ATOM 5916 C CA . ASP D 2 110 F -12.333 119.939 16.372 1.00 31.79 100 ASP K CA 1
ATOM 5917 C C . ASP D 2 110 F -12.753 120.279 14.941 1.00 30.42 100 ASP K C 1
ATOM 5918 O O . ASP D 2 110 F -11.917 120.486 14.062 1.00 30.65 100 ASP K O 1
ATOM 5923 N N . ASN D 2 111 G -14.062 120.351 14.731 1.00 28.96 100 ASN K N 1
ATOM 5924 C CA . ASN D 2 111 G -14.636 120.636 13.422 1.00 29.08 100 ASN K CA 1
ATOM 5925 C C . ASN D 2 111 G -15.091 122.084 13.273 1.00 29.38 100 ASN K C 1
ATOM 5926 O O . ASN D 2 111 G -15.874 122.401 12.372 1.00 27.47 100 ASN K O 1
ATOM 5931 N N . TYR D 2 112 H -14.602 122.961 14.142 1.00 26.08 100 TYR K N 1
ATOM 5932 C CA . TYR D 2 112 H -15.021 124.353 14.095 1.00 25.75 100 TYR K CA 1
ATOM 5933 C C . TYR D 2 112 H -14.234 125.265 13.160 1.00 25.72 100 TYR K C 1
ATOM 5934 O O . TYR D 2 112 H -14.104 126.459 13.405 1.00 25.49 100 TYR K O 1
ATOM 5943 N N . TYR D 2 113 I -13.704 124.689 12.088 1.00 26.12 100 TYR K N 1
ATOM 5944 C CA . TYR D 2 113 I -13.003 125.477 11.083 1.00 25.23 100 TYR K CA 1
ATOM 5945 C C . TYR D 2 113 I -14.092 125.941 10.115 1.00 26.47 100 TYR K C 1
ATOM 5946 O O . TYR D 2 113 I -15.251 125.552 10.254 1.00 24.39 100 TYR K O 1
ATOM 5955 N N . MET D 2 114 J -13.740 126.781 9.149 1.00 25.54 100 MET K N 1
ATOM 5956 C CA . MET D 2 114 J -14.725 127.267 8.192 1.00 25.35 100 MET K CA 1
ATOM 5957 C C . MET D 2 114 J -14.729 126.331 6.979 1.00 26.05 100 MET K C 1
ATOM 5958 O O . MET D 2 114 J -14.026 126.555 5.996 1.00 26.52 100 MET K O 1
ATOM 5963 N N . ASP D 2 115 ? -15.527 125.273 7.079 1.00 28.30 101 ASP K N 1
ATOM 5964 C CA . ASP D 2 115 ? -15.639 124.243 6.044 1.00 27.37 101 ASP K CA 1
ATOM 5965 C C . ASP D 2 115 ? -16.154 124.740 4.695 1.00 28.49 101 ASP K C 1
ATOM 5966 O O . ASP D 2 115 ? -15.560 124.458 3.657 1.00 30.27 101 ASP K O 1
ATOM 5971 N N . VAL D 2 116 ? -17.278 125.444 4.716 1.00 24.81 102 VAL K N 1
ATOM 5972 C CA . VAL D 2 116 ? -17.879 125.970 3.495 1.00 28.66 102 VAL K CA 1
ATOM 5973 C C . VAL D 2 116 ? -18.208 127.438 3.690 1.00 28.24 102 VAL K C 1
ATOM 5974 O O . VAL D 2 116 ? -18.902 127.803 4.638 1.00 30.44 102 VAL K O 1
ATOM 5978 N N . TRP D 2 117 ? -17.718 128.278 2.785 1.00 29.55 103 TRP K N 1
ATOM 5979 C CA . TRP D 2 117 ? -17.947 129.714 2.882 1.00 28.74 103 TRP K CA 1
ATOM 5980 C C . TRP D 2 117 ? -18.976 130.236 1.901 1.00 28.98 103 TRP K C 1
ATOM 5981 O O . TRP D 2 117 ? -19.136 129.698 0.811 1.00 27.53 103 TRP K O 1
ATOM 5992 N N . GLY D 2 118 ? -19.659 131.299 2.303 1.00 29.81 104 GLY K N 1
ATOM 5993 C CA . GLY D 2 118 ? -20.611 131.946 1.427 1.00 26.36 104 GLY K CA 1
ATOM 5994 C C . GLY D 2 118 ? -19.747 132.880 0.595 1.00 28.81 104 GLY K C 1
ATOM 5995 O O . GLY D 2 118 ? -18.556 133.033 0.880 1.00 27.89 104 GLY K O 1
ATOM 5996 N N . LYS D 2 119 ? -20.327 133.512 -0.420 1.00 28.13 105 LYS K N 1
ATOM 5997 C CA . LYS D 2 119 ? -19.582 134.412 -1.292 1.00 31.98 105 LYS K CA 1
ATOM 5998 C C . LYS D 2 119 ? -19.296 135.750 -0.621 1.00 32.24 105 LYS K C 1
ATOM 5999 O O . LYS D 2 119 ? -18.468 136.527 -1.093 1.00 32.69 105 LYS K O 1
ATOM 6005 N N . GLY D 2 120 ? -19.991 136.020 0.477 1.00 33.72 106 GLY K N 1
ATOM 6006 C CA . GLY D 2 120 ? -19.774 137.269 1.181 1.00 30.76 106 GLY K CA 1
ATOM 6007 C C . GLY D 2 120 ? -20.727 138.365 0.751 1.00 32.01 106 GLY K C 1
ATOM 6008 O O . GLY D 2 120 ? -21.203 138.390 -0.384 1.00 29.82 106 GLY K O 1
ATOM 6009 N N . THR D 2 121 ? -21.006 139.275 1.675 1.00 26.79 107 THR K N 1
ATOM 6010 C CA . THR D 2 121 ? -21.897 140.396 1.428 1.00 27.41 107 THR K CA 1
ATOM 6011 C C . THR D 2 121 ? -21.120 141.667 1.741 1.00 29.26 107 THR K C 1
ATOM 6012 O O . THR D 2 121 ? -20.606 141.831 2.845 1.00 27.12 107 THR K O 1
ATOM 6016 N N . THR D 2 122 ? -21.012 142.556 0.763 1.00 28.27 108 THR K N 1
ATOM 6017 C CA . THR D 2 122 ? -20.297 143.804 0.975 1.00 26.52 108 THR K CA 1
ATOM 6018 C C . THR D 2 122 ? -21.163 144.791 1.734 1.00 26.51 108 THR K C 1
ATOM 6019 O O . THR D 2 122 ? -22.348 144.951 1.435 1.00 25.36 108 THR K O 1
ATOM 6023 N N . VAL D 2 123 ? -20.574 145.433 2.738 1.00 23.69 109 VAL K N 1
ATOM 6024 C CA . VAL D 2 123 ? -21.285 146.441 3.504 1.00 24.76 109 VAL K CA 1
ATOM 6025 C C . VAL D 2 123 ? -20.401 147.682 3.549 1.00 24.16 109 VAL K C 1
ATOM 6026 O O . VAL D 2 123 ? -19.285 147.641 4.064 1.00 26.05 109 VAL K O 1
ATOM 6030 N N . ILE D 2 124 ? -20.901 148.778 2.993 1.00 21.96 110 ILE K N 1
ATOM 6031 C CA . ILE D 2 124 ? -20.167 150.037 2.962 1.00 23.10 110 ILE K CA 1
ATOM 6032 C C . ILE D 2 124 ? -20.766 150.990 3.987 1.00 23.46 110 ILE K C 1
ATOM 6033 O O . ILE D 2 124 ? -21.971 151.225 3.972 1.00 27.32 110 ILE K O 1
ATOM 6038 N N . VAL D 2 125 ? -19.937 151.532 4.878 1.00 21.56 111 VAL K N 1
ATOM 6039 C CA . VAL D 2 125 ? -20.433 152.470 5.879 1.00 21.10 111 VAL K CA 1
ATOM 6040 C C . VAL D 2 125 ? -19.789 153.817 5.583 1.00 21.19 111 VAL K C 1
ATOM 6041 O O . VAL D 2 125 ? -18.574 153.973 5.679 1.00 25.18 111 VAL K O 1
ATOM 6045 N N . SER D 2 126 ? -20.607 154.789 5.214 1.00 24.41 112 SER K N 1
ATOM 6046 C CA . SER D 2 126 ? -20.092 156.103 4.867 1.00 24.85 112 SER K CA 1
ATOM 6047 C C . SER D 2 126 ? -21.191 157.142 4.938 1.00 25.09 112 SER K C 1
ATOM 6048 O O . SER D 2 126 ? -22.367 156.817 4.790 1.00 26.74 112 SER K O 1
ATOM 6051 N N . SER D 2 127 ? -20.806 158.394 5.151 1.00 26.40 113 SER K N 1
ATOM 6052 C CA . SER D 2 127 ? -21.780 159.472 5.221 1.00 31.74 113 SER K CA 1
ATOM 6053 C C . SER D 2 127 ? -22.036 160.013 3.816 1.00 30.77 113 SER K C 1
ATOM 6054 O O . SER D 2 127 ? -22.940 160.820 3.600 1.00 29.19 113 SER K O 1
ATOM 6057 N N . ALA D 2 128 ? -21.240 159.547 2.861 1.00 30.22 114 ALA K N 1
ATOM 6058 C CA . ALA D 2 128 ? -21.371 159.983 1.473 1.00 29.94 114 ALA K CA 1
ATOM 6059 C C . ALA D 2 128 ? -22.754 159.693 0.897 1.00 31.17 114 ALA K C 1
ATOM 6060 O O . ALA D 2 128 ? -23.409 158.727 1.283 1.00 34.54 114 ALA K O 1
ATOM 6062 N N . SER D 2 129 ? -23.200 160.539 -0.024 1.00 30.64 115 SER K N 1
ATOM 6063 C CA . SER D 2 129 ? -24.496 160.349 -0.662 1.00 30.92 115 SER K CA 1
ATOM 6064 C C . SER D 2 129 ? -24.265 159.844 -2.080 1.00 26.89 115 SER K C 1
ATOM 6065 O O . SER D 2 129 ? -23.222 160.105 -2.674 1.00 24.17 115 SER K O 1
ATOM 6068 N N . THR D 2 130 ? -25.233 159.103 -2.608 1.00 24.28 116 THR K N 1
ATOM 6069 C CA . THR D 2 130 ? -25.116 158.552 -3.949 1.00 24.99 116 THR K CA 1
ATOM 6070 C C . THR D 2 130 ? -24.785 159.666 -4.933 1.00 24.01 116 THR K C 1
ATOM 6071 O O . THR D 2 130 ? -25.418 160.719 -4.927 1.00 23.70 116 THR K O 1
ATOM 6075 N N . LYS D 2 131 ? -23.787 159.431 -5.774 1.00 24.51 117 LYS K N 1
ATOM 6076 C CA . LYS D 2 131 ? -23.384 160.436 -6.746 1.00 25.72 117 LYS K CA 1
ATOM 6077 C C . LYS D 2 131 ? -22.759 159.817 -7.986 1.00 22.58 117 LYS K C 1
ATOM 6078 O O . LYS D 2 131 ? -21.889 158.949 -7.888 1.00 18.64 117 LYS K O 1
ATOM 6084 N N . GLY D 2 132 ? -23.215 160.272 -9.150 1.00 22.07 118 GLY K N 1
ATOM 6085 C CA . GLY D 2 132 ? -22.690 159.775 -10.409 1.00 23.89 118 GLY K CA 1
ATOM 6086 C C . GLY D 2 132 ? -21.315 160.351 -10.704 1.00 22.37 118 GLY K C 1
ATOM 6087 O O . GLY D 2 132 ? -20.984 161.440 -10.248 1.00 23.28 118 GLY K O 1
ATOM 6088 N N . PRO D 2 133 ? -20.499 159.645 -11.496 1.00 19.18 119 PRO K N 1
ATOM 6089 C CA . PRO D 2 133 ? -19.151 160.083 -11.848 1.00 19.67 119 PRO K CA 1
ATOM 6090 C C . PRO D 2 133 ? -19.059 161.087 -12.977 1.00 21.99 119 PRO K C 1
ATOM 6091 O O . PRO D 2 133 ? -19.930 161.149 -13.843 1.00 21.31 119 PRO K O 1
ATOM 6095 N N . SER D 2 134 ? -17.991 161.874 -12.945 1.00 25.30 120 SER K N 1
ATOM 6096 C CA . SER D 2 134 ? -17.703 162.808 -14.018 1.00 22.70 120 SER K CA 1
ATOM 6097 C C . SER D 2 134 ? -16.728 161.962 -14.828 1.00 25.16 120 SER K C 1
ATOM 6098 O O . SER D 2 134 ? -15.920 161.233 -14.256 1.00 25.75 120 SER K O 1
ATOM 6101 N N . VAL D 2 135 ? -16.811 162.019 -16.149 1.00 20.94 121 VAL K N 1
ATOM 6102 C CA . VAL D 2 135 ? -15.902 161.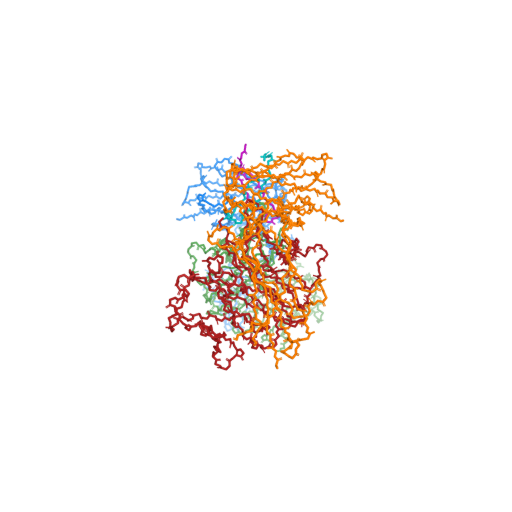234 -16.969 1.00 18.90 121 VAL K CA 1
ATOM 6103 C C . VAL D 2 135 ? -15.021 162.174 -17.771 1.00 23.24 121 VAL K C 1
ATOM 6104 O O . VAL D 2 135 ? -15.513 162.987 -18.553 1.00 23.47 121 VAL K O 1
ATOM 6108 N N . PHE D 2 136 ? -13.714 162.069 -17.560 1.00 18.43 122 PHE K N 1
ATOM 6109 C CA . PHE D 2 136 ? -12.763 162.930 -18.249 1.00 21.72 122 PHE K CA 1
ATOM 6110 C C . PHE D 2 136 ? -11.871 162.118 -19.181 1.00 20.99 122 PHE K C 1
ATOM 6111 O O . PHE D 2 136 ? -11.477 160.996 -18.867 1.00 20.65 122 PHE K O 1
ATOM 6119 N N . PRO D 2 137 ? -11.531 162.684 -20.344 1.00 22.77 123 PRO K N 1
ATOM 6120 C CA . PRO D 2 137 ? -10.678 161.958 -21.284 1.00 22.28 123 PRO K CA 1
ATOM 6121 C C . PRO D 2 137 ? -9.193 161.977 -20.929 1.00 24.15 123 PRO K C 1
ATOM 6122 O O . PRO D 2 137 ? -8.689 162.936 -20.341 1.00 25.63 123 PRO K O 1
ATOM 6126 N N . LEU D 2 138 ? -8.513 160.886 -21.259 1.00 22.59 124 LEU K N 1
ATOM 6127 C CA . LEU D 2 138 ? -7.069 160.781 -21.068 1.00 25.05 124 LEU K CA 1
ATOM 6128 C C . LEU D 2 138 ? -6.613 160.641 -22.520 1.00 25.46 124 LEU K C 1
ATOM 6129 O O . LEU D 2 138 ? -6.471 159.537 -23.045 1.00 23.48 124 LEU K O 1
ATOM 6134 N N . ALA D 2 139 ? -6.428 161.791 -23.164 1.00 26.88 125 ALA K N 1
ATOM 6135 C CA . ALA D 2 139 ? -6.060 161.876 -24.579 1.00 26.70 125 ALA K CA 1
ATOM 6136 C C . ALA D 2 139 ? -4.727 161.268 -24.987 1.00 27.12 125 ALA K C 1
ATOM 6137 O O . ALA D 2 139 ? -3.727 161.398 -24.283 1.00 25.10 125 ALA K O 1
ATOM 6139 N N . PRO D 2 140 ? -4.703 160.593 -26.147 1.00 29.25 126 PRO K N 1
ATOM 6140 C CA . PRO D 2 140 ? -3.494 159.961 -26.674 1.00 33.80 126 PRO K CA 1
ATOM 6141 C C . PRO D 2 140 ? -2.571 161.021 -27.266 1.00 39.89 126 PRO K C 1
ATOM 6142 O O . PRO D 2 140 ? -3.034 162.066 -27.731 1.00 39.38 126 PRO K O 1
ATOM 6146 N N . SER D 2 141 ? -1.270 160.747 -27.244 1.00 46.67 127 SER K N 1
ATOM 6147 C CA . SER D 2 141 ? -0.273 161.670 -27.776 1.00 51.41 127 SER K CA 1
ATOM 6148 C C . SER D 2 141 ? -0.285 161.672 -29.302 1.00 52.95 127 SER K C 1
ATOM 6149 O O . SER D 2 141 ? 0.223 162.597 -29.935 1.00 57.26 127 SER K O 1
ATOM 6152 N N . GLY D 2 148 ? 4.463 153.595 -33.517 1.00 49.81 136 GLY K N 1
ATOM 6153 C CA . GLY D 2 148 ? 4.632 152.837 -32.283 1.00 47.27 136 GLY K CA 1
ATOM 6154 C C . GLY D 2 148 ? 3.287 152.591 -31.600 1.00 45.49 136 GLY K C 1
ATOM 6155 O O . GLY D 2 148 ? 2.267 152.418 -32.270 1.00 46.23 136 GLY K O 1
ATOM 6156 N N . THR D 2 149 ? 3.288 152.580 -30.269 1.00 42.45 137 THR K N 1
ATOM 6157 C CA . THR D 2 149 ? 2.067 152.344 -29.511 1.00 39.04 137 THR K CA 1
ATOM 6158 C C . THR D 2 149 ? 1.657 153.534 -28.651 1.00 36.12 137 THR K C 1
ATOM 6159 O O . THR D 2 149 ? 2.473 154.108 -27.931 1.00 34.80 137 THR K O 1
ATOM 6163 N N . ALA D 2 150 ? 0.380 153.890 -28.738 1.00 30.75 138 ALA K N 1
ATOM 6164 C CA . ALA D 2 150 ? -0.177 155.005 -27.985 1.00 29.34 138 ALA K CA 1
ATOM 6165 C C . ALA D 2 150 ? -1.064 154.490 -26.854 1.00 30.53 138 ALA K C 1
ATOM 6166 O O . ALA D 2 150 ? -1.433 153.316 -26.819 1.00 28.46 138 ALA K O 1
ATOM 6168 N N . ALA D 2 151 ? -1.395 155.377 -25.924 1.00 25.84 139 ALA K N 1
ATOM 6169 C CA . ALA D 2 151 ? -2.257 155.014 -24.813 1.00 26.58 139 ALA K CA 1
ATOM 6170 C C . ALA D 2 151 ? -3.277 156.116 -24.616 1.00 23.52 139 ALA K C 1
ATOM 6171 O O . ALA D 2 151 ? -2.963 157.294 -24.755 1.00 23.31 139 ALA K O 1
ATOM 6173 N N . LEU D 2 152 ? -4.506 155.723 -24.317 1.00 22.06 140 LEU K N 1
ATOM 6174 C CA . LEU D 2 152 ? -5.571 156.682 -24.064 1.00 21.84 140 LEU K CA 1
ATOM 6175 C C . LEU D 2 152 ? -6.487 156.064 -23.028 1.00 20.24 140 LEU K C 1
ATOM 6176 O O . LEU D 2 152 ? -6.358 154.889 -22.703 1.00 19.85 140 LEU K O 1
ATOM 6181 N N . GLY D 2 153 ? -7.411 156.850 -22.498 1.00 19.89 141 GLY K N 1
ATOM 6182 C CA . GLY D 2 153 ? -8.301 156.300 -21.506 1.00 19.45 141 GLY K CA 1
ATOM 6183 C C . GLY D 2 153 ? -9.322 157.282 -21.004 1.00 16.99 141 GLY K C 1
ATOM 6184 O O . GLY D 2 153 ? -9.527 158.362 -21.581 1.00 18.90 141 GLY K O 1
ATOM 6185 N N . CYS D 2 154 ? -9.979 156.893 -19.920 1.00 19.41 142 CYS K N 1
ATOM 6186 C CA . CYS D 2 154 ? -10.990 157.725 -19.300 1.00 19.18 142 CYS K CA 1
ATOM 6187 C C . CYS D 2 154 ? -10.795 157.736 -17.797 1.00 19.56 142 CYS K C 1
ATOM 6188 O O . CYS D 2 154 ? -10.570 156.698 -17.180 1.00 19.12 142 CYS K O 1
ATOM 6191 N N . LEU D 2 155 ? -10.841 158.928 -17.224 1.00 17.28 143 LEU K N 1
ATOM 6192 C CA . LEU D 2 155 ? -10.732 159.082 -15.784 1.00 19.31 143 LEU K CA 1
ATOM 6193 C C . LEU D 2 155 ? -12.184 159.186 -15.309 1.00 17.65 143 LEU K C 1
ATOM 6194 O O . LEU D 2 155 ? -12.916 160.089 -15.710 1.00 20.43 143 LEU K O 1
ATOM 6199 N N . VAL D 2 156 ? -12.607 158.226 -14.491 1.00 18.52 144 VAL K N 1
ATOM 6200 C CA . VAL D 2 156 ? -13.965 158.182 -13.957 1.00 14.46 144 VAL K CA 1
ATOM 6201 C C . VAL D 2 156 ? -13.844 158.653 -12.513 1.00 21.78 144 VAL K C 1
ATOM 6202 O O . VAL D 2 156 ? -13.473 157.879 -11.632 1.00 18.50 144 VAL K O 1
ATOM 6206 N N . LYS D 2 157 ? -14.196 159.912 -12.274 1.00 21.92 145 LYS K N 1
ATOM 6207 C CA . LYS D 2 157 ? -14.013 160.502 -10.955 1.00 25.09 145 LYS K CA 1
ATOM 6208 C C . LYS D 2 157 ? -15.198 160.980 -10.121 1.00 24.23 145 LYS K C 1
ATOM 6209 O O . LYS D 2 157 ? -16.230 161.419 -10.633 1.00 24.67 145 LYS K O 1
ATOM 6215 N N . ASP D 2 158 ? -15.014 160.890 -8.809 1.00 22.03 146 ASP K N 1
ATOM 6216 C CA . ASP D 2 158 ? -15.993 161.347 -7.841 1.00 21.98 146 ASP K CA 1
ATOM 6217 C C . ASP D 2 158 ? -17.369 160.721 -7.881 1.00 21.44 146 ASP K C 1
ATOM 6218 O O . ASP D 2 158 ? -18.358 161.411 -8.100 1.00 22.07 146 ASP K O 1
ATOM 6223 N N . TYR D 2 159 ? -17.440 159.417 -7.655 1.00 20.22 147 TYR K N 1
ATOM 6224 C CA . TYR D 2 159 ? -18.723 158.751 -7.639 1.00 17.45 147 TYR K CA 1
ATOM 6225 C C . TYR D 2 159 ? -18.872 157.992 -6.331 1.00 18.75 147 TYR K C 1
ATOM 6226 O O . TYR D 2 159 ? -17.898 157.773 -5.614 1.00 21.22 147 TYR K O 1
ATOM 6235 N N . PHE D 2 160 ? -20.101 157.599 -6.032 1.00 16.89 148 PHE K N 1
ATOM 6236 C CA . PHE D 2 160 ? -20.383 156.835 -4.821 1.00 17.93 148 PHE K CA 1
ATOM 6237 C C . PHE D 2 160 ? -21.759 156.207 -4.934 1.00 16.25 148 PHE K C 1
ATOM 6238 O O . PHE D 2 160 ? -22.711 156.861 -5.356 1.00 18.77 148 PHE K O 1
ATOM 6246 N N . PRO D 2 161 ? -21.887 154.923 -4.570 1.00 17.74 149 PRO K N 1
ATOM 6247 C CA . PRO D 2 161 ? -20.825 154.037 -4.075 1.00 18.32 149 PRO K CA 1
ATOM 6248 C C . PRO D 2 161 ? -20.261 153.243 -5.245 1.00 23.08 149 PRO K C 1
ATOM 6249 O O . PRO D 2 161 ? -20.567 153.534 -6.400 1.00 21.57 149 PRO K O 1
ATOM 6253 N N . GLU D 2 162 ? -19.433 152.249 -4.953 1.00 24.87 150 GLU K N 1
ATOM 6254 C CA . GLU D 2 162 ? -18.917 151.396 -6.017 1.00 23.42 150 GLU K CA 1
ATOM 6255 C C . GLU D 2 162 ? -20.107 150.503 -6.370 1.00 24.62 150 GLU K C 1
ATOM 6256 O O . GLU D 2 162 ? -21.020 150.345 -5.566 1.00 25.64 150 GLU K O 1
ATOM 6262 N N . PRO D 2 163 ? -20.101 149.883 -7.560 1.00 23.15 151 PRO K N 1
ATOM 6263 C CA . PRO D 2 163 ? -19.042 149.994 -8.553 1.00 21.42 151 PRO K CA 1
ATOM 6264 C C . PRO D 2 163 ? -19.515 150.728 -9.799 1.00 22.42 151 PRO K C 1
ATOM 6265 O O . PRO D 2 163 ? -20.681 151.087 -9.931 1.00 20.11 151 PRO K O 1
ATOM 6269 N N . VAL D 2 164 ? -18.578 150.963 -10.702 1.00 21.77 152 VAL K N 1
ATOM 6270 C CA . VAL D 2 164 ? -18.904 151.553 -11.993 1.00 20.37 152 VAL K CA 1
ATOM 6271 C C . VAL D 2 164 ? -18.350 150.488 -12.921 1.00 23.61 152 VAL K C 1
ATOM 6272 O O . VAL D 2 164 ? -17.434 149.758 -12.542 1.00 24.98 152 VAL K O 1
ATOM 6276 N N . THR D 2 165 ? -18.921 150.358 -14.111 1.00 23.00 153 THR K N 1
ATOM 6277 C CA . THR D 2 165 ? -18.400 149.396 -15.059 1.00 24.21 153 THR K CA 1
ATOM 6278 C C . THR D 2 165 ? -17.921 150.259 -16.215 1.00 21.22 153 THR K C 1
ATOM 6279 O O . THR D 2 165 ? -18.481 151.328 -16.464 1.00 18.43 153 THR K O 1
ATOM 6283 N N . VAL D 2 166 ? -16.863 149.814 -16.881 1.00 19.19 154 VAL K N 1
ATOM 6284 C CA . VAL D 2 166 ? -16.309 150.541 -18.014 1.00 20.25 154 VAL K CA 1
ATOM 6285 C C . VAL D 2 166 ? -16.018 149.550 -19.137 1.00 22.23 154 VAL K C 1
ATOM 6286 O O . VAL D 2 166 ? -15.483 148.473 -18.898 1.00 21.95 154 VAL K O 1
ATOM 6290 N N . SER D 2 167 ? -16.405 149.900 -20.355 1.00 22.38 156 SER K N 1
ATOM 6291 C CA . SER D 2 167 ? -16.111 149.052 -21.503 1.00 21.66 156 SER K CA 1
ATOM 6292 C C . SER D 2 167 ? -15.628 150.025 -22.566 1.00 20.29 156 SER K C 1
ATOM 6293 O O . SER D 2 167 ? -15.723 151.236 -22.379 1.00 17.50 156 SER K O 1
ATOM 6296 N N . TRP D 2 168 ? -15.088 149.504 -23.662 1.00 20.58 157 TRP K N 1
ATOM 6297 C CA . TRP D 2 168 ? -14.615 150.355 -24.742 1.00 20.89 157 TRP K CA 1
ATOM 6298 C C . TRP D 2 168 ? -15.270 149.941 -26.050 1.00 19.49 157 TRP K C 1
ATOM 6299 O O . TRP D 2 168 ? -15.339 148.756 -26.366 1.00 24.40 157 TRP K O 1
ATOM 6310 N N . ASN D 2 169 ? -15.758 150.927 -26.792 1.00 19.70 162 ASN K N 1
ATOM 6311 C CA . ASN D 2 169 ? -16.427 150.657 -28.064 1.00 25.49 162 ASN K CA 1
ATOM 6312 C C . ASN D 2 169 ? -17.489 149.578 -27.904 1.00 28.44 162 ASN K C 1
ATOM 6313 O O . ASN D 2 169 ? -17.547 148.618 -28.674 1.00 31.24 162 ASN K O 1
ATOM 6318 N N . SER D 2 170 ? -18.319 149.751 -26.879 1.00 31.18 163 SER K N 1
ATOM 6319 C CA . SER D 2 170 ? -19.410 148.832 -26.571 1.00 36.38 163 SER K CA 1
ATOM 6320 C C . SER D 2 170 ? -18.980 147.378 -26.417 1.00 37.14 163 SER K C 1
ATOM 6321 O O . SER D 2 170 ? -19.765 146.462 -26.666 1.00 39.99 163 SER K O 1
ATOM 6324 N N . GLY D 2 171 ? -17.738 147.162 -26.003 1.00 35.93 164 GLY K N 1
ATOM 6325 C CA . GLY D 2 171 ? -17.259 145.803 -25.823 1.00 36.89 164 GLY K CA 1
ATOM 6326 C C . GLY D 2 171 ? -16.501 145.262 -27.019 1.00 37.06 164 GLY K C 1
ATOM 6327 O O . GLY D 2 171 ? -15.908 144.186 -26.947 1.00 41.84 164 GLY K O 1
ATOM 6328 N N . ALA D 2 172 ? -16.518 146.006 -28.121 1.00 38.50 165 ALA K N 1
ATOM 6329 C CA . ALA D 2 172 ? -15.821 145.591 -29.333 1.00 38.23 165 ALA K CA 1
ATOM 6330 C C . ALA D 2 172 ? -14.312 145.665 -29.141 1.00 38.01 165 ALA K C 1
ATOM 6331 O O . ALA D 2 172 ? -13.554 144.977 -29.826 1.00 38.56 165 ALA K O 1
ATOM 6333 N N . LEU D 2 173 ? -13.878 146.506 -28.209 1.00 31.76 166 LEU K N 1
ATOM 6334 C CA . LEU D 2 173 ? -12.459 146.668 -27.934 1.00 29.90 166 LEU K CA 1
ATOM 6335 C C . LEU D 2 173 ? -12.159 146.105 -26.553 1.00 30.85 166 LEU K C 1
ATOM 6336 O O . LEU D 2 173 ? -12.600 146.657 -25.548 1.00 24.86 166 LEU K O 1
ATOM 6341 N N . THR D 2 174 ? -11.409 145.010 -26.503 1.00 31.85 167 THR K N 1
ATOM 6342 C CA . THR D 2 174 ? -11.082 144.391 -25.224 1.00 33.66 167 THR K CA 1
ATOM 6343 C C . THR D 2 174 ? -9.592 144.167 -25.001 1.00 34.45 167 THR K C 1
ATOM 6344 O O . THR D 2 174 ? -9.111 144.278 -23.872 1.00 32.70 167 THR K O 1
ATOM 6348 N N . SER D 2 175 ? -8.862 143.850 -26.065 1.00 33.74 168 SER K N 1
ATOM 6349 C CA . SER D 2 175 ? -7.432 143.598 -25.934 1.00 34.40 168 SER K CA 1
ATOM 6350 C C . SER D 2 175 ? -6.664 144.883 -25.634 1.00 34.13 168 SER K C 1
ATOM 6351 O O . SER D 2 175 ? -6.849 145.902 -26.299 1.00 32.93 168 SER K O 1
ATOM 6354 N N . GLY D 2 176 ? -5.800 144.825 -24.627 1.00 33.28 169 GLY K N 1
ATOM 6355 C CA . GLY D 2 176 ? -5.018 145.991 -24.265 1.00 30.02 169 GLY K CA 1
ATOM 6356 C C . GLY D 2 176 ? -5.736 146.906 -23.296 1.00 28.68 169 GLY K C 1
ATOM 6357 O O . GLY D 2 176 ? -5.196 147.939 -22.895 1.00 28.36 169 GLY K O 1
ATOM 6358 N N . VAL D 2 177 ? -6.955 146.542 -22.914 1.00 25.60 171 VAL K N 1
ATOM 6359 C CA . VAL D 2 177 ? -7.706 147.371 -21.978 1.00 23.39 171 VAL K CA 1
ATOM 6360 C C . VAL D 2 177 ? -7.347 147.031 -20.538 1.00 24.59 171 VAL K C 1
ATOM 6361 O O . VAL D 2 177 ? -7.195 145.864 -20.183 1.00 23.89 171 VAL K O 1
ATOM 6365 N N . HIS D 2 178 ? -7.183 148.063 -19.719 1.00 19.37 172 HIS K N 1
ATOM 6366 C CA . HIS D 2 178 ? -6.890 147.866 -18.309 1.00 20.31 172 HIS K CA 1
ATOM 6367 C C . HIS D 2 178 ? -7.744 148.830 -17.514 1.00 20.90 172 HIS K C 1
ATOM 6368 O O . HIS D 2 178 ? -7.569 150.047 -17.619 1.00 21.99 172 HIS K O 1
ATOM 6375 N N . THR D 2 179 ? -8.681 148.291 -16.737 1.00 22.00 173 THR K N 1
ATOM 6376 C CA . THR D 2 179 ? -9.537 149.119 -15.902 1.00 18.90 173 THR K CA 1
ATOM 6377 C C . THR D 2 179 ? -9.069 148.869 -14.471 1.00 21.76 173 THR K C 1
ATOM 6378 O O . THR D 2 179 ? -9.186 147.767 -13.932 1.00 20.64 173 THR K O 1
ATOM 6382 N N . PHE D 2 180 ? -8.512 149.911 -13.877 1.00 16.99 174 PHE K N 1
ATOM 6383 C CA . PHE D 2 180 ? -7.943 149.840 -12.535 1.00 19.60 174 PHE K CA 1
ATOM 6384 C C . PHE D 2 180 ? -8.924 149.835 -11.386 1.00 20.23 174 PHE K C 1
ATOM 6385 O O . PHE D 2 180 ? -10.049 150.315 -11.509 1.00 20.29 174 PHE K O 1
ATOM 6393 N N . PRO D 2 181 ? -8.510 149.258 -10.242 1.00 20.35 175 PRO K N 1
ATOM 6394 C CA . PRO D 2 181 ? -9.372 149.215 -9.061 1.00 23.75 175 PRO K CA 1
ATOM 6395 C C . PRO D 2 181 ? -9.595 150.667 -8.655 1.00 23.36 175 PRO K C 1
ATOM 6396 O O . PRO D 2 181 ? -8.698 151.502 -8.832 1.00 24.53 175 PRO K O 1
ATOM 6400 N N . ALA D 2 182 ? -10.765 150.980 -8.114 1.00 20.83 176 ALA K N 1
ATOM 6401 C CA . ALA D 2 182 ? -11.021 152.351 -7.689 1.00 19.84 176 ALA K CA 1
ATOM 6402 C C . ALA D 2 182 ? -10.290 152.633 -6.385 1.00 24.04 176 ALA K C 1
ATOM 6403 O O . ALA D 2 182 ? -9.922 151.709 -5.651 1.00 20.49 176 ALA K O 1
ATOM 6405 N N . VAL D 2 183 ? -10.073 153.914 -6.114 1.00 24.47 177 VAL K N 1
ATOM 6406 C CA . VAL D 2 183 ? -9.445 154.333 -4.873 1.00 25.92 177 VAL K CA 1
ATOM 6407 C C . VAL D 2 183 ? -10.424 155.268 -4.176 1.00 28.73 177 VAL K C 1
ATOM 6408 O O . VAL D 2 183 ? -11.135 156.036 -4.827 1.00 27.16 177 VAL K O 1
ATOM 6412 N N . LEU D 2 184 ? -10.477 155.187 -2.851 1.00 27.53 178 LEU K N 1
ATOM 6413 C CA . LEU D 2 184 ? -11.360 156.044 -2.071 1.00 26.45 178 LEU K CA 1
ATOM 6414 C C . LEU D 2 184 ? -10.587 157.309 -1.730 1.00 28.49 178 LEU K C 1
ATOM 6415 O O . LEU D 2 184 ? -9.539 157.252 -1.092 1.00 27.39 178 LEU K O 1
ATOM 6420 N N . GLN D 2 185 ? -11.106 158.446 -2.172 1.00 25.22 179 GLN K N 1
ATOM 6421 C CA . GLN D 2 185 ? -10.471 159.735 -1.943 1.00 30.56 179 GLN K CA 1
ATOM 6422 C C . GLN D 2 185 ? -10.848 160.295 -0.578 1.00 29.73 179 GLN K C 1
ATOM 6423 O O . GLN D 2 185 ? -11.809 159.841 0.047 1.00 26.41 179 GLN K O 1
ATOM 6429 N N . SER D 2 186 ? -10.091 161.288 -0.118 1.00 34.33 180 SER K N 1
ATOM 6430 C CA . SER D 2 186 ? -10.351 161.905 1.178 1.00 33.31 180 SER K CA 1
ATOM 6431 C C . SER D 2 186 ? -11.758 162.495 1.229 1.00 32.34 180 SER K C 1
ATOM 6432 O O . SER D 2 186 ? -12.321 162.687 2.307 1.00 30.97 180 SER K O 1
ATOM 6435 N N . SER D 2 187 ? -12.316 162.778 0.054 1.00 29.26 182 SER K N 1
ATOM 6436 C CA . SER D 2 187 ? -13.658 163.341 -0.069 1.00 26.41 182 SER K CA 1
ATOM 6437 C C . SER D 2 187 ? -14.726 162.303 0.242 1.00 27.51 182 SER K C 1
ATOM 6438 O O . SER D 2 187 ? -15.892 162.643 0.442 1.00 29.01 182 SER K O 1
ATOM 6441 N N . GLY D 2 188 ? -14.335 161.033 0.256 1.00 27.27 183 GLY K N 1
ATOM 6442 C CA . GLY D 2 188 ? -15.297 159.979 0.520 1.00 26.34 183 GLY K CA 1
ATOM 6443 C C . GLY D 2 188 ? -15.902 159.461 -0.776 1.00 26.80 183 GLY K C 1
ATOM 6444 O O . GLY D 2 188 ? -16.786 158.604 -0.764 1.00 27.25 183 GLY K O 1
ATOM 6445 N N . LEU D 2 189 ? -15.432 160.004 -1.896 1.00 22.50 184 LEU K N 1
ATOM 6446 C CA . LEU D 2 189 ? -15.895 159.594 -3.219 1.00 23.08 184 LEU K CA 1
ATOM 6447 C C . LEU D 2 189 ? -14.815 158.751 -3.880 1.00 22.33 184 LEU K C 1
ATOM 6448 O O . LEU D 2 189 ? -13.632 158.893 -3.570 1.00 22.16 184 LEU K O 1
ATOM 6453 N N . TYR D 2 190 ? -15.219 157.880 -4.798 1.00 20.89 185 TYR K N 1
ATOM 6454 C CA . TYR D 2 190 ? -14.271 157.022 -5.487 1.00 20.35 185 TYR K CA 1
ATOM 6455 C C . TYR D 2 190 ? -13.823 157.591 -6.824 1.00 20.32 185 TYR K C 1
ATOM 6456 O O . TYR D 2 190 ? -14.453 158.489 -7.384 1.00 18.27 185 TYR K O 1
ATOM 6465 N N . SER D 2 191 ? -12.731 157.032 -7.327 1.00 18.60 186 SER K N 1
ATOM 6466 C CA . SER D 2 191 ? -12.156 157.440 -8.593 1.00 21.16 186 SER K CA 1
ATOM 6467 C C . SER D 2 191 ? -11.362 156.287 -9.197 1.00 22.68 186 SER K C 1
ATOM 6468 O O . SER D 2 191 ? -10.738 155.499 -8.487 1.00 21.58 186 SER K O 1
ATOM 6471 N N . LEU D 2 192 ? -11.404 156.161 -10.515 1.00 17.94 187 LEU K N 1
ATOM 6472 C CA . LEU D 2 192 ? -10.629 155.114 -11.167 1.00 16.18 187 LEU K CA 1
ATOM 6473 C C . LEU D 2 192 ? -10.383 155.528 -12.602 1.00 17.41 187 LEU K C 1
ATOM 6474 O O . LEU D 2 192 ? -11.028 156.441 -13.107 1.00 16.06 187 LEU K O 1
ATOM 6479 N N . SER D 2 193 ? -9.421 154.882 -13.241 1.00 18.42 188 SER K N 1
ATOM 6480 C CA . SER D 2 193 ? -9.148 155.162 -14.642 1.00 19.26 188 SER K CA 1
ATOM 6481 C C . SER D 2 193 ? -9.243 153.856 -15.400 1.00 17.19 188 SER K C 1
ATOM 6482 O O . SER D 2 193 ? -9.114 152.777 -14.824 1.00 18.16 188 SER K O 1
ATOM 6485 N N . SER D 2 194 ? -9.520 153.961 -16.694 1.00 16.17 189 SER K N 1
ATOM 6486 C CA . SER D 2 194 ? -9.581 152.793 -17.552 1.00 17.09 189 SER K CA 1
ATOM 6487 C C . SER D 2 194 ? -8.749 153.242 -18.745 1.00 19.01 189 SER K C 1
ATOM 6488 O O . SER D 2 194 ? -8.947 154.340 -19.262 1.00 18.09 189 SER K O 1
ATOM 6491 N N . VAL D 2 195 ? -7.804 152.409 -19.156 1.00 17.47 190 VAL K N 1
ATOM 6492 C CA . VAL D 2 195 ? -6.937 152.751 -20.262 1.00 19.84 190 VAL K CA 1
ATOM 6493 C C . VAL D 2 195 ? -6.867 151.644 -21.295 1.00 23.50 190 VAL K C 1
ATOM 6494 O O . VAL D 2 195 ? -7.268 150.505 -21.056 1.00 21.50 190 VAL K O 1
ATOM 6498 N N . VAL D 2 196 ? -6.350 151.998 -22.457 1.00 22.41 191 VAL K N 1
ATOM 6499 C CA . VAL D 2 196 ? -6.197 151.031 -23.518 1.00 23.64 191 VAL K CA 1
ATOM 6500 C C . VAL D 2 196 ? -5.020 151.484 -24.359 1.00 23.99 191 VAL K C 1
ATOM 6501 O O . VAL D 2 196 ? -4.856 152.677 -24.635 1.00 21.46 191 VAL K O 1
ATOM 6505 N N . THR D 2 197 ? -4.170 150.532 -24.722 1.00 23.70 192 THR K N 1
ATOM 6506 C CA . THR D 2 197 ? -3.036 150.840 -25.560 1.00 25.32 192 THR K CA 1
ATOM 6507 C C . THR D 2 197 ? -3.478 150.473 -26.967 1.00 26.65 192 THR K C 1
ATOM 6508 O O . THR D 2 197 ? -4.143 149.458 -27.173 1.00 25.85 192 THR K O 1
ATOM 6512 N N . VAL D 2 198 ? -3.123 151.313 -27.929 1.00 25.36 193 VAL K N 1
ATOM 6513 C CA . VAL D 2 198 ? -3.519 151.094 -29.312 1.00 29.08 193 VAL K CA 1
ATOM 6514 C C . VAL D 2 198 ? -2.413 151.560 -30.253 1.00 28.56 193 VAL K C 1
ATOM 6515 O O . VAL D 2 198 ? -1.525 152.309 -29.851 1.00 27.29 193 VAL K O 1
ATOM 6519 N N . PRO D 2 199 ? -2.443 151.109 -31.518 1.00 32.21 194 PRO K N 1
ATOM 6520 C CA . PRO D 2 199 ? -1.399 151.549 -32.448 1.00 29.47 194 PRO K CA 1
ATOM 6521 C C . PRO D 2 199 ? -1.579 153.032 -32.757 1.00 30.15 194 PRO K C 1
ATOM 6522 O O . PRO D 2 199 ? -2.684 153.481 -33.060 1.00 30.32 194 PRO K O 1
ATOM 6526 N N . SER D 2 200 ? -0.494 153.792 -32.669 1.00 29.19 195 SER K N 1
ATOM 6527 C CA . SER D 2 200 ? -0.552 155.223 -32.927 1.00 30.02 195 SER K CA 1
ATOM 6528 C C . SER D 2 200 ? -1.110 155.520 -34.317 1.00 30.62 195 SER K C 1
ATOM 6529 O O . SER D 2 200 ? -1.732 156.558 -34.538 1.00 30.37 195 SER K O 1
ATOM 6532 N N . SER D 2 201 ? -0.893 154.597 -35.249 1.00 26.54 196 SER K N 1
ATOM 6533 C CA . SER D 2 201 ? -1.371 154.774 -36.614 1.00 28.78 196 SER K CA 1
ATOM 6534 C C . SER D 2 201 ? -2.889 154.664 -36.731 1.00 28.55 196 SER K C 1
ATOM 6535 O O . SER D 2 201 ? -3.452 154.954 -37.784 1.00 29.17 196 SER K O 1
ATOM 6538 N N . SER D 2 202 ? -3.559 154.243 -35.664 1.00 23.74 197 SER K N 1
ATOM 6539 C CA . SER D 2 202 ? -5.009 154.110 -35.726 1.00 26.36 197 SER K CA 1
ATOM 6540 C C . SER D 2 202 ? -5.742 155.357 -35.251 1.00 25.87 197 SER K C 1
ATOM 6541 O O . SER D 2 202 ? -6.945 155.487 -35.470 1.00 27.88 197 SER K O 1
ATOM 6544 N N . LEU D 2 203 ? -5.014 156.276 -34.623 1.00 29.57 198 LEU K N 1
ATOM 6545 C CA . LEU D 2 203 ? -5.610 157.481 -34.052 1.00 30.29 198 LEU K CA 1
ATOM 6546 C C . LEU D 2 203 ? -6.481 158.386 -34.917 1.00 35.11 198 LEU K C 1
ATOM 6547 O O . LEU D 2 203 ? -7.302 159.133 -34.389 1.00 37.76 198 LEU K O 1
ATOM 6552 N N . GLY D 2 204 ? -6.326 158.334 -36.233 1.00 36.32 199 GLY K N 1
ATOM 6553 C CA . GLY D 2 204 ? -7.155 159.183 -37.070 1.00 34.59 199 GLY K CA 1
ATOM 6554 C C . GLY D 2 204 ? -8.228 158.419 -37.825 1.00 34.55 199 GLY K C 1
ATOM 6555 O O . GLY D 2 204 ? -9.018 159.013 -38.557 1.00 37.29 199 GLY K O 1
ATOM 6556 N N . THR D 2 205 ? -8.282 157.107 -37.628 1.00 30.28 200 THR K N 1
ATOM 6557 C CA . THR D 2 205 ? -9.246 156.278 -38.340 1.00 31.63 200 THR K CA 1
ATOM 6558 C C . THR D 2 205 ? -10.071 155.343 -37.461 1.00 33.94 200 THR K C 1
ATOM 6559 O O . THR D 2 205 ? -11.062 154.767 -37.913 1.00 34.47 200 THR K O 1
ATOM 6563 N N . GLN D 2 206 ? -9.657 155.181 -36.211 1.00 32.90 203 GLN K N 1
ATOM 6564 C CA . GLN D 2 206 ? -10.357 154.303 -35.283 1.00 31.77 203 GLN K CA 1
ATOM 6565 C C . GLN D 2 206 ? -10.947 155.154 -34.168 1.00 31.93 203 GLN K C 1
ATOM 6566 O O . GLN D 2 206 ? -10.226 155.902 -33.509 1.00 29.36 203 GLN K O 1
ATOM 6572 N N . THR D 2 207 ? -12.259 155.054 -33.974 1.00 30.41 205 THR K N 1
ATOM 6573 C CA . THR D 2 207 ? -12.927 155.814 -32.924 1.00 29.71 205 THR K CA 1
ATOM 6574 C C . THR D 2 207 ? -12.851 155.035 -31.614 1.00 26.14 205 THR K C 1
ATOM 6575 O O . THR D 2 207 ? -13.043 153.818 -31.600 1.00 25.74 205 THR K O 1
ATOM 6579 N N . TYR D 2 208 ? -12.550 155.743 -30.528 1.00 24.12 206 TYR K N 1
ATOM 6580 C CA . TYR D 2 208 ? -12.446 155.140 -29.204 1.00 21.43 206 TYR K CA 1
ATOM 6581 C C . TYR D 2 208 ? -13.411 155.839 -28.260 1.00 18.79 206 TYR K C 1
ATOM 6582 O O . TYR D 2 208 ? -13.313 157.039 -28.033 1.00 20.75 206 TYR K O 1
ATOM 6591 N N . ILE D 2 209 ? -14.354 155.072 -27.726 1.00 18.93 207 ILE K N 1
ATOM 6592 C CA . ILE D 2 209 ? -15.358 155.609 -26.819 1.00 17.53 207 ILE K CA 1
ATOM 6593 C C . ILE D 2 209 ? -15.387 154.749 -25.564 1.00 15.92 207 ILE K C 1
ATOM 6594 O O . ILE D 2 209 ? -15.447 153.528 -25.661 1.00 15.84 207 ILE K O 1
ATOM 6599 N N . CYS D 2 210 ? -15.306 155.371 -24.389 1.00 17.74 208 CYS K N 1
ATOM 6600 C CA . CYS D 2 210 ? -15.382 154.568 -23.176 1.00 17.62 208 CYS K CA 1
ATOM 6601 C C . CYS D 2 210 ? -16.825 154.635 -22.710 1.00 16.75 208 CYS K C 1
ATOM 6602 O O . CYS D 2 210 ? -17.422 155.713 -22.655 1.00 21.99 208 CYS K O 1
ATOM 6605 N N . ASN D 2 211 ? -17.396 153.476 -22.408 1.00 11.86 209 ASN K N 1
ATOM 6606 C CA . ASN D 2 211 ? -18.775 153.406 -21.964 1.00 15.41 209 ASN K CA 1
ATOM 6607 C C . ASN D 2 211 ? -18.748 153.215 -20.450 1.00 14.53 209 ASN K C 1
ATOM 6608 O O . ASN D 2 211 ? -18.263 152.201 -19.976 1.00 17.91 209 ASN K O 1
ATOM 6613 N N . VAL D 2 212 ? -19.273 154.190 -19.719 1.00 18.28 210 VAL K N 1
ATOM 6614 C CA . VAL D 2 212 ? -19.300 154.143 -18.253 1.00 15.14 210 VAL K CA 1
ATOM 6615 C C . VAL D 2 212 ? -20.731 153.999 -17.741 1.00 19.33 210 VAL K C 1
ATOM 6616 O O . VAL D 2 212 ? -21.645 154.674 -18.219 1.00 21.50 210 VAL K O 1
ATOM 6620 N N . ASN D 2 213 ? -20.922 153.120 -16.761 1.00 18.56 211 ASN K N 1
ATOM 6621 C CA . ASN D 2 213 ? -22.236 152.888 -16.187 1.00 19.66 211 ASN K CA 1
ATOM 6622 C C . ASN D 2 213 ? -22.114 152.804 -14.669 1.00 18.81 211 ASN K C 1
ATOM 6623 O O . ASN D 2 213 ? -21.329 152.013 -14.151 1.00 20.00 211 ASN K O 1
ATOM 6628 N N . HIS D 2 214 ? -22.869 153.650 -13.977 1.00 20.62 212 HIS K N 1
ATOM 6629 C CA . HIS D 2 214 ? -22.881 153.675 -12.515 1.00 19.30 212 HIS K CA 1
ATOM 6630 C C . HIS D 2 214 ? -24.348 153.476 -12.137 1.00 19.57 212 HIS K C 1
ATOM 6631 O O . HIS D 2 214 ? -25.100 154.434 -11.955 1.00 22.26 212 HIS K O 1
ATOM 6638 N N . LYS D 2 215 ? -24.748 152.215 -12.049 1.00 22.74 213 LYS K N 1
ATOM 6639 C CA . LYS D 2 215 ? -26.131 151.858 -11.744 1.00 24.12 213 LYS K CA 1
ATOM 6640 C C . LYS D 2 215 ? -26.752 152.501 -10.507 1.00 21.98 213 LYS K C 1
ATOM 6641 O O . LYS D 2 215 ? -27.911 152.894 -10.532 1.00 23.98 213 LYS K O 1
ATOM 6647 N N . PRO D 2 216 ? -25.991 152.622 -9.408 1.00 22.11 214 PRO K N 1
ATOM 6648 C CA . PRO D 2 216 ? -26.556 153.237 -8.205 1.00 25.84 214 PRO K CA 1
ATOM 6649 C C . PRO D 2 216 ? -27.145 154.631 -8.426 1.00 27.36 214 PRO K C 1
ATOM 6650 O O . PRO D 2 216 ? -28.087 155.027 -7.739 1.00 30.28 214 PRO K O 1
ATOM 6654 N N . SER D 2 217 ? -26.589 155.385 -9.372 1.00 23.49 215 SER K N 1
ATOM 6655 C CA . SER D 2 217 ? -27.098 156.724 -9.644 1.00 25.11 215 SER K CA 1
ATOM 6656 C C . SER D 2 217 ? -27.828 156.781 -10.980 1.00 24.26 215 SER K C 1
ATOM 6657 O O . SER D 2 217 ? -28.330 157.831 -11.357 1.00 26.75 215 SER K O 1
ATOM 6660 N N . ASN D 2 218 ? -27.884 155.654 -11.685 1.00 26.59 216 ASN K N 1
ATOM 6661 C CA . ASN D 2 218 ? -28.535 155.601 -12.996 1.00 29.90 216 ASN K CA 1
ATOM 6662 C C . ASN D 2 218 ? -27.835 156.561 -13.942 1.00 29.52 216 ASN K C 1
ATOM 6663 O O . ASN D 2 218 ? -28.474 157.245 -14.747 1.00 30.69 216 ASN K O 1
ATOM 6668 N N . THR D 2 219 ? -26.513 156.609 -13.834 1.00 28.78 217 THR K N 1
ATOM 6669 C CA . THR D 2 219 ? -25.701 157.490 -14.660 1.00 28.01 217 THR K CA 1
ATOM 6670 C C . THR D 2 219 ? -24.915 156.674 -15.678 1.00 26.46 217 THR K C 1
ATOM 6671 O O . THR D 2 219 ? -24.119 155.817 -15.310 1.00 25.93 217 THR K O 1
ATOM 6675 N N . LYS D 2 220 ? -25.156 156.937 -16.958 1.00 24.48 218 LYS K N 1
ATOM 6676 C CA . LYS D 2 220 ? -24.456 156.244 -18.029 1.00 23.24 218 LYS K CA 1
ATOM 6677 C C . LYS D 2 220 ? -23.867 157.305 -18.947 1.00 24.53 218 LYS K C 1
ATOM 6678 O O . LYS D 2 220 ? -24.557 158.250 -19.328 1.00 24.47 218 LYS K O 1
ATOM 6684 N N . VAL D 2 221 ? -22.596 157.136 -19.302 1.00 22.77 219 VAL K N 1
ATOM 6685 C CA . VAL D 2 221 ? -21.893 158.090 -20.151 1.00 22.68 219 VAL K CA 1
ATOM 6686 C C . VAL D 2 221 ? -21.042 157.407 -21.209 1.00 24.59 219 VAL K C 1
ATOM 6687 O O . VAL D 2 221 ? -20.368 156.420 -20.929 1.00 25.29 219 VAL K O 1
ATOM 6691 N N . ASP D 2 222 ? -21.096 157.934 -22.431 1.00 23.97 220 ASP K N 1
ATOM 6692 C CA . ASP D 2 222 ? -20.284 157.435 -23.538 1.00 21.05 220 ASP K CA 1
ATOM 6693 C C . ASP D 2 222 ? -19.368 158.605 -23.879 1.00 19.93 220 ASP K C 1
ATOM 6694 O O . ASP D 2 222 ? -19.835 159.661 -24.300 1.00 23.20 220 ASP K O 1
ATOM 6699 N N . LYS D 2 223 ? -18.069 158.438 -23.669 1.00 16.04 221 LYS K N 1
ATOM 6700 C CA . LYS D 2 223 ? -17.146 159.524 -23.958 1.00 20.95 221 LYS K CA 1
ATOM 6701 C C . LYS D 2 223 ? -16.146 159.190 -25.045 1.00 22.37 221 LYS K C 1
ATOM 6702 O O . LYS D 2 223 ? -15.358 158.254 -24.921 1.00 19.24 221 LYS K O 1
ATOM 6708 N N . LYS D 2 224 ? -16.187 159.960 -26.126 1.00 24.05 222 LYS K N 1
ATOM 6709 C CA . LYS D 2 224 ? -15.258 159.754 -27.221 1.00 24.85 222 LYS K CA 1
ATOM 6710 C C . LYS D 2 224 ? -13.927 160.378 -26.808 1.00 23.98 222 LYS K C 1
ATOM 6711 O O . LYS D 2 224 ? -13.874 161.531 -26.374 1.00 23.68 222 LYS K O 1
ATOM 6717 N N . VAL D 2 225 ? -12.856 159.602 -26.918 1.00 23.77 225 VAL K N 1
ATOM 6718 C CA . VAL D 2 225 ? -11.527 160.077 -26.547 1.00 23.13 225 VAL K CA 1
ATOM 6719 C C . VAL D 2 225 ? -10.707 160.227 -27.821 1.00 24.90 225 VAL K C 1
ATOM 6720 O O . VAL D 2 225 ? -10.521 159.268 -28.561 1.00 25.94 225 VAL K O 1
ATOM 6724 N N . GLU D 2 226 ? -10.221 161.435 -28.070 1.00 26.38 226 GLU K N 1
ATOM 6725 C CA . GLU D 2 226 ? -9.455 161.696 -29.273 1.00 33.94 226 GLU K CA 1
ATOM 6726 C C . GLU D 2 226 ? -8.210 162.531 -28.996 1.00 34.37 226 GLU K C 1
ATOM 6727 O O . GLU D 2 226 ? -8.089 163.160 -27.939 1.00 31.07 226 GLU K O 1
ATOM 6733 N N . PRO D 2 227 ? -7.260 162.540 -29.944 1.00 38.72 227 PRO K N 1
ATOM 6734 C CA . PRO D 2 227 ? -6.038 163.322 -29.753 1.00 44.34 227 PRO K CA 1
ATOM 6735 C C . PRO D 2 227 ? -6.426 164.786 -29.613 1.00 50.13 227 PRO K C 1
ATOM 6736 O O . PRO D 2 227 ? -7.285 165.274 -30.344 1.00 47.64 227 PRO K O 1
ATOM 6740 N N . LYS D 2 228 ? -5.817 165.482 -28.664 1.00 58.75 228 LYS K N 1
ATOM 6741 C CA . LYS D 2 228 ? -6.119 166.892 -28.486 1.00 68.67 228 LYS K CA 1
ATOM 6742 C C . LYS D 2 228 ? -5.473 167.646 -29.643 1.00 75.07 228 LYS K C 1
ATOM 6743 O O . LYS D 2 228 ? -4.263 167.555 -29.849 1.00 77.25 228 LYS K O 1
ATOM 6749 N N . SER D 2 229 ? -6.285 168.368 -30.411 1.00 82.29 229 SER K N 1
ATOM 6750 C CA . SER D 2 229 ? -5.781 169.130 -31.550 1.00 89.62 229 SER K CA 1
ATOM 6751 C C . SER D 2 229 ? -4.911 170.286 -31.068 1.00 93.96 229 SER K C 1
ATOM 6752 O O . SER D 2 229 ? -5.191 171.454 -31.341 1.00 95.00 229 SER K O 1
ATOM 6755 N N . CYS D 2 230 ? -3.849 169.939 -30.348 1.00 98.38 230 CYS K N 1
ATOM 6756 C CA . CYS D 2 230 ? -2.913 170.910 -29.799 1.00 101.98 230 CYS K CA 1
ATOM 6757 C C . CYS D 2 230 ? -2.348 171.815 -30.887 1.00 102.97 230 CYS K C 1
ATOM 6758 O O . CYS D 2 230 ? -2.557 173.043 -30.792 1.00 104.11 230 CYS K O 1
ATOM 6762 N N . HIS E 3 1 ? -20.685 121.741 40.042 1.00 65.87 1 HIS P N 1
ATOM 6763 C CA . HIS E 3 1 ? -20.635 122.811 39.003 1.00 65.69 1 HIS P CA 1
ATOM 6764 C C . HIS E 3 1 ? -19.316 122.733 38.235 1.00 62.17 1 HIS P C 1
ATOM 6765 O O . HIS E 3 1 ? -18.810 121.647 37.962 1.00 61.87 1 HIS P O 1
ATOM 6772 N N . GLU E 3 2 ? -18.754 123.882 37.882 1.00 57.63 2 GLU P N 1
ATOM 6773 C CA . GLU E 3 2 ? -17.492 123.896 37.154 1.00 51.77 2 GLU P CA 1
ATOM 6774 C C . GLU E 3 2 ? -16.453 123.060 37.907 1.00 48.55 2 GLU P C 1
ATOM 6775 O O . GLU E 3 2 ? -16.410 123.063 39.140 1.00 44.51 2 GLU P O 1
ATOM 6781 N N . ARG E 3 3 ? -15.630 122.332 37.158 1.00 42.76 3 ARG P N 1
ATOM 6782 C CA . ARG E 3 3 ? -14.585 121.496 37.738 1.00 40.43 3 ARG P CA 1
ATOM 6783 C C . ARG E 3 3 ? -13.294 121.632 36.936 1.00 37.27 3 ARG P C 1
ATOM 6784 O O . ARG E 3 3 ? -13.306 122.165 35.826 1.00 34.77 3 ARG P O 1
ATOM 6792 N N . SER E 3 4 ? -12.186 121.161 37.505 1.00 32.13 4 SER P N 1
ATOM 6793 C CA . SER E 3 4 ? -10.888 121.229 36.837 1.00 33.03 4 SER P CA 1
ATOM 6794 C C . SER E 3 4 ? -10.701 120.029 35.916 1.00 32.00 4 SER P C 1
ATOM 6795 O O . SER E 3 4 ? -10.949 118.888 36.310 1.00 32.66 4 SER P O 1
ATOM 6798 N N . TYR E 3 5 ? -10.255 120.290 34.691 1.00 26.09 5 TYR P N 1
ATOM 6799 C CA . TYR E 3 5 ? -10.043 119.219 33.718 1.00 26.42 5 TYR P CA 1
ATOM 6800 C C . TYR E 3 5 ? -8.586 119.074 33.289 1.00 24.53 5 TYR P C 1
ATOM 6801 O O . TYR E 3 5 ? -7.817 120.029 33.343 1.00 25.14 5 TYR P O 1
ATOM 6810 N N . MET E 3 6 ? -8.220 117.870 32.859 1.00 25.61 6 MET P N 1
ATOM 6811 C CA . MET E 3 6 ? -6.867 117.588 32.396 1.00 26.13 6 MET P CA 1
ATOM 6812 C C . MET E 3 6 ? -6.958 116.831 31.078 1.00 26.22 6 MET P C 1
ATOM 6813 O O . MET E 3 6 ? -7.950 116.161 30.810 1.00 27.74 6 MET P O 1
ATOM 6818 N N . PHE E 3 7 ? -5.927 116.936 30.250 1.00 26.40 7 PHE P N 1
ATOM 6819 C CA . PHE E 3 7 ? -5.959 116.255 28.965 1.00 26.05 7 PHE P CA 1
ATOM 6820 C C . PHE E 3 7 ? -5.486 114.817 29.090 1.00 27.82 7 PHE P C 1
ATOM 6821 O O . PHE E 3 7 ? -4.411 114.552 29.631 1.00 27.24 7 PHE P O 1
ATOM 6829 N N . SER E 3 8 ? -6.297 113.897 28.584 1.00 25.81 8 SER P N 1
ATOM 6830 C CA . SER E 3 8 ? -5.968 112.479 28.608 1.00 30.80 8 SER P CA 1
ATOM 6831 C C . SER E 3 8 ? -5.342 112.074 27.282 1.00 32.74 8 SER P C 1
ATOM 6832 O O . SER E 3 8 ? -6.002 112.090 26.247 1.00 32.39 8 SER P O 1
ATOM 6835 N N . ASP E 3 9 ? -4.062 111.722 27.320 1.00 32.86 9 ASP P N 1
ATOM 6836 C CA . ASP E 3 9 ? -3.342 111.298 26.129 1.00 35.38 9 ASP P CA 1
ATOM 6837 C C . ASP E 3 9 ? -3.869 109.928 25.715 1.00 38.06 9 ASP P C 1
ATOM 6838 O O . ASP E 3 9 ? -3.813 109.552 24.545 1.00 38.08 9 ASP P O 1
ATOM 6843 N N . LEU E 3 10 ? -4.393 109.196 26.693 1.00 37.90 10 LEU P N 1
ATOM 6844 C CA . LEU E 3 10 ? -4.936 107.864 26.469 1.00 39.31 10 LEU P CA 1
ATOM 6845 C C . LEU E 3 10 ? -6.275 107.887 25.744 1.00 41.99 10 LEU P C 1
ATOM 6846 O O . LEU E 3 10 ? -6.521 107.062 24.863 1.00 40.48 10 LEU P O 1
ATOM 6851 N N . GLU E 3 11 ? -7.141 108.821 26.128 1.00 41.80 11 GLU P N 1
ATOM 6852 C CA . GLU E 3 11 ? -8.460 108.937 25.514 1.00 44.12 11 GLU P CA 1
ATOM 6853 C C . GLU E 3 11 ? -8.520 110.097 24.527 1.00 43.17 11 GLU P C 1
ATOM 6854 O O . GLU E 3 11 ? -9.545 110.330 23.893 1.00 44.24 11 GLU P O 1
ATOM 6860 N N . ASN E 3 12 ? -7.412 110.820 24.408 1.00 42.92 12 ASN P N 1
ATOM 6861 C CA . ASN E 3 12 ? -7.305 111.950 23.494 1.00 43.12 12 ASN P CA 1
ATOM 6862 C C . ASN E 3 12 ? -8.410 112.985 23.697 1.00 43.77 12 ASN P C 1
ATOM 6863 O O . ASN E 3 12 ? -8.944 113.537 22.732 1.00 43.24 12 ASN P O 1
ATOM 6868 N N . ARG E 3 13 ? -8.745 113.253 24.955 1.00 42.64 13 ARG P N 1
ATOM 6869 C CA . ARG E 3 13 ? -9.783 114.226 25.272 1.00 40.97 13 ARG P CA 1
ATOM 6870 C C . ARG E 3 13 ? -9.621 114.733 26.703 1.00 40.92 13 ARG P C 1
ATOM 6871 O O . ARG E 3 13 ? -8.925 114.118 27.516 1.00 37.49 13 ARG P O 1
ATOM 6879 N N . CYS E 3 14 ? -10.269 115.853 27.007 1.00 37.67 14 CYS P N 1
ATOM 6880 C CA . CYS E 3 14 ? -10.196 116.444 28.339 1.00 37.07 14 CYS P CA 1
ATOM 6881 C C . CYS E 3 14 ? -11.116 115.728 29.321 1.00 37.59 14 CYS P C 1
ATOM 6882 O O . CYS E 3 14 ? -12.304 115.553 29.050 1.00 39.41 14 CYS P O 1
ATOM 6885 N N . ILE E 3 15 ? -10.568 115.308 30.460 1.00 35.44 15 ILE P N 1
ATOM 6886 C CA . ILE E 3 15 ? -11.376 114.641 31.475 1.00 35.71 15 ILE P CA 1
ATOM 6887 C C . ILE E 3 15 ? -11.270 115.386 32.802 1.00 37.27 15 ILE P C 1
ATOM 6888 O O . ILE E 3 15 ? -10.271 116.047 33.074 1.00 37.34 15 ILE P O 1
ATOM 6893 N N . ALA E 3 16 ? -12.307 115.272 33.624 1.00 40.05 16 ALA P N 1
ATOM 6894 C CA . ALA E 3 16 ? -12.356 115.958 34.909 1.00 43.06 16 ALA P CA 1
ATOM 6895 C C . ALA E 3 16 ? -11.532 115.291 36.004 1.00 46.11 16 ALA P C 1
ATOM 6896 O O . ALA E 3 16 ? -11.310 114.079 35.984 1.00 44.12 16 ALA P O 1
ATOM 6898 N N . ALA E 3 17 ? -11.086 116.097 36.965 1.00 49.56 17 ALA P N 1
ATOM 6899 C CA . ALA E 3 17 ? -10.292 115.597 38.081 1.00 55.18 17 ALA P CA 1
ATOM 6900 C C . ALA E 3 17 ? -10.896 115.982 39.426 1.00 59.70 17 ALA P C 1
ATOM 6901 O O . ALA E 3 17 ? -10.854 117.151 39.816 1.00 61.23 17 ALA P O 1
ATOM 6903 N N . GLU E 3 18 ? -11.454 115.004 40.139 1.00 66.17 18 GLU P N 1
ATOM 6904 C CA . GLU E 3 18 ? -12.047 115.270 41.453 1.00 71.89 18 GLU P CA 1
ATOM 6905 C C . GLU E 3 18 ? -11.474 114.392 42.571 1.00 74.46 18 GLU P C 1
ATOM 6906 O O . GLU E 3 18 ? -12.215 113.733 43.300 1.00 74.69 18 GLU P O 1
ATOM 6917 N N . LYS E 3 20 ? -9.942 111.578 42.530 1.00 87.38 20 LYS P N 1
ATOM 6918 C CA . LYS E 3 20 ? -10.183 110.151 42.392 1.00 90.68 20 LYS P CA 1
ATOM 6919 C C . LYS E 3 20 ? -9.943 109.725 40.959 1.00 93.53 20 LYS P C 1
ATOM 6920 O O . LYS E 3 20 ? -9.547 108.587 40.700 1.00 95.25 20 LYS P O 1
ATOM 6926 N N . LYS E 3 21 ? -10.181 110.652 40.034 1.00 96.37 21 LYS P N 1
ATOM 6927 C CA . LYS E 3 21 ? -10.010 110.395 38.610 1.00 97.98 21 LYS P CA 1
ATOM 6928 C C . LYS E 3 21 ? -10.502 111.583 37.786 1.00 98.75 21 LYS P C 1
ATOM 6929 O O . LYS E 3 21 ? -11.493 111.407 37.043 1.00 99.05 21 LYS P O 1
ATOM 6932 N N . HIS F 3 1 ? -20.412 119.276 34.539 1.00 56.86 1 HIS R N 1
ATOM 6933 C CA . HIS F 3 1 ? -20.879 118.000 33.940 1.00 56.26 1 HIS R CA 1
ATOM 6934 C C . HIS F 3 1 ? -22.098 118.240 33.069 1.00 53.67 1 HIS R C 1
ATOM 6935 O O . HIS F 3 1 ? -23.104 117.540 33.178 1.00 50.57 1 HIS R O 1
ATOM 6942 N N . GLU F 3 2 ? -21.997 119.252 32.214 1.00 53.51 2 GLU R N 1
ATOM 6943 C CA . GLU F 3 2 ? -23.066 119.587 31.284 1.00 51.64 2 GLU R CA 1
ATOM 6944 C C . GLU F 3 2 ? -22.424 119.989 29.963 1.00 49.91 2 GLU R C 1
ATOM 6945 O O . GLU F 3 2 ? -22.640 119.351 28.933 1.00 50.22 2 GLU R O 1
ATOM 6951 N N . ARG F 3 3 ? -21.625 121.051 30.001 1.00 48.83 3 ARG R N 1
ATOM 6952 C CA . ARG F 3 3 ? -20.956 121.525 28.800 1.00 45.81 3 ARG R CA 1
ATOM 6953 C C . ARG F 3 3 ? -19.667 120.751 28.551 1.00 41.73 3 ARG R C 1
ATOM 6954 O O . ARG F 3 3 ? -19.089 120.154 29.463 1.00 39.61 3 ARG R O 1
ATOM 6962 N N . SER F 3 4 ? -19.231 120.760 27.300 1.00 38.30 4 SER R N 1
ATOM 6963 C CA . SER F 3 4 ? -18.027 120.052 26.896 1.00 37.33 4 SER R CA 1
ATOM 6964 C C . SER F 3 4 ? -16.766 120.862 27.177 1.00 34.87 4 SER R C 1
ATOM 6965 O O . SER F 3 4 ? -16.795 122.093 27.191 1.00 34.20 4 SER R O 1
ATOM 6968 N N . TYR F 3 5 ? -15.664 120.155 27.407 1.00 29.87 5 TYR R N 1
ATOM 6969 C CA . TYR F 3 5 ? -14.379 120.785 27.666 1.00 29.20 5 TYR R CA 1
ATOM 6970 C C . TYR F 3 5 ? -13.404 120.395 26.562 1.00 29.99 5 TYR R C 1
ATOM 6971 O O . TYR F 3 5 ? -13.425 119.265 26.063 1.00 30.69 5 TYR R O 1
ATOM 6980 N N . MET F 3 6 ? -12.551 121.335 26.178 1.00 28.49 6 MET R N 1
ATOM 6981 C CA . MET F 3 6 ? -11.600 121.096 25.108 1.00 29.29 6 MET R CA 1
ATOM 6982 C C . MET F 3 6 ? -10.275 121.759 25.429 1.00 28.50 6 MET R C 1
ATOM 6983 O O . MET F 3 6 ? -10.198 122.630 26.294 1.00 29.57 6 MET R O 1
ATOM 6988 N N . PHE F 3 7 ? -9.231 121.352 24.722 1.00 30.52 7 PHE R N 1
ATOM 6989 C CA . PHE F 3 7 ? -7.918 121.912 24.960 1.00 29.12 7 PHE R CA 1
ATOM 6990 C C . PHE F 3 7 ? -7.736 123.255 24.279 1.00 30.98 7 PHE R C 1
ATOM 6991 O O . PHE F 3 7 ? -7.925 123.383 23.065 1.00 29.32 7 PHE R O 1
ATOM 6999 N N . SER F 3 8 ? -7.377 124.254 25.078 1.00 25.69 8 SER R N 1
ATOM 7000 C CA . SER F 3 8 ? -7.128 125.596 24.584 1.00 27.79 8 SER R CA 1
ATOM 7001 C C . SER F 3 8 ? -5.630 125.732 24.349 1.00 29.68 8 SER R C 1
ATOM 7002 O O . SER F 3 8 ? -4.823 125.474 25.242 1.00 30.12 8 SER R O 1
ATOM 7005 N N . ASP F 3 9 ? -5.257 126.123 23.138 1.00 29.92 9 ASP R N 1
ATOM 7006 C CA . ASP F 3 9 ? -3.851 126.285 22.797 1.00 32.00 9 ASP R CA 1
ATOM 7007 C C . ASP F 3 9 ? -3.338 127.611 23.329 1.00 30.49 9 ASP R C 1
ATOM 7008 O O . ASP F 3 9 ? -2.148 127.774 23.584 1.00 33.77 9 ASP R O 1
ATOM 7013 N N . LEU F 3 10 ? -4.253 128.557 23.494 1.00 32.31 10 LEU R N 1
ATOM 7014 C CA . LEU F 3 10 ? -3.904 129.878 23.993 1.00 35.40 10 LEU R CA 1
ATOM 7015 C C . LEU F 3 10 ? -3.517 129.814 25.463 1.00 37.21 10 LEU R C 1
ATOM 7016 O O . LEU F 3 10 ? -2.531 130.423 25.880 1.00 39.96 10 LEU R O 1
ATOM 7021 N N . GLU F 3 11 ? -4.301 129.073 26.240 1.00 38.70 11 GLU R N 1
ATOM 7022 C CA . GLU F 3 11 ? -4.063 128.937 27.675 1.00 39.02 11 GLU R CA 1
ATOM 7023 C C . GLU F 3 11 ? -3.259 127.703 28.054 1.00 38.62 11 GLU R C 1
ATOM 7024 O O . GLU F 3 11 ? -2.791 127.590 29.186 1.00 39.56 11 GLU R O 1
ATOM 7030 N N . ASN F 3 12 ? -3.109 126.774 27.116 1.00 37.62 12 ASN R N 1
ATOM 7031 C CA . ASN F 3 12 ? -2.372 125.538 27.362 1.00 37.50 12 ASN R CA 1
ATOM 7032 C C . ASN F 3 12 ? -3.062 124.698 28.437 1.00 36.45 12 ASN R C 1
ATOM 7033 O O . ASN F 3 12 ? -2.408 124.063 29.264 1.00 36.17 12 ASN R O 1
ATOM 7038 N N . ARG F 3 13 ? -4.388 124.703 28.429 1.00 34.82 13 ARG R N 1
ATOM 7039 C CA . ARG F 3 13 ? -5.146 123.924 29.399 1.00 33.49 13 ARG R CA 1
ATOM 7040 C C . ARG F 3 13 ? -6.550 123.650 28.886 1.00 32.85 13 ARG R C 1
ATOM 7041 O O . ARG F 3 13 ? -6.994 124.246 27.901 1.00 33.63 13 ARG R O 1
ATOM 7049 N N . CYS F 3 14 ? -7.238 122.727 29.548 1.00 31.53 14 CYS R N 1
ATOM 7050 C CA . CYS F 3 14 ? -8.597 122.368 29.182 1.00 32.22 14 CYS R CA 1
ATOM 7051 C C . CYS F 3 14 ? -9.589 123.410 29.691 1.00 33.44 14 CYS R C 1
ATOM 7052 O O . CYS F 3 14 ? -9.538 123.805 30.858 1.00 33.13 14 CYS R O 1
ATOM 7055 N N . ILE F 3 15 ? -10.494 123.847 28.819 1.00 31.44 15 ILE R N 1
ATOM 7056 C CA . ILE F 3 15 ? -11.503 124.831 29.199 1.00 33.02 15 ILE R CA 1
ATOM 7057 C C . ILE F 3 15 ? -12.888 124.419 28.711 1.00 33.83 15 ILE R C 1
ATOM 7058 O O . ILE F 3 15 ? -13.030 123.508 27.894 0.00 33.69 15 ILE R O 1
ATOM 7063 N N . ALA F 3 16 ? -13.905 125.107 29.223 1.00 34.03 16 ALA R N 1
ATOM 7064 C CA . ALA F 3 16 ? -15.290 124.839 28.864 1.00 34.84 16 ALA R CA 1
ATOM 7065 C C . ALA F 3 16 ? -15.688 125.504 27.555 1.00 38.97 16 ALA R C 1
ATOM 7066 O O . ALA F 3 16 ? -15.127 126.535 27.167 1.00 37.93 16 ALA R O 1
ATOM 7068 N N . ALA F 3 17 ? -16.631 124.878 26.875 1.00 43.29 17 ALA R N 1
ATOM 7069 C CA . ALA F 3 17 ? -17.130 125.460 25.684 1.00 48.73 17 ALA R CA 1
ATOM 7070 C C . ALA F 3 17 ? -18.049 126.538 26.086 1.00 54.03 17 ALA R C 1
ATOM 7071 O O . ALA F 3 17 ? -18.524 126.613 27.226 1.00 53.77 17 ALA R O 1
ATOM 7073 N N . GLU F 3 18 ? -18.322 127.350 25.126 1.00 59.87 18 GLU R N 1
ATOM 7074 C CA . GLU F 3 18 ? -19.288 128.379 25.303 1.00 65.55 18 GLU R CA 1
ATOM 7075 C C . GLU F 3 18 ? -20.640 127.863 24.701 1.00 67.97 18 GLU R C 1
ATOM 7076 O O . GLU F 3 18 ? -20.906 126.675 24.529 1.00 68.89 18 GLU R O 1
ATOM 7087 N N . LYS F 3 20 ? -23.992 128.240 25.668 1.00 77.49 20 LYS R N 1
ATOM 7088 C CA . LYS F 3 20 ? -25.115 128.189 26.600 1.00 79.23 20 LYS R CA 1
ATOM 7089 C C . LYS F 3 20 ? -25.047 126.924 27.448 1.00 80.25 20 LYS R C 1
ATOM 7090 O O . LYS F 3 20 ? -26.041 126.160 27.466 1.00 80.65 20 LYS R O 1
#

Foldseek 3Di:
DKAKAKPDQEAEEAFFAKDKIKIFIPWFPQVLQKWKWWDAPPDDIGTQDGSQFHGDPPHDPLWGKHDGTGMIMIMRNGHDLVRFGWMKMFGDDPPGTDIYPIYGYAYDDDFDFWDKDKDWFDVVVLVVWKTKIKMKTHFGPDPDKDKWKAFQRRTDDDFKDKDKDDQDSPRRTIMMMMIGMDTSVVVVVTFKIKIWMDDPNDPDIDIDIGTPPPD/DWAWAKDAAEEAEAQAKDKIKIAIDDDQLQPWKKWKWWAAVPGDIGTAWIARQNPRDIDGDPVQPVFKDWYHDNVRSMIMIMGGRDDQRPFTWMKMAIWADDDPPDDPCPRVDRPGIHPTYGYGYHNDDADAWDKDKQAWDPCIKIWIKTDFGDDDDKDKDKPVNPDDAQKDWDDWDQDPVRGTITMIMGRDNVVCAPPDWIWMWMADPVVRDIDIDTHHHD/DKAKAKDDQEAAEAFFAKDKIKIFIPWWCQQLQKWKWWDAPPDDIGTADGSQFHGDPPHDPLWGKDDGTGMIMIMRVTDDLVRFTWMKMWGDDPPGTDIYPTYGYAYDDDFFFWDKDKDWFDPVVLVVWWTKIKMKTPFGPDPDKDKWKAFQNRTDDDQKDKDKDDQDSPRRGIMMMIIGTDTSVVVVVTFKIKIWMDDPVDPHIDMDIGTPPDD/DWAWEKDAAEEAEAQAKDKMKIAIDDDQLQQWKKWKWWDAPPGDIGTAWIARQNPGDIDGDPVQVPFKDWAADSVRSMIMIMGGRDDQRVFTWMKMATFDDDDPVDDPCPRVDRPGIHPTYTYGYHNDDADAWDKDWQAWACKIKIWIKTDFGDDDDKDKDKPVPPDDPQKDWDDWDQDPVRGIITMIMGMGRPVCQVPDWIWMWMADPVVRDIDIHIHHHDPD/DDFDWDADPPVRGIDGDPVD/DPFDWDADPVVRGIDTDDD

Nearest PDB structures (foldseek):
  2ny7-assembly1_L  TM=9.908E-01  e=2.849E-42  Homo sapiens
  4xcn-assembly2_B  TM=9.882E-01  e=1.057E-39  Homo sapiens
  6o3u-assembly4_E  TM=9.910E-01  e=4.402E-39  Homo sapiens
  7ndb-assembly1_L  TM=9.710E-01  e=1.115E-39  Homo sapiens
  4fql-assembly1_L  TM=9.669E-01  e=1.306E-39  Homo sapiens

B-factor: mean 33.42, std 13.15, range [11.86, 111.34]

Solvent-accessible surface area: 41889 Å² total